Protein AF-0000000086613745 (afdb_homodimer)

Foldseek 3Di:
DWWWWKWQQVVFDFDVPPCDPVNLVVVLVVVQPVVPFDQDDPDDRIRTTIHDDPDDPCVNVVVNVVSCVVGTPDDIQIQIQDPPPRVSVQPPVVCVVQLPPPPCPPVCPVDLPVLAQDPVDPCSVVRLVVLLVLLVLADPLLVLLLLVLLLLLLLLVLVLVLQQLAPSQHPPPCDDPGSSSVSVVSVSVVSNRLNVSSLVSLVSNPQWDVLLSVLLSVVLNVVHFDQPCNNHPLLVLLLLLLVLVQLLQLLQVSLVSSVVSRNNSSSVSSNVVSVVSVSSNSSSLVVLLVCCVVPVAVNLLSNLVNVVVPRDRRSCCGDSPPDRRSNVVSVVSCCVSVSGHLLNSLVSLQVSCVSSVLQPRDDYDPVSVVSSVCSNCVSVVSVVPRDDDCDDWDWFFDNTRVGDTDTD/DWWWWKWQQVVQDFDVPPCDPVNLVVVLVVVQPVVPFDQDDPDDRIRTTIHDDPDDPCVNVVVVVVSCVVGTPDDIQIQIQDPPPRVSVQPPVVCVVQLPPPPCPPVVPVDLPVLAQDPVDPCSVVRLVVLLVLLVLADPLLVLLLLVLLLLLLLLVLVLVLQQLAPNQHPPPCDDPGSSSVSVVSVSVVSNRLNVSSLVSLVSNPQWDVLLSVLLSVVLNVVHFDQPCNNHPLLVLLLLLLVLVQLLQLLQVSLVSSVVSRNNSSSVSSNVVSVVSVSSNSSSLVVLLVCCVVPVAVNLLSNLVNVVVPRDRRSCCGDSPPDRRSNVVSVVSCCVSVSGHLLNSLVSLQVSCVSSVLQPRDDYDPVSVVSSVCSNCVSVVSVVPRDDDDDDWDWFFDNGRVGDTDTD

Solvent-accessible surface area (backbone atoms only — not comparable to full-atom values): 42224 Å² total; per-residue (Å²): 91,28,29,25,30,28,35,38,53,63,65,59,47,70,35,87,81,68,62,48,72,66,55,54,48,49,50,50,46,51,62,44,43,69,74,69,16,58,61,66,65,72,51,81,47,38,39,38,33,33,39,50,59,92,65,58,62,64,60,54,49,48,50,49,52,51,51,38,63,73,58,34,82,41,82,64,54,77,44,63,28,43,46,64,76,72,56,26,74,68,31,66,66,50,40,55,61,56,47,63,59,62,63,65,73,69,65,52,62,81,36,68,57,76,73,43,64,47,46,64,43,92,55,23,66,60,43,42,50,51,49,27,58,29,49,66,54,46,61,70,67,57,50,53,42,52,50,52,53,33,45,43,39,62,36,46,57,46,51,51,46,49,53,46,49,20,60,94,56,46,44,78,50,30,47,35,84,47,54,64,34,42,48,51,24,43,51,48,27,52,44,51,48,52,21,51,42,47,49,51,49,51,47,62,38,28,73,43,30,61,62,42,44,51,46,18,42,35,46,30,35,33,54,36,45,60,85,77,45,85,38,32,51,63,37,44,36,53,48,47,22,50,50,24,44,50,48,18,47,30,28,37,38,47,11,53,51,29,42,72,40,58,21,57,59,57,14,49,51,28,39,52,49,15,53,50,26,45,55,51,16,51,48,32,43,50,52,46,45,49,39,42,73,78,38,40,35,67,40,33,44,33,52,32,50,45,57,73,67,48,86,66,65,84,50,61,69,34,32,60,87,78,44,89,55,42,35,60,50,44,51,36,35,23,36,74,73,59,34,52,35,68,62,53,53,25,50,50,49,45,49,53,41,56,75,57,42,49,88,70,64,70,86,50,48,75,68,21,49,54,24,42,54,50,55,72,48,39,34,62,53,46,58,69,62,45,76,76,86,85,68,79,83,39,71,45,63,34,62,50,48,72,49,45,70,37,71,70,89,26,29,25,31,29,34,40,52,65,64,60,49,70,37,88,80,68,63,47,70,65,56,53,50,48,50,51,46,51,62,44,42,68,74,70,15,56,64,71,56,76,54,82,47,31,39,38,34,32,39,50,57,92,65,57,63,64,59,53,50,48,50,48,51,52,51,37,63,72,58,35,79,40,83,63,55,77,46,62,28,42,46,62,76,71,56,28,76,66,32,65,65,51,42,54,61,56,47,63,60,60,64,65,74,69,65,51,63,80,36,68,58,76,72,43,65,48,46,65,43,93,54,24,67,59,41,43,52,52,49,26,57,29,48,67,54,46,60,70,66,57,49,53,41,52,48,52,54,32,46,45,39,61,36,46,55,45,53,51,47,51,54,47,48,21,58,93,55,46,44,77,48,31,47,35,85,47,53,62,34,43,48,50,25,43,51,46,28,53,44,50,48,52,20,50,42,47,49,50,49,49,48,63,37,29,73,42,31,62,63,42,44,52,45,18,44,36,45,30,34,33,54,39,45,60,86,77,46,83,41,32,51,62,36,44,37,52,48,48,24,50,50,24,44,50,47,18,48,28,28,38,38,47,11,54,51,29,42,74,40,59,21,56,58,57,14,49,51,28,38,53,51,15,52,50,26,46,53,53,16,52,50,33,43,50,52,48,44,49,40,41,73,76,38,39,34,66,40,35,43,33,52,34,51,45,59,73,68,48,86,66,67,84,50,61,68,33,33,60,87,78,45,89,55,41,34,60,50,45,50,35,34,23,36,73,72,58,34,52,34,68,63,52,55,25,50,51,50,44,47,50,41,58,74,57,42,51,86,70,64,71,87,51,48,74,68,22,47,52,25,43,54,49,54,72,47,43,32,62,54,47,58,69,62,46,74,70,82,84,66,80,81,39,71,45,63,35,62,49,47,73,48,45,70,37,68,71

Nearest PDB structures (foldseek):
  2j2f-assembly2_C  TM=9.870E-01  e=4.363E-35  Ricinus communis
  4v0j-assembly1_C  TM=9.874E-01  e=7.073E-35  Ricinus communis
  1oq9-assembly1_A-2  TM=9.898E-01  e=1.147E-34  Ricinus communis
  4v0j-assembly1_D  TM=9.881E-01  e=2.216E-34  Ricinus communis
  4v0j-assembly2_F  TM=9.701E-01  e=9.205E-35  Ricinus communis

InterPro domains:
  IPR005067 Fatty acid desaturase, type 2 [PF03405] (112-402)
  IPR005067 Fatty acid desaturase, type 2 [PTHR31155] (111-407)
  IPR005067 Fatty acid desaturase, type 2 [cd01050] (114-386)
  IPR005803 Fatty acid desaturase type 2, conserved site [PS00574] (331-350)
  IPR009078 Ferritin-like superfamily [SSF47240] (113-407)
  IPR012348 Ribonucleotide reductase-like [G3DSA:1.10.620.20] (96-408)

Structure (mmCIF, N/CA/C/O backbone):
data_AF-0000000086613745-model_v1
#
loop_
_entity.id
_entity.type
_entity.pdbx_description
1 polymer Acyl-
#
loop_
_atom_site.group_PDB
_atom_site.id
_atom_site.type_symbol
_atom_site.label_atom_id
_atom_site.label_alt_id
_atom_site.label_comp_id
_atom_site.label_asym_id
_atom_site.label_entity_id
_atom_site.label_seq_id
_atom_site.pdbx_PDB_ins_code
_atom_site.Cartn_x
_atom_site.Cartn_y
_atom_site.Cartn_z
_atom_site.occupancy
_atom_site.B_iso_or_equiv
_atom_site.auth_seq_id
_atom_site.auth_comp_id
_atom_site.auth_asym_id
_atom_site.auth_atom_id
_atom_site.pdbx_PDB_model_num
ATOM 1 N N . MET A 1 1 ? 31.469 12.406 24.906 1 24.89 1 MET A N 1
ATOM 2 C CA . MET A 1 1 ? 30.391 11.953 24.031 1 24.89 1 MET A CA 1
ATOM 3 C C . MET A 1 1 ? 30.859 10.844 23.094 1 24.89 1 MET A C 1
ATOM 5 O O . MET A 1 1 ? 31.875 11 22.406 1 24.89 1 MET A O 1
ATOM 9 N N . PHE A 1 2 ? 30.688 9.578 23.531 1 30.12 2 PHE A N 1
ATOM 10 C CA . PHE A 1 2 ? 31.219 8.469 22.734 1 30.12 2 PHE A CA 1
ATOM 11 C C . PHE A 1 2 ? 30.188 7.977 21.734 1 30.12 2 PHE A C 1
ATOM 13 O O . PHE A 1 2 ? 28.969 8.094 21.969 1 30.12 2 PHE A O 1
ATOM 20 N N . VAL A 1 3 ? 30.5 8.062 20.5 1 32.59 3 VAL A N 1
ATOM 21 C CA . VAL A 1 3 ? 29.656 7.484 19.453 1 32.59 3 VAL A CA 1
ATOM 22 C C . VAL A 1 3 ? 30.062 6.031 19.219 1 32.59 3 VAL A C 1
ATOM 24 O O . VAL A 1 3 ? 31.234 5.723 19.031 1 32.59 3 VAL A O 1
ATOM 27 N N . ASP A 1 4 ? 29.203 5.062 19.578 1 36.94 4 ASP A N 1
ATOM 28 C CA . ASP A 1 4 ? 29.438 3.664 19.219 1 36.94 4 ASP A CA 1
ATOM 29 C C . ASP A 1 4 ? 28.938 3.365 17.812 1 36.94 4 ASP A C 1
ATOM 31 O O . ASP A 1 4 ? 27.812 3.713 17.453 1 36.94 4 ASP A O 1
ATOM 35 N N . ILE A 1 5 ? 29.828 3.184 16.953 1 36.16 5 ILE A N 1
ATOM 36 C CA . ILE A 1 5 ? 29.531 2.783 15.578 1 36.16 5 ILE A CA 1
ATOM 37 C C . ILE A 1 5 ? 29.484 1.26 15.484 1 36.16 5 ILE A C 1
ATOM 39 O O . ILE A 1 5 ? 30.422 0.582 15.914 1 36.16 5 ILE A O 1
ATOM 43 N N . LYS A 1 6 ? 28.266 0.701 15.352 1 37.03 6 LYS A N 1
ATOM 44 C CA . LYS A 1 6 ? 28.141 -0.733 15.102 1 37.03 6 LYS A CA 1
ATOM 45 C C . LYS A 1 6 ? 28.172 -1.042 13.609 1 37.03 6 LYS A C 1
ATOM 47 O O . LYS A 1 6 ? 27.422 -0.459 12.828 1 37.03 6 LYS A O 1
ATOM 52 N N . LEU A 1 7 ? 29.219 -1.654 13.188 1 35.25 7 LEU A N 1
ATOM 53 C CA . LEU A 1 7 ? 29.391 -2.154 11.828 1 35.25 7 LEU A CA 1
ATOM 54 C C . LEU A 1 7 ? 29.031 -3.635 11.742 1 35.25 7 LEU A C 1
ATOM 56 O O . LEU A 1 7 ? 29.641 -4.465 12.422 1 35.25 7 LEU A O 1
ATOM 60 N N . ASP A 1 8 ? 27.766 -3.957 11.32 1 35.34 8 ASP A N 1
ATOM 61 C CA . ASP A 1 8 ? 27.406 -5.344 11.047 1 35.34 8 ASP A CA 1
ATOM 62 C C . ASP A 1 8 ? 28.125 -5.871 9.812 1 35.34 8 ASP A C 1
ATOM 64 O O . ASP A 1 8 ? 27.875 -5.41 8.695 1 35.34 8 ASP A O 1
ATOM 68 N N . CYS A 1 9 ? 29.219 -6.582 10.031 1 35.16 9 CYS A N 1
ATOM 69 C CA . CYS A 1 9 ? 30.047 -7.168 8.992 1 35.16 9 CYS A CA 1
ATOM 70 C C . CYS A 1 9 ? 29.578 -8.57 8.641 1 35.16 9 CYS A C 1
ATOM 72 O O . CYS A 1 9 ? 30.359 -9.383 8.141 1 35.16 9 CYS A O 1
ATOM 74 N N . SER A 1 10 ? 28.312 -8.922 8.984 1 38.97 10 SER A N 1
ATOM 75 C CA . SER A 1 10 ? 27.922 -10.312 8.766 1 38.97 10 SER A CA 1
ATOM 76 C C . SER A 1 10 ? 27.969 -10.68 7.289 1 38.97 10 SER A C 1
ATOM 78 O O . SER A 1 10 ? 28.25 -11.828 6.938 1 38.97 10 SER A O 1
ATOM 80 N N . ASN A 1 11 ? 27.656 -9.82 6.48 1 32.94 11 ASN A N 1
ATOM 81 C CA . ASN A 1 11 ? 27.703 -10.117 5.055 1 32.94 11 ASN A CA 1
ATOM 82 C C . ASN A 1 11 ? 29.031 -9.68 4.434 1 32.94 11 ASN A C 1
ATOM 84 O O . ASN A 1 11 ? 29.062 -9.227 3.289 1 32.94 11 ASN A O 1
ATOM 88 N N . PHE A 1 12 ? 30.062 -9.797 5.203 1 34.53 12 PHE A N 1
ATOM 89 C CA . PHE A 1 12 ? 31.406 -9.555 4.684 1 34.53 12 PHE A CA 1
ATOM 90 C C . PHE A 1 12 ? 31.781 -10.594 3.635 1 34.53 12 PHE A C 1
ATOM 92 O O . PHE A 1 12 ? 31.797 -11.789 3.922 1 34.53 12 PHE A O 1
ATOM 99 N N . VAL A 1 13 ? 31.438 -10.203 2.424 1 32.16 13 VAL A N 1
ATOM 100 C CA . VAL A 1 13 ? 32.031 -11.078 1.408 1 32.16 13 VAL A CA 1
ATOM 101 C C . VAL A 1 13 ? 33.469 -10.664 1.144 1 32.16 13 VAL A C 1
ATOM 103 O O . VAL A 1 13 ? 33.781 -9.469 1.018 1 32.16 13 VAL A O 1
ATOM 106 N N . GLN A 1 14 ? 34.375 -11.5 1.52 1 31.88 14 GLN A N 1
ATOM 107 C CA . GLN A 1 14 ? 35.812 -11.367 1.248 1 31.88 14 GLN A CA 1
ATOM 108 C C . GLN A 1 14 ? 36.062 -10.914 -0.188 1 31.88 14 GLN A C 1
ATOM 110 O O . GLN A 1 14 ? 35.469 -11.461 -1.125 1 31.88 14 GLN A O 1
ATOM 115 N N . ASN A 1 15 ? 36.219 -9.664 -0.229 1 30.08 15 ASN A N 1
ATOM 116 C CA . ASN A 1 15 ? 36.688 -9.32 -1.572 1 30.08 15 ASN A CA 1
ATOM 117 C C . ASN A 1 15 ? 37.875 -10.18 -2.01 1 30.08 15 ASN A C 1
ATOM 119 O O . ASN A 1 15 ? 38.469 -10.859 -1.186 1 30.08 15 ASN A O 1
ATOM 123 N N . ALA A 1 16 ? 38.062 -10.398 -3.244 1 31.19 16 ALA A N 1
ATOM 124 C CA . ALA A 1 16 ? 39.156 -11.164 -3.85 1 31.19 16 ALA A CA 1
ATOM 125 C C . ALA A 1 16 ? 40.5 -10.828 -3.203 1 31.19 16 ALA A C 1
ATOM 127 O O . ALA A 1 16 ? 41.5 -11.484 -3.477 1 31.19 16 ALA A O 1
ATOM 128 N N . LEU A 1 17 ? 40.656 -9.641 -2.658 1 35.78 17 LEU A N 1
ATOM 129 C CA . LEU A 1 17 ? 42.062 -9.328 -2.375 1 35.78 17 LEU A CA 1
ATOM 130 C C . LEU A 1 17 ? 42.531 -10.07 -1.13 1 35.78 17 LEU A C 1
ATOM 132 O O . LEU A 1 17 ? 43.688 -9.914 -0.722 1 35.78 17 LEU A O 1
ATOM 136 N N . GLY A 1 18 ? 41.969 -11.164 -0.767 1 35.22 18 GLY A N 1
ATOM 137 C CA . GLY A 1 18 ? 42.5 -12.039 0.257 1 35.22 18 GLY A CA 1
ATOM 138 C C . GLY A 1 18 ? 42.531 -11.398 1.632 1 35.22 18 GLY A C 1
ATOM 139 O O . GLY A 1 18 ? 43.281 -11.844 2.506 1 35.22 18 GLY A O 1
ATOM 140 N N . VAL A 1 19 ? 42.188 -10.18 1.733 1 38.12 19 VAL A N 1
ATOM 141 C CA . VAL A 1 19 ? 42.344 -9.586 3.059 1 38.12 19 VAL A CA 1
ATOM 142 C C . VAL A 1 19 ? 41.312 -10.211 4.016 1 38.12 19 VAL A C 1
ATOM 144 O O . VAL A 1 19 ? 40.125 -10.305 3.695 1 38.12 19 VAL A O 1
ATOM 147 N N . GLN A 1 20 ? 41.812 -11.031 4.91 1 42.41 20 GLN A N 1
ATOM 148 C CA . GLN A 1 20 ? 41.062 -11.789 5.914 1 42.41 20 GLN A CA 1
ATOM 149 C C . GLN A 1 20 ? 40.219 -10.859 6.793 1 42.41 20 GLN A C 1
ATOM 151 O O . GLN A 1 20 ? 40.594 -9.719 7.031 1 42.41 20 GLN A O 1
ATOM 156 N N . LYS A 1 21 ? 38.938 -11.188 6.941 1 45.59 21 LYS A N 1
ATOM 157 C CA . LYS A 1 21 ? 38 -10.484 7.805 1 45.59 21 LYS A CA 1
ATOM 158 C C . LYS A 1 21 ? 38.688 -9.992 9.078 1 45.59 21 LYS A C 1
ATOM 160 O O . LYS A 1 21 ? 38.5 -8.844 9.484 1 45.59 21 LYS A O 1
ATOM 165 N N . GLU A 1 22 ? 39.406 -10.844 9.602 1 48 22 GLU A N 1
ATOM 166 C CA . GLU A 1 22 ? 40.062 -10.547 10.867 1 48 22 GLU A CA 1
ATOM 167 C C . GLU A 1 22 ? 41.125 -9.445 10.703 1 48 22 GLU A C 1
ATOM 169 O O . GLU A 1 22 ? 41.25 -8.578 11.57 1 48 22 GLU A O 1
ATOM 174 N N . GLU A 1 23 ? 41.781 -9.406 9.602 1 48.75 23 GLU A N 1
ATOM 175 C CA . GLU A 1 23 ? 42.812 -8.398 9.375 1 48.75 23 GLU A CA 1
ATOM 176 C C . GLU A 1 23 ? 42.219 -7.027 9.117 1 48.75 23 GLU A C 1
ATOM 178 O O . GLU A 1 23 ? 42.719 -6.016 9.602 1 48.75 23 GLU A O 1
ATOM 183 N N . THR A 1 24 ? 41.125 -6.988 8.469 1 45.88 24 THR A N 1
ATOM 184 C CA . THR A 1 24 ? 40.406 -5.742 8.219 1 45.88 24 THR A CA 1
ATOM 185 C C . THR A 1 24 ? 39.844 -5.18 9.516 1 45.88 24 THR A C 1
ATOM 187 O O . THR A 1 24 ? 39.906 -3.977 9.766 1 45.88 24 THR A O 1
ATOM 190 N N . ILE A 1 25 ? 39.375 -6.039 10.234 1 47.44 25 ILE A N 1
ATOM 191 C CA . ILE A 1 25 ? 38.875 -5.629 11.539 1 47.44 25 ILE A CA 1
ATOM 192 C C . ILE A 1 25 ? 40.031 -5.129 12.398 1 47.44 25 ILE A C 1
ATOM 194 O O . ILE A 1 25 ? 39.938 -4.105 13.078 1 47.44 25 ILE A O 1
ATOM 198 N N . ARG A 1 26 ? 41.125 -5.781 12.375 1 52.06 26 ARG A N 1
ATOM 199 C CA . ARG A 1 26 ? 42.281 -5.359 13.133 1 52.06 26 ARG A CA 1
ATOM 200 C C . ARG A 1 26 ? 42.812 -4.004 12.656 1 52.06 26 ARG A C 1
ATOM 202 O O . ARG A 1 26 ? 43.188 -3.154 13.461 1 52.06 26 ARG A O 1
ATOM 209 N N . GLU A 1 27 ? 42.75 -3.738 11.398 1 48.72 27 GLU A N 1
ATOM 210 C CA . GLU A 1 27 ? 43.188 -2.455 10.859 1 48.72 27 GLU A CA 1
ATOM 211 C C . GLU A 1 27 ? 42.219 -1.339 11.227 1 48.72 27 GLU A C 1
ATOM 213 O O . GLU A 1 27 ? 42.656 -0.231 11.57 1 48.72 27 GLU A O 1
ATOM 218 N N . LEU A 1 28 ? 41 -1.771 11.133 1 46.09 28 LEU A N 1
ATOM 219 C CA . LEU A 1 28 ? 40 -0.802 11.57 1 46.09 28 LEU A CA 1
ATOM 220 C C . LEU A 1 28 ? 40.125 -0.533 13.07 1 46.09 28 LEU A C 1
ATOM 222 O O . LEU A 1 28 ? 40.031 0.615 13.508 1 46.09 28 LEU A O 1
ATOM 226 N N . GLN A 1 29 ? 40.344 -1.548 13.773 1 45.81 29 GLN A N 1
ATOM 227 C CA . GLN A 1 29 ? 40.625 -1.404 15.195 1 45.81 29 GLN A CA 1
ATOM 228 C C . GLN A 1 29 ? 41.875 -0.555 15.445 1 45.81 29 GLN A C 1
ATOM 230 O O . GLN A 1 29 ? 41.875 0.315 16.312 1 45.81 29 GLN A O 1
ATOM 235 N N . ALA A 1 30 ? 42.875 -0.783 14.773 1 49.41 30 ALA A N 1
ATOM 236 C CA . ALA A 1 30 ? 44.125 -0.043 14.938 1 49.41 30 ALA A CA 1
ATOM 237 C C . ALA A 1 30 ? 43.938 1.425 14.555 1 49.41 30 ALA A C 1
ATOM 239 O O . ALA A 1 30 ? 44.5 2.312 15.219 1 49.41 30 ALA A O 1
ATOM 240 N N . MET A 1 31 ? 43.219 1.704 13.617 1 44.47 31 MET A N 1
ATOM 241 C CA . MET A 1 31 ? 42.938 3.072 13.188 1 44.47 31 MET A CA 1
ATOM 242 C C . MET A 1 31 ? 42.094 3.814 14.227 1 44.47 31 MET A C 1
ATOM 244 O O . MET A 1 31 ? 42.344 4.992 14.5 1 44.47 31 MET A O 1
ATOM 248 N N . LEU A 1 32 ? 41.188 3.016 14.68 1 43.12 32 LEU A N 1
ATOM 249 C CA . LEU A 1 32 ? 40.312 3.623 15.68 1 43.12 32 LEU A CA 1
ATOM 250 C C . LEU A 1 32 ? 40.969 3.668 17.047 1 43.12 32 LEU A C 1
ATOM 252 O O . LEU A 1 32 ? 40.688 4.562 17.844 1 43.12 32 LEU A O 1
ATOM 256 N N . SER A 1 33 ? 41.719 2.707 17.422 1 43.19 33 SER A N 1
ATOM 257 C CA . SER A 1 33 ? 42.469 2.719 18.672 1 43.19 33 SER A CA 1
ATOM 258 C C . SER A 1 33 ? 43.5 3.863 18.703 1 43.19 33 SER A C 1
ATOM 260 O O . SER A 1 33 ? 43.906 4.312 19.781 1 43.19 33 SER A O 1
ATOM 262 N N . MET A 1 34 ? 44.156 4.27 17.672 1 39.53 34 MET A N 1
ATOM 263 C CA . MET A 1 34 ? 45.188 5.297 17.781 1 39.53 34 MET A CA 1
ATOM 264 C C . MET A 1 34 ? 44.625 6.578 18.391 1 39.53 34 MET A C 1
ATOM 266 O O . MET A 1 34 ? 45.375 7.352 19 1 39.53 34 MET A O 1
ATOM 270 N N . LYS A 1 35 ? 43.469 7 18.062 1 41.72 35 LYS A N 1
ATOM 271 C CA . LYS A 1 35 ? 43.188 8.312 18.641 1 41.72 35 LYS A CA 1
ATOM 272 C C . LYS A 1 35 ? 42.406 8.188 19.938 1 41.72 35 LYS A C 1
ATOM 274 O O . LYS A 1 35 ? 41.719 9.125 20.344 1 41.72 35 LYS A O 1
ATOM 279 N N . GLY A 1 36 ? 42.594 7.195 20.797 1 41.72 36 GLY A N 1
ATOM 280 C CA . GLY A 1 36 ? 42.062 7.02 22.141 1 41.72 36 GLY A CA 1
ATOM 281 C C . GLY A 1 36 ? 40.656 6.426 22.141 1 41.72 36 GLY A C 1
ATOM 282 O O . GLY A 1 36 ? 39.938 6.527 23.125 1 41.72 36 GLY A O 1
ATOM 283 N N . GLN A 1 37 ? 40.188 6.168 21.062 1 37.97 37 GLN A N 1
ATOM 284 C CA . GLN A 1 37 ? 38.812 5.676 21.031 1 37.97 37 GLN A CA 1
ATOM 285 C C . GLN A 1 37 ? 38.75 4.176 21.297 1 37.97 37 GLN A C 1
ATOM 287 O O . GLN A 1 37 ? 39.656 3.436 20.906 1 37.97 37 GLN A O 1
ATOM 292 N N . GLU A 1 38 ? 38.25 3.791 22.516 1 35.91 38 GLU A N 1
ATOM 293 C CA . GLU A 1 38 ? 38.156 2.404 22.969 1 35.91 38 GLU A CA 1
ATOM 294 C C . GLU A 1 38 ? 37.188 1.598 22.109 1 35.91 38 GLU A C 1
ATOM 296 O O . GLU A 1 38 ? 36.062 2.035 21.859 1 35.91 38 GLU A O 1
ATOM 301 N N . ILE A 1 39 ? 37.719 0.938 21.234 1 37.47 39 ILE A N 1
ATOM 302 C CA . ILE A 1 39 ? 36.938 -0.053 20.5 1 37.47 39 ILE A CA 1
ATOM 303 C C . ILE A 1 39 ? 36.625 -1.239 21.406 1 37.47 39 ILE A C 1
ATOM 305 O O . ILE A 1 39 ? 37.531 -1.875 21.953 1 37.47 39 ILE A O 1
ATOM 309 N N . GLU A 1 40 ? 35.469 -1.214 22.094 1 33.34 40 GLU A N 1
ATOM 310 C CA . GLU A 1 40 ? 35.219 -2.365 22.953 1 33.34 40 GLU A CA 1
ATOM 311 C C . GLU A 1 40 ? 35.125 -3.652 22.141 1 33.34 40 GLU A C 1
ATOM 313 O O . GLU A 1 40 ? 35.594 -3.709 21 1 33.34 40 GLU A O 1
ATOM 318 N N . TYR A 1 41 ? 33.812 -4.312 22.422 1 30.05 41 TYR A N 1
ATOM 319 C CA . TYR A 1 41 ? 33.594 -5.746 22.281 1 30.05 41 TYR A CA 1
ATOM 320 C C . TYR A 1 41 ? 33.156 -6.086 20.859 1 30.05 41 TYR A C 1
ATOM 322 O O . TYR A 1 41 ? 32.406 -5.328 20.234 1 30.05 41 TYR A O 1
ATOM 330 N N . LEU A 1 42 ? 34.062 -6.629 20.188 1 32.94 42 LEU A N 1
ATOM 331 C CA . LEU A 1 42 ? 33.75 -7.383 18.969 1 32.94 42 LEU A CA 1
ATOM 332 C C . LEU A 1 42 ? 32.812 -8.539 19.266 1 32.94 42 LEU A C 1
ATOM 334 O O . LEU A 1 42 ? 33.219 -9.531 19.891 1 32.94 42 LEU A O 1
ATOM 338 N N . HIS A 1 43 ? 31.688 -8.273 19.781 1 29.44 43 HIS A N 1
ATOM 339 C CA . HIS A 1 43 ? 31.016 -9.57 19.688 1 29.44 43 HIS A CA 1
ATOM 340 C C . HIS A 1 43 ? 30.797 -9.969 18.234 1 29.44 43 HIS A C 1
ATOM 342 O O . HIS A 1 43 ? 30.844 -9.125 17.344 1 29.44 43 HIS A O 1
ATOM 348 N N . ALA A 1 44 ? 29.812 -10.844 17.75 1 32.31 44 ALA A N 1
ATOM 349 C CA . ALA A 1 44 ? 29.609 -11.469 16.453 1 32.31 44 ALA A CA 1
ATOM 350 C C . ALA A 1 44 ? 29.812 -10.461 15.32 1 32.31 44 ALA A C 1
ATOM 352 O O . ALA A 1 44 ? 30.438 -9.414 15.516 1 32.31 44 ALA A O 1
ATOM 353 N N . LYS A 1 45 ? 28.828 -10.43 14.195 1 35.84 45 LYS A N 1
ATOM 354 C CA . LYS A 1 45 ? 28.766 -9.836 12.859 1 35.84 45 LYS A CA 1
ATOM 355 C C . LYS A 1 45 ? 28.656 -8.32 12.93 1 35.84 45 LYS A C 1
ATOM 357 O O . LYS A 1 45 ? 28.5 -7.648 11.906 1 35.84 45 LYS A O 1
ATOM 362 N N . VAL A 1 46 ? 28.609 -7.73 14.125 1 34.75 46 VAL A N 1
ATOM 363 C CA . VAL A 1 46 ? 28.375 -6.297 14.258 1 34.75 46 VAL A CA 1
ATOM 364 C C . VAL A 1 46 ? 29.547 -5.656 15.008 1 34.75 46 VAL A C 1
ATOM 366 O O . VAL A 1 46 ? 29.969 -6.156 16.062 1 34.75 46 VAL A O 1
ATOM 369 N N . LEU A 1 47 ? 30.328 -4.883 14.297 1 38.34 47 LEU A N 1
ATOM 370 C CA . LEU A 1 47 ? 31.391 -4.086 14.906 1 38.34 47 LEU A CA 1
ATOM 371 C C . LEU A 1 47 ? 30.812 -2.838 15.57 1 38.34 47 LEU A C 1
ATOM 373 O O . LEU A 1 47 ? 30.094 -2.072 14.938 1 38.34 47 LEU A O 1
ATOM 377 N N . VAL A 1 48 ? 30.719 -2.807 16.875 1 40.06 48 VAL A N 1
ATOM 378 C CA . VAL A 1 48 ? 30.297 -1.62 17.609 1 40.06 48 VAL A CA 1
ATOM 379 C C . VAL A 1 48 ? 31.5 -0.777 17.984 1 40.06 48 VAL A C 1
ATOM 381 O O . VAL A 1 48 ? 32.438 -1.278 18.594 1 40.06 48 VAL A O 1
ATOM 384 N N . VAL A 1 49 ? 31.734 0.365 17.266 1 38.69 49 VAL A N 1
ATOM 385 C CA . VAL A 1 49 ? 32.844 1.26 17.594 1 38.69 49 VAL A CA 1
ATOM 386 C C . VAL A 1 49 ? 32.344 2.43 18.438 1 38.69 49 VAL A C 1
ATOM 388 O O . VAL A 1 49 ? 31.359 3.084 18.078 1 38.69 49 VAL A O 1
ATOM 391 N N . ARG A 1 50 ? 32.781 2.607 19.641 1 40 50 ARG A N 1
ATOM 392 C CA . ARG A 1 50 ? 32.5 3.732 20.531 1 40 50 ARG A CA 1
ATOM 393 C C . ARG A 1 50 ? 33.531 4.852 20.328 1 40 50 ARG A C 1
ATOM 395 O O . ARG A 1 50 ? 34.719 4.617 20.391 1 40 50 ARG A O 1
ATOM 402 N N . ILE A 1 51 ? 33.125 5.926 19.625 1 38.44 51 ILE A N 1
ATOM 403 C CA . ILE A 1 51 ? 34 7.055 19.406 1 38.44 51 ILE A CA 1
ATOM 404 C C . ILE A 1 51 ? 33.844 8.07 20.547 1 38.44 51 ILE A C 1
ATOM 406 O O . ILE A 1 51 ? 32.719 8.484 20.844 1 38.44 51 ILE A O 1
ATOM 410 N N . SER A 1 52 ? 34.781 8.062 21.266 1 36.22 52 SER A N 1
ATOM 411 C CA . SER A 1 52 ? 34.938 9.039 22.344 1 36.22 52 SER A CA 1
ATOM 412 C C . SER A 1 52 ? 35.781 10.211 21.906 1 36.22 52 SER A C 1
ATOM 414 O O . SER A 1 52 ? 36.719 10.039 21.125 1 36.22 52 SER A O 1
ATOM 416 N N . GLY A 1 53 ? 35.25 11.648 22.047 1 40.03 53 GLY A N 1
ATOM 417 C CA . GLY A 1 53 ? 35.906 12.93 21.875 1 40.03 53 GLY A CA 1
ATOM 418 C C . GLY A 1 53 ? 35.375 13.742 20.719 1 40.03 53 GLY A C 1
ATOM 419 O O . GLY A 1 53 ? 34.375 13.359 20.094 1 40.03 53 GLY A O 1
ATOM 420 N N . GLY A 1 54 ? 35.906 15.055 20.547 1 36.03 54 GLY A N 1
ATOM 421 C CA . GLY A 1 54 ? 35.562 16.156 19.656 1 36.03 54 GLY A CA 1
ATOM 422 C C . GLY A 1 54 ? 35.656 15.781 18.188 1 36.03 54 GLY A C 1
ATOM 423 O O . GLY A 1 54 ? 35.906 16.641 17.328 1 36.03 54 GLY A O 1
ATOM 424 N N . ILE A 1 55 ? 35.875 14.523 17.922 1 35.09 55 ILE A N 1
ATOM 425 C CA . ILE A 1 55 ? 36.125 14.273 16.516 1 35.09 55 ILE A CA 1
ATOM 426 C C . ILE A 1 55 ? 34.781 14.281 15.758 1 35.09 55 ILE A C 1
ATOM 428 O O . ILE A 1 55 ? 33.781 13.797 16.266 1 35.09 55 ILE A O 1
ATOM 432 N N . ARG A 1 56 ? 34.719 15.18 14.805 1 34.97 56 ARG A N 1
ATOM 433 C CA . ARG A 1 56 ? 33.562 15.305 13.906 1 34.97 56 ARG A CA 1
ATOM 434 C C . ARG A 1 56 ? 33.188 13.953 13.305 1 34.97 56 ARG A C 1
ATOM 436 O O . ARG A 1 56 ? 34.031 13.273 12.711 1 34.97 56 ARG A O 1
ATOM 443 N N . LEU A 1 57 ? 32.156 13.367 13.742 1 39.56 57 LEU A N 1
ATOM 444 C CA . LEU A 1 57 ? 31.562 12.102 13.312 1 39.56 57 LEU A CA 1
ATOM 445 C C . LEU A 1 57 ? 31.719 11.922 11.812 1 39.56 57 LEU A C 1
ATOM 447 O O . LEU A 1 57 ? 32.031 10.82 11.344 1 39.56 57 LEU A O 1
ATOM 451 N N . GLU A 1 58 ? 31.688 12.945 11.141 1 36.72 58 GLU A N 1
ATOM 452 C CA . GLU A 1 58 ? 31.828 12.883 9.688 1 36.72 58 GLU A CA 1
ATOM 453 C C . GLU A 1 58 ? 33.219 12.391 9.281 1 36.72 58 GLU A C 1
ATOM 455 O O . GLU A 1 58 ? 33.344 11.625 8.32 1 36.72 58 GLU A O 1
ATOM 460 N N . HIS A 1 59 ? 34.156 12.82 9.977 1 37.56 59 HIS A N 1
ATOM 461 C CA . HIS A 1 59 ? 35.531 12.445 9.641 1 37.56 59 HIS A CA 1
ATOM 462 C C . HIS A 1 59 ? 35.781 10.977 9.93 1 37.56 59 HIS A C 1
ATOM 464 O O . HIS A 1 59 ? 36.406 10.281 9.125 1 37.56 59 HIS A O 1
ATOM 470 N N . VAL A 1 60 ? 35.188 10.562 11.008 1 39.62 60 VAL A N 1
ATOM 471 C CA . VAL A 1 60 ? 35.406 9.164 11.383 1 39.62 60 VAL A CA 1
ATOM 472 C C . VAL A 1 60 ? 34.562 8.266 10.469 1 39.62 60 VAL A C 1
ATOM 474 O O . VAL A 1 60 ? 35.062 7.242 9.977 1 39.62 60 VAL A O 1
ATOM 477 N N . LEU A 1 61 ? 33.469 8.68 10.203 1 40.66 61 LEU A N 1
ATOM 478 C CA . LEU A 1 61 ? 32.625 7.902 9.297 1 40.66 61 LEU A CA 1
ATOM 479 C C . LEU A 1 61 ? 33.188 7.926 7.883 1 40.66 61 LEU A C 1
ATOM 481 O O . LEU A 1 61 ? 33.156 6.906 7.184 1 40.66 61 LEU A O 1
ATOM 485 N N . GLY A 1 62 ? 33.688 9 7.551 1 40.25 62 GLY A N 1
ATOM 486 C CA . GLY A 1 62 ? 34.375 9.062 6.27 1 40.25 62 GLY A CA 1
ATOM 487 C C . GLY A 1 62 ? 35.562 8.133 6.18 1 40.25 62 GLY A C 1
ATOM 488 O O . GLY A 1 62 ? 35.75 7.441 5.176 1 40.25 62 GLY A O 1
ATOM 489 N N . LYS A 1 63 ? 36.312 8.055 7.188 1 40.5 63 LYS A N 1
ATOM 490 C CA . LYS A 1 63 ? 37.5 7.195 7.188 1 40.5 63 LYS A CA 1
ATOM 491 C C . LYS A 1 63 ? 37.094 5.723 7.242 1 40.5 63 LYS A C 1
ATOM 493 O O . LYS A 1 63 ? 37.719 4.883 6.594 1 40.5 63 LYS A O 1
ATOM 498 N N . ILE A 1 64 ? 36.062 5.461 7.984 1 42.62 64 ILE A N 1
ATOM 499 C CA . ILE A 1 64 ? 35.594 4.086 8.047 1 42.62 64 ILE A CA 1
ATOM 500 C C . ILE A 1 64 ? 35.031 3.68 6.688 1 42.62 64 ILE A C 1
ATOM 502 O O . ILE A 1 64 ? 35.312 2.588 6.188 1 42.62 64 ILE A O 1
ATOM 506 N N . CYS A 1 65 ? 34.25 4.523 6.176 1 38.12 65 CYS A N 1
ATOM 507 C CA . CYS A 1 65 ? 33.688 4.227 4.855 1 38.12 65 CYS A CA 1
ATOM 508 C C . CYS A 1 65 ? 34.781 4.125 3.814 1 38.12 65 CYS A C 1
ATOM 510 O O . CYS A 1 65 ? 34.781 3.238 2.957 1 38.12 65 CYS A O 1
ATOM 512 N N . ASP A 1 66 ? 35.781 4.891 3.887 1 41.66 66 ASP A N 1
ATOM 513 C CA . ASP A 1 66 ? 36.906 4.848 2.969 1 41.66 66 ASP A CA 1
ATOM 514 C C . ASP A 1 66 ? 37.656 3.523 3.09 1 41.66 66 ASP A C 1
ATOM 516 O O . ASP A 1 66 ? 38.031 2.92 2.08 1 41.66 66 ASP A O 1
ATOM 520 N N . ARG A 1 67 ? 37.969 3.178 4.219 1 38.66 67 ARG A N 1
ATOM 521 C CA . ARG A 1 67 ? 38.75 1.966 4.426 1 38.66 67 ARG A CA 1
ATOM 522 C C . ARG A 1 67 ? 37.906 0.719 4.129 1 38.66 67 ARG A C 1
ATOM 524 O O . ARG A 1 67 ? 38.438 -0.251 3.564 1 38.66 67 ARG A O 1
ATOM 531 N N . TRP A 1 68 ? 36.719 0.786 4.52 1 37.97 68 TRP A N 1
ATOM 532 C CA . TRP A 1 68 ? 35.844 -0.345 4.203 1 37.97 68 TRP A CA 1
ATOM 533 C C . TRP A 1 68 ? 35.656 -0.484 2.697 1 37.97 68 TRP A C 1
ATOM 535 O O . TRP A 1 68 ? 35.75 -1.59 2.154 1 37.97 68 TRP A O 1
ATOM 545 N N . ASN A 1 69 ? 35.344 0.506 2.045 1 37.12 69 ASN A N 1
ATOM 546 C CA . ASN A 1 69 ? 35.219 0.45 0.592 1 37.12 69 ASN A CA 1
ATOM 547 C C . ASN A 1 69 ? 36.469 -0.073 -0.068 1 37.12 69 ASN A C 1
ATOM 549 O O . ASN A 1 69 ? 36.406 -0.687 -1.135 1 37.12 69 ASN A O 1
ATOM 553 N N . ASN A 1 70 ? 37.562 0.262 0.493 1 36.75 70 ASN A N 1
ATOM 554 C CA . ASN A 1 70 ? 38.812 -0.291 -0.032 1 36.75 70 ASN A CA 1
ATOM 555 C C . ASN A 1 70 ? 38.938 -1.769 0.32 1 36.75 70 ASN A C 1
ATOM 557 O O . ASN A 1 70 ? 39.688 -2.5 -0.349 1 36.75 70 ASN A O 1
ATOM 561 N N . LEU A 1 71 ? 38.438 -2.041 1.379 1 35.78 71 LEU A N 1
ATOM 562 C CA . LEU A 1 71 ? 38.719 -3.408 1.811 1 35.78 71 LEU A CA 1
ATOM 563 C C . LEU A 1 71 ? 37.531 -4.324 1.483 1 35.78 71 LEU A C 1
ATOM 565 O O . LEU A 1 71 ? 37.719 -5.516 1.229 1 35.78 71 LEU A O 1
ATOM 569 N N . CYS A 1 72 ? 36.25 -3.863 1.864 1 31.16 72 CYS A N 1
ATOM 570 C CA . CYS A 1 72 ? 35.156 -4.816 1.824 1 31.16 72 CYS A CA 1
ATOM 571 C C . CYS A 1 72 ? 34.062 -4.371 0.83 1 31.16 72 CYS A C 1
ATOM 573 O O . CYS A 1 72 ? 33.844 -3.174 0.658 1 31.16 72 CYS A O 1
ATOM 575 N N . ILE A 1 73 ? 33.781 -5.047 -0.253 1 31.22 73 ILE A N 1
ATOM 576 C CA . ILE A 1 73 ? 32.75 -4.812 -1.235 1 31.22 73 ILE A CA 1
ATOM 577 C C . ILE A 1 73 ? 31.375 -4.914 -0.561 1 31.22 73 ILE A C 1
ATOM 579 O O . ILE A 1 73 ? 30.328 -4.703 -1.202 1 31.22 73 ILE A O 1
ATOM 583 N N . GLY A 1 74 ? 31.234 -5.27 0.749 1 30.28 74 GLY A N 1
ATOM 584 C CA . GLY A 1 74 ? 29.891 -5.543 1.258 1 30.28 74 GLY A CA 1
ATOM 585 C C . GLY A 1 74 ? 29.234 -4.328 1.878 1 30.28 74 GLY A C 1
ATOM 586 O O . GLY A 1 74 ? 29.875 -3.291 2.064 1 30.28 74 GLY A O 1
ATOM 587 N N . SER A 1 75 ? 27.891 -4.191 1.775 1 29.75 75 SER A N 1
ATOM 588 C CA . SER A 1 75 ? 27.062 -3.143 2.371 1 29.75 75 SER A CA 1
ATOM 589 C C . SER A 1 75 ? 27.156 -3.168 3.895 1 29.75 75 SER A C 1
ATOM 591 O O . SER A 1 75 ? 27.266 -4.238 4.496 1 29.75 75 SER A O 1
ATOM 593 N N . PHE A 1 76 ? 27.891 -2.143 4.543 1 31.11 76 PHE A N 1
ATOM 594 C CA . PHE A 1 76 ? 27.875 -2.059 6 1 31.11 76 PHE A CA 1
ATOM 595 C C . PHE A 1 76 ? 26.828 -1.063 6.473 1 31.11 76 PHE A C 1
ATOM 597 O O . PHE A 1 76 ? 26.438 -0.165 5.727 1 31.11 76 PHE A O 1
ATOM 604 N N . SER A 1 77 ? 26.016 -1.518 7.309 1 29.33 77 SER A N 1
ATOM 605 C CA . SER A 1 77 ? 25.172 -0.587 8.039 1 29.33 77 SER A CA 1
ATOM 606 C C . SER A 1 77 ? 25.875 -0.032 9.266 1 29.33 77 SER A C 1
ATOM 608 O O . SER A 1 77 ? 26.562 -0.772 9.992 1 29.33 77 SER A O 1
ATOM 610 N N . LEU A 1 78 ? 26.266 1.231 9.273 1 30.56 78 LEU A N 1
ATOM 611 C CA . LEU A 1 78 ? 26.875 1.969 10.383 1 30.56 78 LEU A CA 1
ATOM 612 C C . LEU A 1 78 ? 25.797 2.541 11.297 1 30.56 78 LEU A C 1
ATOM 614 O O . LEU A 1 78 ? 24.859 3.195 10.836 1 30.56 78 LEU A O 1
ATOM 618 N N . SER A 1 79 ? 25.609 1.944 12.406 1 30.94 79 SER A N 1
ATOM 619 C CA . SER A 1 79 ? 24.781 2.547 13.453 1 30.94 79 SER A CA 1
ATOM 620 C C . SER A 1 79 ? 25.641 3.199 14.531 1 30.94 79 SER A C 1
ATOM 622 O O . SER A 1 79 ? 26.719 2.689 14.867 1 30.94 79 SER A O 1
ATOM 624 N N . TYR A 1 80 ? 25.703 4.559 14.719 1 30.23 80 TYR A N 1
ATOM 625 C CA . TYR A 1 80 ? 26.438 5.215 15.797 1 30.23 80 TYR A CA 1
ATOM 626 C C . TYR A 1 80 ? 25.5 5.59 16.938 1 30.23 80 TYR A C 1
ATOM 628 O O . TYR A 1 80 ? 24.312 5.828 16.719 1 30.23 80 TYR A O 1
ATOM 636 N N . VAL A 1 81 ? 25.781 5.047 18.125 1 29.7 81 VAL A N 1
ATOM 637 C CA . VAL A 1 81 ? 25.109 5.441 19.359 1 29.7 81 VAL A CA 1
ATOM 638 C C . VAL A 1 81 ? 25.938 6.512 20.078 1 29.7 81 VAL A C 1
ATOM 640 O O . VAL A 1 81 ? 27.125 6.312 20.344 1 29.7 81 VAL A O 1
ATOM 643 N N . LEU A 1 82 ? 25.484 7.809 19.984 1 27.94 82 LEU A N 1
ATOM 644 C CA . LEU A 1 82 ? 26.078 8.836 20.844 1 27.94 82 LEU A CA 1
ATOM 645 C C . LEU A 1 82 ? 25.781 8.57 22.312 1 27.94 82 LEU A C 1
ATOM 647 O O . LEU A 1 82 ? 24.656 8.203 22.672 1 27.94 82 LEU A O 1
ATOM 651 N N . ASP A 1 83 ? 26.734 8.25 23.047 1 27.23 83 ASP A N 1
ATOM 652 C CA . ASP A 1 83 ? 26.609 7.992 24.484 1 27.23 83 ASP A CA 1
ATOM 653 C C . ASP A 1 83 ? 26.047 9.219 25.203 1 27.23 83 ASP A C 1
ATOM 655 O O . ASP A 1 83 ? 25.938 9.211 26.438 1 27.23 83 ASP A O 1
ATOM 659 N N . GLY A 1 84 ? 26.344 10.477 25.141 1 27.34 84 GLY A N 1
ATOM 660 C CA . GLY A 1 84 ? 25.688 11.094 26.281 1 27.34 84 GLY A CA 1
ATOM 661 C C . GLY A 1 84 ? 24.234 10.664 26.422 1 27.34 84 GLY A C 1
ATOM 662 O O . GLY A 1 84 ? 23.891 9.914 27.344 1 27.34 84 GLY A O 1
ATOM 663 N N . SER A 1 85 ? 23.203 11.602 26.203 1 25.34 85 SER A N 1
ATOM 664 C CA . SER A 1 85 ? 21.891 10.992 26.297 1 25.34 85 SER A CA 1
ATOM 665 C C . SER A 1 85 ? 21.734 9.836 25.312 1 25.34 85 SER A C 1
ATOM 667 O O . SER A 1 85 ? 22.328 9.859 24.234 1 25.34 85 SER A O 1
ATOM 669 N N . ASP A 1 86 ? 21.641 8.531 25.719 1 26.8 86 ASP A N 1
ATOM 670 C CA . ASP A 1 86 ? 21.375 7.215 25.156 1 26.8 86 ASP A CA 1
ATOM 671 C C . ASP A 1 86 ? 20.531 7.324 23.891 1 26.8 86 ASP A C 1
ATOM 673 O O . ASP A 1 86 ? 19.312 7.18 23.938 1 26.8 86 ASP A O 1
ATOM 677 N N . CYS A 1 87 ? 20.672 8.438 23.219 1 24.22 87 CYS A N 1
ATOM 678 C CA . CYS A 1 87 ? 19.719 8.469 22.125 1 24.22 87 CYS A CA 1
ATOM 679 C C . CYS A 1 87 ? 20.062 7.414 21.078 1 24.22 87 CYS A C 1
ATOM 681 O O . CYS A 1 87 ? 20.922 7.633 20.219 1 24.22 87 CYS A O 1
ATOM 683 N N . GLU A 1 88 ? 20.562 6.285 21.484 1 26.55 88 GLU A N 1
ATOM 684 C CA . GLU A 1 88 ? 20.594 5.164 20.562 1 26.55 88 GLU A CA 1
ATOM 685 C C . GLU A 1 88 ? 19.297 5.082 19.75 1 26.55 88 GLU A C 1
ATOM 687 O O . GLU A 1 88 ? 18.203 5.023 20.312 1 26.55 88 GLU A O 1
ATOM 692 N N . LEU A 1 89 ? 19.219 5.77 18.719 1 25.95 89 LEU A N 1
ATOM 693 C CA . LEU A 1 89 ? 17.953 5.465 18.031 1 25.95 89 LEU A CA 1
ATOM 694 C C . LEU A 1 89 ? 17.703 3.959 18 1 25.95 89 LEU A C 1
ATOM 696 O O . LEU A 1 89 ? 16.656 3.51 17.531 1 25.95 89 LEU A O 1
ATOM 700 N N . ASP A 1 90 ? 18.734 3.074 17.953 1 27.92 90 ASP A N 1
ATOM 701 C CA . ASP A 1 90 ? 18.656 1.62 18.031 1 27.92 90 ASP A CA 1
ATOM 702 C C . ASP A 1 90 ? 18.219 1.175 19.422 1 27.92 90 ASP A C 1
ATOM 704 O O . ASP A 1 90 ? 18.438 0.024 19.812 1 27.92 90 ASP A O 1
ATOM 708 N N . ASN A 1 91 ? 18.344 1.997 20.422 1 26.41 91 ASN A N 1
ATOM 709 C CA . ASN A 1 91 ? 18.109 1.473 21.766 1 26.41 91 ASN A CA 1
ATOM 710 C C . ASN A 1 91 ? 16.828 0.652 21.828 1 26.41 91 ASN A C 1
ATOM 712 O O . ASN A 1 91 ? 15.734 1.186 21.641 1 26.41 91 ASN A O 1
ATOM 716 N N . GLU A 1 92 ? 17.016 -0.581 21.688 1 28.72 92 GLU A N 1
ATOM 717 C CA . GLU A 1 92 ? 15.984 -1.571 21.938 1 28.72 92 GLU A CA 1
ATOM 718 C C . GLU A 1 92 ? 15.07 -1.127 23.078 1 28.72 92 GLU A C 1
ATOM 720 O O . GLU A 1 92 ? 13.852 -1.308 23.016 1 28.72 92 GLU A O 1
ATOM 725 N N . GLU A 1 93 ? 15.711 -0.729 24.172 1 27.8 93 GLU A N 1
ATOM 726 C CA . GLU A 1 93 ? 14.938 -0.352 25.359 1 27.8 93 GLU A CA 1
ATOM 727 C C . GLU A 1 93 ? 14.219 0.979 25.141 1 27.8 93 GLU A C 1
ATOM 729 O O . GLU A 1 93 ? 13.078 1.153 25.578 1 27.8 93 GLU A O 1
ATOM 734 N N . SER A 1 94 ? 14.961 1.963 24.672 1 28.52 94 SER A N 1
ATOM 735 C CA . SER A 1 94 ? 14.328 3.277 24.594 1 28.52 94 SER A CA 1
ATOM 736 C C . SER A 1 94 ? 13.367 3.359 23.422 1 28.52 94 SER A C 1
ATOM 738 O O . SER A 1 94 ? 12.359 4.059 23.484 1 28.52 94 SER A O 1
ATOM 740 N N . PHE A 1 95 ? 13.797 2.918 22.297 1 29.75 95 PHE A N 1
ATOM 741 C CA . PHE A 1 95 ? 12.742 2.779 21.297 1 29.75 95 PHE A CA 1
ATOM 742 C C . PHE A 1 95 ? 11.602 1.917 21.812 1 29.75 95 PHE A C 1
ATOM 744 O O . PHE A 1 95 ? 10.461 2.055 21.375 1 29.75 95 PHE A O 1
ATOM 751 N N . ASP A 1 96 ? 11.984 0.932 22.578 1 29.86 96 ASP A N 1
ATOM 752 C CA . ASP A 1 96 ? 10.883 0.258 23.266 1 29.86 96 ASP A CA 1
ATOM 753 C C . ASP A 1 96 ? 9.969 1.265 23.953 1 29.86 96 ASP A C 1
ATOM 755 O O . ASP A 1 96 ? 8.75 1.088 23.984 1 29.86 96 ASP A O 1
ATOM 759 N N . ASN A 1 97 ? 10.664 2.146 24.703 1 29.17 97 ASN A N 1
ATOM 760 C CA . ASN A 1 97 ? 9.836 3.139 25.375 1 29.17 97 ASN A CA 1
ATOM 761 C C . ASN A 1 97 ? 9.328 4.199 24.406 1 29.17 97 ASN A C 1
ATOM 763 O O . ASN A 1 97 ? 8.352 4.898 24.688 1 29.17 97 ASN A O 1
ATOM 767 N N . MET A 1 98 ? 10.227 4.664 23.672 1 28.5 98 MET A N 1
ATOM 768 C CA . MET A 1 98 ? 9.727 5.738 22.812 1 28.5 98 MET A CA 1
ATOM 769 C C . MET A 1 98 ? 8.641 5.219 21.875 1 28.5 98 MET A C 1
ATOM 771 O O . MET A 1 98 ? 7.738 5.965 21.484 1 28.5 98 MET A O 1
ATOM 775 N N . LEU A 1 99 ? 9.148 4.164 21.078 1 31.47 99 LEU A N 1
ATOM 776 C CA . LEU A 1 99 ? 8.172 3.846 20.047 1 31.47 99 LEU A CA 1
ATOM 777 C C . LEU A 1 99 ? 6.852 3.395 20.672 1 31.47 99 LEU A C 1
ATOM 779 O O . LEU A 1 99 ? 6.758 2.281 21.188 1 31.47 99 LEU A O 1
ATOM 783 N N . TYR A 1 100 ? 6.398 4.133 21.453 1 31.02 100 TYR A N 1
ATOM 784 C CA . TYR A 1 100 ? 5.008 4.027 21.859 1 31.02 100 TYR A CA 1
ATOM 785 C C . TYR A 1 100 ? 4.168 3.338 20.797 1 31.02 100 TYR A C 1
ATOM 787 O O . TYR A 1 100 ? 3.027 3.73 20.547 1 31.02 100 TYR A O 1
ATOM 795 N N . LEU A 1 101 ? 4.816 2.93 19.766 1 31.25 101 LEU A N 1
ATOM 796 C CA . LEU A 1 101 ? 3.805 2.195 19.016 1 31.25 101 LEU A CA 1
ATOM 797 C C . LEU A 1 101 ? 3.264 1.027 19.828 1 31.25 101 LEU A C 1
ATOM 799 O O . LEU A 1 101 ? 4.027 0.33 20.5 1 31.25 101 LEU A O 1
ATOM 803 N N . TYR A 1 102 ? 2.404 1.136 20.594 1 30.78 102 TYR A 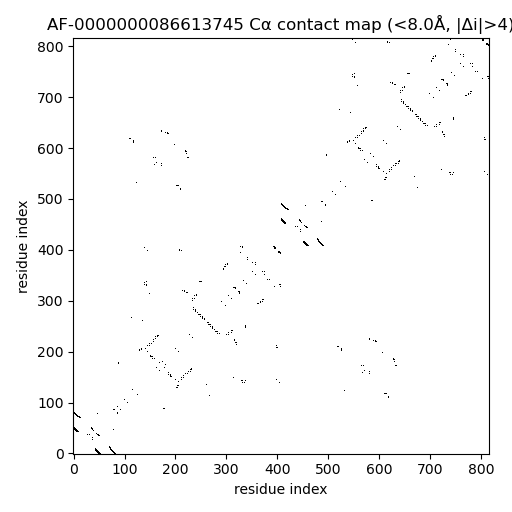N 1
ATOM 804 C CA . TYR A 1 102 ? 1.801 -0.058 21.172 1 30.78 102 TYR A CA 1
ATOM 805 C C . TYR A 1 102 ? 2.078 -1.284 20.312 1 30.78 102 TYR A C 1
ATOM 807 O O . TYR A 1 102 ? 2.098 -1.195 19.078 1 30.78 102 TYR A O 1
ATOM 815 N N . PRO A 1 103 ? 2.945 -2.154 20.812 1 33.44 103 PRO A N 1
ATOM 816 C CA . PRO A 1 103 ? 2.938 -3.4 20.047 1 33.44 103 PRO A CA 1
ATOM 817 C C . PRO A 1 103 ? 1.645 -3.598 19.25 1 33.44 103 PRO A C 1
ATOM 819 O O . PRO A 1 103 ? 0.557 -3.312 19.766 1 33.44 103 PRO A O 1
ATOM 822 N N . THR A 1 104 ? 1.724 -3.387 17.938 1 36.66 104 THR A N 1
ATOM 823 C CA . THR A 1 104 ? 0.639 -3.617 17 1 36.66 104 THR A CA 1
ATOM 824 C C . THR A 1 104 ? -0.336 -4.66 17.531 1 36.66 104 THR A C 1
ATOM 826 O O . THR A 1 104 ? -1.492 -4.715 17.109 1 36.66 104 THR A O 1
ATOM 829 N N . THR A 1 105 ? 0.182 -5.598 18.328 1 37.25 105 THR A N 1
ATOM 830 C CA . THR A 1 105 ? -0.709 -6.719 18.609 1 37.25 105 THR A CA 1
ATOM 831 C C . THR A 1 105 ? -1.915 -6.258 19.422 1 37.25 105 THR A C 1
ATOM 833 O O . THR A 1 105 ? -3.029 -6.742 19.219 1 37.25 105 THR A O 1
ATOM 836 N N . ASP A 1 106 ? -1.62 -5.562 20.453 1 37.16 106 ASP A N 1
ATOM 837 C CA . ASP A 1 106 ? -2.762 -5.375 21.344 1 37.16 106 ASP A CA 1
ATOM 838 C C . ASP A 1 106 ? -3.732 -4.336 20.781 1 37.16 106 ASP A C 1
ATOM 840 O O . ASP A 1 106 ? -4.941 -4.426 21 1 37.16 106 ASP A O 1
ATOM 844 N N . ARG A 1 107 ? -3.322 -3.252 20.281 1 40.06 107 ARG A N 1
ATOM 845 C CA . ARG A 1 107 ? -4.297 -2.25 19.859 1 40.06 107 ARG A CA 1
ATOM 846 C C . ARG A 1 107 ? -4.867 -2.584 18.484 1 40.06 107 ARG A C 1
ATOM 848 O O . ARG A 1 107 ? -5.555 -1.762 17.875 1 40.06 107 ARG A O 1
ATOM 855 N N . ILE A 1 108 ? -4.305 -3.551 18.016 1 42.81 108 ILE A N 1
ATOM 856 C CA . ILE A 1 108 ? -4.938 -4.078 16.812 1 42.81 108 ILE A CA 1
ATOM 857 C C . ILE A 1 108 ? -6.441 -4.227 17.047 1 42.81 108 ILE A C 1
ATOM 859 O O . ILE A 1 108 ? -7.191 -4.492 16.109 1 42.81 108 ILE A O 1
ATOM 863 N N . ASP A 1 109 ? -6.863 -3.977 18.297 1 42.72 109 ASP A N 1
ATOM 864 C CA . ASP A 1 109 ? -8.25 -4.375 18.531 1 42.72 109 ASP A CA 1
ATOM 865 C C . ASP A 1 109 ? -9.219 -3.359 17.938 1 42.72 109 ASP A C 1
ATOM 867 O O . ASP A 1 109 ? -10.406 -3.65 17.766 1 42.72 109 ASP A O 1
ATOM 871 N N . ALA A 1 110 ? -8.812 -2.102 17.953 1 45.81 110 ALA A N 1
ATOM 872 C CA . ALA A 1 110 ? -9.875 -1.335 17.297 1 45.81 110 ALA A CA 1
ATOM 873 C C . ALA A 1 110 ? -9.875 -1.573 15.797 1 45.81 110 ALA A C 1
ATOM 875 O O . ALA A 1 110 ? -9.016 -1.059 15.078 1 45.81 110 ALA A O 1
ATOM 876 N N . LYS A 1 111 ? -10.609 -2.576 15.508 1 58.47 111 LYS A N 1
ATOM 877 C CA . LYS A 1 111 ? -10.633 -3.266 14.219 1 58.47 111 LYS A CA 1
ATOM 878 C C . LYS A 1 111 ? -11.617 -2.607 13.258 1 58.47 111 LYS A C 1
ATOM 880 O O . LYS A 1 111 ? -12.602 -1.994 13.688 1 58.47 111 LYS A O 1
ATOM 885 N N . VAL A 1 112 ? -11.156 -2.268 12.148 1 62.88 112 VAL A N 1
ATOM 886 C CA . VAL A 1 112 ? -11.977 -1.799 11.031 1 62.88 112 VAL A CA 1
ATOM 887 C C . VAL A 1 112 ? -13.414 -2.264 11.219 1 62.88 112 VAL A C 1
ATOM 889 O O . VAL A 1 112 ? -14.359 -1.493 11.008 1 62.88 112 VAL A O 1
ATOM 892 N N . GLU A 1 113 ? -13.523 -3.316 11.828 1 67.31 113 GLU A N 1
ATOM 893 C CA . GLU A 1 113 ? -14.828 -3.975 11.859 1 67.31 113 GLU A CA 1
ATOM 894 C C . GLU A 1 113 ? -15.688 -3.445 13.008 1 67.31 113 GLU A C 1
ATOM 896 O O . GLU A 1 113 ? -16.906 -3.648 13.023 1 67.31 113 GLU A O 1
ATOM 901 N N . ASP A 1 114 ? -15.062 -2.711 13.805 1 72.81 114 ASP A N 1
ATOM 902 C CA . ASP A 1 114 ? -15.836 -2.154 14.914 1 72.81 114 ASP A CA 1
ATOM 903 C C . ASP A 1 114 ? -16.688 -0.971 14.453 1 72.81 114 ASP A C 1
ATOM 905 O O . ASP A 1 114 ? -17.672 -0.626 15.094 1 72.81 114 ASP A O 1
ATOM 909 N N . PHE A 1 115 ? -16.359 -0.499 13.359 1 83 115 PHE A N 1
ATOM 910 C CA . PHE A 1 115 ? -16.969 0.769 12.984 1 83 115 PHE A CA 1
ATOM 911 C C . PHE A 1 115 ? -17.875 0.595 11.773 1 83 115 PHE A C 1
ATOM 913 O O . PHE A 1 115 ? -18.672 1.48 11.461 1 83 115 PHE A O 1
ATOM 920 N N . LEU A 1 116 ? -17.75 -0.52 11.141 1 91.5 116 LEU A N 1
ATOM 921 C CA . LEU A 1 116 ? -18.516 -0.809 9.938 1 91.5 116 LEU A CA 1
ATOM 922 C C . LEU A 1 116 ? -19.516 -1.931 10.195 1 91.5 116 LEU A C 1
ATOM 924 O O . LEU A 1 116 ? -19.359 -2.705 11.141 1 91.5 116 LEU A O 1
ATOM 928 N N . PRO A 1 117 ? -20.594 -1.948 9.398 1 94.56 117 PRO A N 1
ATOM 929 C CA . PRO A 1 117 ? -21.5 -3.084 9.523 1 94.56 117 PRO A CA 1
ATOM 930 C C . PRO A 1 117 ? -20.797 -4.43 9.398 1 94.56 117 PRO A C 1
ATOM 932 O O . PRO A 1 117 ? -19.953 -4.605 8.516 1 94.56 117 PRO A O 1
ATOM 935 N N . ASP A 1 118 ? -21.047 -5.305 10.32 1 92.19 118 ASP A N 1
ATOM 936 C CA . ASP A 1 118 ? -20.5 -6.652 10.281 1 92.19 118 ASP A CA 1
ATOM 937 C C . ASP A 1 118 ? -21.172 -7.492 9.195 1 92.19 118 ASP A C 1
ATOM 939 O O . ASP A 1 118 ? -22.344 -7.848 9.312 1 92.19 118 ASP A O 1
ATOM 943 N N . PRO A 1 119 ? -20.422 -7.863 8.219 1 92.44 119 PRO A N 1
ATOM 944 C CA . PRO A 1 119 ? -21.047 -8.547 7.082 1 92.44 119 PRO A CA 1
ATOM 945 C C . PRO A 1 119 ? -21.531 -9.953 7.438 1 92.44 119 PRO A C 1
ATOM 947 O O . PRO A 1 119 ? -22.375 -10.516 6.734 1 92.44 119 PRO A O 1
ATOM 950 N N . ALA A 1 120 ? -21.047 -10.531 8.453 1 92.38 120 ALA A N 1
ATOM 951 C CA . ALA A 1 120 ? -21.438 -11.891 8.82 1 92.38 120 ALA A CA 1
ATOM 952 C C . ALA A 1 120 ? -22.672 -11.867 9.719 1 92.38 120 ALA A C 1
ATOM 954 O O . ALA A 1 120 ? -23.25 -12.922 10.016 1 92.38 120 ALA A O 1
ATOM 955 N N . SER A 1 121 ? -23.078 -10.672 10.078 1 90.94 121 SER A N 1
ATOM 956 C CA . SER A 1 121 ? -24.203 -10.547 10.984 1 90.94 121 SER A CA 1
ATOM 957 C C . SER A 1 121 ? -25.531 -10.602 10.219 1 90.94 121 SER A C 1
ATOM 959 O O . SER A 1 121 ? -25.625 -10.133 9.086 1 90.94 121 SER A O 1
ATOM 961 N N . ASP A 1 122 ? -26.578 -11.094 10.906 1 90.94 122 ASP A N 1
ATOM 962 C CA . ASP A 1 122 ? -27.922 -11.102 10.336 1 90.94 122 ASP A CA 1
ATOM 963 C C . ASP A 1 122 ? -28.453 -9.688 10.133 1 90.94 122 ASP A C 1
ATOM 965 O O . ASP A 1 122 ? -29.312 -9.453 9.289 1 90.94 122 ASP A O 1
ATOM 969 N N . GLY A 1 123 ? -27.906 -8.773 10.836 1 92.12 123 GLY A N 1
ATOM 970 C CA . GLY A 1 123 ? -28.344 -7.395 10.766 1 92.12 123 GLY A CA 1
ATOM 971 C C . GLY A 1 123 ? -27.547 -6.555 9.797 1 92.12 123 GLY A C 1
ATOM 972 O O . GLY A 1 123 ? -27.656 -5.328 9.781 1 92.12 123 GLY A O 1
ATOM 973 N N . PHE A 1 124 ? -26.812 -7.188 8.945 1 95.06 124 PHE A N 1
ATOM 974 C CA . PHE A 1 124 ? -25.891 -6.477 8.062 1 95.06 124 PHE A CA 1
ATOM 975 C C . PHE A 1 124 ? -26.641 -5.457 7.215 1 95.06 124 PHE A C 1
ATOM 977 O O . PHE A 1 124 ? -26.266 -4.285 7.16 1 95.06 124 PHE A O 1
ATOM 984 N N . HIS A 1 125 ? -27.719 -5.883 6.652 1 94.19 125 HIS A N 1
ATOM 985 C CA . HIS A 1 125 ? -28.484 -5.012 5.766 1 94.19 125 HIS A CA 1
ATOM 986 C C . HIS A 1 125 ? -29.047 -3.814 6.523 1 94.19 125 HIS A C 1
ATOM 988 O O . HIS A 1 125 ? -28.953 -2.678 6.051 1 94.19 125 HIS A O 1
ATOM 994 N N . ASP A 1 126 ? -29.562 -4.086 7.691 1 95.5 126 ASP A N 1
ATOM 995 C CA . ASP A 1 126 ? -30.125 -3.012 8.508 1 95.5 126 ASP A CA 1
ATOM 996 C C . ASP A 1 126 ? -29.047 -2.014 8.914 1 95.5 126 ASP A C 1
ATOM 998 O O . ASP A 1 126 ? -29.266 -0.803 8.898 1 95.5 126 ASP A O 1
ATOM 1002 N N . HIS A 1 127 ? -27.953 -2.562 9.273 1 95.06 127 HIS A N 1
ATOM 1003 C CA . HIS A 1 127 ? -26.859 -1.702 9.695 1 95.06 127 HIS A CA 1
ATOM 1004 C C . HIS A 1 127 ? -26.344 -0.855 8.539 1 95.06 127 HIS A C 1
ATOM 1006 O O . HIS A 1 127 ? -25.938 0.292 8.734 1 95.06 127 HIS A O 1
ATOM 1012 N N . VAL A 1 128 ? -26.312 -1.396 7.332 1 96.31 128 VAL A N 1
ATOM 1013 C CA . VAL A 1 128 ? -25.922 -0.634 6.152 1 96.31 128 VAL A CA 1
ATOM 1014 C C . VAL A 1 128 ? -26.938 0.476 5.891 1 96.31 128 VAL A C 1
ATOM 1016 O O . VAL A 1 128 ? -26.562 1.613 5.598 1 96.31 128 VAL A O 1
ATOM 1019 N N . MET A 1 129 ? -28.172 0.153 6.023 1 95.81 129 MET A N 1
ATOM 1020 C CA . MET A 1 129 ? -29.203 1.162 5.828 1 95.81 129 MET A CA 1
ATOM 1021 C C . MET A 1 129 ? -29.078 2.281 6.855 1 95.81 129 MET A C 1
ATOM 1023 O O . MET A 1 129 ? -29.25 3.455 6.523 1 95.81 129 MET A O 1
ATOM 1027 N N . GLU A 1 130 ? -28.812 1.904 8.078 1 95.88 130 GLU A N 1
ATOM 1028 C CA . GLU A 1 130 ? -28.609 2.906 9.125 1 95.88 130 GLU A CA 1
ATOM 1029 C C . GLU A 1 130 ? -27.422 3.812 8.789 1 95.88 130 GLU A C 1
ATOM 1031 O O . GLU A 1 130 ? -27.484 5.027 8.984 1 95.88 130 GLU A O 1
ATOM 1036 N N . LEU A 1 131 ? -26.344 3.205 8.344 1 96.88 131 LEU A N 1
ATOM 1037 C CA . LEU A 1 131 ? -25.172 3.965 7.922 1 96.88 131 LEU A CA 1
ATOM 1038 C C . LEU A 1 131 ? -25.547 4.957 6.824 1 96.88 131 LEU A C 1
ATOM 1040 O O . LEU A 1 131 ? -25.156 6.129 6.883 1 96.88 131 LEU A O 1
ATOM 1044 N N . ARG A 1 132 ? -26.312 4.523 5.879 1 97.19 132 ARG A N 1
ATOM 1045 C CA . ARG A 1 132 ? -26.719 5.359 4.754 1 97.19 132 ARG A CA 1
ATOM 1046 C C . ARG A 1 132 ? -27.625 6.492 5.211 1 97.19 132 ARG A C 1
ATOM 1048 O O . ARG A 1 132 ? -27.547 7.609 4.691 1 97.19 132 ARG A O 1
ATOM 1055 N N . GLU A 1 133 ? -28.453 6.195 6.168 1 97.19 133 GLU A N 1
ATOM 1056 C CA . GLU A 1 133 ? -29.344 7.227 6.703 1 97.19 133 GLU A CA 1
ATOM 1057 C C . GLU A 1 133 ? -28.547 8.328 7.387 1 97.19 133 GLU A C 1
ATOM 1059 O O . GLU A 1 133 ? -28.828 9.516 7.203 1 97.19 133 GLU A O 1
ATOM 1064 N N . ARG A 1 134 ? -27.578 7.98 8.125 1 96.94 134 ARG A N 1
ATOM 1065 C CA . ARG A 1 134 ? -26.734 8.977 8.766 1 96.94 134 ARG A CA 1
ATOM 1066 C C . ARG A 1 134 ? -25.938 9.773 7.73 1 96.94 134 ARG A C 1
ATOM 1068 O O . ARG A 1 134 ? -25.812 11 7.844 1 96.94 134 ARG A O 1
ATOM 1075 N N . ALA A 1 135 ? -25.453 9.078 6.738 1 97.12 135 ALA A N 1
ATOM 1076 C CA . ALA A 1 135 ? -24.625 9.711 5.711 1 97.12 135 ALA A CA 1
ATOM 1077 C C . ALA A 1 135 ? -25.438 10.719 4.906 1 97.12 135 ALA A C 1
ATOM 1079 O O . ALA A 1 135 ? -24.891 11.695 4.395 1 97.12 135 ALA A O 1
ATOM 1080 N N . LYS A 1 136 ? -26.688 10.477 4.793 1 95.94 136 LYS A N 1
ATOM 1081 C CA . LYS A 1 136 ? -27.562 11.367 4.039 1 95.94 136 LYS A CA 1
ATOM 1082 C C . LYS A 1 136 ? -27.625 12.758 4.668 1 95.94 136 LYS A C 1
ATOM 1084 O O . LYS A 1 136 ? -27.891 13.742 3.984 1 95.94 136 LYS A O 1
ATOM 1089 N N . GLU A 1 137 ? -27.375 12.82 5.949 1 95.62 137 GLU A N 1
ATOM 1090 C CA . GLU A 1 137 ? -27.469 14.078 6.68 1 95.62 137 GLU A CA 1
ATOM 1091 C C . GLU A 1 137 ? -26.234 14.945 6.445 1 95.62 137 GLU A C 1
ATOM 1093 O O . GLU A 1 137 ? -26.25 16.156 6.723 1 95.62 137 GLU A O 1
ATOM 1098 N N . ILE A 1 138 ? -25.203 14.414 5.914 1 97.69 138 ILE A N 1
ATOM 1099 C CA . ILE A 1 138 ? -23.953 15.141 5.711 1 97.69 138 ILE A CA 1
ATOM 1100 C C . ILE A 1 138 ? -23.969 15.844 4.359 1 97.69 138 ILE A C 1
ATOM 1102 O O . ILE A 1 138 ? -24.234 15.219 3.328 1 97.69 138 ILE A O 1
ATOM 1106 N N . PRO A 1 139 ? -23.734 17.156 4.363 1 97.81 139 PRO A N 1
ATOM 1107 C CA . PRO A 1 139 ? -23.719 17.875 3.09 1 97.81 139 PRO A CA 1
ATOM 1108 C C . PRO A 1 139 ? -22.641 17.359 2.137 1 97.81 139 PRO A C 1
ATOM 1110 O O . PRO A 1 139 ? -21.594 16.875 2.582 1 97.81 139 PRO A O 1
ATOM 1113 N N . ASP A 1 140 ? -22.812 17.531 0.84 1 97.5 140 ASP A N 1
ATOM 1114 C CA . ASP A 1 140 ? -21.953 17.016 -0.216 1 97.5 140 ASP A CA 1
ATOM 1115 C C . ASP A 1 140 ? -20.531 17.562 -0.089 1 97.5 140 ASP A C 1
ATOM 1117 O O . ASP A 1 140 ? -19.562 16.859 -0.37 1 97.5 140 ASP A O 1
ATOM 1121 N N . ASP A 1 141 ? -20.406 18.75 0.327 1 97.5 141 ASP A N 1
ATOM 1122 C CA . ASP A 1 141 ? -19.094 19.406 0.435 1 97.5 141 ASP A CA 1
ATOM 1123 C C . ASP A 1 141 ? -18.172 18.625 1.361 1 97.5 141 ASP A C 1
ATOM 1125 O O . ASP A 1 141 ? -16.969 18.5 1.095 1 97.5 141 ASP A O 1
ATOM 1129 N N . TYR A 1 142 ? -18.766 18.109 2.373 1 98.06 142 TYR A N 1
ATOM 1130 C CA . TYR A 1 142 ? -17.969 17.375 3.34 1 98.06 142 TYR A CA 1
ATOM 1131 C C . TYR A 1 142 ? -17.484 16.047 2.756 1 98.06 142 TYR A C 1
ATOM 1133 O O . TYR A 1 142 ? -16.438 15.531 3.146 1 98.06 142 TYR A O 1
ATOM 1141 N N . PHE A 1 143 ? -18.219 15.492 1.82 1 98.44 143 PHE A N 1
ATOM 1142 C CA . PHE A 1 143 ? -17.781 14.266 1.173 1 98.44 143 PHE A CA 1
ATOM 1143 C C . PHE A 1 143 ? -16.609 14.531 0.232 1 98.44 143 PHE A C 1
ATOM 1145 O O . PHE A 1 143 ? -15.734 13.68 0.061 1 98.44 143 PHE A O 1
ATOM 1152 N N . VAL A 1 144 ? -16.547 15.711 -0.354 1 98.31 144 VAL A N 1
ATOM 1153 C CA . VAL A 1 144 ? -15.383 16.078 -1.146 1 98.31 144 VAL A CA 1
ATOM 1154 C C . VAL A 1 144 ? -14.125 15.992 -0.282 1 98.31 144 VAL A C 1
ATOM 1156 O O . VAL A 1 144 ? -13.125 15.383 -0.679 1 98.31 144 VAL A O 1
ATOM 1159 N N . VAL A 1 145 ? -14.211 16.5 0.888 1 97.94 145 VAL A N 1
ATOM 1160 C CA . VAL A 1 145 ? -13.062 16.547 1.783 1 97.94 145 VAL A CA 1
ATOM 1161 C C . VAL A 1 145 ? -12.75 15.141 2.291 1 97.94 145 VAL A C 1
ATOM 1163 O O . VAL A 1 145 ? -11.586 14.727 2.33 1 97.94 145 VAL A O 1
ATOM 1166 N N . LEU A 1 146 ? -13.773 14.391 2.656 1 98.44 146 LEU A N 1
ATOM 1167 C CA . LEU A 1 146 ? -13.57 13.031 3.143 1 98.44 146 LEU A CA 1
ATOM 1168 C C . LEU A 1 146 ? -12.922 12.164 2.068 1 98.44 146 LEU A C 1
ATOM 1170 O O . LEU A 1 146 ? -12.031 11.367 2.363 1 98.44 146 LEU A O 1
ATOM 1174 N N . VAL A 1 147 ? -13.375 12.328 0.847 1 98.38 147 VAL A N 1
ATOM 1175 C CA . VAL A 1 147 ? -12.812 11.578 -0.272 1 98.38 147 VAL A CA 1
ATOM 1176 C C . VAL A 1 147 ? -11.352 11.961 -0.466 1 98.38 147 VAL A C 1
ATOM 1178 O O . VAL A 1 147 ? -10.484 11.094 -0.611 1 98.38 147 VAL A O 1
ATOM 1181 N N . GLY A 1 148 ? -11.062 13.242 -0.464 1 97.69 148 GLY A N 1
ATOM 1182 C CA . GLY A 1 148 ? -9.68 13.68 -0.592 1 97.69 148 GLY A CA 1
ATOM 1183 C C . GLY A 1 148 ? -8.773 13.117 0.485 1 97.69 148 GLY A C 1
ATOM 1184 O O . GLY A 1 148 ? -7.652 12.695 0.2 1 97.69 148 GLY A O 1
ATOM 1185 N N . ASP A 1 149 ? -9.273 13.117 1.693 1 96.81 149 ASP A N 1
ATOM 1186 C CA . ASP A 1 149 ? -8.523 12.547 2.807 1 96.81 149 ASP A CA 1
ATOM 1187 C C . ASP A 1 149 ? -8.281 11.047 2.6 1 96.81 149 ASP A C 1
ATOM 1189 O O . ASP A 1 149 ? -7.184 10.555 2.854 1 96.81 149 ASP A O 1
ATOM 1193 N N . MET A 1 150 ? -9.273 10.375 2.17 1 97.25 150 MET A N 1
ATOM 1194 C CA . MET A 1 150 ? -9.164 8.938 1.948 1 97.25 150 MET A CA 1
ATOM 1195 C C . MET A 1 150 ? -8.188 8.633 0.816 1 97.25 150 MET A C 1
ATOM 1197 O O . MET A 1 150 ? -7.359 7.73 0.93 1 97.25 150 MET A O 1
ATOM 1201 N N . ILE A 1 151 ? -8.25 9.383 -0.262 1 96.75 151 ILE A N 1
ATOM 1202 C CA . ILE A 1 151 ? -7.344 9.203 -1.388 1 96.75 151 ILE A CA 1
ATOM 1203 C C . ILE A 1 151 ? -5.902 9.391 -0.923 1 96.75 151 ILE A C 1
ATOM 1205 O O . ILE A 1 151 ? -5.004 8.656 -1.348 1 96.75 151 ILE A O 1
ATOM 1209 N N . THR A 1 152 ? -5.738 10.32 -0.104 1 95 152 THR A N 1
ATOM 1210 C CA . THR A 1 152 ? -4.41 10.555 0.453 1 95 152 THR A CA 1
ATOM 1211 C C . THR A 1 152 ? -3.922 9.328 1.227 1 95 152 THR A C 1
ATOM 1213 O O . THR A 1 152 ? -2.762 8.93 1.099 1 95 152 THR A O 1
ATOM 1216 N N . GLU A 1 153 ? -4.836 8.742 2.004 1 94 153 GLU A N 1
ATOM 1217 C CA . GLU A 1 153 ? -4.48 7.535 2.738 1 94 153 GLU A CA 1
ATOM 1218 C C . GLU A 1 153 ? -4.105 6.402 1.788 1 94 153 GLU A C 1
ATOM 1220 O O . GLU A 1 153 ? -3.256 5.566 2.113 1 94 153 GLU A O 1
ATOM 1225 N N . GLU A 1 154 ? -4.676 6.391 0.665 1 93.12 154 GLU A N 1
ATOM 1226 C CA . GLU A 1 154 ? -4.477 5.309 -0.297 1 93.12 154 GLU A CA 1
ATOM 1227 C C . GLU A 1 154 ? -3.133 5.441 -1.005 1 93.12 154 GLU A C 1
ATOM 1229 O O . GLU A 1 154 ? -2.676 4.504 -1.663 1 93.12 154 GLU A O 1
ATOM 1234 N N . GLY A 1 155 ? -2.479 6.531 -0.882 1 91.88 155 GLY A N 1
ATOM 1235 C CA . GLY A 1 155 ? -1.163 6.723 -1.47 1 91.88 155 GLY A CA 1
ATOM 1236 C C . GLY A 1 155 ? -0.056 6.039 -0.69 1 91.88 155 GLY A C 1
ATOM 1237 O O . GLY A 1 155 ? 1.123 6.348 -0.875 1 91.88 155 GLY A O 1
ATOM 1238 N N . LEU A 1 156 ? -0.362 5.066 0.064 1 92.44 156 LEU A N 1
ATOM 1239 C CA . LEU A 1 156 ? 0.515 4.453 1.056 1 92.44 156 LEU A CA 1
ATOM 1240 C C . LEU A 1 156 ? 1.749 3.854 0.392 1 92.44 156 LEU A C 1
ATOM 1242 O O . LEU A 1 156 ? 2.869 4.027 0.879 1 92.44 156 LEU A O 1
ATOM 1246 N N . PRO A 1 157 ? 1.636 3.17 -0.754 1 89.5 157 PRO A N 1
ATOM 1247 C CA . PRO A 1 157 ? 2.848 2.637 -1.38 1 89.5 157 PRO A CA 1
ATOM 1248 C C . PRO A 1 157 ? 3.865 3.725 -1.721 1 89.5 157 PRO A C 1
ATOM 1250 O O . PRO A 1 157 ? 5.074 3.504 -1.601 1 89.5 157 PRO A O 1
ATOM 1253 N N . THR A 1 158 ? 3.381 4.82 -2.088 1 87.5 158 THR A N 1
ATOM 1254 C CA . THR A 1 158 ? 4.246 5.949 -2.416 1 87.5 158 THR A CA 1
ATOM 1255 C C . THR A 1 158 ? 4.977 6.445 -1.173 1 87.5 158 THR A C 1
ATOM 1257 O O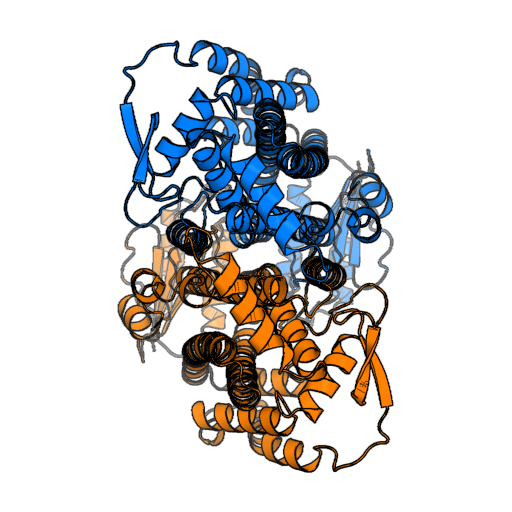 . THR A 1 158 ? 6.172 6.75 -1.229 1 87.5 158 THR A O 1
ATOM 1260 N N . TYR A 1 159 ? 4.258 6.48 -0.091 1 90.5 159 TYR A N 1
ATOM 1261 C CA . TYR A 1 159 ? 4.863 6.941 1.152 1 90.5 159 TYR A CA 1
ATOM 1262 C C . TYR A 1 159 ? 5.914 5.953 1.646 1 90.5 159 TYR A C 1
ATOM 1264 O O . TYR A 1 159 ? 6.953 6.355 2.176 1 90.5 159 TYR A O 1
ATOM 1272 N N . GLN A 1 160 ? 5.602 4.785 1.463 1 87.75 160 GLN A N 1
ATOM 1273 C CA . GLN A 1 160 ? 6.566 3.76 1.85 1 87.75 160 GLN A CA 1
ATOM 1274 C C . GLN A 1 160 ? 7.848 3.871 1.027 1 87.75 160 GLN A C 1
ATOM 1276 O O . GLN A 1 160 ? 8.945 3.672 1.55 1 87.75 160 GLN A O 1
ATOM 1281 N N . THR A 1 161 ? 7.68 4.109 -0.21 1 84.75 161 THR A N 1
ATOM 1282 C CA . THR A 1 161 ? 8.836 4.32 -1.075 1 84.75 161 THR A CA 1
ATOM 1283 C C . THR A 1 161 ? 9.656 5.512 -0.596 1 84.75 161 THR A C 1
ATOM 1285 O O . THR A 1 161 ? 10.891 5.434 -0.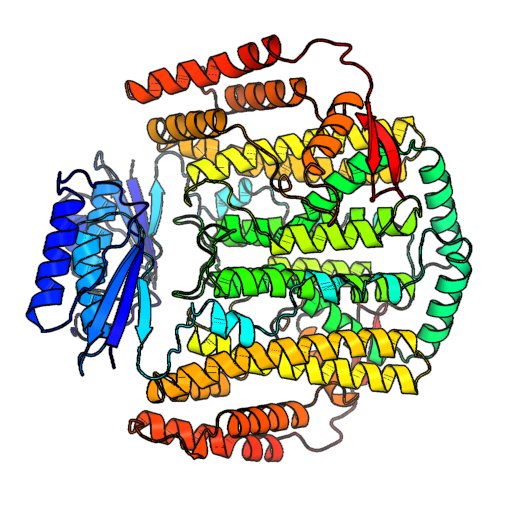53 1 84.75 161 THR A O 1
ATOM 1288 N N . MET A 1 162 ? 9 6.496 -0.286 1 85.5 162 MET A N 1
ATOM 1289 C CA . MET A 1 162 ? 9.68 7.695 0.204 1 85.5 162 MET A CA 1
ATOM 1290 C C . MET A 1 162 ? 10.5 7.391 1.451 1 85.5 162 MET A C 1
ATOM 1292 O O . MET A 1 162 ? 11.672 7.746 1.529 1 85.5 162 MET A O 1
ATOM 1296 N N . LEU A 1 163 ? 9.977 6.684 2.377 1 86.88 163 LEU A N 1
ATOM 1297 C CA . LEU A 1 163 ? 10.641 6.371 3.639 1 86.88 163 LEU A CA 1
ATOM 1298 C C . LEU A 1 163 ? 11.805 5.418 3.416 1 86.88 163 LEU A C 1
ATOM 1300 O O . LEU A 1 163 ? 12.82 5.5 4.109 1 86.88 163 LEU A O 1
ATOM 1304 N N . ASN A 1 164 ? 11.656 4.605 2.418 1 83.19 164 ASN A N 1
ATOM 1305 C CA . ASN A 1 164 ? 12.68 3.592 2.18 1 83.19 164 ASN A CA 1
ATOM 1306 C C . ASN A 1 164 ? 13.781 4.109 1.264 1 83.19 164 ASN A C 1
ATOM 1308 O O . ASN A 1 164 ? 14.734 3.393 0.967 1 83.19 164 ASN A O 1
ATOM 1312 N N . THR A 1 165 ? 13.711 5.281 0.853 1 78.94 165 THR A N 1
ATOM 1313 C CA . THR A 1 165 ? 14.742 5.84 -0.014 1 78.94 165 THR A CA 1
ATOM 1314 C C . THR A 1 165 ? 15.656 6.785 0.767 1 78.94 165 THR A C 1
ATOM 1316 O O . THR A 1 165 ? 16.625 7.305 0.225 1 78.94 165 THR A O 1
ATOM 1319 N N . LEU A 1 166 ? 15.352 6.906 2.008 1 82.25 166 LEU A N 1
ATOM 1320 C CA . LEU A 1 166 ? 16.125 7.848 2.818 1 82.25 166 LEU A CA 1
ATOM 1321 C C . LEU A 1 166 ? 17.547 7.336 3.049 1 82.25 166 LEU A C 1
ATOM 1323 O O . LEU A 1 166 ? 17.75 6.141 3.262 1 82.25 166 LEU A O 1
ATOM 1327 N N . ASP A 1 167 ? 18.297 8.289 3.053 1 77.44 167 ASP A N 1
ATOM 1328 C CA . ASP A 1 167 ? 19.703 7.961 3.299 1 77.44 167 ASP A CA 1
ATOM 1329 C C . ASP A 1 167 ? 19.906 7.449 4.727 1 77.44 167 ASP A C 1
ATOM 1331 O O . ASP A 1 167 ? 19.469 8.094 5.684 1 77.44 167 ASP A O 1
ATOM 1335 N N . GLY A 1 168 ? 20.391 6.285 4.793 1 71.31 168 GLY A N 1
ATOM 1336 C CA . GLY A 1 168 ? 20.844 5.777 6.074 1 71.31 168 GLY A CA 1
ATOM 1337 C C . GLY A 1 168 ? 19.734 5.113 6.879 1 71.31 168 GLY A C 1
ATOM 1338 O O . GLY A 1 168 ? 20 4.523 7.93 1 71.31 168 GLY A O 1
ATOM 1339 N N . VAL A 1 169 ? 18.594 5.191 6.477 1 74.06 169 VAL A N 1
ATOM 1340 C CA . VAL A 1 169 ? 17.516 4.641 7.273 1 74.06 169 VAL A CA 1
ATOM 1341 C C . VAL A 1 169 ? 16.609 3.783 6.395 1 74.06 169 VAL A C 1
ATOM 1343 O O . VAL A 1 169 ? 15.383 3.959 6.395 1 74.06 169 VAL A O 1
ATOM 1346 N N . ARG A 1 170 ? 17.078 2.857 5.781 1 78.56 170 ARG A N 1
ATOM 1347 C CA . ARG A 1 170 ? 16.297 2.029 4.875 1 78.56 170 ARG A CA 1
ATOM 1348 C C . ARG A 1 170 ? 16.016 0.66 5.488 1 78.56 170 ARG A C 1
ATOM 1350 O O . ARG A 1 170 ? 16.75 0.201 6.355 1 78.56 170 ARG A O 1
ATOM 1357 N N . ASP A 1 171 ? 14.891 0.167 5.125 1 82.88 171 ASP A N 1
ATOM 1358 C CA . ASP A 1 171 ? 14.672 -1.26 5.344 1 82.88 171 ASP A CA 1
ATOM 1359 C C . ASP A 1 171 ? 15.414 -2.094 4.297 1 82.88 171 ASP A C 1
ATOM 1361 O O . ASP A 1 171 ? 14.828 -2.477 3.279 1 82.88 171 ASP A O 1
ATOM 1365 N N . GLU A 1 172 ? 16.531 -2.463 4.543 1 75.56 172 GLU A N 1
ATOM 1366 C CA . GLU A 1 172 ? 17.469 -2.951 3.545 1 75.56 172 GLU A CA 1
ATOM 1367 C C . GLU A 1 172 ? 17.062 -4.316 3.008 1 75.56 172 GLU A C 1
ATOM 1369 O O . GLU A 1 172 ? 17.406 -4.68 1.882 1 75.56 172 GLU A O 1
ATOM 1374 N N . THR A 1 173 ? 16.344 -5.039 3.826 1 77.12 173 THR A N 1
ATOM 1375 C CA . THR A 1 173 ? 16.031 -6.402 3.402 1 77.12 173 THR A CA 1
ATOM 1376 C C . THR A 1 173 ? 14.539 -6.59 3.215 1 77.12 173 THR A C 1
ATOM 1378 O O . THR A 1 173 ? 14.094 -7.605 2.668 1 77.12 173 THR A O 1
ATOM 1381 N N . GLY A 1 174 ? 13.781 -5.637 3.648 1 83.31 174 GLY A N 1
ATOM 1382 C CA . GLY A 1 174 ? 12.344 -5.812 3.717 1 83.31 174 GLY A CA 1
ATOM 1383 C C . GLY A 1 174 ? 11.867 -6.395 5.035 1 83.31 174 GLY A C 1
ATOM 1384 O O . GLY A 1 174 ? 10.672 -6.395 5.332 1 83.31 174 GLY A O 1
ATOM 1385 N N . ALA A 1 175 ? 12.789 -6.895 5.754 1 84.25 175 ALA A N 1
ATOM 1386 C CA . ALA A 1 175 ? 12.523 -7.414 7.09 1 84.25 175 ALA A CA 1
ATOM 1387 C C . ALA A 1 175 ? 13.695 -7.129 8.031 1 84.25 175 ALA A C 1
ATOM 1389 O O . ALA A 1 175 ? 14.023 -7.949 8.891 1 84.25 175 ALA A O 1
ATOM 1390 N N . SER A 1 176 ? 14.289 -5.984 7.809 1 83.06 176 SER A N 1
ATOM 1391 C CA . SER A 1 176 ? 15.398 -5.57 8.656 1 83.06 176 SER A CA 1
ATOM 1392 C C . SER A 1 176 ? 14.969 -5.473 10.117 1 83.06 176 SER A C 1
ATOM 1394 O O . SER A 1 176 ? 13.875 -4.984 10.422 1 83.06 176 SER A O 1
ATOM 1396 N N . PRO A 1 177 ? 15.836 -5.98 11.039 1 79 177 PRO A N 1
ATOM 1397 C CA . PRO A 1 177 ? 15.477 -5.953 12.453 1 79 177 PRO A CA 1
ATOM 1398 C C . PRO A 1 177 ? 15.75 -4.602 13.109 1 79 177 PRO A C 1
ATOM 1400 O O . PRO A 1 177 ? 15.508 -4.434 14.305 1 79 177 PRO A O 1
ATOM 1403 N N . THR A 1 178 ? 16.203 -3.631 12.297 1 76.38 178 THR A N 1
ATOM 1404 C CA . THR A 1 178 ? 16.438 -2.312 12.875 1 76.38 178 THR A CA 1
ATOM 1405 C C . THR A 1 178 ? 15.148 -1.711 13.414 1 76.38 178 THR A C 1
ATOM 1407 O O . THR A 1 178 ? 14.07 -1.958 12.875 1 76.38 178 THR A O 1
ATOM 1410 N N . SER A 1 179 ? 15.297 -0.939 14.469 1 74.56 179 SER A N 1
ATOM 1411 C CA . SER A 1 179 ? 14.133 -0.332 15.102 1 74.56 179 SER A CA 1
ATOM 1412 C C . SER A 1 179 ? 13.344 0.517 14.109 1 74.56 179 SER A C 1
ATOM 1414 O O . SER A 1 179 ? 12.109 0.501 14.117 1 74.56 179 SER A O 1
ATOM 1416 N N . TRP A 1 180 ? 14.078 1.212 13.312 1 82.81 180 TRP A N 1
ATOM 1417 C CA . TRP A 1 180 ? 13.406 2.061 12.328 1 82.81 180 TRP A CA 1
ATOM 1418 C C . TRP A 1 180 ? 12.617 1.222 11.328 1 82.81 180 TRP A C 1
ATOM 1420 O O . TRP A 1 180 ? 11.453 1.521 11.039 1 82.81 180 TRP A O 1
ATOM 1430 N N . ALA A 1 181 ? 13.219 0.198 10.844 1 85 181 ALA A N 1
ATOM 1431 C CA . ALA A 1 181 ? 12.555 -0.668 9.875 1 85 181 ALA A CA 1
ATOM 1432 C C . ALA A 1 181 ? 11.312 -1.317 10.484 1 85 181 ALA A C 1
ATOM 1434 O O . ALA A 1 181 ? 10.25 -1.356 9.859 1 85 181 ALA A O 1
ATOM 1435 N N . VAL A 1 182 ? 11.438 -1.771 11.68 1 82.31 182 VAL A N 1
ATOM 1436 C CA . VAL A 1 182 ? 10.328 -2.398 12.375 1 82.31 182 VAL A CA 1
ATOM 1437 C C . VAL A 1 182 ? 9.211 -1.376 12.594 1 82.31 182 VAL A C 1
ATOM 1439 O O . VAL A 1 182 ? 8.039 -1.662 12.336 1 82.31 182 VAL A O 1
ATOM 1442 N N . TRP A 1 183 ? 9.57 -0.219 12.992 1 85.81 183 TRP A N 1
ATOM 1443 C CA . TRP A 1 183 ? 8.586 0.833 13.242 1 85.81 183 TRP A CA 1
ATOM 1444 C C . TRP A 1 183 ? 7.879 1.231 11.945 1 85.81 183 TRP A C 1
ATOM 1446 O O . TRP A 1 183 ? 6.656 1.402 11.93 1 85.81 183 TRP A O 1
ATOM 1456 N N . THR A 1 184 ? 8.648 1.404 10.93 1 90.19 184 THR A N 1
ATOM 1457 C CA . THR A 1 184 ? 8.062 1.856 9.672 1 90.19 184 THR A CA 1
ATOM 1458 C C . THR A 1 184 ? 7.086 0.818 9.125 1 90.19 184 THR A C 1
ATOM 1460 O O . THR A 1 184 ? 6.066 1.169 8.523 1 90.19 184 THR A O 1
ATOM 1463 N N . ARG A 1 185 ? 7.355 -0.433 9.281 1 89.31 185 ARG A N 1
ATOM 1464 C CA . ARG A 1 185 ? 6.438 -1.473 8.828 1 89.31 185 ARG A CA 1
ATOM 1465 C C . ARG A 1 185 ? 5.164 -1.481 9.672 1 89.31 185 ARG A C 1
ATOM 1467 O O . ARG A 1 185 ? 4.07 -1.678 9.141 1 89.31 185 ARG A O 1
ATOM 1474 N N . ALA A 1 186 ? 5.324 -1.296 10.961 1 86.56 186 ALA A N 1
ATOM 1475 C CA . ALA A 1 186 ? 4.152 -1.198 11.828 1 86.56 186 ALA A CA 1
ATOM 1476 C C . ALA A 1 186 ? 3.312 0.027 11.484 1 86.56 186 ALA A C 1
ATOM 1478 O O . ALA A 1 186 ? 2.082 -0.046 11.445 1 86.56 186 ALA A O 1
ATOM 1479 N N . TRP A 1 187 ? 4.035 1.159 11.297 1 92.06 187 TRP A N 1
ATOM 1480 C CA . TRP A 1 187 ? 3.375 2.375 10.844 1 92.06 187 TRP A CA 1
ATOM 1481 C C . TRP A 1 187 ? 2.6 2.119 9.555 1 92.06 187 TRP A C 1
ATOM 1483 O O . TRP A 1 187 ? 1.435 2.508 9.438 1 92.06 187 TRP A O 1
ATOM 1493 N N . THR A 1 188 ? 3.201 1.419 8.625 1 93.62 188 THR A N 1
ATOM 1494 C CA . THR A 1 188 ? 2.59 1.104 7.34 1 93.62 188 THR A CA 1
ATOM 1495 C C . THR A 1 188 ? 1.336 0.257 7.531 1 93.62 188 THR A C 1
ATOM 1497 O O . THR A 1 188 ? 0.317 0.493 6.879 1 93.62 188 THR A O 1
ATOM 1500 N N . ALA A 1 189 ? 1.425 -0.695 8.383 1 90.12 189 ALA A N 1
ATOM 1501 C CA . ALA A 1 189 ? 0.279 -1.56 8.656 1 90.12 189 ALA A CA 1
ATOM 1502 C C . ALA A 1 189 ? -0.898 -0.754 9.195 1 90.12 189 ALA A C 1
ATOM 1504 O O . ALA A 1 189 ? -2.043 -0.966 8.789 1 90.12 189 ALA A O 1
ATOM 1505 N N . GLU A 1 190 ? -0.628 0.184 10.047 1 89.38 190 GLU A N 1
ATOM 1506 C CA . GLU A 1 190 ? -1.683 1.016 10.617 1 89.38 190 GLU A CA 1
ATOM 1507 C C . GLU A 1 190 ? -2.271 1.956 9.57 1 89.38 190 GLU A C 1
ATOM 1509 O O . GLU A 1 190 ? -3.488 2.15 9.516 1 89.38 190 GLU A O 1
ATOM 1514 N N . GLU A 1 191 ? -1.37 2.549 8.82 1 93.62 191 GLU A N 1
ATOM 1515 C CA . GLU A 1 191 ? -1.83 3.447 7.766 1 93.62 191 GLU A CA 1
ATOM 1516 C C . GLU A 1 191 ? -2.727 2.717 6.77 1 93.62 191 GLU A C 1
ATOM 1518 O O . GLU A 1 191 ? -3.684 3.295 6.25 1 93.62 191 GLU A O 1
ATOM 1523 N N . ASN A 1 192 ? -2.344 1.477 6.492 1 93.25 192 ASN A N 1
ATOM 1524 C CA . ASN A 1 192 ? -3.162 0.67 5.594 1 93.25 192 ASN A CA 1
ATOM 1525 C C . ASN A 1 192 ? -4.59 0.531 6.109 1 93.25 192 ASN A C 1
ATOM 1527 O O . ASN A 1 192 ? -5.543 0.56 5.328 1 93.25 192 ASN A O 1
ATOM 1531 N N . ARG A 1 193 ? -4.758 0.447 7.344 1 90.44 193 ARG A N 1
ATOM 1532 C CA . ARG A 1 193 ? -6.074 0.301 7.957 1 90.44 193 ARG A CA 1
ATOM 1533 C C . ARG A 1 193 ? -6.898 1.576 7.801 1 90.44 193 ARG A C 1
ATOM 1535 O O . ARG A 1 193 ? -8.117 1.519 7.648 1 90.44 193 ARG A O 1
ATOM 1542 N N . HIS A 1 194 ? -6.246 2.734 7.895 1 94.06 194 HIS A N 1
ATOM 1543 C CA . HIS A 1 194 ? -6.953 3.998 7.727 1 94.06 194 HIS A CA 1
ATOM 1544 C C . HIS A 1 194 ? -7.625 4.074 6.359 1 94.06 194 HIS A C 1
ATOM 1546 O O . HIS A 1 194 ? -8.812 4.398 6.262 1 94.06 194 HIS A O 1
ATOM 1552 N N . GLY A 1 195 ? -6.797 3.732 5.363 1 93.88 195 GLY A N 1
ATOM 1553 C CA . GLY A 1 195 ? -7.336 3.734 4.012 1 93.88 195 GLY A CA 1
ATOM 1554 C C . GLY A 1 195 ? -8.469 2.748 3.818 1 93.88 195 GLY A C 1
ATOM 1555 O O . GLY A 1 195 ? -9.5 3.086 3.234 1 93.88 195 GLY A O 1
ATOM 1556 N N . ASP A 1 196 ? -8.312 1.578 4.355 1 91.75 196 ASP A N 1
ATOM 1557 C CA . ASP A 1 196 ? -9.328 0.534 4.223 1 91.75 196 ASP A CA 1
ATOM 1558 C C . ASP A 1 196 ? -10.641 0.952 4.879 1 91.75 196 ASP A C 1
ATOM 1560 O O . ASP A 1 196 ? -11.711 0.757 4.305 1 91.75 196 ASP A O 1
ATOM 1564 N N . LEU A 1 197 ? -10.516 1.517 6.055 1 92.38 197 LEU A N 1
ATOM 1565 C CA . LEU A 1 197 ? -11.688 1.905 6.824 1 92.38 197 LEU A CA 1
ATOM 1566 C C . LEU A 1 197 ? -12.477 2.996 6.105 1 92.38 197 LEU A C 1
ATOM 1568 O O . LEU A 1 197 ? -13.688 2.869 5.906 1 92.38 197 LEU A O 1
ATOM 1572 N N . LEU A 1 198 ? -11.789 4 5.711 1 96.5 198 LEU A N 1
ATOM 1573 C CA . LEU A 1 198 ? -12.453 5.117 5.051 1 96.5 198 LEU A CA 1
ATOM 1574 C C . LEU A 1 198 ? -13.008 4.695 3.693 1 96.5 198 LEU A C 1
ATOM 1576 O O . LEU A 1 198 ? -14.109 5.105 3.311 1 96.5 198 LEU A O 1
ATOM 1580 N N . ASN A 1 199 ? -12.234 3.895 2.992 1 95.81 199 ASN A N 1
ATOM 1581 C CA . ASN A 1 199 ? -12.664 3.404 1.688 1 95.81 199 ASN A CA 1
ATOM 1582 C C . ASN A 1 199 ? -13.961 2.598 1.792 1 95.81 199 ASN A C 1
ATOM 1584 O O . ASN A 1 199 ? -14.891 2.809 1.015 1 95.81 199 ASN A O 1
ATOM 1588 N N . LYS A 1 200 ? -14.055 1.748 2.73 1 95.12 200 LYS A N 1
ATOM 1589 C CA . LYS A 1 200 ? -15.242 0.923 2.918 1 95.12 200 LYS A CA 1
ATOM 1590 C C . LYS A 1 200 ? -16.438 1.771 3.34 1 95.12 200 LYS A C 1
ATOM 1592 O O . LYS A 1 200 ? -17.562 1.552 2.871 1 95.12 200 LYS A O 1
ATOM 1597 N N . TYR A 1 201 ? -16.203 2.725 4.254 1 96.94 201 TYR A N 1
ATOM 1598 C CA . TYR A 1 201 ? -17.297 3.613 4.645 1 96.94 201 TYR A CA 1
ATOM 1599 C C . TYR A 1 201 ? -17.859 4.355 3.434 1 96.94 201 TYR A C 1
ATOM 1601 O O . TYR A 1 201 ? -19.078 4.406 3.24 1 96.94 201 TYR A O 1
ATOM 1609 N N . LEU A 1 202 ? -16.938 4.891 2.656 1 97.75 202 LEU A N 1
ATOM 1610 C CA . LEU A 1 202 ? -17.359 5.668 1.494 1 97.75 202 LEU A CA 1
ATOM 1611 C C . LEU A 1 202 ? -18.062 4.781 0.477 1 97.75 202 LEU A C 1
ATOM 1613 O O . LEU A 1 202 ? -19.016 5.227 -0.186 1 97.75 202 LEU A O 1
ATOM 1617 N N . TYR A 1 203 ? -17.609 3.572 0.363 1 96.38 203 TYR A N 1
ATOM 1618 C CA . TYR A 1 203 ? -18.281 2.621 -0.508 1 96.38 203 TYR A CA 1
ATOM 1619 C C . TYR A 1 203 ? -19.703 2.357 -0.021 1 96.38 203 TYR A C 1
ATOM 1621 O O . TYR A 1 203 ? -20.656 2.434 -0.798 1 96.38 203 TYR A O 1
ATOM 1629 N N . LEU A 1 204 ? -19.906 2.133 1.245 1 96.62 204 LEU A N 1
ATOM 1630 C CA . LEU A 1 204 ? -21.188 1.699 1.793 1 96.62 204 LEU A CA 1
ATOM 1631 C C . LEU A 1 204 ? -22.172 2.859 1.849 1 96.62 204 LEU A C 1
ATOM 1633 O O . LEU A 1 204 ? -23.391 2.654 1.751 1 96.62 204 LEU A O 1
ATOM 1637 N N . CYS A 1 205 ? -21.703 4.062 2.033 1 96.88 205 CYS A N 1
ATOM 1638 C CA . CYS A 1 205 ? -22.609 5.18 2.283 1 96.88 205 CYS A CA 1
ATOM 1639 C C . CYS A 1 205 ? -23.406 5.527 1.029 1 96.88 205 CYS A C 1
ATOM 1641 O O . CYS A 1 205 ? -24.484 6.121 1.117 1 96.88 205 CYS A O 1
ATOM 1643 N N . GLY A 1 206 ? -22.844 5.223 -0.159 1 96.5 206 GLY A N 1
ATOM 1644 C CA . GLY A 1 206 ? -23.562 5.375 -1.41 1 96.5 206 GLY A CA 1
ATOM 1645 C C . GLY A 1 206 ? -23.656 6.82 -1.872 1 96.5 206 GLY A C 1
ATOM 1646 O O . GLY A 1 206 ? -24.438 7.145 -2.76 1 96.5 206 GLY A O 1
ATOM 1647 N N . ARG A 1 207 ? -22.812 7.676 -1.279 1 97.62 207 ARG A N 1
ATOM 1648 C CA . ARG A 1 207 ? -22.938 9.109 -1.528 1 97.62 207 ARG A CA 1
ATOM 1649 C C . ARG A 1 207 ? -21.891 9.578 -2.533 1 97.62 207 ARG A C 1
ATOM 1651 O O . ARG A 1 207 ? -21.922 10.727 -2.986 1 97.62 207 ARG A O 1
ATOM 1658 N N . VAL A 1 208 ? -21.016 8.695 -2.926 1 97.94 208 VAL A N 1
ATOM 1659 C CA . VAL A 1 208 ? -19.875 9.141 -3.725 1 97.94 208 VAL A CA 1
ATOM 1660 C C . VAL A 1 208 ? -19.719 8.25 -4.957 1 97.94 208 VAL A C 1
ATOM 1662 O O . VAL A 1 208 ? -20.297 7.16 -5.016 1 97.94 208 VAL A O 1
ATOM 1665 N N . ASP A 1 209 ? -18.984 8.781 -5.973 1 96.56 209 ASP A N 1
ATOM 1666 C CA . ASP A 1 209 ? -18.703 8.039 -7.191 1 96.56 209 ASP A CA 1
ATOM 1667 C C . ASP A 1 209 ? -17.406 7.238 -7.047 1 96.56 209 ASP A C 1
ATOM 1669 O O . ASP A 1 209 ? -16.328 7.734 -7.367 1 96.56 209 ASP A O 1
ATOM 1673 N N . MET A 1 210 ? -17.625 5.988 -6.707 1 94.94 210 MET A N 1
ATOM 1674 C CA . MET A 1 210 ? -16.469 5.141 -6.414 1 94.94 210 MET A CA 1
ATOM 1675 C C . MET A 1 210 ? -15.625 4.918 -7.664 1 94.94 210 MET A C 1
ATOM 1677 O O . MET A 1 210 ? -14.406 4.742 -7.574 1 94.94 210 MET A O 1
ATOM 1681 N N . ARG A 1 211 ? -16.188 4.945 -8.789 1 91 211 ARG A N 1
ATOM 1682 C CA . ARG A 1 211 ? -15.43 4.773 -10.031 1 91 211 ARG A CA 1
ATOM 1683 C C . ARG A 1 211 ? -14.414 5.891 -10.219 1 91 211 ARG A C 1
ATOM 1685 O O . ARG A 1 211 ? -13.242 5.633 -10.5 1 91 211 ARG A O 1
ATOM 1692 N N . GLN A 1 212 ? -14.875 7.078 -10.031 1 93.06 212 GLN A N 1
ATOM 1693 C CA . GLN A 1 212 ? -13.992 8.227 -10.188 1 93.06 212 GLN A CA 1
ATOM 1694 C C . GLN A 1 212 ? -12.945 8.273 -9.078 1 93.06 212 GLN A C 1
ATOM 1696 O O . GLN A 1 212 ? -11.812 8.695 -9.305 1 93.06 212 GLN A O 1
ATOM 1701 N N . ILE A 1 213 ? -13.344 7.906 -7.93 1 95.5 213 ILE A N 1
ATOM 1702 C CA . ILE A 1 213 ? -12.438 7.875 -6.793 1 95.5 213 ILE A CA 1
ATOM 1703 C C . ILE A 1 213 ? -11.32 6.859 -7.047 1 95.5 213 ILE A C 1
ATOM 1705 O O . ILE A 1 213 ? -10.141 7.164 -6.871 1 95.5 213 ILE A O 1
ATOM 1709 N N . GLU A 1 214 ? -11.711 5.668 -7.496 1 92 214 GLU A N 1
ATOM 1710 C CA . GLU A 1 214 ? -10.719 4.629 -7.777 1 92 214 GLU A CA 1
ATOM 1711 C C . GLU A 1 214 ? -9.781 5.055 -8.898 1 92 214 GLU A C 1
ATOM 1713 O O . GLU A 1 214 ? -8.586 4.742 -8.859 1 92 214 GLU A O 1
ATOM 1718 N N . LYS A 1 215 ? -10.297 5.695 -9.828 1 90.62 215 LYS A N 1
ATOM 1719 C CA . LYS A 1 215 ? -9.461 6.238 -10.898 1 90.62 215 LYS A CA 1
ATOM 1720 C C . LYS A 1 215 ? -8.445 7.234 -10.352 1 90.62 215 LYS A C 1
ATOM 1722 O O . LYS A 1 215 ? -7.277 7.215 -10.742 1 90.62 215 LYS A O 1
ATOM 1727 N N . THR A 1 216 ? -8.883 8.086 -9.508 1 94.38 216 THR A N 1
ATOM 1728 C CA . THR A 1 216 ? -8 9.07 -8.891 1 94.38 216 THR A CA 1
ATOM 1729 C C . THR A 1 216 ? -6.891 8.383 -8.094 1 94.38 216 THR A C 1
ATOM 1731 O O . THR A 1 216 ? -5.727 8.781 -8.172 1 94.38 216 THR A O 1
ATOM 1734 N N . ILE A 1 217 ? -7.301 7.336 -7.34 1 93.94 217 ILE A N 1
ATOM 1735 C CA . ILE A 1 217 ? -6.328 6.578 -6.559 1 93.94 217 ILE A CA 1
ATOM 1736 C C . ILE A 1 217 ? -5.285 5.965 -7.492 1 93.94 217 ILE A C 1
ATOM 1738 O O . ILE A 1 217 ? -4.082 6.062 -7.234 1 93.94 217 ILE A O 1
ATOM 1742 N N . GLN A 1 218 ? -5.738 5.379 -8.547 1 89.88 218 GLN A N 1
ATOM 1743 C CA . GLN A 1 218 ? -4.844 4.734 -9.492 1 89.88 218 GLN A CA 1
ATOM 1744 C C . GLN A 1 218 ? -3.854 5.734 -10.086 1 89.88 218 GLN A C 1
ATOM 1746 O O . GLN A 1 218 ? -2.656 5.453 -10.172 1 89.88 218 GLN A O 1
ATOM 1751 N N . TYR A 1 219 ? -4.324 6.867 -10.445 1 89.81 219 TYR A N 1
ATOM 1752 C CA . TYR A 1 219 ? -3.457 7.891 -11.016 1 89.81 219 TYR A CA 1
ATOM 1753 C C . TYR A 1 219 ? -2.463 8.406 -9.984 1 89.81 219 TYR A C 1
ATOM 1755 O O . TYR A 1 219 ? -1.303 8.664 -10.305 1 89.81 219 TYR A O 1
ATOM 1763 N N . LEU A 1 220 ? -2.943 8.555 -8.828 1 93.12 220 LEU A N 1
ATOM 1764 C CA . LEU A 1 220 ? -2.078 9.062 -7.766 1 93.12 220 LEU A CA 1
ATOM 1765 C C . LEU A 1 220 ? -0.915 8.117 -7.508 1 93.12 220 LEU A C 1
ATOM 1767 O O . LEU A 1 220 ? 0.244 8.531 -7.492 1 93.12 220 LEU A O 1
ATOM 1771 N N . ILE A 1 221 ? -1.229 6.836 -7.344 1 92.12 221 ILE A N 1
ATOM 1772 C CA . ILE A 1 221 ? -0.196 5.836 -7.098 1 92.12 221 ILE A CA 1
ATOM 1773 C C . ILE A 1 221 ? 0.722 5.734 -8.312 1 92.12 221 ILE A C 1
ATOM 1775 O O . ILE A 1 221 ? 1.944 5.652 -8.172 1 92.12 221 ILE A O 1
ATOM 1779 N N . GLY A 1 222 ? 0.16 5.785 -9.469 1 87.62 222 GLY A N 1
ATOM 1780 C CA . GLY A 1 222 ? 0.931 5.684 -10.695 1 87.62 222 GLY A CA 1
ATOM 1781 C C . GLY A 1 222 ? 1.869 6.855 -10.906 1 87.62 222 GLY A C 1
ATOM 1782 O O . GLY A 1 222 ? 2.928 6.707 -11.523 1 87.62 222 GLY A O 1
ATOM 1783 N N . SER A 1 223 ? 1.513 7.957 -10.391 1 86.81 223 SER A N 1
ATOM 1784 C CA . SER A 1 223 ? 2.336 9.148 -10.562 1 86.81 223 SER A CA 1
ATOM 1785 C C . SER A 1 223 ? 3.498 9.164 -9.57 1 86.81 223 SER A C 1
ATOM 1787 O O . SER A 1 223 ? 4.555 9.727 -9.859 1 86.81 223 SER A O 1
ATOM 1789 N N . GLY A 1 224 ? 3.295 8.508 -8.477 1 88.12 224 GLY A N 1
ATOM 1790 C CA . GLY A 1 224 ? 4.27 8.656 -7.406 1 88.12 224 GLY A CA 1
ATOM 1791 C C . GLY A 1 224 ? 4.391 10.078 -6.898 1 88.12 224 GLY A C 1
ATOM 1792 O O . GLY A 1 224 ? 3.48 10.891 -7.09 1 88.12 224 GLY A O 1
ATOM 1793 N N . MET A 1 225 ? 5.449 10.297 -6.047 1 84.75 225 MET A N 1
ATOM 1794 C CA . MET A 1 225 ? 5.672 11.633 -5.492 1 84.75 225 MET A CA 1
ATOM 1795 C C . MET A 1 225 ? 7.145 11.836 -5.152 1 84.75 225 MET A C 1
ATOM 1797 O O . MET A 1 225 ? 7.777 10.969 -4.547 1 84.75 225 MET A O 1
ATOM 1801 N N . ASP A 1 226 ? 7.566 12.938 -5.688 1 81.25 226 ASP A N 1
ATOM 1802 C CA . ASP A 1 226 ? 8.867 13.43 -5.23 1 81.25 226 ASP A CA 1
ATOM 1803 C C . ASP A 1 226 ? 8.703 14.516 -4.168 1 81.25 226 ASP A C 1
ATOM 1805 O O . ASP A 1 226 ? 8.297 15.633 -4.477 1 81.25 226 ASP A O 1
ATOM 1809 N N . PRO A 1 227 ? 8.984 14.195 -2.967 1 80.19 227 PRO A N 1
ATOM 1810 C CA . PRO A 1 227 ? 8.781 15.188 -1.907 1 80.19 227 PRO A CA 1
ATOM 1811 C C . PRO A 1 227 ? 9.836 16.281 -1.92 1 80.19 227 PRO A C 1
ATOM 1813 O O . PRO A 1 227 ? 9.68 17.312 -1.246 1 80.19 227 PRO A O 1
ATOM 1816 N N . GLY A 1 228 ? 10.914 16.047 -2.65 1 80.06 228 GLY A N 1
ATOM 1817 C CA . GLY A 1 228 ? 11.961 17.062 -2.725 1 80.06 228 GLY A CA 1
ATOM 1818 C C . GLY A 1 228 ? 12.906 17.031 -1.536 1 80.06 228 GLY A C 1
ATOM 1819 O O . GLY A 1 228 ? 13.477 18.062 -1.168 1 80.06 228 GLY A O 1
ATOM 1820 N N . PHE A 1 229 ? 13.008 15.836 -0.924 1 83.69 229 PHE A N 1
ATOM 1821 C CA . PHE A 1 229 ? 13.836 15.695 0.266 1 83.69 229 PHE A CA 1
ATOM 1822 C C . PHE A 1 229 ? 15.281 15.391 -0.116 1 83.69 229 PHE A C 1
ATOM 1824 O O . PHE A 1 229 ? 16.188 15.461 0.724 1 83.69 229 PHE A O 1
ATOM 1831 N N . GLU A 1 230 ? 15.453 15.125 -1.354 1 79.56 230 GLU A N 1
ATOM 1832 C CA . GLU A 1 230 ? 16.766 14.656 -1.774 1 79.56 230 GLU A CA 1
ATOM 1833 C C . GLU A 1 230 ? 17.281 13.547 -0.861 1 79.56 230 GLU A C 1
ATOM 1835 O O . GLU A 1 230 ? 18.422 13.586 -0.405 1 79.56 230 GLU A O 1
ATOM 1840 N N . ASN A 1 231 ? 16.422 12.727 -0.438 1 81.5 231 ASN A N 1
ATOM 1841 C CA . ASN A 1 231 ? 16.656 11.539 0.375 1 81.5 231 ASN A CA 1
ATOM 1842 C C . ASN A 1 231 ? 17.203 11.898 1.752 1 81.5 231 ASN A C 1
ATOM 1844 O O . ASN A 1 231 ? 17.812 11.055 2.422 1 81.5 231 ASN A O 1
ATOM 1848 N N . SER A 1 232 ? 17.031 13.133 2.172 1 89.38 232 SER A N 1
ATOM 1849 C CA . SER A 1 232 ? 17.469 13.602 3.482 1 89.38 232 SER A CA 1
ATOM 1850 C C . SER A 1 232 ? 16.531 13.125 4.586 1 89.38 232 SER A C 1
ATOM 1852 O O . SER A 1 232 ? 15.344 13.461 4.582 1 89.38 232 SER A O 1
ATOM 1854 N N . PRO A 1 233 ? 17.141 12.438 5.559 1 89.31 233 PRO A N 1
ATOM 1855 C CA . PRO A 1 233 ? 16.281 12.055 6.68 1 89.31 233 PRO A CA 1
ATOM 1856 C C . PRO A 1 233 ? 15.82 13.25 7.508 1 89.31 233 PRO A C 1
ATOM 1858 O O . PRO A 1 233 ? 14.711 13.242 8.047 1 89.31 233 PRO A O 1
ATOM 1861 N N . TYR A 1 234 ? 16.656 14.336 7.559 1 92.38 234 TYR A N 1
ATOM 1862 C CA . TYR A 1 234 ? 16.281 15.539 8.289 1 92.38 234 TYR A CA 1
ATOM 1863 C C . TYR A 1 234 ? 15 16.141 7.715 1 92.38 234 TYR A C 1
ATOM 1865 O O . TYR A 1 234 ? 14.031 16.375 8.445 1 92.38 234 TYR A O 1
ATOM 1873 N N . LEU A 1 235 ? 15.055 16.281 6.422 1 94.25 235 LEU A N 1
ATOM 1874 C CA . LEU A 1 235 ? 13.898 16.875 5.754 1 94.25 235 LEU A CA 1
ATOM 1875 C C . LEU A 1 235 ? 12.672 15.977 5.883 1 94.25 235 LEU A C 1
ATOM 1877 O O . LEU A 1 235 ? 11.57 16.453 6.145 1 94.25 235 LEU A O 1
ATOM 1881 N N . CYS A 1 236 ? 12.875 14.734 5.762 1 93 236 CYS A N 1
ATOM 1882 C CA . CYS A 1 236 ? 11.766 13.789 5.789 1 93 236 CYS A CA 1
ATOM 1883 C C . CYS A 1 236 ? 11.094 13.781 7.156 1 93 236 CYS A C 1
ATOM 1885 O O . CYS A 1 236 ? 9.867 13.82 7.25 1 93 236 CYS A O 1
ATOM 1887 N N . PHE A 1 237 ? 11.898 13.734 8.203 1 93.94 237 PHE A N 1
ATOM 1888 C CA . PHE A 1 237 ? 11.32 13.617 9.539 1 93.94 237 PHE A CA 1
ATOM 1889 C C . PHE A 1 237 ? 10.625 14.914 9.945 1 93.94 237 PHE A C 1
ATOM 1891 O O . PHE A 1 237 ? 9.625 14.891 10.656 1 93.94 237 PHE A O 1
ATOM 1898 N N . ILE A 1 238 ? 11.148 16 9.492 1 96.56 238 ILE A N 1
ATOM 1899 C CA . ILE A 1 238 ? 10.469 17.281 9.719 1 96.56 238 ILE A CA 1
ATOM 1900 C C . ILE A 1 238 ? 9.141 17.297 8.961 1 96.56 238 ILE A C 1
ATOM 1902 O O . ILE A 1 238 ? 8.102 17.641 9.523 1 96.56 238 ILE A O 1
ATOM 1906 N N . TYR A 1 239 ? 9.203 16.891 7.77 1 95.81 239 TYR A N 1
ATOM 1907 C CA . TYR A 1 239 ? 8.016 16.828 6.926 1 95.81 239 TYR A CA 1
ATOM 1908 C C . TYR A 1 239 ? 6.957 15.922 7.551 1 95.81 239 TYR A C 1
ATOM 1910 O O . TYR A 1 239 ? 5.781 16.297 7.633 1 95.81 239 TYR A O 1
ATOM 1918 N N . THR A 1 240 ? 7.359 14.727 7.965 1 95.12 240 THR A N 1
ATOM 1919 C CA . THR A 1 240 ? 6.406 13.766 8.5 1 95.12 240 THR A CA 1
ATOM 1920 C C . THR A 1 240 ? 5.84 14.242 9.836 1 95.12 240 THR A C 1
ATOM 1922 O O . THR A 1 240 ? 4.672 14 10.141 1 95.12 240 THR A O 1
ATOM 1925 N N . SER A 1 241 ? 6.668 14.914 10.656 1 95.88 241 SER A N 1
ATOM 1926 C CA . SER A 1 241 ? 6.152 15.508 11.891 1 95.88 241 SER A CA 1
ATOM 1927 C C . SER A 1 241 ? 5.012 16.484 11.594 1 95.88 241 SER A C 1
ATOM 1929 O O . SER A 1 241 ? 3.957 16.422 12.227 1 95.88 241 SER A O 1
ATOM 1931 N N . PHE A 1 242 ? 5.266 17.281 10.641 1 97.38 242 PHE A N 1
ATOM 1932 C CA . PHE A 1 242 ? 4.273 18.281 10.25 1 97.38 242 PHE A CA 1
ATOM 1933 C C . PHE A 1 242 ? 3.029 17.609 9.68 1 97.38 242 PHE A C 1
ATOM 1935 O O . PHE A 1 242 ? 1.908 17.906 10.094 1 97.38 242 PHE A O 1
ATOM 1942 N N . GLN A 1 243 ? 3.197 16.703 8.75 1 95.88 243 GLN A N 1
ATOM 1943 C CA . GLN A 1 243 ? 2.09 16.062 8.047 1 95.88 243 GLN A CA 1
ATOM 1944 C C . GLN A 1 243 ? 1.232 15.242 9 1 95.88 243 GLN A C 1
ATOM 1946 O O . GLN A 1 243 ? 0.007 15.203 8.867 1 95.88 243 GLN A O 1
ATOM 1951 N N . GLU A 1 244 ? 1.861 14.539 9.945 1 95.88 244 GLU A N 1
ATOM 1952 C CA . GLU A 1 244 ? 1.09 13.766 10.914 1 95.88 244 GLU A CA 1
ATOM 1953 C C . GLU A 1 244 ? 0.209 14.672 11.766 1 95.88 244 GLU A C 1
ATOM 1955 O O . GLU A 1 244 ? -0.918 14.312 12.109 1 95.88 244 GLU A O 1
ATOM 1960 N N . ARG A 1 245 ? 0.712 15.797 12.125 1 96.56 245 ARG A N 1
ATOM 1961 C CA . ARG A 1 245 ? -0.117 16.719 12.883 1 96.56 245 ARG A CA 1
ATOM 1962 C C . ARG A 1 245 ? -1.226 17.312 12.016 1 96.56 245 ARG A C 1
ATOM 1964 O O . ARG A 1 245 ? -2.35 17.5 12.484 1 96.56 245 ARG A O 1
ATOM 1971 N N . ALA A 1 246 ? -0.856 17.641 10.805 1 97.12 246 ALA A N 1
ATOM 1972 C CA . ALA A 1 246 ? -1.873 18.141 9.891 1 97.12 246 ALA A CA 1
ATOM 1973 C C . ALA A 1 246 ? -3.023 17.141 9.75 1 97.12 246 ALA A C 1
ATOM 1975 O O . ALA A 1 246 ? -4.195 17.531 9.797 1 97.12 246 ALA A O 1
ATOM 1976 N N . THR A 1 247 ? -2.723 15.875 9.586 1 96.62 247 THR A N 1
ATOM 1977 C CA . THR A 1 247 ? -3.768 14.867 9.414 1 96.62 247 THR A CA 1
ATOM 1978 C C . THR A 1 247 ? -4.52 14.641 10.727 1 96.62 247 THR A C 1
ATOM 1980 O O . THR A 1 247 ? -5.719 14.367 10.719 1 96.62 247 THR A O 1
ATOM 1983 N N . PHE A 1 248 ? -3.76 14.758 11.844 1 95.94 248 PHE A N 1
ATOM 1984 C CA . PHE A 1 248 ? -4.418 14.719 13.148 1 95.94 248 PHE A CA 1
ATOM 1985 C C . PHE A 1 248 ? -5.504 15.789 13.234 1 95.94 248 PHE A C 1
ATOM 1987 O O . PHE A 1 248 ? -6.648 15.484 13.57 1 95.94 248 PHE A O 1
ATOM 1994 N N . ILE A 1 249 ? -5.18 16.953 12.875 1 96.38 249 ILE A N 1
ATOM 1995 C CA . ILE A 1 249 ? -6.105 18.078 12.938 1 96.38 249 ILE A CA 1
ATOM 1996 C C . ILE A 1 249 ? -7.23 17.891 11.922 1 96.38 249 ILE A C 1
ATOM 1998 O O . ILE A 1 249 ? -8.406 18.047 12.25 1 96.38 249 ILE A O 1
ATOM 2002 N N . SER A 1 250 ? -6.91 17.531 10.711 1 97.44 250 SER A N 1
ATOM 2003 C CA . SER A 1 250 ? -7.895 17.344 9.648 1 97.44 250 SER A CA 1
ATOM 2004 C C . SER A 1 250 ? -8.914 16.281 10.016 1 97.44 250 SER A C 1
ATOM 2006 O O . SER A 1 250 ? -10.125 16.516 9.953 1 97.44 250 SER A O 1
ATOM 2008 N N . HIS A 1 251 ? -8.453 15.109 10.406 1 96.69 251 HIS A N 1
ATOM 2009 C CA . HIS A 1 251 ? -9.359 14.039 10.797 1 96.69 251 HIS A CA 1
ATOM 2010 C C . HIS A 1 251 ? -10.156 14.414 12.047 1 96.69 251 HIS A C 1
ATOM 2012 O O . HIS A 1 251 ? -11.32 14.031 12.188 1 96.69 251 HIS A O 1
ATOM 2018 N N . GLY A 1 252 ? -9.461 15.109 12.953 1 95.75 252 GLY A N 1
ATOM 2019 C CA . GLY A 1 252 ? -10.172 15.578 14.133 1 95.75 252 GLY A CA 1
ATOM 2020 C C . GLY A 1 252 ? -11.328 16.516 13.797 1 95.75 252 GLY A C 1
ATOM 2021 O O . GLY A 1 252 ? -12.43 16.359 14.328 1 95.75 252 GLY A O 1
ATOM 2022 N N . ASN A 1 253 ? -11.07 17.453 12.961 1 97.44 253 ASN A N 1
ATOM 2023 C CA . ASN A 1 253 ? -12.117 18.375 12.531 1 97.44 253 ASN A CA 1
ATOM 2024 C C . ASN A 1 253 ? -13.227 17.656 11.766 1 97.44 253 ASN A C 1
ATOM 2026 O O . ASN A 1 253 ? -14.406 17.969 11.938 1 97.44 253 ASN A O 1
ATOM 2030 N N . THR A 1 254 ? -12.875 16.719 10.945 1 97.69 254 THR A N 1
ATOM 2031 C CA . THR A 1 254 ? -13.859 15.922 10.219 1 97.69 254 THR A CA 1
ATOM 2032 C C . THR A 1 254 ? -14.742 15.141 11.188 1 97.69 254 THR A C 1
ATOM 2034 O O . THR A 1 254 ? -15.953 15.016 10.969 1 97.69 254 THR A O 1
ATOM 2037 N N . ALA A 1 255 ? -14.094 14.594 12.211 1 95.44 255 ALA A N 1
ATOM 2038 C CA . ALA A 1 255 ? -14.859 13.891 13.242 1 95.44 255 ALA A CA 1
ATOM 2039 C C . ALA A 1 255 ? -15.891 14.812 13.891 1 95.44 255 ALA A C 1
ATOM 2041 O O . ALA A 1 255 ? -17.062 14.445 14.039 1 95.44 255 ALA A O 1
ATOM 2042 N N . ARG A 1 256 ? -15.484 16.031 14.234 1 95.81 256 ARG A N 1
ATOM 2043 C CA . ARG A 1 256 ? -16.359 17 14.867 1 95.81 256 ARG A CA 1
ATOM 2044 C C . ARG A 1 256 ? -17.516 17.375 13.945 1 95.81 256 ARG A C 1
ATOM 2046 O O . ARG A 1 256 ? -18.672 17.406 14.375 1 95.81 256 ARG A O 1
ATOM 2053 N N . HIS A 1 257 ? -17.234 17.594 12.711 1 97.5 257 HIS A N 1
ATOM 2054 C CA . HIS A 1 257 ? -18.266 17.953 11.734 1 97.5 257 HIS A CA 1
ATOM 2055 C C . HIS A 1 257 ? -19.25 16.812 11.523 1 97.5 257 HIS A C 1
ATOM 2057 O O . HIS A 1 257 ? -20.453 17.031 11.43 1 97.5 257 HIS A O 1
ATOM 2063 N N . ALA A 1 258 ? -18.703 15.594 11.414 1 96.81 258 ALA A N 1
ATOM 2064 C CA . ALA A 1 258 ? -19.578 14.43 11.25 1 96.81 258 ALA A CA 1
ATOM 2065 C C . ALA A 1 258 ? -20.547 14.305 12.422 1 96.81 258 ALA A C 1
ATOM 2067 O O . ALA A 1 258 ? -21.734 14.023 12.219 1 96.81 258 ALA A O 1
ATOM 2068 N N . GLN A 1 259 ? -20.016 14.562 13.586 1 94.69 259 GLN A N 1
ATOM 2069 C CA . GLN A 1 259 ? -20.859 14.531 14.773 1 94.69 259 GLN A CA 1
ATOM 2070 C C . GLN A 1 259 ? -21.953 15.602 14.703 1 94.69 259 GLN A C 1
ATOM 2072 O O . GLN A 1 259 ? -23.109 15.336 15.016 1 94.69 259 GLN A O 1
ATOM 2077 N N . GLU A 1 260 ? -21.625 16.734 14.312 1 97.06 260 GLU A N 1
ATOM 2078 C CA . GLU A 1 260 ? -22.547 17.859 14.211 1 97.06 260 GLU A CA 1
ATOM 2079 C C . GLU A 1 260 ? -23.641 17.594 13.195 1 97.06 260 GLU A C 1
ATOM 2081 O O . GLU A 1 260 ? -24.781 18.031 13.359 1 97.06 260 GLU A O 1
ATOM 2086 N N . HIS A 1 261 ? -23.328 16.844 12.195 1 97.38 261 HIS A N 1
ATOM 2087 C CA . HIS A 1 261 ? -24.297 16.578 11.125 1 97.38 261 HIS A CA 1
ATOM 2088 C C . HIS A 1 261 ? -25.047 15.273 11.375 1 97.38 261 HIS A C 1
ATOM 2090 O O . HIS A 1 261 ? -25.844 14.844 10.539 1 97.38 261 HIS A O 1
ATOM 2096 N N . GLY A 1 262 ? -24.719 14.586 12.477 1 96 262 GLY A N 1
ATOM 2097 C CA . GLY A 1 262 ? -25.578 13.492 12.914 1 96 262 GLY A CA 1
ATOM 2098 C C . GLY A 1 262 ? -25 12.125 12.602 1 96 262 GLY A C 1
ATOM 2099 O O . GLY A 1 262 ? -25.656 11.102 12.812 1 96 262 GLY A O 1
ATOM 2100 N N . ASP A 1 263 ? -23.812 12.062 12.102 1 97.25 263 ASP A N 1
ATOM 2101 C CA . ASP A 1 263 ? -23.188 10.766 11.859 1 97.25 263 ASP A CA 1
ATOM 2102 C C . ASP A 1 263 ? -22.141 10.445 12.93 1 97.25 263 ASP A C 1
ATOM 2104 O O . ASP A 1 263 ? -20.938 10.609 12.703 1 97.25 263 ASP A O 1
ATOM 2108 N N . SER A 1 264 ? -22.594 9.836 13.945 1 92.94 264 SER A N 1
ATOM 2109 C CA . SER A 1 264 ? -21.734 9.555 15.094 1 92.94 264 SER A CA 1
ATOM 2110 C C . SER A 1 264 ? -20.719 8.469 14.781 1 92.94 264 SER A C 1
ATOM 2112 O O . SER A 1 264 ? -19.609 8.469 15.328 1 92.94 264 SER A O 1
ATOM 2114 N N . LYS A 1 265 ? -21.062 7.547 13.914 1 93 265 LYS A N 1
ATOM 2115 C CA . LYS A 1 265 ? -20.141 6.477 13.57 1 93 265 LYS A CA 1
ATOM 2116 C C . LYS A 1 265 ? -18.969 7.012 12.742 1 93 265 LYS A C 1
ATOM 2118 O O . LYS A 1 265 ? -17.812 6.641 12.977 1 93 265 LYS A O 1
ATOM 2123 N N . LEU A 1 266 ? -19.297 7.863 11.773 1 96.69 266 LEU A N 1
ATOM 2124 C CA . LEU A 1 266 ? -18.219 8.5 11.023 1 96.69 266 LEU A CA 1
ATOM 2125 C C . LEU A 1 266 ? -17.328 9.328 11.945 1 96.69 266 LEU A C 1
ATOM 2127 O O . LEU A 1 266 ? -16.109 9.352 11.781 1 96.69 266 LEU A O 1
ATOM 2131 N N . ALA A 1 267 ? -17.953 10.023 12.875 1 95 267 ALA A N 1
ATOM 2132 C CA . ALA A 1 267 ? -17.188 10.781 13.867 1 95 267 ALA A CA 1
ATOM 2133 C C . ALA A 1 267 ? -16.219 9.875 14.625 1 95 267 ALA A C 1
ATOM 2135 O O . ALA A 1 267 ? -15.062 10.242 14.844 1 95 267 ALA A O 1
ATOM 2136 N N . GLN A 1 268 ? -16.688 8.734 14.969 1 90.88 268 GLN A N 1
ATOM 2137 C CA . GLN A 1 268 ? -15.836 7.777 15.68 1 90.88 268 GLN A CA 1
ATOM 2138 C C . GLN A 1 268 ? -14.703 7.281 14.789 1 90.88 268 GLN A C 1
ATOM 2140 O O . GLN A 1 268 ? -13.562 7.148 15.242 1 90.88 268 GLN A O 1
ATOM 2145 N N . ILE A 1 269 ? -15.008 6.992 13.531 1 93.44 269 ILE A N 1
ATOM 2146 C CA . ILE A 1 269 ? -14.008 6.539 12.57 1 93.44 269 ILE A CA 1
ATOM 2147 C C . ILE A 1 269 ? -12.898 7.582 12.453 1 93.44 269 ILE A C 1
ATOM 2149 O O . ILE A 1 269 ? -11.727 7.281 12.688 1 93.44 269 ILE A O 1
ATOM 2153 N N . CYS A 1 270 ? -13.281 8.773 12.172 1 95.19 270 CYS A N 1
ATOM 2154 C CA . CYS A 1 270 ? -12.305 9.844 11.969 1 95.19 270 CYS A CA 1
ATOM 2155 C C . CYS A 1 270 ? -11.586 10.172 13.273 1 95.19 270 CYS A C 1
ATOM 2157 O O . CYS A 1 270 ? -10.398 10.5 13.258 1 95.19 270 CYS A O 1
ATOM 2159 N N . GLY A 1 271 ? -12.266 10.109 14.375 1 91.88 271 GLY A N 1
ATOM 2160 C CA . GLY A 1 271 ? -11.633 10.305 15.664 1 91.88 271 GLY A CA 1
ATOM 2161 C C . GLY A 1 271 ? -10.562 9.273 15.977 1 91.88 271 GLY A C 1
ATOM 2162 O O . GLY A 1 271 ? -9.508 9.609 16.516 1 91.88 271 GLY A O 1
ATOM 2163 N N . THR A 1 272 ? -10.828 8.047 15.68 1 88.56 272 THR A N 1
ATOM 2164 C CA . THR A 1 272 ? -9.867 6.973 15.898 1 88.56 272 THR A CA 1
ATOM 2165 C C . THR A 1 272 ? -8.633 7.168 15.023 1 88.56 272 THR A C 1
ATOM 2167 O O . THR A 1 272 ? -7.504 6.992 15.484 1 88.56 272 THR A O 1
ATOM 2170 N N . ILE A 1 273 ? -8.883 7.496 13.781 1 92.75 273 ILE A N 1
ATOM 2171 C CA . ILE A 1 273 ? -7.766 7.762 12.875 1 92.75 273 ILE A CA 1
ATOM 2172 C C . ILE A 1 273 ? -6.949 8.945 13.398 1 92.75 273 ILE A C 1
ATOM 2174 O O . ILE A 1 273 ? -5.719 8.898 13.414 1 92.75 273 ILE A O 1
ATOM 2178 N N . ALA A 1 274 ? -7.652 10.016 13.844 1 92.44 274 ALA A N 1
ATOM 2179 C CA . ALA A 1 274 ? -6.973 11.18 14.398 1 92.44 274 ALA A CA 1
ATOM 2180 C C . ALA A 1 274 ? -6.078 10.797 15.57 1 92.44 274 ALA A C 1
ATOM 2182 O O . ALA A 1 274 ? -4.957 11.297 15.695 1 92.44 274 ALA A O 1
ATOM 2183 N N . SER A 1 275 ? -6.539 9.922 16.406 1 87.75 275 SER A N 1
ATOM 2184 C CA . SER A 1 275 ? -5.758 9.453 17.547 1 87.75 275 SER A CA 1
ATOM 2185 C C . SER A 1 275 ? -4.488 8.742 17.094 1 87.75 275 SER A C 1
ATOM 2187 O O . SER A 1 275 ? -3.414 8.953 17.656 1 87.75 275 SER A O 1
ATOM 2189 N N . ASP A 1 276 ? -4.609 7.926 16.078 1 88.25 276 ASP A N 1
ATOM 2190 C CA . ASP A 1 276 ? -3.438 7.258 15.523 1 88.25 276 ASP A CA 1
ATOM 2191 C C . ASP A 1 276 ? -2.441 8.273 14.969 1 88.25 276 ASP A C 1
ATOM 2193 O O . ASP A 1 276 ? -1.236 8.164 15.203 1 88.25 276 ASP A O 1
ATOM 2197 N N . GLU A 1 277 ? -2.992 9.211 14.242 1 92.31 277 GLU A N 1
ATOM 2198 C CA . GLU A 1 277 ? -2.137 10.242 13.648 1 92.31 277 GLU A CA 1
ATOM 2199 C C . GLU A 1 277 ? -1.373 11.008 14.727 1 92.31 277 GLU A C 1
ATOM 2201 O O . GLU A 1 277 ? -0.217 11.383 14.523 1 92.31 277 GLU A O 1
ATOM 2206 N N . LYS A 1 278 ? -2.016 11.25 15.812 1 90.81 278 LYS A N 1
ATOM 2207 C CA . LYS A 1 278 ? -1.36 11.945 16.922 1 90.81 278 LYS A CA 1
ATOM 2208 C C . LYS A 1 278 ? -0.193 11.125 17.469 1 90.81 278 LYS A C 1
ATOM 2210 O O . LYS A 1 278 ? 0.864 11.672 17.781 1 90.81 278 LYS A O 1
ATOM 2215 N N . ARG A 1 279 ? -0.389 9.859 17.609 1 89.19 279 ARG A N 1
ATOM 2216 C CA . ARG A 1 279 ? 0.688 8.977 18.062 1 89.19 279 ARG A CA 1
ATOM 2217 C C . ARG A 1 279 ? 1.835 8.961 17.062 1 89.19 279 ARG A C 1
ATOM 2219 O O . ARG A 1 279 ? 3.006 8.977 17.453 1 89.19 279 ARG A O 1
ATOM 2226 N N . HIS A 1 280 ? 1.522 8.891 15.758 1 92.25 280 HIS A N 1
ATOM 2227 C CA . HIS A 1 280 ? 2.543 8.969 14.719 1 92.25 280 HIS A CA 1
ATOM 2228 C C . HIS A 1 280 ? 3.328 10.273 14.805 1 92.25 280 HIS A C 1
ATOM 2230 O O . HIS A 1 280 ? 4.559 10.266 14.727 1 92.25 280 HIS A O 1
ATOM 2236 N N . GLU A 1 281 ? 2.596 11.32 14.969 1 92.94 281 GLU A N 1
ATOM 2237 C CA . GLU A 1 281 ? 3.209 12.633 15.141 1 92.94 281 GLU A CA 1
ATOM 2238 C C . GLU A 1 281 ? 4.227 12.625 16.281 1 92.94 281 GLU A C 1
ATOM 2240 O O . GLU A 1 281 ? 5.328 13.156 16.141 1 92.94 281 GLU A O 1
ATOM 2245 N N . THR A 1 282 ? 3.809 12.086 17.391 1 88.81 282 THR A N 1
ATOM 2246 C CA . THR A 1 282 ? 4.672 12.047 18.562 1 88.81 282 THR A CA 1
ATOM 2247 C C . THR A 1 282 ? 5.973 11.32 18.25 1 88.81 282 THR A C 1
ATOM 2249 O O . THR A 1 282 ? 7.055 11.781 18.625 1 88.81 282 THR A O 1
ATOM 2252 N N . ALA A 1 283 ? 5.902 10.25 17.578 1 87.5 283 ALA A N 1
ATOM 2253 C CA . ALA A 1 283 ? 7.086 9.469 17.234 1 87.5 283 ALA A CA 1
ATOM 2254 C C . ALA A 1 283 ? 8.039 10.281 16.359 1 87.5 283 ALA A C 1
ATOM 2256 O O . ALA A 1 283 ? 9.227 10.383 16.656 1 87.5 283 ALA A O 1
ATOM 2257 N N . TYR A 1 284 ? 7.559 10.859 15.297 1 92.75 284 TYR A N 1
ATOM 2258 C CA . TYR A 1 284 ? 8.398 11.617 14.375 1 92.75 284 TYR A CA 1
ATOM 2259 C C . TYR A 1 284 ? 8.977 12.852 15.047 1 92.75 284 TYR A C 1
ATOM 2261 O O . TYR A 1 284 ? 10.133 13.211 14.812 1 92.75 284 TYR A O 1
ATOM 2269 N N . THR A 1 285 ? 8.188 13.5 15.875 1 93.12 285 THR A N 1
ATOM 2270 C CA . THR A 1 285 ? 8.648 14.711 16.547 1 93.12 285 THR A CA 1
ATOM 2271 C C . THR A 1 285 ? 9.789 14.391 17.516 1 93.12 285 THR A C 1
ATOM 2273 O O . THR A 1 285 ? 10.711 15.188 17.688 1 93.12 285 THR A O 1
ATOM 2276 N N . LYS A 1 286 ? 9.688 13.266 18.125 1 88.19 286 LYS A N 1
ATOM 2277 C CA . LYS A 1 286 ? 10.766 12.844 19.031 1 88.19 286 LYS A CA 1
ATOM 2278 C C . LYS A 1 286 ? 12.062 12.609 18.25 1 88.19 286 LYS A C 1
ATOM 2280 O O . LYS A 1 286 ? 13.148 12.891 18.766 1 88.19 286 LYS A O 1
ATOM 2285 N N . ILE A 1 287 ? 11.953 12.094 17.078 1 89.75 287 ILE A N 1
ATOM 2286 C CA . ILE A 1 287 ? 13.133 11.898 16.234 1 89.75 287 ILE A CA 1
ATOM 2287 C C . ILE A 1 287 ? 13.781 13.242 15.93 1 89.75 287 ILE A C 1
ATOM 2289 O O . ILE A 1 287 ? 15 13.391 16.047 1 89.75 287 ILE A O 1
ATOM 2293 N N . VAL A 1 288 ? 12.992 14.18 15.625 1 93.69 288 VAL A N 1
ATOM 2294 C CA . VAL A 1 288 ? 13.516 15.5 15.281 1 93.69 288 VAL A CA 1
ATOM 2295 C C . VAL A 1 288 ? 14.117 16.156 16.531 1 93.69 288 VAL A C 1
ATOM 2297 O O . VAL A 1 288 ? 15.141 16.844 16.438 1 93.69 288 VAL A O 1
ATOM 2300 N N . GLU A 1 289 ? 13.477 15.922 17.656 1 89.94 289 GLU A N 1
ATOM 2301 C CA . GLU A 1 289 ? 14.055 16.406 18.906 1 89.94 289 GLU A CA 1
ATOM 2302 C C . GLU A 1 289 ? 15.469 15.875 19.109 1 89.94 289 GLU A C 1
ATOM 2304 O O . GLU A 1 289 ? 16.375 16.625 19.5 1 89.94 289 GLU A O 1
ATOM 2309 N N . LYS A 1 290 ? 15.578 14.664 18.828 1 87.12 290 LYS A N 1
ATOM 2310 C CA . LYS A 1 290 ? 16.891 14.039 18.969 1 87.12 290 LYS A CA 1
ATOM 2311 C C . LYS A 1 290 ? 17.875 14.586 17.922 1 87.12 290 LYS A C 1
ATOM 2313 O O . LYS A 1 290 ? 19.062 14.727 18.203 1 87.12 290 LYS A O 1
ATOM 2318 N N . LEU A 1 291 ? 17.422 14.852 16.75 1 90.81 291 LEU A N 1
ATOM 2319 C CA . LEU A 1 291 ? 18.266 15.461 15.727 1 90.81 291 LEU A CA 1
ATOM 2320 C C . LEU A 1 291 ? 18.75 16.828 16.172 1 90.81 291 LEU A C 1
ATOM 2322 O O . LEU A 1 291 ? 19.922 17.172 15.953 1 90.81 291 LEU A O 1
ATOM 2326 N N . PHE A 1 292 ? 17.922 17.578 16.828 1 93.56 292 PHE A N 1
ATOM 2327 C CA . PHE A 1 292 ? 18.312 18.891 17.328 1 93.56 292 PHE A CA 1
ATOM 2328 C C . PHE A 1 292 ? 19.359 18.75 18.422 1 93.56 292 PHE A C 1
ATOM 2330 O O . PHE A 1 292 ? 20.234 19.609 18.562 1 93.56 292 PHE A O 1
ATOM 2337 N N . GLU A 1 293 ? 19.25 17.688 19.156 1 82.5 293 GLU A N 1
ATOM 2338 C CA . GLU A 1 293 ? 20.219 17.453 20.219 1 82.5 293 GLU A CA 1
ATOM 2339 C C . GLU A 1 293 ? 21.594 17.094 19.656 1 82.5 293 GLU A C 1
ATOM 2341 O O . GLU A 1 293 ? 22.609 17.594 20.141 1 82.5 293 GLU A O 1
ATOM 2346 N N . ILE A 1 294 ? 21.609 16.312 18.578 1 84.56 294 ILE A N 1
ATOM 2347 C CA . ILE A 1 294 ? 22.875 15.75 18.109 1 84.56 294 ILE A CA 1
ATOM 2348 C C . ILE A 1 294 ? 23.484 16.656 17.031 1 84.56 294 ILE A C 1
ATOM 2350 O O . ILE A 1 294 ? 24.703 16.719 16.875 1 84.56 294 ILE A O 1
ATOM 2354 N N . ASP A 1 295 ? 22.656 17.328 16.266 1 90.44 295 ASP A N 1
ATOM 2355 C CA . ASP A 1 295 ? 23.094 18.172 15.148 1 90.44 295 ASP A CA 1
ATOM 2356 C C . ASP A 1 295 ? 22.188 19.391 14.992 1 90.44 295 ASP A C 1
ATOM 2358 O O . ASP A 1 295 ? 21.484 19.516 13.992 1 90.44 295 ASP A O 1
ATOM 2362 N N . PRO A 1 296 ? 22.312 20.266 15.945 1 94.56 296 PRO A N 1
ATOM 2363 C CA . PRO A 1 296 ? 21.391 21.391 15.977 1 94.56 296 PRO A CA 1
ATOM 2364 C C . PRO A 1 296 ? 21.469 22.281 14.734 1 94.56 296 PRO A C 1
ATOM 2366 O O . PRO A 1 296 ? 20.438 22.703 14.203 1 94.56 296 PRO A O 1
ATOM 2369 N N . ASP A 1 297 ? 22.672 22.453 14.195 1 95.62 297 ASP A N 1
ATOM 2370 C CA . ASP A 1 297 ? 22.844 23.375 13.07 1 95.62 297 ASP A CA 1
ATOM 2371 C C . ASP A 1 297 ? 22.219 22.797 11.797 1 95.62 297 ASP A C 1
ATOM 2373 O O . ASP A 1 297 ? 21.438 23.453 11.117 1 95.62 297 ASP A O 1
ATOM 2377 N N . ALA A 1 298 ? 22.547 21.531 11.477 1 94.69 298 ALA A N 1
ATOM 2378 C CA . ALA A 1 298 ? 22 20.891 10.281 1 94.69 298 ALA A CA 1
ATOM 2379 C C . ALA A 1 298 ? 20.484 20.75 10.383 1 94.69 298 ALA A C 1
ATOM 2381 O O . ALA A 1 298 ? 19.766 20.891 9.383 1 94.69 298 ALA A O 1
ATOM 2382 N N . THR A 1 299 ? 20.016 20.5 11.57 1 96.38 299 THR A N 1
ATOM 2383 C CA . THR A 1 299 ? 18.594 20.344 11.781 1 96.38 299 THR A CA 1
ATOM 2384 C C . THR A 1 299 ? 17.859 21.672 11.586 1 96.38 299 THR A C 1
ATOM 2386 O O . THR A 1 299 ? 16.812 21.719 10.953 1 96.38 299 THR A O 1
ATOM 2389 N N . MET A 1 300 ? 18.453 22.703 12.07 1 98.06 300 MET A N 1
ATOM 2390 C CA . MET A 1 300 ? 17.875 24.047 11.922 1 98.06 300 MET A CA 1
ATOM 2391 C C . MET A 1 300 ? 17.797 24.438 10.453 1 98.06 300 MET A C 1
ATOM 2393 O O . MET A 1 300 ? 16.766 24.969 10.008 1 98.06 300 MET A O 1
ATOM 2397 N N . LEU A 1 301 ? 18.828 24.156 9.742 1 97.25 301 LEU A N 1
ATOM 2398 C CA . LEU A 1 301 ? 18.859 24.484 8.32 1 97.25 301 LEU A CA 1
ATOM 2399 C C . LEU A 1 301 ? 17.828 23.656 7.555 1 97.25 301 LEU A C 1
ATOM 2401 O O . LEU A 1 301 ? 17.172 24.156 6.637 1 97.25 301 LEU A O 1
ATOM 2405 N N . ALA A 1 302 ? 17.656 22.406 7.941 1 96.88 302 ALA A N 1
ATOM 2406 C CA . ALA A 1 302 ? 16.672 21.547 7.309 1 96.88 302 ALA A CA 1
ATOM 2407 C C . ALA A 1 302 ? 15.25 22.031 7.582 1 96.88 302 ALA A C 1
ATOM 2409 O O . ALA A 1 302 ? 14.398 22.016 6.691 1 96.88 302 ALA A O 1
ATOM 2410 N N . LEU A 1 303 ? 15.023 22.438 8.789 1 98 303 LEU A N 1
ATOM 2411 C CA . LEU A 1 303 ? 13.711 22.953 9.148 1 98 303 LEU A CA 1
ATOM 2412 C C . LEU A 1 303 ? 13.367 24.188 8.32 1 98 303 LEU A C 1
ATOM 2414 O O . LEU A 1 303 ? 12.273 24.281 7.766 1 98 303 LEU A O 1
ATOM 2418 N N . ALA A 1 304 ? 14.305 25.047 8.234 1 97.31 304 ALA A N 1
ATOM 2419 C CA . ALA A 1 304 ? 14.094 26.25 7.438 1 97.31 304 ALA A CA 1
ATOM 2420 C C . ALA A 1 304 ? 13.859 25.906 5.969 1 97.31 304 ALA A C 1
ATOM 2422 O O . ALA A 1 304 ? 12.992 26.5 5.32 1 97.31 304 ALA A O 1
ATOM 2423 N N . ASP A 1 305 ? 14.617 25.031 5.5 1 95.56 305 ASP A N 1
ATOM 2424 C CA . ASP A 1 305 ? 14.492 24.609 4.105 1 95.56 305 ASP A CA 1
ATOM 2425 C C . ASP A 1 305 ? 13.109 24.031 3.83 1 95.56 305 ASP A C 1
ATOM 2427 O O . ASP A 1 305 ? 12.477 24.375 2.826 1 95.56 305 ASP A O 1
ATOM 2431 N N . MET A 1 306 ? 12.641 23.203 4.699 1 94.56 306 MET A N 1
ATOM 2432 C CA . MET A 1 306 ? 11.328 22.594 4.551 1 94.56 306 MET A CA 1
ATOM 2433 C C . MET A 1 306 ? 10.227 23.656 4.555 1 94.56 306 MET A C 1
ATOM 2435 O O . MET A 1 306 ? 9.258 23.562 3.799 1 94.56 306 MET A O 1
ATOM 2439 N N . MET A 1 307 ? 10.391 24.609 5.387 1 94.88 307 MET A N 1
ATOM 2440 C CA . MET A 1 307 ? 9.367 25.641 5.492 1 94.88 307 MET A CA 1
ATOM 2441 C C . MET A 1 307 ? 9.383 26.547 4.27 1 94.88 307 MET A C 1
ATOM 2443 O O . MET A 1 307 ? 8.336 27.047 3.838 1 94.88 307 MET A O 1
ATOM 2447 N N . LYS A 1 308 ? 10.531 26.781 3.715 1 91.88 308 LYS A N 1
ATOM 2448 C CA . LYS A 1 308 ? 10.633 27.578 2.496 1 91.88 308 LYS A CA 1
ATOM 2449 C C . LYS A 1 308 ? 9.945 26.875 1.325 1 91.88 308 LYS A C 1
ATOM 2451 O O . LYS A 1 308 ? 9.336 27.531 0.48 1 91.88 308 LYS A O 1
ATOM 2456 N N . LYS A 1 309 ? 10.094 25.562 1.318 1 87.62 309 LYS A N 1
ATOM 2457 C CA . LYS A 1 309 ? 9.461 24.766 0.269 1 87.62 309 LYS A CA 1
ATOM 2458 C C . LYS A 1 309 ? 7.957 24.625 0.5 1 87.62 309 LYS A C 1
ATOM 2460 O O . LYS A 1 309 ? 7.215 24.234 -0.402 1 87.62 309 LYS A O 1
ATOM 2465 N N . LYS A 1 310 ? 7.484 25.078 1.58 1 85.5 310 LYS A N 1
ATOM 2466 C CA . LYS A 1 310 ? 6.09 24.922 1.983 1 85.5 310 LYS A CA 1
ATOM 2467 C C . LYS A 1 310 ? 5.695 23.453 2.02 1 85.5 310 LYS A C 1
ATOM 2469 O O . LYS A 1 310 ? 5.75 22.766 1 1 85.5 310 LYS A O 1
ATOM 2474 N N . ILE A 1 311 ? 5.27 23 3.049 1 87.25 311 ILE A N 1
ATOM 2475 C CA . ILE A 1 311 ? 4.879 21.609 3.221 1 87.25 311 ILE A CA 1
ATOM 2476 C C . ILE A 1 311 ? 3.508 21.375 2.594 1 87.25 311 ILE A C 1
ATOM 2478 O O . ILE A 1 311 ? 2.533 22.047 2.949 1 87.25 311 ILE A O 1
ATOM 2482 N N . THR A 1 312 ? 3.559 20.578 1.59 1 82.19 312 THR A N 1
ATOM 2483 C CA . THR A 1 312 ? 2.324 20.219 0.906 1 82.19 312 THR A CA 1
ATOM 2484 C C . THR A 1 312 ? 2.002 18.75 1.125 1 82.19 312 THR A C 1
ATOM 2486 O O . THR A 1 312 ? 2.906 17.922 1.3 1 82.19 312 THR A O 1
ATOM 2489 N N . MET A 1 313 ? 0.703 18.547 1.103 1 83.75 313 MET A N 1
ATOM 2490 C CA . MET A 1 313 ? 0.272 17.156 1.283 1 83.75 313 MET A CA 1
ATOM 2491 C C . MET A 1 313 ? 0.783 16.281 0.149 1 83.75 313 MET A C 1
ATOM 2493 O O . MET A 1 313 ? 0.893 16.734 -0.993 1 83.75 313 MET A O 1
ATOM 2497 N N . PRO A 1 314 ? 1.059 15.039 0.474 1 79.38 314 PRO A N 1
ATOM 2498 C CA . PRO A 1 314 ? 1.615 14.133 -0.538 1 79.38 314 PRO A CA 1
ATOM 2499 C C . PRO A 1 314 ? 0.667 13.914 -1.715 1 79.38 314 PRO A C 1
ATOM 2501 O O . PRO A 1 314 ? 1.117 13.641 -2.832 1 79.38 314 PRO A O 1
ATOM 2504 N N . ALA A 1 315 ? -0.568 14.055 -1.504 1 80.19 315 ALA A N 1
ATOM 2505 C CA . ALA A 1 315 ? -1.544 13.781 -2.555 1 80.19 315 ALA A CA 1
ATOM 2506 C C . ALA A 1 315 ? -1.797 15.023 -3.406 1 80.19 315 ALA A C 1
ATOM 2508 O O . ALA A 1 315 ? -2.822 15.125 -4.082 1 80.19 315 ALA A O 1
ATOM 2509 N N . HIS A 1 316 ? -0.88 15.938 -3.422 1 85.31 316 HIS A N 1
ATOM 2510 C CA . HIS A 1 316 ? -1.078 17.188 -4.152 1 85.31 316 HIS A CA 1
ATOM 2511 C C . HIS A 1 316 ? -1.094 16.938 -5.66 1 85.31 316 HIS A C 1
ATOM 2513 O O . HIS A 1 316 ? -1.505 17.812 -6.426 1 85.31 316 HIS A O 1
ATOM 2519 N N . LEU A 1 317 ? -0.743 15.719 -6.066 1 85.62 317 LEU A N 1
ATOM 2520 C CA . LEU A 1 317 ? -0.754 15.383 -7.488 1 85.62 317 LEU A CA 1
ATOM 2521 C C . LEU A 1 317 ? -2.004 14.586 -7.848 1 85.62 317 LEU A C 1
ATOM 2523 O O . LEU A 1 317 ? -2.066 13.977 -8.914 1 85.62 317 LEU A O 1
ATOM 2527 N N . MET A 1 318 ? -2.949 14.57 -7.031 1 92.69 318 MET A N 1
ATOM 2528 C CA . MET A 1 318 ? -4.18 13.844 -7.328 1 92.69 318 MET A CA 1
ATOM 2529 C C . MET A 1 318 ? -4.809 14.352 -8.625 1 92.69 318 MET A C 1
ATOM 2531 O O . MET A 1 318 ? -4.828 15.555 -8.883 1 92.69 318 MET A O 1
ATOM 2535 N N . TYR A 1 319 ? -5.266 13.398 -9.383 1 92.62 319 TYR A N 1
ATOM 2536 C CA . TYR A 1 319 ? -5.867 13.617 -10.688 1 92.62 319 TYR A CA 1
ATOM 2537 C C . TYR A 1 319 ? -6.945 12.57 -10.977 1 92.62 319 TYR A C 1
ATOM 2539 O O . TYR A 1 319 ? -6.746 11.383 -10.719 1 92.62 319 TYR A O 1
ATOM 2547 N N . ASP A 1 320 ? -8.102 13.07 -11.422 1 91.94 320 ASP A N 1
ATOM 2548 C CA . ASP A 1 320 ? -9.195 12.141 -11.648 1 91.94 320 ASP A CA 1
ATOM 2549 C C . ASP A 1 320 ? -9.375 11.852 -13.141 1 91.94 320 ASP A C 1
ATOM 2551 O O . ASP A 1 320 ? -10.367 11.242 -13.547 1 91.94 320 ASP A O 1
ATOM 2555 N N . GLY A 1 321 ? -8.43 12.328 -13.961 1 85.62 321 GLY A N 1
ATOM 2556 C CA . GLY A 1 321 ? -8.523 12.125 -15.398 1 85.62 321 GLY A CA 1
ATOM 2557 C C . GLY A 1 321 ? -9.188 13.281 -16.125 1 85.62 321 GLY A C 1
ATOM 2558 O O . GLY A 1 321 ? -9.266 13.289 -17.359 1 85.62 321 GLY A O 1
ATOM 2559 N N . ARG A 1 322 ? -9.641 14.297 -15.43 1 90.19 322 ARG A N 1
ATOM 2560 C CA . ARG A 1 322 ? -10.414 15.375 -16.047 1 90.19 322 ARG A CA 1
ATOM 2561 C C . ARG A 1 322 ? -9.969 16.734 -15.508 1 90.19 322 ARG A C 1
ATOM 2563 O O . ARG A 1 322 ? -9.719 17.656 -16.281 1 90.19 322 ARG A O 1
ATOM 2570 N N . ASP A 1 323 ? -9.844 16.828 -14.25 1 92.94 323 ASP A N 1
ATOM 2571 C CA . ASP A 1 323 ? -9.555 18.109 -13.594 1 92.94 323 ASP A CA 1
ATOM 2572 C C . ASP A 1 323 ? -8.086 18.203 -13.203 1 92.94 323 ASP A C 1
ATOM 2574 O O . ASP A 1 323 ? -7.672 17.641 -12.18 1 92.94 323 ASP A O 1
ATOM 2578 N N . ASP A 1 324 ? -7.305 19.031 -13.812 1 89.69 324 ASP A N 1
ATOM 2579 C CA . ASP A 1 324 ? -5.883 19.219 -13.539 1 89.69 324 ASP A CA 1
ATOM 2580 C C . ASP A 1 324 ? -5.668 19.969 -12.227 1 89.69 324 ASP A C 1
ATOM 2582 O O . ASP A 1 324 ? -4.578 19.922 -11.648 1 89.69 324 ASP A O 1
ATOM 2586 N N . ASN A 1 325 ? -6.707 20.625 -11.82 1 93.12 325 ASN A N 1
ATOM 2587 C CA . ASN A 1 325 ? -6.609 21.406 -10.594 1 93.12 325 ASN A CA 1
ATOM 2588 C C . ASN A 1 325 ? -7.363 20.75 -9.438 1 93.12 325 ASN A C 1
ATOM 2590 O O . ASN A 1 325 ? -7.824 21.438 -8.523 1 93.12 325 ASN A O 1
ATOM 2594 N N . LEU A 1 326 ? -7.539 19.438 -9.516 1 95.88 326 LEU A N 1
ATOM 2595 C CA . LEU A 1 326 ? -8.352 18.688 -8.562 1 95.88 326 LEU A CA 1
ATOM 2596 C C . LEU A 1 326 ? -7.895 18.969 -7.133 1 95.88 326 LEU A C 1
ATOM 2598 O O . LEU A 1 326 ? -8.719 19.203 -6.25 1 95.88 326 LEU A O 1
ATOM 2602 N N . PHE A 1 327 ? -6.625 18.984 -6.871 1 95.12 327 PHE A N 1
ATOM 2603 C CA . PHE A 1 327 ? -6.102 19.188 -5.527 1 95.12 327 PHE A CA 1
ATOM 2604 C C . PHE A 1 327 ? -6.43 20.594 -5.027 1 95.12 327 PHE A C 1
ATOM 2606 O O . PHE A 1 327 ? -6.828 20.766 -3.873 1 95.12 327 PHE A O 1
ATOM 2613 N N . GLU A 1 328 ? -6.211 21.547 -5.832 1 93.75 328 GLU A N 1
ATOM 2614 C CA . GLU A 1 328 ? -6.516 22.922 -5.449 1 93.75 328 GLU A CA 1
ATOM 2615 C C . GLU A 1 328 ? -7.992 23.078 -5.102 1 93.75 328 GLU A C 1
ATOM 2617 O O . GLU A 1 328 ? -8.336 23.781 -4.145 1 93.75 328 GLU A O 1
ATOM 2622 N N . HIS A 1 329 ? -8.82 22.5 -5.938 1 96.25 329 HIS A N 1
ATOM 2623 C CA . HIS A 1 329 ? -10.258 22.562 -5.68 1 96.25 329 HIS A CA 1
ATOM 2624 C C . HIS A 1 329 ? -10.609 21.875 -4.367 1 96.25 329 HIS A C 1
ATOM 2626 O O . HIS A 1 329 ? -11.328 22.453 -3.539 1 96.25 329 HIS A O 1
ATOM 2632 N N . PHE A 1 330 ? -10.055 20.719 -4.168 1 96.38 330 PHE A N 1
ATOM 2633 C CA . PHE A 1 330 ? -10.25 19.969 -2.924 1 96.38 330 PHE A CA 1
ATOM 2634 C C . PHE A 1 330 ? -9.781 20.797 -1.729 1 96.38 330 PHE A C 1
ATOM 2636 O O . PHE A 1 330 ? -10.492 20.922 -0.733 1 96.38 330 PHE A O 1
ATOM 2643 N N . SER A 1 331 ? -8.586 21.344 -1.824 1 94.69 331 SER A N 1
ATOM 2644 C CA . SER A 1 331 ? -7.988 22.125 -0.745 1 94.69 331 SER A CA 1
ATOM 2645 C C . SER A 1 331 ? -8.828 23.344 -0.42 1 94.69 331 SER A C 1
ATOM 2647 O O . SER A 1 331 ? -8.953 23.734 0.745 1 94.69 331 SER A O 1
ATOM 2649 N N . SER A 1 332 ? -9.43 23.938 -1.431 1 94.38 332 SER A N 1
ATOM 2650 C CA . SER A 1 332 ? -10.281 25.109 -1.234 1 94.38 332 SER A CA 1
ATOM 2651 C C . SER A 1 332 ? -11.539 24.75 -0.458 1 94.38 332 SER A C 1
ATOM 2653 O O . SER A 1 332 ? -12 25.531 0.385 1 94.38 332 SER A O 1
ATOM 2655 N N . VAL A 1 333 ? -12.102 23.656 -0.776 1 96.75 333 VAL A N 1
ATOM 2656 C CA . VAL A 1 333 ? -13.289 23.203 -0.059 1 96.75 333 VAL A CA 1
ATOM 2657 C C . VAL A 1 333 ? -12.938 22.938 1.404 1 96.75 333 VAL A C 1
ATOM 2659 O O . VAL A 1 333 ? -13.688 23.328 2.307 1 96.75 333 VAL A O 1
ATOM 2662 N N . ALA A 1 334 ? -11.781 22.328 1.634 1 96.44 334 ALA A N 1
ATOM 2663 C CA . ALA A 1 334 ? -11.344 22.047 2.998 1 96.44 334 ALA A CA 1
ATOM 2664 C C . ALA A 1 334 ? -11.156 23.328 3.791 1 96.44 334 ALA A C 1
ATOM 2666 O O . ALA A 1 334 ? -11.547 23.406 4.957 1 96.44 334 ALA A O 1
ATOM 2667 N N . GLN A 1 335 ? -10.586 24.312 3.137 1 94.25 335 GLN A N 1
ATOM 2668 C CA . GLN A 1 335 ? -10.375 25.625 3.764 1 94.25 335 GLN A CA 1
ATOM 2669 C C . GLN A 1 335 ? -11.703 26.281 4.125 1 94.25 335 GLN A C 1
ATOM 2671 O O . GLN A 1 335 ? -11.883 26.75 5.25 1 94.25 335 GLN A O 1
ATOM 2676 N N . ARG A 1 336 ? -12.602 26.25 3.227 1 94.75 336 ARG A N 1
ATOM 2677 C CA . ARG A 1 336 ? -13.898 26.891 3.428 1 94.75 336 ARG A CA 1
ATOM 2678 C C . ARG A 1 336 ? -14.672 26.219 4.559 1 94.75 336 ARG A C 1
ATOM 2680 O O . ARG A 1 336 ? -15.32 26.891 5.359 1 94.75 336 ARG A O 1
ATOM 2687 N N . LEU A 1 337 ? -14.586 24.906 4.668 1 96.5 337 LEU A N 1
ATOM 2688 C CA . LEU A 1 337 ? -15.367 24.141 5.633 1 96.5 337 LEU A CA 1
ATOM 2689 C C . LEU A 1 337 ? -14.703 24.141 7.004 1 96.5 337 LEU A C 1
ATOM 2691 O O . LEU A 1 337 ? -15.289 23.703 7.988 1 96.5 337 LEU A O 1
ATOM 2695 N N . GLY A 1 338 ? -13.422 24.609 7.008 1 95.69 338 GLY A N 1
ATOM 2696 C CA . GLY A 1 338 ? -12.711 24.641 8.273 1 95.69 338 GLY A CA 1
ATOM 2697 C C . GLY A 1 338 ? -12.141 23.297 8.672 1 95.69 338 GLY A C 1
ATOM 2698 O O . GLY A 1 338 ? -11.938 23.031 9.859 1 95.69 338 GLY A O 1
ATOM 2699 N N . VAL A 1 339 ? -11.977 22.406 7.73 1 97.25 339 VAL A N 1
ATOM 2700 C CA . VAL A 1 339 ? -11.383 21.109 8.016 1 97.25 339 VAL A CA 1
ATOM 2701 C C . VAL A 1 339 ? -9.867 21.25 8.172 1 97.25 339 VAL A C 1
ATOM 2703 O O . VAL A 1 339 ? -9.273 20.656 9.07 1 97.25 339 VAL A O 1
ATOM 2706 N N . TYR A 1 340 ? -9.266 21.922 7.324 1 96.06 340 TYR A N 1
ATOM 2707 C CA . TYR A 1 340 ? -7.852 22.281 7.363 1 96.06 340 TYR A CA 1
ATOM 2708 C C . TYR A 1 340 ? -7.609 23.641 6.707 1 96.06 340 TYR A C 1
ATOM 2710 O O . TYR A 1 340 ? -7.785 23.781 5.496 1 96.06 340 TYR A O 1
ATOM 2718 N N . THR A 1 341 ? -7.168 24.578 7.461 1 94.38 341 THR A N 1
ATOM 2719 C CA . THR A 1 341 ? -7.062 25.953 7 1 94.38 341 THR A CA 1
ATOM 2720 C C . THR A 1 341 ? -5.621 26.453 7.082 1 94.38 341 THR A C 1
ATOM 2722 O O . THR A 1 341 ? -4.762 25.781 7.648 1 94.38 341 THR A O 1
ATOM 2725 N N . THR A 1 342 ? -5.457 27.594 6.531 1 92.56 342 THR A N 1
ATOM 2726 C CA . THR A 1 342 ? -4.164 28.266 6.629 1 92.56 342 THR A CA 1
ATOM 2727 C C . THR A 1 342 ? -3.818 28.547 8.086 1 92.56 342 THR A C 1
ATOM 2729 O O . THR A 1 342 ? -2.648 28.5 8.477 1 92.56 342 THR A O 1
ATOM 2732 N N . LYS A 1 343 ? -4.82 28.859 8.828 1 93.44 343 LYS A N 1
ATOM 2733 C CA . LYS A 1 343 ? -4.59 29.062 10.258 1 93.44 343 LYS A CA 1
ATOM 2734 C C . LYS A 1 343 ? -4.059 27.797 10.914 1 93.44 343 LYS A C 1
ATOM 2736 O O . LYS A 1 343 ? -3.17 27.859 11.773 1 93.44 343 LYS A O 1
ATOM 2741 N N . ASP A 1 344 ? -4.645 26.672 10.562 1 95.25 344 ASP A N 1
ATOM 2742 C CA . ASP A 1 344 ? -4.145 25.391 11.07 1 95.25 344 ASP A CA 1
ATOM 2743 C C . ASP A 1 344 ? -2.676 25.203 10.711 1 95.25 344 ASP A C 1
ATOM 2745 O O . ASP A 1 344 ? -1.884 24.734 11.531 1 95.25 344 ASP A O 1
ATOM 2749 N N . TYR A 1 345 ? -2.354 25.516 9.469 1 95.44 345 TYR A N 1
ATOM 2750 C CA . TYR A 1 345 ? -0.975 25.406 9.008 1 95.44 345 TYR A CA 1
ATOM 2751 C C . TYR A 1 345 ? -0.035 26.203 9.906 1 95.44 345 TYR A C 1
ATOM 2753 O O . TYR A 1 345 ? 0.998 25.688 10.344 1 95.44 345 TYR A O 1
ATOM 2761 N N . ALA A 1 346 ? -0.389 27.453 10.188 1 95.19 346 ALA A N 1
ATOM 2762 C CA . ALA A 1 346 ? 0.41 28.312 11.055 1 95.19 346 ALA A CA 1
ATOM 2763 C C . ALA A 1 346 ? 0.484 27.75 12.469 1 95.19 346 ALA A C 1
ATOM 2765 O O . ALA A 1 346 ? 1.545 27.781 13.102 1 95.19 346 ALA A O 1
ATOM 2766 N N . ASP A 1 347 ? -0.616 27.281 12.961 1 96.12 347 ASP A N 1
ATOM 2767 C CA . ASP A 1 347 ? -0.673 26.719 14.305 1 96.12 347 ASP A CA 1
ATOM 2768 C C . ASP A 1 347 ? 0.223 25.484 14.43 1 96.12 347 ASP A C 1
ATOM 2770 O O . ASP A 1 347 ? 0.831 25.266 15.477 1 96.12 347 ASP A O 1
ATOM 2774 N N . ILE A 1 348 ? 0.25 24.672 13.398 1 97.56 348 ILE A N 1
ATOM 2775 C CA . ILE A 1 348 ? 1.092 23.469 13.398 1 97.56 348 ILE A CA 1
ATOM 2776 C C . ILE A 1 348 ? 2.561 23.875 13.5 1 97.56 348 ILE A C 1
ATOM 2778 O O . ILE A 1 348 ? 3.314 23.328 14.305 1 97.56 348 ILE A O 1
ATOM 2782 N N . LEU A 1 349 ? 2.914 24.828 12.695 1 97.06 349 LEU A N 1
ATOM 2783 C CA . LEU A 1 349 ? 4.293 25.297 12.734 1 97.06 349 LEU A CA 1
ATOM 2784 C C . LEU A 1 349 ? 4.633 25.859 14.109 1 97.06 349 LEU A C 1
ATOM 2786 O O . LEU A 1 349 ? 5.699 25.578 14.656 1 97.06 349 LEU A O 1
ATOM 2790 N N . GLU A 1 350 ? 3.762 26.656 14.617 1 96.69 350 GLU A N 1
ATOM 2791 C CA . GLU A 1 350 ? 3.975 27.234 15.945 1 96.69 350 GLU A CA 1
ATOM 2792 C C . GLU A 1 350 ? 4.125 26.125 17 1 96.69 350 GLU A C 1
ATOM 2794 O O . GLU A 1 350 ? 4.992 26.219 17.875 1 96.69 350 GLU A O 1
ATOM 2799 N N . PHE A 1 351 ? 3.295 25.203 16.906 1 97.31 351 PHE A N 1
ATOM 2800 C CA . PHE A 1 351 ? 3.344 24.078 17.828 1 97.31 351 PHE A CA 1
ATOM 2801 C C . PHE A 1 351 ? 4.695 23.375 17.75 1 97.31 351 PHE A C 1
ATOM 2803 O O . PHE A 1 351 ? 5.309 23.094 18.781 1 97.31 351 PHE A O 1
ATOM 2810 N N . LEU A 1 352 ? 5.195 23.031 16.531 1 98 352 LEU A N 1
ATOM 2811 C CA . LEU A 1 352 ? 6.438 22.297 16.359 1 98 352 LEU A CA 1
ATOM 2812 C C . LEU A 1 352 ? 7.637 23.125 16.797 1 98 352 LEU A C 1
ATOM 2814 O O . LEU A 1 352 ? 8.578 22.609 17.391 1 98 352 LEU A O 1
ATOM 2818 N N . VAL A 1 353 ? 7.59 24.406 16.516 1 97.44 353 VAL A N 1
ATOM 2819 C CA . VAL A 1 353 ? 8.633 25.312 16.969 1 97.44 353 VAL A CA 1
ATOM 2820 C C . VAL A 1 353 ? 8.703 25.297 18.5 1 97.44 353 VAL A C 1
ATOM 2822 O O . VAL A 1 353 ? 9.797 25.281 19.078 1 97.44 353 VAL A O 1
ATOM 2825 N N . GLY A 1 354 ? 7.586 25.344 19.094 1 96.38 354 GLY A N 1
ATOM 2826 C CA . GLY A 1 354 ? 7.527 25.266 20.547 1 96.38 354 GLY A CA 1
ATOM 2827 C C . GLY A 1 354 ? 7.984 23.922 21.078 1 96.38 354 GLY A C 1
ATOM 2828 O O . GLY A 1 354 ? 8.766 23.859 22.031 1 96.38 354 GLY A O 1
ATOM 2829 N N . ARG A 1 355 ? 7.527 22.891 20.5 1 95.62 355 ARG A N 1
ATOM 2830 C CA . ARG A 1 355 ? 7.828 21.531 20.922 1 95.62 355 ARG A CA 1
ATOM 2831 C C . ARG A 1 355 ? 9.328 21.25 20.875 1 95.62 355 ARG A C 1
ATOM 2833 O O . ARG A 1 355 ? 9.875 20.578 21.75 1 95.62 355 ARG A O 1
ATOM 2840 N N . TRP A 1 356 ? 9.992 21.766 19.828 1 97.69 356 TRP A N 1
ATOM 2841 C CA . TRP A 1 356 ? 11.422 21.531 19.656 1 97.69 356 TRP A CA 1
ATOM 2842 C C . TRP A 1 356 ? 12.25 22.625 20.297 1 97.69 356 TRP A C 1
ATOM 2844 O O . TRP A 1 356 ? 13.477 22.656 20.156 1 97.69 356 TRP A O 1
ATOM 2854 N N . ARG A 1 357 ? 11.555 23.609 20.969 1 96.19 357 ARG A N 1
ATOM 2855 C CA . ARG A 1 357 ? 12.211 24.734 21.625 1 96.19 357 ARG A CA 1
ATOM 2856 C C . ARG A 1 357 ? 13.219 25.391 20.688 1 96.19 357 ARG A C 1
ATOM 2858 O O . ARG A 1 357 ? 14.375 25.625 21.062 1 96.19 357 ARG A O 1
ATOM 2865 N N . VAL A 1 358 ? 12.766 25.578 19.516 1 98.12 358 VAL A N 1
ATOM 2866 C CA . VAL A 1 358 ? 13.617 26.062 18.438 1 98.12 358 VAL A CA 1
ATOM 2867 C C . VAL A 1 358 ? 14.273 27.375 18.828 1 98.12 358 VAL A C 1
ATOM 2869 O O . VAL A 1 358 ? 15.453 27.609 18.547 1 98.12 358 VAL A O 1
ATOM 2872 N N . GLU A 1 359 ? 13.609 28.219 19.516 1 96.81 359 GLU A N 1
ATOM 2873 C CA . GLU A 1 359 ? 14.094 29.547 19.891 1 96.81 359 GLU A CA 1
ATOM 2874 C C . GLU A 1 359 ? 15.266 29.453 20.859 1 96.81 359 GLU A C 1
ATOM 2876 O O . GLU A 1 359 ? 16.094 30.359 20.922 1 96.81 359 GLU A O 1
ATOM 2881 N N . GLU A 1 360 ? 15.352 28.422 21.531 1 96.69 360 GLU A N 1
ATOM 2882 C CA . GLU A 1 360 ? 16.312 28.297 22.625 1 96.69 360 GLU A CA 1
ATOM 2883 C C . GLU A 1 360 ? 17.578 27.547 22.172 1 96.69 360 GLU A C 1
ATOM 2885 O O . GLU A 1 360 ? 18.562 27.469 22.906 1 96.69 360 GLU A O 1
ATOM 2890 N N . ILE A 1 361 ? 17.484 27.031 20.969 1 97.12 361 ILE A N 1
ATOM 2891 C CA . ILE A 1 361 ? 18.609 26.234 20.5 1 97.12 361 ILE A CA 1
ATOM 2892 C C . ILE A 1 361 ? 19.844 27.125 20.328 1 97.12 361 ILE A C 1
ATOM 2894 O O . ILE A 1 361 ? 19.766 28.203 19.75 1 97.12 361 ILE A O 1
ATOM 2898 N N . THR A 1 362 ? 21 26.688 20.891 1 94 362 THR A N 1
ATOM 2899 C CA . THR A 1 362 ? 22.25 27.422 20.812 1 94 362 THR A CA 1
ATOM 2900 C C . THR A 1 362 ? 23.297 26.625 20.031 1 94 362 THR A C 1
ATOM 2902 O O . THR A 1 362 ? 23.016 25.516 19.562 1 94 362 THR A O 1
ATOM 2905 N N . GLY A 1 363 ? 24.438 27.203 19.734 1 92.5 363 GLY A N 1
ATOM 2906 C CA . GLY A 1 363 ? 25.484 26.516 19.031 1 92.5 363 GLY A CA 1
ATOM 2907 C C . GLY A 1 363 ? 25.281 26.484 17.531 1 92.5 363 GLY A C 1
ATOM 2908 O O . GLY A 1 363 ? 25.766 25.562 16.844 1 92.5 363 GLY A O 1
ATOM 2909 N N . LEU A 1 364 ? 24.656 27.469 17.031 1 97.19 364 LEU A N 1
ATOM 2910 C CA . LEU A 1 364 ? 24.344 27.516 15.609 1 97.19 364 LEU A CA 1
ATOM 2911 C C . LEU A 1 364 ? 25.359 28.344 14.852 1 97.19 364 LEU A C 1
ATOM 2913 O O . LEU A 1 364 ? 25.922 29.297 15.398 1 97.19 364 LEU A O 1
ATOM 2917 N N . SER A 1 365 ? 25.609 27.969 13.617 1 95.94 365 SER A N 1
ATOM 2918 C CA . SER A 1 365 ? 26.359 28.812 12.695 1 95.94 365 SER A CA 1
ATOM 2919 C C . SER A 1 365 ? 25.609 30.094 12.367 1 95.94 365 SER A C 1
ATOM 2921 O O . SER A 1 365 ? 24.453 30.266 12.781 1 95.94 365 SER A O 1
ATOM 2923 N N . SER A 1 366 ? 26.297 30.984 11.625 1 97.12 366 SER A N 1
ATOM 2924 C CA . SER A 1 366 ? 25.641 32.219 11.195 1 97.12 366 SER A CA 1
ATOM 2925 C C . SER A 1 366 ? 24.406 31.906 10.352 1 97.12 366 SER A C 1
ATOM 2927 O O . SER A 1 366 ? 23.359 32.531 10.531 1 97.12 366 SER A O 1
ATOM 2929 N N . GLU A 1 367 ? 24.562 30.953 9.477 1 97.06 367 GLU A N 1
ATOM 2930 C CA . GLU A 1 367 ? 23.438 30.531 8.656 1 97.06 367 GLU A CA 1
ATOM 2931 C C . GLU A 1 367 ? 22.344 29.891 9.508 1 97.06 367 GLU A C 1
ATOM 2933 O O . GLU A 1 367 ? 21.156 30.078 9.25 1 97.06 367 GLU A O 1
ATOM 2938 N N . GLY A 1 368 ? 22.781 29.125 10.523 1 97.81 368 GLY A N 1
ATOM 2939 C CA . GLY A 1 368 ? 21.844 28.5 11.438 1 97.81 368 GLY A CA 1
ATOM 2940 C C . GLY A 1 368 ? 21.031 29.5 12.234 1 97.81 368 GLY A C 1
ATOM 2941 O O . GLY A 1 368 ? 19.828 29.312 12.445 1 97.81 368 GLY A O 1
ATOM 2942 N N . ARG A 1 369 ? 21.688 30.547 12.602 1 97.88 369 ARG A N 1
ATOM 2943 C CA . ARG A 1 369 ? 21 31.594 13.367 1 97.88 369 ARG A CA 1
ATOM 2944 C C . ARG A 1 369 ? 19.984 32.344 12.508 1 97.88 369 ARG A C 1
ATOM 2946 O O . ARG A 1 369 ? 18.891 32.688 12.977 1 97.88 369 ARG A O 1
ATOM 2953 N N . LYS A 1 370 ? 20.344 32.562 11.281 1 97.75 370 LYS A N 1
ATOM 2954 C CA . LYS A 1 370 ? 19.406 33.188 10.352 1 97.75 370 LYS A CA 1
ATOM 2955 C C . LYS A 1 370 ? 18.188 32.281 10.141 1 97.75 370 LYS A C 1
ATOM 2957 O O . LYS A 1 370 ? 17.062 32.781 10.078 1 97.75 370 LYS A O 1
ATOM 2962 N N . ALA A 1 371 ? 18.469 31.016 10.008 1 98.25 371 ALA A N 1
ATOM 2963 C CA . ALA A 1 371 ? 17.406 30.031 9.859 1 98.25 371 ALA A CA 1
ATOM 2964 C C . ALA A 1 371 ? 16.5 30.016 11.086 1 98.25 371 ALA A C 1
ATOM 2966 O O . ALA A 1 371 ? 15.273 29.922 10.961 1 98.25 371 ALA A O 1
ATOM 2967 N N . GLN A 1 372 ? 17.078 30.062 12.227 1 98.31 372 GLN A N 1
ATOM 2968 C CA . GLN A 1 372 ? 16.328 30.078 13.484 1 98.31 372 GLN A CA 1
ATOM 2969 C C . GLN A 1 372 ? 15.383 31.281 13.539 1 98.31 372 GLN A C 1
ATOM 2971 O O . GLN A 1 372 ? 14.203 31.125 13.859 1 98.31 372 GLN A O 1
ATOM 2976 N N . ASP A 1 373 ? 15.898 32.406 13.195 1 97.88 373 ASP A N 1
ATOM 2977 C CA . ASP A 1 373 ? 15.086 33.625 13.195 1 97.88 373 ASP A CA 1
ATOM 2978 C C . ASP A 1 373 ? 13.93 33.5 12.203 1 97.88 373 ASP A C 1
ATOM 2980 O O . ASP A 1 373 ? 12.805 33.875 12.5 1 97.88 373 ASP A O 1
ATOM 2984 N N . TYR A 1 374 ? 14.266 33.031 11.078 1 97.81 374 TYR A N 1
ATOM 2985 C CA . TYR A 1 374 ? 13.273 32.844 10.016 1 97.81 374 TYR A CA 1
ATOM 2986 C C . TYR A 1 374 ? 12.133 31.953 10.477 1 97.81 374 TYR A C 1
ATOM 2988 O O . TYR A 1 374 ? 10.961 32.344 10.367 1 97.81 374 TYR A O 1
ATOM 2996 N N . VAL A 1 375 ? 12.461 30.781 11.023 1 97.94 375 VAL A N 1
ATOM 2997 C CA . VAL A 1 375 ? 11.461 29.781 11.383 1 97.94 375 VAL A CA 1
ATOM 2998 C C . VAL A 1 375 ? 10.617 30.297 12.547 1 97.94 375 VAL A C 1
ATOM 3000 O O . VAL A 1 375 ? 9.406 30.062 12.586 1 97.94 375 VAL A O 1
ATOM 3003 N N . CYS A 1 376 ? 11.195 30.969 13.477 1 97.56 376 CYS A N 1
ATOM 3004 C CA . CYS A 1 376 ? 10.484 31.453 14.656 1 97.56 376 CYS A CA 1
ATOM 3005 C C . CYS A 1 376 ? 9.516 32.562 14.297 1 97.56 376 CYS A C 1
ATOM 3007 O O . CYS A 1 376 ? 8.477 32.719 14.938 1 97.56 376 CYS A O 1
ATOM 3009 N N . ALA A 1 377 ? 9.766 33.25 13.25 1 96.31 377 ALA A N 1
ATOM 3010 C CA . ALA A 1 377 ? 8.922 34.375 12.852 1 96.31 377 ALA A CA 1
ATOM 3011 C C . ALA A 1 377 ? 7.828 33.938 11.883 1 96.31 377 ALA A C 1
ATOM 3013 O O . ALA A 1 377 ? 6.848 34.656 11.664 1 96.31 377 ALA A O 1
ATOM 3014 N N . LEU A 1 378 ? 8 32.812 11.344 1 96.06 378 LEU A N 1
ATOM 3015 C CA . LEU A 1 378 ? 7.211 32.375 10.195 1 96.06 378 LEU A CA 1
ATOM 3016 C C . LEU A 1 378 ? 5.746 32.188 10.586 1 96.06 378 LEU A C 1
ATOM 3018 O O . LEU A 1 378 ? 4.852 32.531 9.812 1 96.06 378 LEU A O 1
ATOM 3022 N N . PRO A 1 379 ? 5.395 31.578 11.781 1 95 379 PRO A N 1
ATOM 3023 C CA . PRO A 1 379 ? 3.979 31.391 12.109 1 95 379 PRO A CA 1
ATOM 3024 C C . PRO A 1 379 ? 3.191 32.688 12.086 1 95 379 PRO A C 1
ATOM 3026 O O . PRO A 1 379 ? 2.094 32.75 11.523 1 95 379 PRO A O 1
ATOM 3029 N N . GLN A 1 380 ? 3.705 33.719 12.609 1 94.06 380 GLN A N 1
ATOM 3030 C CA . GLN A 1 380 ? 3.031 35.031 12.633 1 94.06 380 GLN A CA 1
ATOM 3031 C C . GLN A 1 380 ? 2.918 35.625 11.227 1 94.06 380 GLN A C 1
ATOM 3033 O O . GLN A 1 380 ? 1.915 36.25 10.898 1 94.06 380 GLN A O 1
ATOM 3038 N N . ARG A 1 381 ? 3.949 35.469 10.469 1 92.75 381 ARG A N 1
ATOM 3039 C CA . ARG A 1 381 ? 3.914 35.938 9.094 1 92.75 381 ARG A CA 1
ATOM 3040 C C . ARG A 1 381 ? 2.805 35.25 8.305 1 92.75 381 ARG A C 1
ATOM 3042 O O . ARG A 1 381 ? 2.09 35.906 7.531 1 92.75 381 ARG A O 1
ATOM 3049 N N . ILE A 1 382 ? 2.676 33.938 8.523 1 93.12 382 ILE A N 1
ATOM 3050 C CA . ILE A 1 382 ? 1.657 33.156 7.816 1 93.12 382 ILE A CA 1
ATOM 3051 C C . ILE A 1 382 ? 0.268 33.625 8.25 1 93.12 382 ILE A C 1
ATOM 3053 O O . ILE A 1 382 ? -0.629 33.781 7.414 1 93.12 382 ILE A O 1
ATOM 3057 N N . ARG A 1 383 ? 0.067 33.906 9.469 1 90.75 383 ARG A N 1
ATOM 3058 C CA . ARG A 1 383 ? -1.219 34.375 9.984 1 90.75 383 ARG A CA 1
ATOM 3059 C C . ARG A 1 383 ? -1.606 35.719 9.375 1 90.75 383 ARG A C 1
ATOM 3061 O O . ARG A 1 383 ? -2.785 35.969 9.109 1 90.75 383 ARG A O 1
ATOM 3068 N N . ARG A 1 384 ? -0.664 36.531 9.125 1 89.31 384 ARG A N 1
ATOM 3069 C CA . ARG A 1 384 ? -0.916 37.844 8.57 1 89.31 384 ARG A CA 1
ATOM 3070 C C . ARG A 1 384 ? -1.31 37.781 7.094 1 89.31 384 ARG A C 1
ATOM 3072 O O . ARG A 1 384 ? -2.076 38.594 6.602 1 89.31 384 ARG A O 1
ATOM 3079 N N . LEU A 1 385 ? -0.722 36.812 6.406 1 82.19 385 LEU A N 1
ATOM 3080 C CA . LEU A 1 385 ? -0.966 36.656 4.977 1 82.19 385 LEU A CA 1
ATOM 3081 C C . LEU A 1 385 ? -2.234 35.875 4.727 1 82.19 385 LEU A C 1
ATOM 3083 O O . LEU A 1 385 ? -2.682 35.75 3.584 1 82.19 385 LEU A O 1
ATOM 3087 N N . ALA A 1 386 ? -2.666 35.188 5.68 1 73.94 386 ALA A N 1
ATOM 3088 C CA . ALA A 1 386 ? -3.859 34.375 5.492 1 73.94 386 ALA A CA 1
ATOM 3089 C C . ALA A 1 386 ? -5.004 35.188 4.91 1 73.94 386 ALA A C 1
ATOM 3091 O O . ALA A 1 386 ? -5.277 36.312 5.367 1 73.94 386 ALA A O 1
ATOM 3092 N N . PRO A 1 387 ? -5.242 34.906 3.564 1 61.88 387 PRO A N 1
ATOM 3093 C CA . PRO A 1 387 ? -6.242 35.688 2.854 1 61.88 387 PRO A CA 1
ATOM 3094 C C . PRO A 1 387 ? -7.473 36 3.707 1 61.88 387 PRO A C 1
ATOM 3096 O O . PRO A 1 387 ? -7.867 35.188 4.539 1 61.88 387 PRO A O 1
ATOM 3099 N N . GLY A 1 388 ? -7.715 37.25 3.824 1 53.31 388 GLY A N 1
ATOM 3100 C CA . GLY A 1 388 ? -9 37.656 4.363 1 53.31 388 GLY A CA 1
ATOM 3101 C C . GLY A 1 388 ? -10.172 36.938 3.721 1 53.31 388 GLY A C 1
ATOM 3102 O O . GLY A 1 388 ? -10 36.219 2.75 1 53.31 388 GLY A O 1
ATOM 3103 N N . ARG A 1 389 ? -11.344 37.312 3.998 1 53.06 389 ARG A N 1
ATOM 3104 C CA . ARG A 1 389 ? -12.68 36.781 3.742 1 53.06 389 ARG A CA 1
ATOM 3105 C C . ARG A 1 389 ? -12.875 36.438 2.264 1 53.06 389 ARG A C 1
ATOM 3107 O O . ARG A 1 389 ? -13.039 35.281 1.894 1 53.06 389 ARG A O 1
ATOM 3114 N N . ALA A 1 390 ? -13.938 37.188 1.423 1 51.72 390 ALA A N 1
ATOM 3115 C CA . ALA A 1 390 ? -15.055 37 0.502 1 51.72 390 ALA A CA 1
ATOM 3116 C C . ALA A 1 390 ? -14.562 36.844 -0.935 1 51.72 390 ALA A C 1
ATOM 3118 O O . ALA A 1 390 ? -14.445 37.844 -1.665 1 51.72 390 ALA A O 1
ATOM 3119 N N . LYS A 1 391 ? -13.484 36.094 -1.247 1 56.53 391 LYS A N 1
ATOM 3120 C CA . LYS A 1 391 ? -13.445 36.031 -2.705 1 56.53 391 LYS A CA 1
ATOM 3121 C C . LYS A 1 391 ? -14.773 35.562 -3.273 1 56.53 391 LYS A C 1
ATOM 3123 O O . LYS A 1 391 ? -15.547 34.906 -2.576 1 56.53 391 LYS A O 1
ATOM 3128 N N . GLU A 1 392 ? -14.992 35.938 -4.477 1 65.38 392 GLU A N 1
ATOM 3129 C CA . GLU A 1 392 ? -16.203 35.562 -5.211 1 65.38 392 GLU A CA 1
ATOM 3130 C C . GLU A 1 392 ? -16.406 34.062 -5.246 1 65.38 392 GLU A C 1
ATOM 3132 O O . GLU A 1 392 ? -15.453 33.312 -5.488 1 65.38 392 GLU A O 1
ATOM 3137 N N . ALA A 1 393 ? -17.531 33.625 -4.727 1 75.44 393 ALA A N 1
ATOM 3138 C CA . ALA A 1 393 ? -17.938 32.25 -4.676 1 75.44 393 ALA A CA 1
ATOM 3139 C C . ALA A 1 393 ? -17.938 31.609 -6.07 1 75.44 393 ALA A C 1
ATOM 3141 O O . ALA A 1 393 ? -18.516 32.188 -7.004 1 75.44 393 ALA A O 1
ATOM 3142 N N . ARG A 1 394 ? -17.031 30.766 -6.285 1 90.94 394 ARG A N 1
ATOM 3143 C CA . ARG A 1 394 ? -17.031 29.953 -7.496 1 90.94 394 ARG A CA 1
ATOM 3144 C C . ARG A 1 394 ? -17.469 28.531 -7.195 1 90.94 394 ARG A C 1
ATOM 3146 O O . ARG A 1 394 ? -17.219 28.016 -6.109 1 90.94 394 ARG A O 1
ATOM 3153 N N . TYR A 1 395 ? -18.266 28.062 -8.141 1 95.88 395 TYR A N 1
ATOM 3154 C CA . TYR A 1 395 ? -18.734 26.688 -8.023 1 95.88 395 TYR A CA 1
ATOM 3155 C C . TYR A 1 395 ? -18.047 25.797 -9.055 1 95.88 395 TYR A C 1
ATOM 3157 O O . TYR A 1 395 ? -17.922 26.172 -10.227 1 95.88 395 TYR A O 1
ATOM 3165 N N . VAL A 1 396 ? -17.562 24.656 -8.625 1 96.12 396 VAL A N 1
ATOM 3166 C CA . VAL A 1 396 ? -16.875 23.703 -9.5 1 96.12 396 VAL A CA 1
ATOM 3167 C C . VAL A 1 396 ? -17.484 22.312 -9.344 1 96.12 396 VAL A C 1
ATOM 3169 O O . VAL A 1 396 ? -17.812 21.891 -8.234 1 96.12 396 VAL A O 1
ATOM 3172 N N . PRO A 1 397 ? -17.688 21.672 -10.477 1 97 397 PRO A N 1
ATOM 3173 C CA . PRO A 1 397 ? -18.156 20.281 -10.375 1 97 397 PRO A CA 1
ATOM 3174 C C . PRO A 1 397 ? -17.078 19.328 -9.891 1 97 397 PRO A C 1
ATOM 3176 O O . PRO A 1 397 ? -15.914 19.453 -10.266 1 97 397 PRO A O 1
ATOM 3179 N N . PHE A 1 398 ? -17.391 18.375 -9.047 1 98.12 398 PHE A N 1
ATOM 3180 C CA . PHE A 1 398 ? -16.469 17.359 -8.578 1 98.12 398 PHE A CA 1
ATOM 3181 C C . PHE A 1 398 ? -16.891 15.977 -9.07 1 98.12 398 PHE A C 1
ATOM 3183 O O . PHE A 1 398 ? -18 15.523 -8.789 1 98.12 398 PHE A O 1
ATOM 3190 N N . SER A 1 399 ? -16.016 15.32 -9.766 1 97.12 399 SER A N 1
ATOM 3191 C CA . SER A 1 399 ? -16.281 13.984 -10.281 1 97.12 399 SER A CA 1
ATOM 3192 C C . SER A 1 399 ? -16.531 12.992 -9.148 1 97.12 399 SER A C 1
ATOM 3194 O O . SER A 1 399 ? -17.297 12.039 -9.305 1 97.12 399 SER A O 1
ATOM 3196 N N . TRP A 1 400 ? -16.031 13.219 -7.961 1 97.94 400 TRP A N 1
ATOM 3197 C CA . TRP A 1 400 ? -16.094 12.328 -6.809 1 97.94 400 TRP A CA 1
ATOM 3198 C C . TRP A 1 400 ? -17.516 12.234 -6.281 1 97.94 400 TRP A C 1
ATOM 3200 O O . TRP A 1 400 ? -17.859 11.297 -5.555 1 97.94 400 TRP A O 1
ATOM 3210 N N . ILE A 1 401 ? -18.328 13.281 -6.566 1 98.25 401 ILE A N 1
ATOM 3211 C CA . ILE A 1 401 ? -19.703 13.297 -6.094 1 98.25 401 ILE A CA 1
ATOM 3212 C C . ILE A 1 401 ? -20.641 13.508 -7.273 1 98.25 401 ILE A C 1
ATOM 3214 O O . ILE A 1 401 ? -21.547 14.344 -7.207 1 98.25 401 ILE A O 1
ATOM 3218 N N . PHE A 1 402 ? -20.375 12.82 -8.344 1 97.25 402 PHE A N 1
ATOM 3219 C CA . PHE A 1 402 ? -21.234 12.727 -9.508 1 97.25 402 PHE A CA 1
ATOM 3220 C C . PHE A 1 402 ? -21.406 14.094 -10.164 1 97.25 402 PHE A C 1
ATOM 3222 O O . PHE A 1 402 ? -22.516 14.461 -10.578 1 97.25 402 PHE A O 1
ATOM 3229 N N . ASP A 1 403 ? -20.406 14.93 -10.148 1 97 403 ASP A N 1
ATOM 3230 C CA . ASP A 1 403 ? -20.281 16.219 -10.836 1 97 403 ASP A CA 1
ATOM 3231 C C . ASP A 1 403 ? -21.203 17.266 -10.211 1 97 403 ASP A C 1
ATOM 3233 O O . ASP A 1 403 ? -21.547 18.25 -10.867 1 97 403 ASP A O 1
ATOM 3237 N N . LYS A 1 404 ? -21.641 17.031 -9.008 1 97.69 404 LYS A N 1
ATOM 3238 C CA . LYS A 1 404 ? -22.328 18.094 -8.281 1 97.69 404 LYS A CA 1
ATOM 3239 C C . LYS A 1 404 ? -21.391 19.297 -8.07 1 97.69 404 LYS A C 1
ATOM 3241 O O . LYS A 1 404 ? -20.203 19.125 -7.844 1 97.69 404 LYS A O 1
ATOM 3246 N N . GLU A 1 405 ? -21.984 20.469 -8.156 1 97.19 405 GLU A N 1
ATOM 3247 C CA . GLU A 1 405 ? -21.203 21.688 -8.008 1 97.19 405 GLU A CA 1
ATOM 3248 C C . GLU A 1 405 ? -20.984 22.016 -6.535 1 97.19 405 GLU A C 1
ATOM 3250 O O . GLU A 1 405 ? -21.922 21.953 -5.734 1 97.19 405 GLU A O 1
ATOM 3255 N N . VAL A 1 406 ? -19.766 22.328 -6.219 1 96.62 406 VAL A N 1
ATOM 3256 C CA . VAL A 1 406 ? -19.391 22.672 -4.848 1 96.62 406 VAL A CA 1
ATOM 3257 C C . VAL A 1 406 ? -18.719 24.031 -4.82 1 96.62 406 VAL A C 1
ATOM 3259 O O . VAL A 1 406 ? -17.938 24.375 -5.719 1 96.62 406 VAL A O 1
ATOM 3262 N N . LYS A 1 407 ? -19.078 24.781 -3.832 1 95.56 407 LYS A N 1
ATOM 3263 C CA . LYS A 1 407 ? -18.484 26.094 -3.652 1 95.56 407 LYS A CA 1
ATOM 3264 C C . LYS A 1 407 ? -17.016 26 -3.252 1 95.56 407 LYS A C 1
ATOM 3266 O O . LYS A 1 407 ? -16.656 25.219 -2.361 1 95.56 407 LYS A O 1
ATOM 3271 N N . ILE A 1 408 ? -16.141 26.766 -3.936 1 93.94 408 ILE A N 1
ATOM 3272 C CA . ILE A 1 408 ? -14.711 26.75 -3.619 1 93.94 408 ILE A CA 1
ATOM 3273 C C . ILE A 1 408 ? -14.258 28.141 -3.211 1 93.94 408 ILE A C 1
ATOM 3275 O O . ILE A 1 408 ? -14.852 29.141 -3.619 1 93.94 408 ILE A O 1
ATOM 3279 N N . MET B 1 1 ? 30.266 -3.857 -29.203 1 24.97 1 MET B N 1
ATOM 3280 C CA . MET B 1 1 ? 29.203 -3.725 -28.188 1 24.97 1 MET B CA 1
ATOM 3281 C C . MET B 1 1 ? 29.469 -2.52 -27.297 1 24.97 1 MET B C 1
ATOM 3283 O O . MET B 1 1 ? 30.562 -2.373 -26.734 1 24.97 1 MET B O 1
ATOM 3287 N N . PHE B 1 2 ? 28.891 -1.352 -27.672 1 29.8 2 PHE B N 1
ATOM 3288 C CA . PHE B 1 2 ? 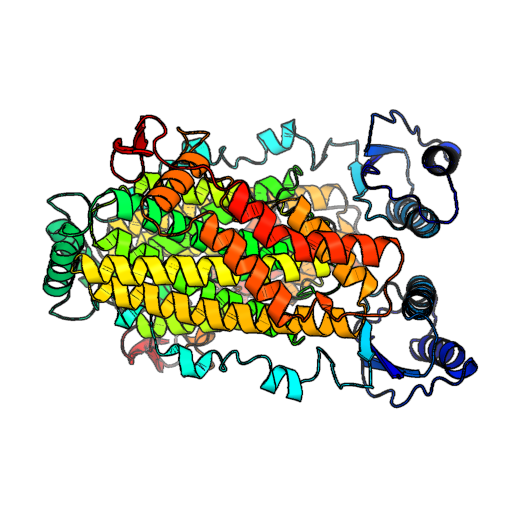29.188 -0.136 -26.922 1 29.8 2 PHE B CA 1
ATOM 3289 C C . PHE B 1 2 ? 28.188 0.054 -25.781 1 29.8 2 PHE B C 1
ATOM 3291 O O . PHE B 1 2 ? 27.047 -0.407 -25.875 1 29.8 2 PHE B O 1
ATOM 3298 N N . VAL B 1 3 ? 28.672 0.055 -24.609 1 32.47 3 VAL B N 1
ATOM 3299 C CA . VAL B 1 3 ? 27.844 0.384 -23.453 1 32.47 3 VAL B CA 1
ATOM 3300 C C . VAL B 1 3 ? 27.844 1.895 -23.234 1 32.47 3 VAL B C 1
ATOM 3302 O O . VAL B 1 3 ? 28.906 2.521 -23.188 1 32.47 3 VAL B O 1
ATOM 3305 N N . ASP B 1 4 ? 26.719 2.578 -23.469 1 36.19 4 ASP B N 1
ATOM 3306 C CA . ASP B 1 4 ? 26.578 3.988 -23.109 1 36.19 4 ASP B CA 1
ATOM 3307 C C . ASP B 1 4 ? 26.219 4.152 -21.641 1 36.19 4 ASP B C 1
ATOM 3309 O O . ASP B 1 4 ? 25.297 3.498 -21.156 1 36.19 4 ASP B O 1
ATOM 3313 N N . ILE B 1 5 ? 27.109 4.574 -20.891 1 35.75 5 ILE B N 1
ATOM 3314 C CA . ILE B 1 5 ? 26.891 4.895 -19.484 1 35.75 5 ILE B CA 1
ATOM 3315 C C . ILE B 1 5 ? 26.453 6.348 -19.344 1 35.75 5 ILE B C 1
ATOM 3317 O O . ILE B 1 5 ? 27.094 7.254 -19.875 1 35.75 5 ILE B O 1
ATOM 3321 N N . LYS B 1 6 ? 25.141 6.543 -19.062 1 36.5 6 LYS B N 1
ATOM 3322 C CA . LYS B 1 6 ? 24.641 7.887 -18.781 1 36.5 6 LYS B CA 1
ATOM 3323 C C . LYS B 1 6 ? 24.781 8.219 -17.297 1 36.5 6 LYS B C 1
ATOM 3325 O O . LYS B 1 6 ? 24.312 7.457 -16.438 1 36.5 6 LYS B O 1
ATOM 3330 N N . LEU B 1 7 ? 25.672 9.086 -17 1 34.94 7 LEU B N 1
ATOM 3331 C CA . LEU B 1 7 ? 25.875 9.625 -15.656 1 34.94 7 LEU B CA 1
ATOM 3332 C C . LEU B 1 7 ? 25.125 10.953 -15.492 1 34.94 7 LEU B C 1
ATOM 3334 O O . LEU B 1 7 ? 25.391 11.914 -16.219 1 34.94 7 LEU B O 1
ATOM 3338 N N . ASP B 1 8 ? 23.906 10.914 -14.914 1 35.25 8 ASP B N 1
ATOM 3339 C CA . ASP B 1 8 ? 23.203 12.148 -14.562 1 35.25 8 ASP B CA 1
ATOM 3340 C C . ASP B 1 8 ? 23.906 12.859 -13.406 1 35.25 8 ASP B C 1
ATOM 3342 O O . ASP B 1 8 ? 23.922 12.359 -12.281 1 35.25 8 ASP B O 1
ATOM 3346 N N . CYS B 1 9 ? 24.719 13.844 -13.734 1 35.19 9 CYS B N 1
ATOM 3347 C CA . CYS B 1 9 ? 25.484 14.648 -12.789 1 35.19 9 CYS B CA 1
ATOM 3348 C C . CYS B 1 9 ? 24.688 15.867 -12.344 1 35.19 9 CYS B C 1
ATOM 3350 O O . CYS B 1 9 ? 25.281 16.875 -11.922 1 35.19 9 CYS B O 1
ATOM 3352 N N . SER B 1 10 ? 23.344 15.852 -12.523 1 38.84 10 SER B N 1
ATOM 3353 C CA . SER B 1 10 ? 22.609 17.078 -12.219 1 38.84 10 SER B CA 1
ATOM 3354 C C . SER B 1 10 ? 22.75 17.453 -10.75 1 38.84 10 SER B C 1
ATOM 3356 O O . SER B 1 10 ? 22.75 18.641 -10.398 1 38.84 10 SER B O 1
ATOM 3358 N N . ASN B 1 11 ? 22.781 16.547 -9.945 1 32.88 11 ASN B N 1
ATOM 3359 C CA . ASN B 1 11 ? 22.922 16.859 -8.523 1 32.88 11 ASN B CA 1
ATOM 3360 C C . ASN B 1 11 ? 24.391 16.812 -8.086 1 32.88 11 ASN B C 1
ATOM 3362 O O . ASN B 1 11 ? 24.688 16.391 -6.961 1 32.88 11 ASN B O 1
ATOM 3366 N N . PHE B 1 12 ? 25.25 17.203 -8.969 1 34.22 12 PHE B N 1
ATOM 3367 C CA . PHE B 1 12 ? 26.656 17.344 -8.617 1 34.22 12 PHE B CA 1
ATOM 3368 C C . PHE B 1 12 ? 26.859 18.453 -7.594 1 34.22 12 PHE B C 1
ATOM 3370 O O . PHE B 1 12 ? 26.5 19.609 -7.852 1 34.22 12 PHE B O 1
ATOM 3377 N N . VAL B 1 13 ? 26.781 18.016 -6.367 1 32.03 13 VAL B N 1
ATOM 3378 C CA . VAL B 1 13 ? 27.219 19.016 -5.406 1 32.03 13 VAL B CA 1
ATOM 3379 C C . VAL B 1 13 ? 28.75 19.031 -5.324 1 32.03 13 VAL B C 1
ATOM 3381 O O . VAL B 1 13 ? 29.375 17.969 -5.266 1 32.03 13 VAL B O 1
ATOM 3384 N N . GLN B 1 14 ? 29.312 20.078 -5.797 1 31.73 14 GLN B N 1
ATOM 3385 C CA . GLN B 1 14 ? 30.75 20.359 -5.691 1 31.73 14 GLN B CA 1
ATOM 3386 C C . GLN B 1 14 ? 31.281 20 -4.309 1 31.73 14 GLN B C 1
ATOM 3388 O O . GLN B 1 14 ? 30.688 20.359 -3.291 1 31.73 14 GLN B O 1
ATOM 3393 N N . ASN B 1 15 ? 31.797 18.844 -4.316 1 29.95 15 ASN B N 1
ATOM 3394 C CA . ASN B 1 15 ? 32.469 18.641 -3.043 1 29.95 15 ASN B CA 1
ATOM 3395 C C . ASN B 1 15 ? 33.438 19.781 -2.719 1 29.95 15 ASN B C 1
ATOM 3397 O O . ASN B 1 15 ? 33.75 20.609 -3.59 1 29.95 15 ASN B O 1
ATOM 3401 N N . ALA B 1 16 ? 33.719 20.062 -1.517 1 30.97 16 ALA B N 1
ATOM 3402 C CA . ALA B 1 16 ? 34.625 21.094 -1.021 1 30.97 16 ALA B CA 1
ATOM 3403 C C . ALA B 1 16 ? 35.906 21.125 -1.826 1 30.97 16 ALA B C 1
ATOM 3405 O O . ALA B 1 16 ? 36.75 22.016 -1.655 1 30.97 16 ALA B O 1
ATOM 3406 N N . LEU B 1 17 ? 36.344 20.016 -2.41 1 35.66 17 LEU B N 1
ATOM 3407 C CA . LEU B 1 17 ? 37.719 20.094 -2.857 1 35.66 17 LEU B CA 1
ATOM 3408 C C . LEU B 1 17 ? 37.844 20.922 -4.129 1 35.66 17 LEU B C 1
ATOM 3410 O O . LEU B 1 17 ? 38.938 21.094 -4.664 1 35.66 17 LEU B O 1
ATOM 3414 N N . GLY B 1 18 ? 36.938 21.828 -4.391 1 35.28 18 GLY B N 1
ATOM 3415 C CA . GLY B 1 18 ? 37.125 22.812 -5.449 1 35.28 18 GLY B CA 1
ATOM 3416 C C . GLY B 1 18 ? 37.156 22.203 -6.836 1 35.28 18 GLY B C 1
ATOM 3417 O O . GLY B 1 18 ? 37.656 22.812 -7.773 1 35.28 18 GLY B O 1
ATOM 3418 N N . VAL B 1 19 ? 37.125 20.938 -6.926 1 38 19 VAL B N 1
ATOM 3419 C CA . VAL B 1 19 ? 37.281 20.391 -8.273 1 38 19 VAL B CA 1
ATOM 3420 C C . VAL B 1 19 ? 36.031 20.703 -9.094 1 38 19 VAL B C 1
ATOM 3422 O O . VAL B 1 19 ? 34.906 20.484 -8.633 1 38 19 VAL B O 1
ATOM 3425 N N . GLN B 1 20 ? 36.156 21.625 -10.016 1 42.47 20 GLN B N 1
ATOM 3426 C CA . GLN B 1 20 ? 35.125 22.156 -10.906 1 42.47 20 GLN B CA 1
ATOM 3427 C C . GLN B 1 20 ? 34.469 21.031 -11.711 1 42.47 20 GLN B C 1
ATOM 3429 O O . GLN B 1 20 ? 35.125 20.031 -12.023 1 42.47 20 GLN B O 1
ATOM 3434 N N . LYS B 1 21 ? 33.156 20.984 -11.688 1 45.66 21 LYS B N 1
ATOM 3435 C CA . LYS B 1 21 ? 32.312 20.047 -12.445 1 45.66 21 LYS B CA 1
ATOM 3436 C C . LYS B 1 21 ? 32.938 19.75 -13.805 1 45.66 21 LYS B C 1
ATOM 3438 O O . LYS B 1 21 ? 33.031 18.594 -14.211 1 45.66 21 LYS B O 1
ATOM 3443 N N . GLU B 1 22 ? 33.344 20.75 -14.383 1 48.25 22 GLU B N 1
ATOM 3444 C CA . GLU B 1 22 ? 33.906 20.641 -15.734 1 48.25 22 GLU B CA 1
ATOM 3445 C C . GLU B 1 22 ? 35.219 19.875 -15.727 1 48.25 22 GLU B C 1
ATOM 3447 O O . GLU B 1 22 ? 35.469 19.078 -16.625 1 48.25 22 GLU B O 1
ATOM 3452 N N . GLU B 1 23 ? 35.969 20.031 -14.711 1 48.62 23 GLU B N 1
ATOM 3453 C CA . GLU B 1 23 ? 37.281 19.344 -14.648 1 48.62 23 GLU B CA 1
ATOM 3454 C C . GLU B 1 23 ? 37.094 17.859 -14.352 1 48.62 23 GLU B C 1
ATOM 3456 O O . GLU B 1 23 ? 37.812 17.031 -14.922 1 48.62 23 GLU B O 1
ATOM 3461 N N . THR B 1 24 ? 36.188 17.547 -13.586 1 45.88 24 THR B N 1
ATOM 3462 C CA . THR B 1 24 ? 35.875 16.156 -13.281 1 45.88 24 THR B CA 1
ATOM 3463 C C . THR B 1 24 ? 35.312 15.445 -14.508 1 45.88 24 THR B C 1
ATOM 3465 O O . THR B 1 24 ? 35.688 14.312 -14.797 1 45.88 24 THR B O 1
ATOM 3468 N N . ILE B 1 25 ? 34.531 16.141 -15.141 1 47.44 25 ILE B N 1
ATOM 3469 C CA . ILE B 1 25 ? 34 15.602 -16.391 1 47.44 25 ILE B CA 1
ATOM 3470 C C . ILE B 1 25 ? 35.125 15.43 -17.391 1 47.44 25 ILE B C 1
ATOM 3472 O O . ILE B 1 25 ? 35.219 14.414 -18.078 1 47.44 25 ILE B O 1
ATOM 3476 N N . ARG B 1 26 ? 36 16.344 -17.469 1 51.97 26 ARG B N 1
ATOM 3477 C CA . ARG B 1 26 ? 37.156 16.25 -18.375 1 51.97 26 ARG B CA 1
ATOM 3478 C C . ARG B 1 26 ? 38.062 15.094 -18 1 51.97 26 ARG B C 1
ATOM 3480 O O . ARG B 1 26 ? 38.562 14.375 -18.875 1 51.97 26 ARG B O 1
ATOM 3487 N N . GLU B 1 27 ? 38.25 14.844 -16.766 1 48.66 27 GLU B N 1
ATOM 3488 C CA . GLU B 1 27 ? 39.062 13.734 -16.312 1 48.66 27 GLU B CA 1
ATOM 3489 C C . GLU B 1 27 ? 38.406 12.391 -16.578 1 48.66 27 GLU B C 1
ATOM 3491 O O . GLU B 1 27 ? 39.062 11.438 -17 1 48.66 27 GLU B O 1
ATOM 3496 N N . LEU B 1 28 ? 37.125 12.469 -16.344 1 46.38 28 LEU B N 1
ATOM 3497 C CA . LEU B 1 28 ? 36.375 11.258 -16.672 1 46.38 28 LEU B CA 1
ATOM 3498 C C . LEU B 1 28 ? 36.406 11.016 -18.188 1 46.38 28 LEU B C 1
ATOM 3500 O O . LEU B 1 28 ? 36.562 9.883 -18.625 1 46.38 28 LEU B O 1
ATOM 3504 N N . GLN B 1 29 ? 36.25 12.055 -18.891 1 45.53 29 GLN B N 1
ATOM 3505 C CA . GLN B 1 29 ? 36.375 11.977 -20.344 1 45.53 29 GLN B CA 1
ATOM 3506 C C . GLN B 1 29 ? 37.75 11.5 -20.75 1 45.53 29 GLN B C 1
ATOM 3508 O O . GLN B 1 29 ? 37.875 10.656 -21.641 1 45.53 29 GLN B O 1
ATOM 3513 N N . ALA B 1 30 ? 38.75 12 -20.203 1 49.31 30 ALA B N 1
ATOM 3514 C CA . ALA B 1 30 ? 40.125 11.633 -20.531 1 49.31 30 ALA B CA 1
ATOM 3515 C C . ALA B 1 30 ? 40.375 10.172 -20.172 1 49.31 30 ALA B C 1
ATOM 3517 O O . ALA B 1 30 ? 41.062 9.461 -20.906 1 49.31 30 ALA B O 1
ATOM 3518 N N . MET B 1 31 ? 39.875 9.727 -19.156 1 44.53 31 MET B N 1
ATOM 3519 C CA . MET B 1 31 ? 40.031 8.336 -18.719 1 44.53 31 MET B CA 1
ATOM 3520 C C . MET B 1 31 ? 39.312 7.383 -19.672 1 44.53 31 MET B C 1
ATOM 3522 O O . MET B 1 31 ? 39.844 6.312 -19.984 1 44.53 31 MET B O 1
ATOM 3526 N N . LEU B 1 32 ? 38.156 7.891 -19.984 1 43.09 32 LEU B N 1
ATOM 3527 C CA . LEU B 1 32 ? 37.375 7.055 -20.875 1 43.09 32 LEU B CA 1
ATOM 3528 C C . LEU B 1 32 ? 37.844 7.184 -22.312 1 43.09 32 LEU B C 1
ATOM 3530 O O . LEU B 1 32 ? 37.719 6.238 -23.109 1 43.09 32 LEU B O 1
ATOM 3534 N N . SER B 1 33 ? 38.25 8.312 -22.766 1 43.22 33 SER B N 1
ATOM 3535 C CA . SER B 1 33 ? 38.812 8.5 -24.094 1 43.22 33 SER B CA 1
ATOM 3536 C C . SER B 1 33 ? 40.094 7.676 -24.281 1 43.22 33 SER B C 1
ATOM 3538 O O . SER B 1 33 ? 40.438 7.336 -25.406 1 43.22 33 SER B O 1
ATOM 3540 N N . MET B 1 34 ? 40.969 7.473 -23.359 1 39.53 34 MET B N 1
ATOM 3541 C CA . MET B 1 34 ? 42.219 6.781 -23.609 1 39.53 34 MET B CA 1
ATOM 3542 C C . MET B 1 34 ? 41.969 5.395 -24.188 1 39.53 34 MET B C 1
ATOM 3544 O O . MET B 1 34 ? 42.812 4.855 -24.906 1 39.53 34 MET B O 1
ATOM 3548 N N . LYS B 1 35 ? 41.031 4.664 -23.734 1 41.81 35 LYS B N 1
ATOM 3549 C CA . LYS B 1 35 ? 41.062 3.318 -24.297 1 41.81 35 LYS B CA 1
ATOM 3550 C C . LYS B 1 35 ? 40.125 3.211 -25.5 1 41.81 35 LYS B C 1
ATOM 3552 O O . LYS B 1 35 ? 39.656 2.117 -25.844 1 41.81 35 LYS B O 1
ATOM 3557 N N . GLY B 1 36 ? 39.938 4.211 -26.359 1 41.94 36 GLY B N 1
ATOM 3558 C CA . GLY B 1 36 ? 39.219 4.215 -27.609 1 41.94 36 GLY B CA 1
ATOM 3559 C C . GLY B 1 36 ? 37.719 4.398 -27.438 1 41.94 36 GLY B C 1
ATOM 3560 O O . GLY B 1 36 ? 36.938 4.098 -28.344 1 41.94 36 GLY B O 1
ATOM 3561 N N . GLN B 1 37 ? 37.312 4.496 -26.312 1 37.75 37 GLN B N 1
ATOM 3562 C CA . GLN B 1 37 ? 35.875 4.582 -26.094 1 37.75 37 GLN B CA 1
ATOM 3563 C C . GLN B 1 37 ? 35.375 6.008 -26.312 1 37.75 37 GLN B C 1
ATOM 3565 O O . GLN B 1 37 ? 36.062 6.973 -26.016 1 37.75 37 GLN B O 1
ATOM 3570 N N . GLU B 1 38 ? 34.625 6.234 -27.453 1 35.72 38 GLU B N 1
ATOM 3571 C CA . GLU B 1 38 ? 34.125 7.543 -27.859 1 35.72 38 GLU B CA 1
ATOM 3572 C C . GLU B 1 38 ? 33.094 8.062 -26.875 1 35.72 38 GLU B C 1
ATOM 3574 O O . GLU B 1 38 ? 32.188 7.332 -26.5 1 35.72 38 GLU B O 1
ATOM 3579 N N . ILE B 1 39 ? 33.5 8.836 -26.078 1 37.25 39 ILE B N 1
ATOM 3580 C CA . ILE B 1 39 ? 32.562 9.602 -25.25 1 37.25 39 ILE B CA 1
ATOM 3581 C C . ILE B 1 39 ? 31.844 10.633 -26.094 1 37.25 39 ILE B C 1
ATOM 3583 O O . ILE B 1 39 ? 32.469 11.492 -26.719 1 37.25 39 ILE B O 1
ATOM 3587 N N . GLU B 1 40 ? 30.719 10.25 -26.688 1 33.38 40 GLU B N 1
ATOM 3588 C CA . GLU B 1 40 ? 30.109 11.203 -27.609 1 33.38 40 GLU B CA 1
ATOM 3589 C C . GLU B 1 40 ? 29.688 12.477 -26.891 1 33.38 40 GLU B C 1
ATOM 3591 O O . GLU B 1 40 ? 30 13.578 -27.328 1 33.38 40 GLU B O 1
ATOM 3596 N N . TYR B 1 41 ? 28.281 12.516 -26.578 1 30.5 41 TYR B N 1
ATOM 3597 C CA . TYR B 1 41 ? 27.641 13.812 -26.406 1 30.5 41 TYR B CA 1
ATOM 3598 C C . TYR B 1 41 ? 27.297 14.062 -24.953 1 30.5 41 TYR B C 1
ATOM 3600 O O . TYR B 1 41 ? 26.953 13.133 -24.219 1 30.5 41 TYR B O 1
ATOM 3608 N N . LEU B 1 42 ? 28.047 14.875 -24.391 1 32.62 42 LEU B N 1
ATOM 3609 C CA . LEU B 1 42 ? 27.672 15.539 -23.141 1 32.62 42 LEU B CA 1
ATOM 3610 C C . LEU B 1 42 ? 26.406 16.359 -23.328 1 32.62 42 LEU B C 1
ATOM 3612 O O . LEU B 1 42 ? 26.422 17.406 -23.984 1 32.62 42 LEU B O 1
ATOM 3616 N N . HIS B 1 43 ? 25.312 15.68 -23.672 1 30.39 43 HIS B N 1
ATOM 3617 C CA . HIS B 1 43 ? 24.234 16.641 -23.547 1 30.39 43 HIS B CA 1
ATOM 3618 C C . HIS B 1 43 ? 23.828 16.828 -22.094 1 30.39 43 HIS B C 1
ATOM 3620 O O . HIS B 1 43 ? 23.75 15.852 -21.328 1 30.39 43 HIS B O 1
ATOM 3626 N N . ALA B 1 44 ? 23.422 17.953 -21.469 1 33.03 44 ALA B N 1
ATOM 3627 C CA . ALA B 1 44 ? 23.203 18.547 -20.141 1 33.03 44 ALA B CA 1
ATOM 3628 C C . ALA B 1 44 ? 23.766 17.641 -19.047 1 33.03 44 ALA B C 1
ATOM 3630 O O . ALA B 1 44 ? 24.781 16.969 -19.234 1 33.03 44 ALA B O 1
ATOM 3631 N N . LYS B 1 45 ? 22.844 17.312 -17.891 1 36.28 45 LYS B N 1
ATOM 3632 C CA . LYS B 1 45 ? 23.047 16.75 -16.547 1 36.28 45 LYS B CA 1
ATOM 3633 C C . LYS B 1 45 ? 23.359 15.258 -16.641 1 36.28 45 LYS B C 1
ATOM 3635 O O . LYS B 1 45 ? 23.531 14.594 -15.609 1 36.28 45 LYS B O 1
ATOM 3640 N N . VAL B 1 46 ? 23.344 14.664 -17.781 1 35.03 46 VAL B N 1
ATOM 3641 C CA . VAL B 1 46 ? 23.5 13.219 -17.922 1 35.03 46 VAL B CA 1
ATOM 3642 C C . VAL B 1 46 ? 24.703 12.922 -18.812 1 35.03 46 VAL B C 1
ATOM 3644 O O . VAL B 1 46 ? 24.844 13.5 -19.891 1 35.03 46 VAL B O 1
ATOM 3647 N N . LEU B 1 47 ? 25.75 12.422 -18.203 1 38.19 47 LEU B N 1
ATOM 3648 C CA . LEU B 1 47 ? 26.906 11.945 -18.953 1 38.19 47 LEU B CA 1
ATOM 3649 C C . LEU B 1 47 ? 26.641 10.57 -19.562 1 38.19 47 LEU B C 1
ATOM 3651 O O . LEU B 1 47 ? 26.234 9.641 -18.859 1 38.19 47 LEU B O 1
ATOM 3655 N N . VAL B 1 48 ? 26.375 10.5 -20.828 1 40.16 48 VAL B N 1
ATOM 3656 C CA . VAL B 1 48 ? 26.203 9.227 -21.531 1 40.16 48 VAL B CA 1
ATOM 3657 C C . VAL B 1 48 ? 27.547 8.75 -22.062 1 40.16 48 VAL B C 1
ATOM 3659 O O . VAL B 1 48 ? 28.25 9.484 -22.781 1 40.16 48 VAL B O 1
ATOM 3662 N N . VAL B 1 49 ? 28.172 7.738 -21.406 1 38.5 49 VAL B N 1
ATOM 3663 C CA . VAL B 1 49 ? 29.438 7.18 -21.875 1 38.5 49 VAL B CA 1
ATOM 3664 C C . VAL B 1 49 ? 29.172 5.906 -22.672 1 38.5 49 VAL B C 1
ATOM 3666 O O . VAL B 1 49 ? 28.453 5.012 -22.203 1 38.5 49 VAL B O 1
ATOM 3669 N N . ARG B 1 50 ? 29.484 5.859 -23.938 1 39.81 50 ARG B N 1
ATOM 3670 C CA . ARG B 1 50 ? 29.422 4.688 -24.812 1 39.81 50 ARG B CA 1
ATOM 3671 C C . ARG B 1 50 ? 30.719 3.9 -24.766 1 39.81 50 ARG B C 1
ATOM 3673 O O . ARG B 1 50 ? 31.797 4.461 -24.969 1 39.81 50 ARG B O 1
ATOM 3680 N N . ILE B 1 51 ? 30.719 2.773 -24.031 1 38.38 51 ILE B N 1
ATOM 3681 C CA . ILE B 1 51 ? 31.922 1.938 -23.969 1 38.38 51 ILE B CA 1
ATOM 3682 C C . ILE B 1 51 ? 31.906 0.912 -25.094 1 38.38 51 ILE B C 1
ATOM 3684 O O . ILE B 1 51 ? 30.906 0.197 -25.281 1 38.38 51 ILE B O 1
ATOM 3688 N N . SER B 1 52 ? 32.688 1.185 -25.922 1 36.19 52 SER B N 1
ATOM 3689 C CA . SER B 1 52 ? 32.969 0.288 -27.047 1 36.19 52 SER B CA 1
ATOM 3690 C C . SER B 1 52 ? 34.156 -0.599 -26.75 1 36.19 52 SER B C 1
ATOM 3692 O O . SER B 1 52 ? 35.125 -0.17 -26.094 1 36.19 52 SER B O 1
ATOM 3694 N N . GLY B 1 53 ? 34 -2.098 -26.875 1 40.06 53 GLY B N 1
ATOM 3695 C CA . GLY B 1 53 ? 35.031 -3.139 -26.844 1 40.06 53 GLY B CA 1
ATOM 3696 C C . GLY B 1 53 ? 34.875 -4.066 -25.641 1 40.06 53 GLY B C 1
ATOM 3697 O O . GLY B 1 53 ? 33.906 -3.98 -24.891 1 40.06 53 GLY B O 1
ATOM 3698 N N . GLY B 1 54 ? 35.75 -5.172 -25.578 1 36.38 54 GLY B N 1
ATOM 3699 C CA . GLY B 1 54 ? 35.844 -6.32 -24.688 1 36.38 54 GLY B CA 1
ATOM 3700 C C . GLY B 1 54 ? 36.031 -5.934 -23.234 1 36.38 54 GLY B C 1
ATOM 3701 O O . GLY B 1 54 ? 36.594 -6.699 -22.453 1 36.38 54 GLY B O 1
ATOM 3702 N N . ILE B 1 55 ? 35.906 -4.648 -22.969 1 35.22 55 ILE B N 1
ATOM 3703 C CA . ILE B 1 55 ? 36.25 -4.348 -21.578 1 35.22 55 ILE B CA 1
ATOM 3704 C C . ILE B 1 55 ? 35.094 -4.734 -20.672 1 35.22 55 ILE B C 1
ATOM 3706 O O . ILE B 1 55 ? 33.906 -4.562 -21.031 1 35.22 55 ILE B O 1
ATOM 3710 N N . ARG B 1 56 ? 35.375 -5.605 -19.75 1 35.28 56 ARG B N 1
ATOM 3711 C CA . ARG B 1 56 ? 34.438 -6.047 -18.719 1 35.28 56 ARG B CA 1
ATOM 3712 C C . ARG B 1 56 ? 33.781 -4.855 -18.031 1 35.28 56 ARG B C 1
ATOM 3714 O O . ARG B 1 56 ? 34.469 -3.973 -17.516 1 35.28 56 ARG B O 1
ATOM 3721 N N . LEU B 1 57 ? 32.562 -4.594 -18.312 1 39.56 57 LEU B N 1
ATOM 3722 C CA . LEU B 1 57 ? 31.719 -3.537 -17.797 1 39.56 57 LEU B CA 1
ATOM 3723 C C . LEU B 1 57 ? 31.984 -3.311 -16.312 1 39.56 57 LEU B C 1
ATOM 3725 O O . LEU B 1 57 ? 32.031 -2.168 -15.844 1 39.56 57 LEU B O 1
ATOM 3729 N N . GLU B 1 58 ? 32.312 -4.297 -15.672 1 36.84 58 GLU B N 1
ATOM 3730 C CA . GLU B 1 58 ? 32.594 -4.203 -14.242 1 36.84 58 GLU B CA 1
ATOM 3731 C C . GLU B 1 58 ? 33.844 -3.352 -13.977 1 36.84 58 GLU B C 1
ATOM 3733 O O . GLU B 1 58 ? 33.875 -2.576 -13.016 1 36.84 58 GLU B O 1
ATOM 3738 N N . HIS B 1 59 ? 34.781 -3.506 -14.797 1 37.75 59 HIS B N 1
ATOM 3739 C CA . HIS B 1 59 ? 36.031 -2.775 -14.602 1 37.75 59 HIS B CA 1
ATOM 3740 C C . HIS B 1 59 ? 35.844 -1.287 -14.883 1 37.75 59 HIS B C 1
ATOM 3742 O O . HIS B 1 59 ? 36.375 -0.447 -14.141 1 37.75 59 HIS B O 1
ATOM 3748 N N . VAL B 1 60 ? 35.031 -1.042 -15.875 1 39.5 60 VAL B N 1
ATOM 3749 C CA . VAL B 1 60 ? 34.812 0.355 -16.219 1 39.5 60 VAL B CA 1
ATOM 3750 C C . VAL B 1 60 ? 33.875 0.996 -15.195 1 39.5 60 VAL B C 1
ATOM 3752 O O . VAL B 1 60 ? 34.125 2.113 -14.742 1 39.5 60 VAL B O 1
ATOM 3755 N N . LEU B 1 61 ? 32.969 0.281 -14.82 1 40.62 61 LEU B N 1
ATOM 3756 C CA . LEU B 1 61 ? 32.062 0.795 -13.805 1 40.62 61 LEU B CA 1
ATOM 3757 C C . LEU B 1 61 ? 32.781 0.938 -12.461 1 40.62 61 LEU B C 1
ATOM 3759 O O . LEU B 1 61 ? 32.562 1.913 -11.742 1 40.62 61 LEU B O 1
ATOM 3763 N N . GLY B 1 62 ? 33.594 0.056 -12.227 1 40.28 62 GLY B N 1
ATOM 3764 C CA . GLY B 1 62 ? 34.438 0.183 -11.031 1 40.28 62 GLY B CA 1
ATOM 3765 C C . GLY B 1 62 ? 35.312 1.408 -11.055 1 40.28 62 GLY B C 1
ATOM 3766 O O . GLY B 1 62 ? 35.438 2.127 -10.055 1 40.28 62 GLY B O 1
ATOM 3767 N N . LYS B 1 63 ? 35.875 1.702 -12.133 1 40.56 63 LYS B N 1
ATOM 3768 C CA . LYS B 1 63 ? 36.781 2.854 -12.242 1 40.56 63 LYS B CA 1
ATOM 3769 C C . LYS B 1 63 ? 36 4.16 -12.203 1 40.56 63 LYS B C 1
ATOM 3771 O O . LYS B 1 63 ? 36.438 5.145 -11.609 1 40.56 63 LYS B O 1
ATOM 3776 N N . ILE B 1 64 ? 34.875 4.121 -12.812 1 42.44 64 ILE B N 1
ATOM 3777 C CA . ILE B 1 64 ? 34.031 5.309 -12.781 1 42.44 64 ILE B CA 1
ATOM 3778 C C . ILE B 1 64 ? 33.531 5.547 -11.352 1 42.44 64 ILE B C 1
ATOM 3780 O O . ILE B 1 64 ? 33.562 6.68 -10.859 1 42.44 64 ILE B O 1
ATOM 3784 N N . CYS B 1 65 ? 33.062 4.52 -10.789 1 37.94 65 CYS B N 1
ATOM 3785 C CA . CYS B 1 65 ? 32.625 4.66 -9.406 1 37.94 65 CYS B CA 1
ATOM 3786 C C . CYS B 1 65 ? 33.781 5.07 -8.5 1 37.94 65 CYS B C 1
ATOM 3788 O O . CYS B 1 65 ? 33.594 5.918 -7.621 1 37.94 65 CYS B O 1
ATOM 3790 N N . ASP B 1 66 ? 34.906 4.609 -8.703 1 41.62 66 ASP B N 1
ATOM 3791 C CA . ASP B 1 66 ? 36.094 4.973 -7.922 1 41.62 66 ASP B CA 1
ATOM 3792 C C . ASP B 1 66 ? 36.438 6.453 -8.094 1 41.62 66 ASP B C 1
ATOM 3794 O O . ASP B 1 66 ? 36.75 7.141 -7.121 1 41.62 66 ASP B O 1
ATOM 3798 N N . ARG B 1 67 ? 36.5 6.859 -9.234 1 38.56 67 ARG B N 1
ATOM 3799 C CA . ARG B 1 67 ? 36.875 8.242 -9.5 1 38.56 67 ARG B CA 1
ATOM 3800 C C . ARG B 1 67 ? 35.781 9.211 -9.078 1 38.56 67 ARG B C 1
ATOM 3802 O O . ARG B 1 67 ? 36.062 10.289 -8.547 1 38.56 67 ARG B O 1
ATOM 3809 N N . TRP B 1 68 ? 34.625 8.82 -9.336 1 37.91 68 TRP B N 1
ATOM 3810 C CA . TRP B 1 68 ? 33.531 9.672 -8.898 1 37.91 68 TRP B CA 1
ATOM 3811 C C . TRP B 1 68 ? 33.469 9.766 -7.375 1 37.91 68 TRP B C 1
ATOM 3813 O O . TRP B 1 68 ? 33.312 10.844 -6.816 1 37.91 68 TRP B O 1
ATOM 3823 N N . ASN B 1 69 ? 33.5 8.719 -6.727 1 37.09 69 ASN B N 1
ATOM 3824 C CA . ASN B 1 69 ? 33.531 8.734 -5.27 1 37.09 69 ASN B CA 1
ATOM 3825 C C . ASN B 1 69 ? 34.688 9.594 -4.742 1 37.09 69 ASN B C 1
ATOM 3827 O O . ASN B 1 69 ? 34.562 10.18 -3.662 1 37.09 69 ASN B O 1
ATOM 3831 N N . ASN B 1 70 ? 35.75 9.578 -5.422 1 36.78 70 ASN B N 1
ATOM 3832 C CA . ASN B 1 70 ? 36.844 10.453 -5.031 1 36.78 70 ASN B CA 1
ATOM 3833 C C . ASN B 1 70 ? 36.531 11.914 -5.359 1 36.78 70 ASN B C 1
ATOM 3835 O O . ASN B 1 70 ? 37.125 12.828 -4.758 1 36.78 70 ASN B O 1
ATOM 3839 N N . LEU B 1 71 ? 35.875 12.031 -6.344 1 35.44 71 LEU B N 1
ATOM 3840 C CA . LEU B 1 71 ? 35.688 13.414 -6.77 1 35.44 71 LEU B CA 1
ATOM 3841 C C . LEU B 1 71 ? 34.375 13.977 -6.293 1 35.44 71 LEU B C 1
ATOM 3843 O O . LEU B 1 71 ? 34.25 15.172 -6.023 1 35.44 71 LEU B O 1
ATOM 3847 N N . CYS B 1 72 ? 33.219 13.164 -6.547 1 31.23 72 CYS B N 1
ATOM 3848 C CA . CYS B 1 72 ? 31.891 13.773 -6.367 1 31.23 72 CYS B CA 1
ATOM 3849 C C . CYS B 1 72 ? 31.109 13.07 -5.266 1 31.23 72 CYS B C 1
ATOM 3851 O O . CYS B 1 72 ? 31.219 11.852 -5.102 1 31.23 72 CYS B O 1
ATOM 3853 N N . ILE B 1 73 ? 30.797 13.648 -4.145 1 31.39 73 ILE B N 1
ATOM 3854 C CA . ILE B 1 73 ? 29.984 13.141 -3.049 1 31.39 73 ILE B CA 1
ATOM 3855 C C . ILE B 1 73 ? 28.562 12.875 -3.545 1 31.39 73 ILE B C 1
ATOM 3857 O O . ILE B 1 73 ? 27.719 12.391 -2.791 1 31.39 73 ILE B O 1
ATOM 3861 N N . GLY B 1 74 ? 28.188 13.133 -4.824 1 30.3 74 GLY B N 1
ATOM 3862 C CA . GLY B 1 74 ? 26.781 13.023 -5.156 1 30.3 74 GLY B CA 1
ATOM 3863 C C . GLY B 1 74 ? 26.391 11.664 -5.711 1 30.3 74 GLY B C 1
ATOM 3864 O O . GLY B 1 74 ? 27.266 10.852 -6.027 1 30.3 74 GLY B O 1
ATOM 3865 N N . SER B 1 75 ? 25.156 11.188 -5.445 1 29.67 75 SER B N 1
ATOM 3866 C CA . SER B 1 75 ? 24.578 9.945 -5.953 1 29.67 75 SER B CA 1
ATOM 3867 C C . SER B 1 75 ? 24.469 9.969 -7.477 1 29.67 75 SER B C 1
ATOM 3869 O O . SER B 1 75 ? 24.219 11.023 -8.07 1 29.67 75 SER B O 1
ATOM 3871 N N . PHE B 1 76 ? 25.375 9.18 -8.234 1 31.11 76 PHE B N 1
ATOM 3872 C CA . PHE B 1 76 ? 25.203 9.078 -9.68 1 31.11 76 PHE B CA 1
ATOM 3873 C C . PHE B 1 76 ? 24.422 7.828 -10.047 1 31.11 76 PHE B C 1
ATOM 3875 O O . PHE B 1 76 ? 24.391 6.859 -9.281 1 31.11 76 PHE B O 1
ATOM 3882 N N . SER B 1 77 ? 23.406 8.039 -10.75 1 29.28 77 SER B N 1
ATOM 3883 C CA . SER B 1 77 ? 22.766 6.906 -11.398 1 29.28 77 SER B CA 1
ATOM 3884 C C . SER B 1 77 ? 23.453 6.562 -12.719 1 29.28 77 SER B C 1
ATOM 3886 O O . SER B 1 77 ? 23.781 7.457 -13.5 1 29.28 77 SER B O 1
ATOM 3888 N N . LEU B 1 78 ? 24.172 5.469 -12.805 1 30.47 78 LEU B N 1
ATOM 3889 C CA . LEU B 1 78 ? 24.812 4.926 -14 1 30.47 78 LEU B CA 1
ATOM 3890 C C . LEU B 1 78 ? 23.828 4.062 -14.789 1 30.47 78 LEU B C 1
ATOM 3892 O O . LEU B 1 78 ? 23.203 3.162 -14.234 1 30.47 78 LEU B O 1
ATOM 3896 N N . SER B 1 79 ? 23.328 4.586 -15.844 1 30.86 79 SER B N 1
ATOM 3897 C CA . SER B 1 79 ? 22.578 3.766 -16.797 1 30.86 79 SER B CA 1
ATOM 3898 C C . SER B 1 79 ? 23.453 3.373 -17.984 1 30.86 79 SER B C 1
ATOM 3900 O O . SER B 1 79 ? 24.281 4.16 -18.438 1 30.86 79 SER B O 1
ATOM 3902 N N . TYR B 1 80 ? 23.875 2.1 -18.203 1 30.11 80 TYR B N 1
ATOM 3903 C CA . TYR B 1 80 ? 24.609 1.666 -19.391 1 30.11 80 TYR B CA 1
ATOM 3904 C C . TYR B 1 80 ? 23.688 1.029 -20.422 1 30.11 80 TYR B C 1
ATOM 3906 O O . TYR B 1 80 ? 22.656 0.461 -20.062 1 30.11 80 TYR B O 1
ATOM 3914 N N . VAL B 1 81 ? 23.656 1.639 -21.609 1 29.8 81 VAL B N 1
ATOM 3915 C CA . VAL B 1 81 ? 22.984 1.056 -22.766 1 29.8 81 VAL B CA 1
ATOM 3916 C C . VAL B 1 81 ? 23.984 0.268 -23.609 1 29.8 81 VAL B C 1
ATOM 3918 O O . VAL B 1 81 ? 25.016 0.8 -24.016 1 29.8 81 VAL B O 1
ATOM 3921 N N . LEU B 1 82 ? 23.938 -1.095 -23.5 1 27.91 82 LEU B N 1
ATOM 3922 C CA . LEU B 1 82 ? 24.688 -1.914 -24.453 1 27.91 82 LEU B CA 1
ATOM 3923 C C . LEU B 1 82 ? 24.141 -1.744 -25.875 1 27.91 82 LEU B C 1
ATOM 3925 O O . LEU B 1 82 ? 22.922 -1.738 -26.078 1 27.91 82 LEU B O 1
ATOM 3929 N N . ASP B 1 83 ? 24.859 -1.132 -26.703 1 27.42 83 ASP B N 1
ATOM 3930 C CA . ASP B 1 83 ? 24.469 -0.933 -28.094 1 27.42 83 ASP B CA 1
ATOM 3931 C C . ASP B 1 83 ? 24.266 -2.27 -28.797 1 27.42 83 ASP B C 1
ATOM 3933 O O . ASP B 1 83 ? 24.031 -2.307 -30.016 1 27.42 83 ASP B O 1
ATOM 3937 N N . GLY B 1 84 ? 24.922 -3.377 -28.812 1 27.34 84 GLY B N 1
ATOM 3938 C CA . GLY B 1 84 ? 24.344 -4.16 -29.891 1 27.34 84 GLY B CA 1
ATOM 3939 C C . GLY B 1 84 ? 22.828 -4.172 -29.891 1 27.34 84 GLY B C 1
ATOM 3940 O O . GLY B 1 84 ? 22.188 -3.539 -30.734 1 27.34 84 GLY B O 1
ATOM 3941 N N . SER B 1 85 ? 22.125 -5.352 -29.594 1 25.41 85 SER B N 1
ATOM 3942 C CA . SER B 1 85 ? 20.688 -5.141 -29.516 1 25.41 85 SER B CA 1
ATOM 3943 C C . SER B 1 85 ? 20.328 -4.066 -28.484 1 25.41 85 SER B C 1
ATOM 3945 O O . SER B 1 85 ? 21 -3.943 -27.469 1 25.41 85 SER B O 1
ATOM 3947 N N . ASP B 1 86 ? 19.875 -2.838 -28.859 1 26.66 86 ASP B N 1
ATOM 3948 C CA . ASP B 1 86 ? 19.328 -1.638 -28.219 1 26.66 86 ASP B CA 1
ATOM 3949 C C . ASP B 1 86 ? 18.672 -1.973 -26.891 1 26.66 86 ASP B C 1
ATOM 3951 O O . ASP B 1 86 ? 17.453 -2.164 -26.828 1 26.66 86 ASP B O 1
ATOM 3955 N N . CYS B 1 87 ? 19.156 -2.99 -26.281 1 24.3 87 CYS B N 1
ATOM 3956 C CA . CYS B 1 87 ? 18.359 -3.287 -25.078 1 24.3 87 CYS B CA 1
ATOM 3957 C C . CYS B 1 87 ? 18.484 -2.166 -24.062 1 24.3 87 CYS B C 1
ATOM 3959 O O . CYS B 1 87 ? 19.453 -2.109 -23.297 1 24.3 87 CYS B O 1
ATOM 3961 N N . GLU B 1 88 ? 18.609 -0.937 -24.5 1 26.61 88 GLU B N 1
ATOM 3962 C CA . GLU B 1 88 ? 18.375 0.152 -23.562 1 26.61 88 GLU B CA 1
ATOM 3963 C C . GLU B 1 88 ? 17.188 -0.145 -22.656 1 26.61 88 GLU B C 1
ATOM 3965 O O . GLU B 1 88 ? 16.094 -0.425 -23.125 1 26.61 88 GLU B O 1
ATOM 3970 N N . LEU B 1 89 ? 17.391 -0.826 -21.625 1 25.95 89 LEU B N 1
ATOM 3971 C CA . LEU B 1 89 ? 16.172 -0.899 -20.844 1 25.95 89 LEU B CA 1
ATOM 3972 C C . LEU B 1 89 ? 15.484 0.459 -20.781 1 25.95 89 LEU B C 1
ATOM 3974 O O . LEU B 1 89 ? 14.422 0.597 -20.156 1 25.95 89 LEU B O 1
ATOM 3978 N N . ASP B 1 90 ? 16.172 1.624 -20.859 1 27.91 90 ASP B N 1
ATOM 3979 C CA . ASP B 1 90 ? 15.633 2.979 -20.953 1 27.91 90 ASP B CA 1
ATOM 3980 C C . ASP B 1 90 ? 14.906 3.191 -22.281 1 27.91 90 ASP B C 1
ATOM 3982 O O . ASP B 1 90 ? 14.742 4.328 -22.734 1 27.91 90 ASP B O 1
ATOM 3986 N N . ASN B 1 91 ? 15.117 2.371 -23.266 1 26.38 91 ASN B N 1
ATOM 3987 C CA . ASN B 1 91 ? 14.531 2.719 -24.562 1 26.38 91 ASN B CA 1
ATOM 3988 C C . ASN B 1 91 ? 13.07 3.15 -24.422 1 26.38 91 ASN B C 1
ATOM 3990 O O . ASN B 1 91 ? 12.219 2.348 -24.031 1 26.38 91 ASN B O 1
ATOM 3994 N N . GLU B 1 92 ? 12.922 4.375 -24.266 1 28.75 92 GLU B N 1
ATOM 3995 C CA . GLU B 1 92 ? 11.617 5.035 -24.359 1 28.75 92 GLU B CA 1
ATOM 3996 C C . GLU B 1 92 ? 10.711 4.332 -25.359 1 28.75 92 GLU B C 1
ATOM 3998 O O . GLU B 1 92 ? 9.516 4.172 -25.125 1 28.75 92 GLU B O 1
ATOM 4003 N N . GLU B 1 93 ? 11.273 4.105 -26.547 1 27.75 93 GLU B N 1
ATOM 4004 C CA . GLU B 1 93 ? 10.469 3.512 -27.609 1 27.75 93 GLU B CA 1
ATOM 4005 C C . GLU B 1 93 ? 10.172 2.043 -27.328 1 27.75 93 GLU B C 1
ATOM 4007 O O . GLU B 1 93 ? 9.07 1.565 -27.594 1 27.75 93 GLU B O 1
ATOM 4012 N N . SER B 1 94 ? 11.211 1.312 -27.016 1 28.44 94 SER B N 1
ATOM 4013 C CA . SER B 1 94 ? 10.977 -0.122 -26.875 1 28.44 94 SER B CA 1
ATOM 4014 C C . SER B 1 94 ? 10.258 -0.441 -25.562 1 28.44 94 SER B C 1
ATOM 4016 O O . SER B 1 94 ? 9.484 -1.396 -25.5 1 28.44 94 SER B O 1
ATOM 4018 N N . PHE B 1 95 ? 10.703 0.127 -24.5 1 29.67 95 PHE B N 1
ATOM 4019 C CA . PHE B 1 95 ? 9.812 -0.014 -23.359 1 29.67 95 PHE B CA 1
ATOM 4020 C C . PHE B 1 95 ? 8.414 0.495 -23.688 1 29.67 95 PHE B C 1
ATOM 4022 O O . PHE B 1 95 ? 7.43 0.056 -23.094 1 29.67 95 PHE B O 1
ATOM 4029 N N . ASP B 1 96 ? 8.398 1.536 -24.484 1 29.75 96 ASP B N 1
ATOM 4030 C CA . ASP B 1 96 ? 7.066 1.881 -24.969 1 29.75 96 ASP B CA 1
ATOM 4031 C C . ASP B 1 96 ? 6.355 0.655 -25.547 1 29.75 96 ASP B C 1
ATOM 4033 O O . ASP B 1 96 ? 5.145 0.5 -25.375 1 29.75 96 ASP B O 1
ATOM 4037 N N . ASN B 1 97 ? 7.141 -0.016 -26.422 1 28.92 97 ASN B N 1
ATOM 4038 C CA . ASN B 1 97 ? 6.504 -1.201 -26.984 1 28.92 97 ASN B CA 1
ATOM 4039 C C . ASN B 1 97 ? 6.449 -2.346 -25.969 1 28.92 97 ASN B C 1
ATOM 4041 O O . ASN B 1 97 ? 5.66 -3.279 -26.141 1 28.92 97 ASN B O 1
ATOM 4045 N N . MET B 1 98 ? 7.547 -2.543 -25.406 1 28.3 98 MET B N 1
ATOM 4046 C CA . MET B 1 98 ? 7.496 -3.701 -24.516 1 28.3 98 MET B CA 1
ATOM 4047 C C . MET B 1 98 ? 6.473 -3.492 -23.406 1 28.3 98 MET B C 1
ATOM 4049 O O . MET B 1 98 ? 5.883 -4.453 -22.906 1 28.3 98 MET B O 1
ATOM 4053 N N . LEU B 1 99 ? 6.777 -2.322 -22.672 1 31.47 99 LEU B N 1
ATOM 4054 C CA . LEU B 1 99 ? 5.93 -2.281 -21.484 1 31.47 99 LEU B CA 1
ATOM 4055 C C . LEU B 1 99 ? 4.457 -2.223 -21.875 1 31.47 99 LEU B C 1
ATOM 4057 O O . LEU B 1 99 ? 3.973 -1.186 -22.344 1 31.47 99 LEU B O 1
ATOM 4061 N N . TYR B 1 100 ? 4.113 -3.088 -22.609 1 30.89 100 TYR B N 1
ATOM 4062 C CA . TYR B 1 100 ? 2.701 -3.395 -22.797 1 30.89 100 TYR B CA 1
ATOM 4063 C C . TYR B 1 100 ? 1.879 -2.959 -21.594 1 30.89 100 TYR B C 1
ATOM 4065 O O . TYR B 1 100 ? 0.949 -3.66 -21.188 1 30.89 100 TYR B O 1
ATOM 4073 N N . LEU B 1 101 ? 2.529 -2.375 -20.656 1 31.23 101 LEU B N 1
ATOM 4074 C CA . LEU B 1 101 ? 1.478 -1.958 -19.734 1 31.23 101 LEU B CA 1
ATOM 4075 C C . LEU B 1 101 ? 0.504 -1.003 -20.422 1 31.23 101 LEU B C 1
ATOM 4077 O O . LEU B 1 101 ? 0.921 -0.122 -21.172 1 31.23 101 LEU B O 1
ATOM 4081 N N . TYR B 1 102 ? -0.394 -1.363 -21.062 1 31.08 102 TYR B N 1
ATOM 4082 C CA . TYR B 1 102 ? -1.396 -0.403 -21.516 1 31.08 102 TYR B CA 1
ATOM 4083 C C . TYR B 1 102 ? -1.357 0.861 -20.656 1 31.08 102 TYR B C 1
ATOM 4085 O O . TYR B 1 102 ? -1.14 0.793 -19.453 1 31.08 102 TYR B O 1
ATOM 4093 N N . PRO B 1 103 ? -0.864 1.924 -21.25 1 33.66 103 PRO B N 1
ATOM 4094 C CA . PRO B 1 103 ? -1.115 3.127 -20.453 1 33.66 103 PRO B CA 1
ATOM 4095 C C . PRO B 1 103 ? -2.285 2.959 -19.484 1 33.66 103 PRO B C 1
ATOM 4097 O O . PRO B 1 103 ? -3.303 2.359 -19.844 1 33.66 103 PRO B O 1
ATOM 4100 N N . THR B 1 104 ? -1.967 2.791 -18.203 1 36.88 104 THR B N 1
ATOM 4101 C CA . THR B 1 104 ? -2.928 2.719 -17.109 1 36.88 104 THR B CA 1
ATOM 4102 C C . THR B 1 104 ? -4.219 3.445 -17.469 1 36.88 104 THR B C 1
ATOM 4104 O O . THR B 1 104 ? -5.266 3.199 -16.875 1 36.88 104 THR B O 1
ATOM 4107 N N . THR B 1 105 ? -4.117 4.469 -18.312 1 37.53 105 THR B N 1
ATOM 4108 C CA . THR B 1 105 ? -5.316 5.289 -18.453 1 37.53 105 THR B CA 1
ATOM 4109 C C . THR B 1 105 ? -6.449 4.496 -19.094 1 37.53 105 THR B C 1
ATOM 4111 O O . THR B 1 105 ? -7.613 4.652 -18.734 1 37.53 105 THR B O 1
ATOM 4114 N N . ASP B 1 106 ? -6.117 3.883 -20.172 1 37.56 106 ASP B N 1
ATOM 4115 C CA . ASP B 1 106 ? -7.273 3.359 -20.891 1 37.56 106 ASP B CA 1
ATOM 4116 C C . ASP B 1 106 ? -7.824 2.107 -20.203 1 37.56 106 ASP B C 1
ATOM 4118 O O . ASP B 1 106 ? -9.031 1.857 -20.234 1 37.56 106 ASP B O 1
ATOM 4122 N N . ARG B 1 107 ? -7.062 1.196 -19.812 1 40.47 107 ARG B N 1
ATOM 4123 C CA . ARG B 1 107 ? -7.629 -0.03 -19.25 1 40.47 107 ARG B CA 1
ATOM 4124 C C . ARG B 1 107 ? -8.062 0.167 -17.812 1 40.47 107 ARG B C 1
ATOM 4126 O O . ARG B 1 107 ? -8.438 -0.792 -17.125 1 40.47 107 ARG B O 1
ATOM 4133 N N . ILE B 1 108 ? -7.734 1.277 -17.422 1 42.97 108 ILE B N 1
ATOM 4134 C CA . ILE B 1 108 ? -8.289 1.647 -16.125 1 42.97 108 ILE B CA 1
ATOM 4135 C C . ILE B 1 108 ? -9.797 1.39 -16.125 1 42.97 108 ILE B C 1
ATOM 4137 O O . ILE B 1 108 ? -10.438 1.438 -15.062 1 42.97 108 ILE B O 1
ATOM 4141 N N . ASP B 1 109 ? -10.312 1.035 -17.312 1 42.59 109 ASP B N 1
ATOM 4142 C CA . ASP B 1 109 ? -11.773 1.031 -17.312 1 42.59 109 ASP B CA 1
ATOM 4143 C C . ASP B 1 109 ? -12.32 -0.219 -16.625 1 42.59 109 ASP B C 1
ATOM 4145 O O . ASP B 1 109 ? -13.508 -0.288 -16.297 1 42.59 109 ASP B O 1
ATOM 4149 N N . ALA B 1 110 ? -11.57 -1.311 -16.734 1 45.66 110 ALA B N 1
ATOM 4150 C CA . ALA B 1 110 ? -12.25 -2.346 -15.953 1 45.66 110 ALA B CA 1
ATOM 4151 C C . ALA B 1 110 ? -12.109 -2.096 -14.461 1 45.66 110 ALA B C 1
ATOM 4153 O O . ALA B 1 110 ? -11.047 -2.342 -13.883 1 45.66 110 ALA B O 1
ATOM 4154 N N . LYS B 1 111 ? -13.062 -1.354 -14.039 1 58.22 111 LYS B N 1
ATOM 4155 C CA . LYS B 1 111 ? -13.102 -0.67 -12.75 1 58.22 111 LYS B CA 1
ATOM 4156 C C . LYS B 1 111 ? -13.695 -1.564 -11.672 1 58.22 111 LYS B C 1
ATOM 4158 O O . LYS B 1 111 ? -14.508 -2.441 -11.961 1 58.22 111 LYS B O 1
ATOM 4163 N N . VAL B 1 112 ? -12.977 -1.754 -10.656 1 62.31 112 VAL B N 1
ATOM 4164 C CA . VAL B 1 112 ? -13.445 -2.41 -9.445 1 62.31 112 VAL B CA 1
ATOM 4165 C C . VAL B 1 112 ? -14.977 -2.377 -9.398 1 62.31 112 VAL B C 1
ATOM 4167 O O . VAL B 1 112 ? -15.609 -3.377 -9.062 1 62.31 112 VAL B O 1
ATOM 4170 N N . GLU B 1 113 ? -15.469 -1.409 -9.961 1 66.62 113 GLU B N 1
ATOM 4171 C CA . GLU B 1 113 ? -16.891 -1.148 -9.781 1 66.62 113 GLU B CA 1
ATOM 4172 C C . GLU B 1 113 ? -17.734 -1.929 -10.789 1 66.62 113 GLU B C 1
ATOM 4174 O O . GLU B 1 113 ? -18.938 -2.082 -10.617 1 66.62 113 GLU B O 1
ATOM 4179 N N . ASP B 1 114 ? -17.047 -2.479 -11.695 1 72.62 114 ASP B N 1
ATOM 4180 C CA . ASP B 1 114 ? -17.797 -3.254 -12.688 1 72.62 114 ASP B CA 1
ATOM 4181 C C . ASP B 1 114 ? -18.188 -4.617 -12.125 1 72.62 114 ASP B C 1
ATOM 4183 O O . ASP B 1 114 ? -19.125 -5.246 -12.617 1 72.62 114 ASP B O 1
ATOM 4187 N N . PHE B 1 115 ? -17.578 -4.949 -11.102 1 83.31 115 PHE B N 1
ATOM 4188 C CA . PHE B 1 115 ? -17.75 -6.332 -10.672 1 83.31 115 PHE B CA 1
ATOM 4189 C C . PHE B 1 115 ? -18.484 -6.395 -9.336 1 83.31 115 PHE B C 1
ATOM 4191 O O . PHE B 1 115 ? -18.938 -7.461 -8.914 1 83.31 115 PHE B O 1
ATOM 4198 N N . LEU B 1 116 ? -18.578 -5.273 -8.695 1 91.69 116 LEU B N 1
ATOM 4199 C CA . LEU B 1 116 ? -19.219 -5.188 -7.391 1 91.69 116 LEU B CA 1
ATOM 4200 C C . LEU B 1 116 ? -20.516 -4.402 -7.473 1 91.69 116 LEU B C 1
ATOM 4202 O O . LEU B 1 116 ? -20.734 -3.639 -8.422 1 91.69 116 LEU B O 1
ATOM 4206 N N . PRO B 1 117 ? -21.422 -4.672 -6.527 1 94.69 117 PRO B N 1
ATOM 4207 C CA . PRO B 1 117 ? -22.625 -3.842 -6.488 1 94.69 117 PRO B CA 1
ATOM 4208 C C . PRO B 1 117 ? -22.312 -2.35 -6.438 1 94.69 117 PRO B C 1
ATOM 4210 O O . PRO B 1 117 ? -21.438 -1.925 -5.691 1 94.69 117 PRO B O 1
ATOM 4213 N N . ASP B 1 118 ? -22.938 -1.607 -7.297 1 92.38 118 ASP B N 1
ATOM 4214 C CA . ASP B 1 118 ? -22.781 -0.157 -7.312 1 92.38 118 ASP B CA 1
ATOM 4215 C C . ASP B 1 118 ? -23.484 0.484 -6.121 1 92.38 118 ASP B C 1
ATOM 4217 O O . ASP B 1 118 ? -24.719 0.493 -6.051 1 92.38 118 ASP B O 1
ATOM 4221 N N . PRO B 1 119 ? -22.734 1.073 -5.254 1 92.69 119 PRO B N 1
ATOM 4222 C CA . PRO B 1 119 ? -23.359 1.583 -4.027 1 92.69 119 PRO B CA 1
ATOM 4223 C C . PRO B 1 119 ? -24.266 2.785 -4.273 1 92.69 119 PRO B C 1
ATOM 4225 O O . PRO B 1 119 ? -25.109 3.104 -3.441 1 92.69 119 PRO B O 1
ATOM 4228 N N . ALA B 1 120 ? -24.109 3.457 -5.332 1 92.62 120 ALA B N 1
ATOM 4229 C CA . ALA B 1 120 ? -24.922 4.637 -5.609 1 92.62 120 ALA B CA 1
ATOM 4230 C C . ALA B 1 120 ? -26.234 4.254 -6.309 1 92.62 120 ALA B C 1
ATOM 4232 O O . ALA B 1 120 ? -27.109 5.094 -6.492 1 92.62 120 ALA B O 1
ATOM 4233 N N . SER B 1 121 ? -26.312 2.988 -6.629 1 91.31 121 SER B N 1
ATOM 4234 C CA . SER B 1 121 ? -27.484 2.521 -7.355 1 91.31 121 SER B CA 1
ATOM 4235 C C . SER B 1 121 ? -28.641 2.227 -6.402 1 91.31 121 SER B C 1
ATOM 4237 O O . SER B 1 121 ? -28.422 1.776 -5.273 1 91.31 121 SER B O 1
ATOM 4239 N N . ASP B 1 122 ? -29.891 2.389 -6.914 1 91.19 122 ASP B N 1
ATOM 4240 C CA . ASP B 1 122 ? -31.078 2.033 -6.148 1 91.19 122 ASP B CA 1
ATOM 4241 C C . ASP B 1 122 ? -31.141 0.528 -5.902 1 91.19 122 ASP B C 1
ATOM 4243 O O . ASP B 1 122 ? -31.781 0.077 -4.949 1 91.19 122 ASP B O 1
ATOM 4247 N N . GLY B 1 123 ? -30.469 -0.211 -6.703 1 92.44 123 GLY B N 1
ATOM 4248 C CA . GLY B 1 123 ? -30.5 -1.661 -6.605 1 92.44 123 GLY B CA 1
ATOM 4249 C C . GLY B 1 123 ? -29.359 -2.225 -5.777 1 92.44 123 GLY B C 1
ATOM 4250 O O . GLY B 1 123 ? -29.125 -3.436 -5.781 1 92.44 123 GLY B O 1
ATOM 4251 N N . PHE B 1 124 ? -28.719 -1.393 -5.047 1 95.19 124 PHE B N 1
ATOM 4252 C CA . PHE B 1 124 ? -27.516 -1.8 -4.32 1 95.19 124 PHE B CA 1
ATOM 4253 C C . PHE B 1 124 ? -27.812 -2.973 -3.395 1 95.19 124 PHE B C 1
ATOM 4255 O O . PHE B 1 124 ? -27.125 -3.988 -3.424 1 95.19 124 PHE B O 1
ATOM 4262 N N . HIS B 1 125 ? -28.859 -2.838 -2.662 1 94.19 125 HIS B N 1
ATOM 4263 C CA . HIS B 1 125 ? -29.219 -3.869 -1.691 1 94.19 125 HIS B CA 1
ATOM 4264 C C . HIS B 1 125 ? -29.531 -5.191 -2.381 1 94.19 125 HIS B C 1
ATOM 4266 O O . HIS B 1 125 ? -29.047 -6.25 -1.953 1 94.19 125 HIS B O 1
ATOM 4272 N N . ASP B 1 126 ? -30.281 -5.121 -3.455 1 95.62 126 ASP B N 1
ATOM 4273 C CA . ASP B 1 126 ? -30.625 -6.324 -4.203 1 95.62 126 ASP B CA 1
ATOM 4274 C C . ASP B 1 126 ? -29.391 -6.984 -4.793 1 95.62 126 ASP B C 1
ATOM 4276 O O . ASP B 1 126 ? -29.266 -8.211 -4.77 1 95.62 126 ASP B O 1
ATOM 4280 N N . HIS B 1 127 ? -28.562 -6.156 -5.285 1 95.12 127 HIS B N 1
ATOM 4281 C CA . HIS B 1 127 ? -27.344 -6.684 -5.891 1 95.12 127 HIS B CA 1
ATOM 4282 C C . HIS B 1 127 ? -26.438 -7.324 -4.844 1 95.12 127 HIS B C 1
ATOM 4284 O O . HIS B 1 127 ? -25.766 -8.312 -5.125 1 95.12 127 HIS B O 1
ATOM 4290 N N . VAL B 1 128 ? -26.375 -6.77 -3.645 1 96.31 128 VAL B N 1
ATOM 4291 C CA . VAL B 1 128 ? -25.609 -7.367 -2.555 1 96.31 128 VAL B CA 1
ATOM 4292 C C . VAL B 1 128 ? -26.219 -8.711 -2.17 1 96.31 128 VAL B C 1
ATOM 4294 O O . VAL B 1 128 ? -25.5 -9.688 -1.961 1 96.31 128 VAL B O 1
ATOM 4297 N N . MET B 1 129 ? -27.516 -8.75 -2.105 1 95.88 129 MET B N 1
ATOM 4298 C CA . MET B 1 129 ? -28.188 -10.008 -1.778 1 95.88 129 MET B CA 1
ATOM 4299 C C . MET B 1 129 ? -27.906 -11.07 -2.838 1 95.88 129 MET B C 1
ATOM 4301 O O . MET B 1 129 ? -27.688 -12.234 -2.512 1 95.88 129 MET B O 1
ATOM 4305 N N . GLU B 1 130 ? -27.938 -10.656 -4.082 1 95.94 130 GLU B N 1
ATOM 4306 C CA . GLU B 1 130 ? -27.609 -11.578 -5.164 1 95.94 130 GLU B CA 1
ATOM 4307 C C . GLU B 1 130 ? -26.188 -12.109 -5.027 1 95.94 130 GLU B C 1
ATOM 4309 O O . GLU B 1 130 ? -25.938 -13.297 -5.238 1 95.94 130 GLU B O 1
ATOM 4314 N N . LEU B 1 131 ? -25.266 -11.211 -4.734 1 96.88 131 LEU B N 1
ATOM 4315 C CA . LEU B 1 131 ? -23.875 -11.602 -4.508 1 96.88 131 LEU B CA 1
ATOM 4316 C C . LEU B 1 131 ? -23.781 -12.633 -3.387 1 96.88 131 LEU B C 1
ATOM 4318 O O . LEU B 1 131 ? -23.109 -13.648 -3.529 1 96.88 131 LEU B O 1
ATOM 4322 N N . ARG B 1 132 ? -24.484 -12.406 -2.33 1 97.12 132 ARG B N 1
ATOM 4323 C CA . ARG B 1 132 ? -24.469 -13.297 -1.175 1 97.12 132 ARG B CA 1
ATOM 4324 C C . ARG B 1 132 ? -25.078 -14.656 -1.517 1 97.12 132 ARG B C 1
ATOM 4326 O O . ARG B 1 132 ? -24.609 -15.688 -1.037 1 97.12 132 ARG B O 1
ATOM 4333 N N . GLU B 1 133 ? -26.109 -14.625 -2.328 1 97.19 133 GLU B N 1
ATOM 4334 C CA . GLU B 1 133 ? -26.734 -15.875 -2.75 1 97.19 133 GLU B CA 1
ATOM 4335 C C . GLU B 1 133 ? -25.766 -16.719 -3.57 1 97.19 133 GLU B C 1
ATOM 4337 O O . GLU B 1 133 ? -25.672 -17.938 -3.369 1 97.19 133 GLU B O 1
ATOM 4342 N N . ARG B 1 134 ? -25.047 -16.141 -4.438 1 96.88 134 ARG B N 1
ATOM 4343 C CA . ARG B 1 134 ? -24.062 -16.875 -5.223 1 96.88 134 ARG B CA 1
ATOM 4344 C C . ARG B 1 134 ? -22.938 -17.391 -4.336 1 96.88 134 ARG B C 1
ATOM 4346 O O . ARG B 1 134 ? -22.5 -18.531 -4.492 1 96.88 134 ARG B O 1
ATOM 4353 N N . ALA B 1 135 ? -22.531 -16.562 -3.408 1 97.06 135 ALA B N 1
ATOM 4354 C CA . ALA B 1 135 ? -21.406 -16.922 -2.529 1 97.06 135 ALA B CA 1
ATOM 4355 C C . ALA B 1 135 ? -21.781 -18.094 -1.635 1 97.06 135 ALA B C 1
ATOM 4357 O O . ALA B 1 135 ? -20.906 -18.875 -1.23 1 97.06 135 ALA B O 1
ATOM 4358 N N . LYS B 1 136 ? -23.016 -18.203 -1.329 1 95.94 136 LYS B N 1
ATOM 4359 C CA . LYS B 1 136 ? -23.484 -19.297 -0.47 1 95.94 136 LYS B CA 1
ATOM 4360 C C . LYS B 1 136 ? -23.234 -20.656 -1.117 1 95.94 136 LYS B C 1
ATOM 4362 O O . LYS B 1 136 ? -23.125 -21.672 -0.422 1 95.94 136 LYS B O 1
ATOM 4367 N N . GLU B 1 137 ? -23.172 -20.672 -2.422 1 95.69 137 GLU B N 1
ATOM 4368 C CA . GLU B 1 137 ? -23.016 -21.922 -3.16 1 95.69 137 GLU B CA 1
ATOM 4369 C C . GLU B 1 137 ? -21.562 -22.406 -3.127 1 95.69 137 GLU B C 1
ATOM 4371 O O . GLU B 1 137 ? -21.281 -23.578 -3.42 1 95.69 137 GLU B O 1
ATOM 4376 N N . ILE B 1 138 ? -20.656 -21.594 -2.742 1 97.69 138 ILE B N 1
ATOM 4377 C CA . ILE B 1 138 ? -19.234 -21.922 -2.744 1 97.69 138 ILE B CA 1
ATOM 4378 C C . ILE B 1 138 ? -18.859 -22.594 -1.419 1 97.69 138 ILE B C 1
ATOM 4380 O O . ILE B 1 138 ? -19.125 -22.047 -0.347 1 97.69 138 ILE B O 1
ATOM 4384 N N . PRO B 1 139 ? -18.266 -23.766 -1.493 1 97.88 139 PRO B N 1
ATOM 4385 C CA . PRO B 1 139 ? -17.844 -24.438 -0.254 1 97.88 139 PRO B CA 1
ATOM 4386 C C . PRO B 1 139 ? -16.828 -23.609 0.538 1 97.88 139 PRO B C 1
ATOM 4388 O O . PRO B 1 139 ? -16.047 -22.859 -0.049 1 97.88 139 PRO B O 1
ATOM 4391 N N . ASP B 1 140 ? -16.75 -23.797 1.836 1 97.5 140 ASP B N 1
ATOM 4392 C CA . ASP B 1 140 ? -15.93 -23.031 2.762 1 97.5 140 ASP B CA 1
ATOM 4393 C C . ASP B 1 140 ? -14.445 -23.172 2.412 1 97.5 140 ASP B C 1
ATOM 4395 O O . ASP B 1 140 ? -13.68 -22.203 2.559 1 97.5 140 ASP B O 1
ATOM 4399 N N . ASP B 1 141 ? -14.039 -24.281 1.957 1 97.5 141 ASP B N 1
ATOM 4400 C CA . ASP B 1 141 ? -12.641 -24.531 1.641 1 97.5 141 ASP B CA 1
ATOM 4401 C C . ASP B 1 141 ? -12.117 -23.531 0.604 1 97.5 141 ASP B C 1
ATOM 4403 O O . ASP B 1 141 ? -10.977 -23.078 0.691 1 97.5 141 ASP B O 1
ATOM 4407 N N . TYR B 1 142 ? -12.992 -23.234 -0.296 1 98.06 142 TYR B N 1
ATOM 4408 C CA . TYR B 1 142 ? -12.578 -22.312 -1.357 1 98.06 142 TYR B CA 1
ATOM 4409 C C . TYR B 1 142 ? -12.414 -20.906 -0.823 1 98.06 142 TYR B C 1
ATOM 4411 O O . TYR B 1 142 ? -11.625 -20.109 -1.358 1 98.06 142 TYR B O 1
ATOM 4419 N N . PHE B 1 143 ? -13.125 -20.547 0.233 1 98.44 143 PHE B N 1
ATOM 4420 C CA . PHE B 1 143 ? -12.961 -19.234 0.836 1 98.44 143 PHE B CA 1
ATOM 4421 C C . PHE B 1 143 ? -11.633 -19.141 1.585 1 98.44 143 PHE B C 1
ATOM 4423 O O . PHE B 1 143 ? -11.023 -18.078 1.641 1 98.44 143 PHE B O 1
ATOM 4430 N N . VAL B 1 144 ? -11.148 -20.25 2.127 1 98.31 144 VAL B N 1
ATOM 4431 C CA . VAL B 1 144 ? -9.82 -20.25 2.729 1 98.31 144 VAL B CA 1
ATOM 4432 C C . VAL B 1 144 ? -8.781 -19.828 1.688 1 98.31 144 VAL B C 1
ATOM 4434 O O . VAL B 1 144 ? -7.949 -18.969 1.944 1 98.31 144 VAL B O 1
ATOM 4437 N N . VAL B 1 145 ? -8.891 -20.375 0.532 1 97.94 145 VAL B N 1
ATOM 4438 C CA . VAL B 1 145 ? -7.926 -20.109 -0.527 1 97.94 145 VAL B CA 1
ATOM 4439 C C . VAL B 1 145 ? -8.102 -18.688 -1.043 1 97.94 145 VAL B C 1
ATOM 4441 O O . VAL B 1 145 ? -7.125 -17.969 -1.25 1 97.94 145 VAL B O 1
ATOM 4444 N N . LEU B 1 146 ? -9.352 -18.266 -1.237 1 98.44 146 LEU B N 1
ATOM 4445 C CA . LEU B 1 146 ? -9.617 -16.922 -1.718 1 98.44 146 LEU B CA 1
ATOM 4446 C C . LEU B 1 146 ? -9.086 -15.883 -0.734 1 98.44 146 LEU B C 1
ATOM 4448 O O . LEU B 1 146 ? -8.508 -14.875 -1.142 1 98.44 146 LEU B O 1
ATOM 4452 N N . VAL B 1 147 ? -9.281 -16.141 0.541 1 98.38 147 VAL B N 1
ATOM 4453 C CA . VAL B 1 147 ? -8.797 -15.234 1.579 1 98.38 147 VAL B CA 1
ATOM 4454 C C . VAL B 1 147 ? -7.266 -15.188 1.545 1 98.38 147 VAL B C 1
ATOM 4456 O O . VAL B 1 147 ? -6.672 -14.109 1.58 1 98.38 147 VAL B O 1
ATOM 4459 N N . GLY B 1 148 ? -6.637 -16.328 1.468 1 97.69 148 GLY B N 1
ATOM 4460 C CA . GLY B 1 148 ? -5.184 -16.359 1.379 1 97.69 148 GLY B CA 1
ATOM 4461 C C . GLY B 1 148 ? -4.645 -15.586 0.192 1 97.69 148 GLY B C 1
ATOM 4462 O O . GLY B 1 148 ? -3.654 -14.859 0.316 1 97.69 148 GLY B O 1
ATOM 4463 N N . ASP B 1 149 ? -5.301 -15.75 -0.929 1 96.81 149 ASP B N 1
ATOM 4464 C CA . ASP B 1 149 ? -4.914 -15.016 -2.129 1 96.81 149 ASP B CA 1
ATOM 4465 C C . ASP B 1 149 ? -5.078 -13.516 -1.927 1 96.81 149 ASP B C 1
ATOM 4467 O O . ASP B 1 149 ? -4.211 -12.727 -2.328 1 96.81 149 ASP B O 1
ATOM 4471 N N . MET B 1 150 ? -6.145 -13.141 -1.336 1 97.25 150 MET B N 1
ATOM 4472 C CA . MET B 1 150 ? -6.41 -11.727 -1.101 1 97.25 150 MET B CA 1
ATOM 4473 C C . MET B 1 150 ? -5.402 -11.133 -0.12 1 97.25 150 MET B C 1
ATOM 4475 O O . MET B 1 150 ? -4.891 -10.039 -0.334 1 97.25 150 MET B O 1
ATOM 4479 N N . ILE B 1 151 ? -5.086 -11.852 0.939 1 96.75 151 ILE B N 1
ATOM 4480 C CA . ILE B 1 151 ? -4.109 -11.398 1.921 1 96.75 151 ILE B CA 1
ATOM 4481 C C . ILE B 1 151 ? -2.758 -11.18 1.242 1 96.75 151 ILE B C 1
ATOM 4483 O O . ILE B 1 151 ? -2.051 -10.219 1.545 1 96.75 151 ILE B O 1
ATOM 4487 N N . THR B 1 152 ? -2.463 -12.031 0.389 1 95.06 152 THR B N 1
ATOM 4488 C CA . THR B 1 152 ? -1.222 -11.898 -0.366 1 95.06 152 THR B CA 1
ATOM 4489 C C . THR B 1 152 ? -1.221 -10.609 -1.177 1 95.06 152 THR B C 1
ATOM 4491 O O . THR B 1 152 ? -0.217 -9.891 -1.216 1 95.06 152 THR B O 1
ATOM 4494 N N . GLU B 1 153 ? -2.375 -10.32 -1.801 1 93.94 153 GLU B N 1
ATOM 4495 C CA . GLU B 1 153 ? -2.492 -9.078 -2.555 1 93.94 153 GLU B CA 1
ATOM 4496 C C . GLU B 1 153 ? -2.314 -7.863 -1.646 1 93.94 153 GLU B C 1
ATOM 4498 O O . GLU B 1 153 ? -1.791 -6.832 -2.074 1 93.94 153 GLU B O 1
ATOM 4503 N N . GLU B 1 154 ? -2.689 -7.988 -0.448 1 93.25 154 GLU B N 1
ATOM 4504 C CA . GLU B 1 154 ? -2.662 -6.879 0.497 1 93.25 154 GLU B CA 1
ATOM 4505 C C . GLU B 1 154 ? -1.245 -6.609 0.994 1 93.25 154 GLU B C 1
ATOM 4507 O O . GLU B 1 154 ? -0.979 -5.566 1.596 1 93.25 154 GLU B O 1
ATOM 4512 N N . GLY B 1 155 ? -0.332 -7.473 0.75 1 92.06 155 GLY B N 1
ATOM 4513 C CA . GLY B 1 155 ? 1.058 -7.273 1.131 1 92.06 155 GLY B CA 1
ATOM 4514 C C . GLY B 1 155 ? 1.797 -6.32 0.211 1 92.06 155 GLY B C 1
ATOM 4515 O O . GLY B 1 155 ? 3.029 -6.281 0.209 1 92.06 155 GLY B O 1
ATOM 4516 N N . LEU B 1 156 ? 1.118 -5.488 -0.468 1 92.56 156 LEU B N 1
ATOM 4517 C CA . LEU B 1 156 ? 1.628 -4.672 -1.565 1 92.56 156 LEU B CA 1
ATOM 4518 C C . LEU B 1 156 ? 2.727 -3.734 -1.081 1 92.56 156 LEU B C 1
ATOM 4520 O O . LEU B 1 156 ? 3.766 -3.598 -1.732 1 92.56 156 LEU B O 1
ATOM 4524 N N . PRO B 1 157 ? 2.596 -3.08 0.09 1 89.69 157 PRO B N 1
ATOM 4525 C CA . PRO B 1 157 ? 3.688 -2.215 0.54 1 89.69 157 PRO B CA 1
ATOM 4526 C C . PRO B 1 157 ? 5.008 -2.965 0.701 1 89.69 157 PRO B C 1
ATOM 4528 O O . PRO B 1 157 ? 6.074 -2.416 0.41 1 89.69 157 PRO B O 1
ATOM 4531 N N . THR B 1 158 ? 4.918 -4.148 1.104 1 87.75 158 THR B N 1
ATOM 4532 C CA . THR B 1 158 ? 6.105 -4.98 1.273 1 87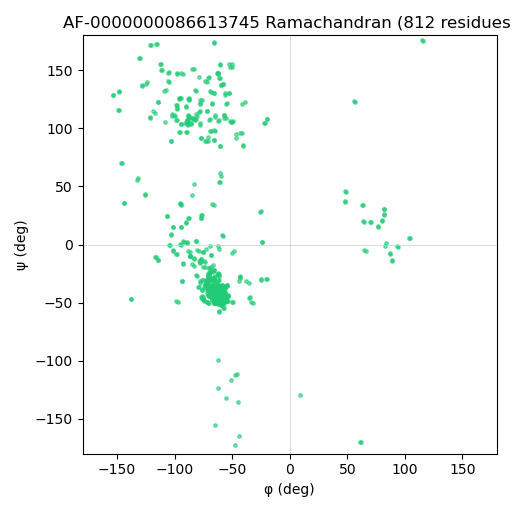.75 158 THR B CA 1
ATOM 4533 C C . THR B 1 158 ? 6.754 -5.277 -0.076 1 87.75 158 THR B C 1
ATOM 4535 O O . THR B 1 158 ? 7.977 -5.227 -0.207 1 87.75 158 THR B O 1
ATOM 4538 N N . TYR B 1 159 ? 5.914 -5.535 -1.035 1 90.62 159 TYR B N 1
ATOM 4539 C CA . TYR B 1 159 ? 6.434 -5.832 -2.365 1 90.62 159 TYR B CA 1
ATOM 4540 C C . TYR B 1 159 ? 7.074 -4.598 -2.988 1 90.62 159 TYR B C 1
ATOM 4542 O O . TYR B 1 159 ? 8.094 -4.695 -3.676 1 90.62 159 TYR B O 1
ATOM 4550 N N . GLN B 1 160 ? 6.469 -3.559 -2.736 1 87.75 160 GLN B N 1
ATOM 4551 C CA . GLN B 1 160 ? 7.035 -2.311 -3.238 1 87.75 160 GLN B CA 1
ATOM 4552 C C . GLN B 1 160 ? 8.406 -2.037 -2.619 1 87.75 160 GLN B C 1
ATOM 4554 O O . GLN B 1 160 ? 9.305 -1.539 -3.293 1 87.75 160 GLN B O 1
ATOM 4559 N N . THR B 1 161 ? 8.5 -2.293 -1.37 1 84.88 161 THR B N 1
ATOM 4560 C CA . THR B 1 161 ? 9.781 -2.148 -0.693 1 84.88 161 THR B CA 1
ATOM 4561 C C . THR B 1 161 ? 10.828 -3.066 -1.318 1 84.88 161 THR B C 1
ATOM 4563 O O . THR B 1 161 ? 11.961 -2.646 -1.566 1 84.88 161 THR B O 1
ATOM 4566 N N . MET B 1 162 ? 10.445 -4.203 -1.556 1 85.56 162 MET B N 1
ATOM 4567 C CA . MET B 1 162 ? 11.352 -5.172 -2.166 1 85.56 162 MET B CA 1
ATOM 4568 C C . MET B 1 162 ? 11.852 -4.672 -3.516 1 85.56 162 MET B C 1
ATOM 4570 O O . MET B 1 162 ? 13.062 -4.684 -3.775 1 85.56 162 MET B O 1
ATOM 4574 N N . LEU B 1 163 ? 11.023 -4.16 -4.336 1 86.88 163 LEU B N 1
ATOM 4575 C CA . LEU B 1 163 ? 11.375 -3.697 -5.672 1 86.88 163 LEU B CA 1
ATOM 4576 C C . LEU B 1 163 ? 12.242 -2.447 -5.605 1 86.88 163 LEU B C 1
ATOM 4578 O O . LEU B 1 163 ? 13.125 -2.256 -6.441 1 86.88 163 LEU B O 1
ATOM 4582 N N . ASN B 1 164 ? 12.016 -1.694 -4.57 1 83.12 164 ASN B N 1
ATOM 4583 C CA . ASN B 1 164 ? 12.742 -0.43 -4.465 1 83.12 164 ASN B CA 1
ATOM 4584 C C . ASN B 1 164 ? 14.062 -0.602 -3.732 1 83.12 164 ASN B C 1
ATOM 4586 O O . ASN B 1 164 ? 14.812 0.363 -3.557 1 83.12 164 ASN B O 1
ATOM 4590 N N . THR B 1 165 ? 14.398 -1.735 -3.352 1 79 165 THR B N 1
ATOM 4591 C CA . THR B 1 165 ? 15.656 -1.964 -2.662 1 79 165 THR B CA 1
ATOM 4592 C C . THR B 1 165 ? 16.672 -2.627 -3.594 1 79 165 THR B C 1
ATOM 4594 O O . THR B 1 165 ? 17.828 -2.832 -3.217 1 79 165 THR B O 1
ATOM 4597 N N . LEU B 1 166 ? 16.25 -2.855 -4.773 1 82.38 166 LEU B N 1
ATOM 4598 C CA . LEU B 1 166 ? 17.109 -3.559 -5.711 1 82.38 166 LEU B CA 1
ATOM 4599 C C . LEU B 1 166 ? 18.281 -2.674 -6.141 1 82.38 166 LEU B C 1
ATOM 4601 O O . LEU B 1 166 ? 18.109 -1.472 -6.355 1 82.38 166 LEU B O 1
ATOM 4605 N N . ASP B 1 167 ? 19.266 -3.365 -6.273 1 77.38 167 ASP B N 1
ATOM 4606 C CA . ASP B 1 167 ? 20.453 -2.656 -6.719 1 77.38 167 ASP B CA 1
ATOM 4607 C C . ASP B 1 167 ? 20.297 -2.143 -8.148 1 77.38 167 ASP B C 1
ATOM 4609 O O . ASP B 1 167 ? 19.922 -2.898 -9.047 1 77.38 167 ASP B O 1
ATOM 4613 N N . GLY B 1 168 ? 20.422 -0.891 -8.258 1 71.56 168 GLY B N 1
ATOM 4614 C CA . GLY B 1 168 ? 20.516 -0.303 -9.586 1 71.56 168 GLY B CA 1
ATOM 4615 C C . GLY B 1 168 ? 19.172 0.002 -10.203 1 71.56 168 GLY B C 1
ATOM 4616 O O . GLY B 1 168 ? 19.094 0.614 -11.273 1 71.56 168 GLY B O 1
ATOM 4617 N N . VAL B 1 169 ? 18.156 -0.376 -9.633 1 74.31 169 VAL B N 1
ATOM 4618 C CA . VAL B 1 169 ? 16.859 -0.175 -10.258 1 74.31 169 VAL B CA 1
ATOM 4619 C C . VAL B 1 169 ? 15.891 0.418 -9.234 1 74.31 169 VAL B C 1
ATOM 4621 O O . VAL B 1 169 ? 14.766 -0.066 -9.086 1 74.31 169 VAL B O 1
ATOM 4624 N N . ARG B 1 170 ? 16.188 1.442 -8.664 1 78.62 170 ARG B N 1
ATOM 4625 C CA . ARG B 1 170 ? 15.344 2.037 -7.637 1 78.62 170 ARG B CA 1
ATOM 4626 C C . ARG B 1 170 ? 14.602 3.254 -8.18 1 78.62 170 ARG B C 1
ATOM 4628 O O . ARG B 1 170 ? 15.039 3.879 -9.141 1 78.62 170 ARG B O 1
ATOM 4635 N N . ASP B 1 171 ? 13.453 3.416 -7.637 1 83.19 171 ASP B N 1
ATOM 4636 C CA . ASP B 1 171 ? 12.812 4.719 -7.797 1 83.19 171 ASP B CA 1
ATOM 4637 C C . ASP B 1 171 ? 13.43 5.754 -6.859 1 83.19 171 ASP B C 1
ATOM 4639 O O . ASP B 1 171 ? 12.93 5.984 -5.758 1 83.19 171 ASP B O 1
ATOM 4643 N N . GLU B 1 172 ? 14.344 6.414 -7.266 1 75.62 172 GLU B N 1
ATOM 4644 C CA . GLU B 1 172 ? 15.25 7.176 -6.414 1 75.62 172 GLU B CA 1
ATOM 4645 C C . GLU B 1 172 ? 14.547 8.375 -5.789 1 75.62 172 GLU B C 1
ATOM 4647 O O . GLU B 1 172 ? 14.938 8.852 -4.723 1 75.62 172 GLU B O 1
ATOM 4652 N N . THR B 1 173 ? 13.539 8.844 -6.465 1 77.38 173 THR B N 1
ATOM 4653 C CA . THR B 1 173 ? 12.93 10.078 -5.973 1 77.38 173 THR B CA 1
ATOM 4654 C C . THR B 1 173 ? 11.484 9.836 -5.559 1 77.38 173 THR B C 1
ATOM 4656 O O . THR B 1 173 ? 10.859 10.695 -4.938 1 77.38 173 THR B O 1
ATOM 4659 N N . GLY B 1 174 ? 10.969 8.688 -5.895 1 83.88 174 GLY B N 1
ATOM 4660 C CA . GLY B 1 174 ? 9.547 8.445 -5.738 1 83.88 174 GLY B CA 1
ATOM 4661 C C . GLY B 1 174 ? 8.734 8.844 -6.957 1 83.88 174 GLY B C 1
ATOM 4662 O O . GLY B 1 174 ? 7.559 8.5 -7.066 1 83.88 174 GLY B O 1
ATOM 4663 N N . ALA B 1 175 ? 9.359 9.562 -7.797 1 84.56 175 ALA B N 1
ATOM 4664 C CA . ALA B 1 175 ? 8.766 9.953 -9.07 1 84.56 175 ALA B CA 1
ATOM 4665 C C . ALA B 1 175 ? 9.812 9.992 -10.18 1 84.56 175 ALA B C 1
ATOM 4667 O O . ALA B 1 175 ? 9.766 10.859 -11.055 1 84.56 175 ALA B O 1
ATOM 4668 N N . SER B 1 176 ? 10.719 9.07 -10.07 1 83.12 176 SER B N 1
ATOM 4669 C CA . SER B 1 176 ? 11.766 8.969 -11.094 1 83.12 176 SER B CA 1
ATOM 4670 C C . SER B 1 176 ? 11.164 8.719 -12.469 1 83.12 176 SER B C 1
ATOM 4672 O O . SER B 1 176 ? 10.227 7.938 -12.617 1 83.12 176 SER B O 1
ATOM 4674 N N . PRO B 1 177 ? 11.719 9.438 -13.508 1 79.12 177 PRO B N 1
ATOM 4675 C CA . PRO B 1 177 ? 11.172 9.281 -14.852 1 79.12 177 PRO B CA 1
ATOM 4676 C C . PRO B 1 177 ? 11.711 8.039 -15.57 1 79.12 177 PRO B C 1
ATOM 4678 O O . PRO B 1 177 ? 11.352 7.781 -16.719 1 79.12 177 PRO B O 1
ATOM 4681 N N . THR B 1 178 ? 12.539 7.258 -14.852 1 76.38 178 THR B N 1
ATOM 4682 C CA . THR B 1 178 ? 13.055 6.051 -15.484 1 76.38 178 THR B CA 1
ATOM 4683 C C . THR B 1 178 ? 11.922 5.094 -15.844 1 76.38 178 THR B C 1
ATOM 4685 O O . THR B 1 178 ? 10.906 5.039 -15.141 1 76.38 178 THR B O 1
ATOM 4688 N N . SER B 1 179 ? 12.125 4.371 -16.922 1 74.75 179 SER B N 1
ATOM 4689 C CA . SER B 1 179 ? 11.102 3.447 -17.391 1 74.75 179 SER B CA 1
ATOM 4690 C C . SER B 1 179 ? 10.734 2.432 -16.312 1 74.75 179 SER B C 1
ATOM 4692 O O . SER B 1 179 ? 9.562 2.1 -16.125 1 74.75 179 SER B O 1
ATOM 4694 N N . TRP B 1 180 ? 11.734 1.988 -15.641 1 83 180 TRP B N 1
ATOM 4695 C CA . TRP B 1 180 ? 11.484 1.006 -14.586 1 83 180 TRP B CA 1
ATOM 4696 C C . TRP B 1 180 ? 10.648 1.611 -13.469 1 83 180 TRP B C 1
ATOM 4698 O O . TRP B 1 180 ? 9.68 1.002 -13.008 1 83 180 TRP B O 1
ATOM 4708 N N . ALA B 1 181 ? 11.016 2.771 -13.047 1 85.06 181 ALA B N 1
ATOM 4709 C CA . ALA B 1 181 ? 10.281 3.436 -11.969 1 85.06 181 ALA B CA 1
ATOM 4710 C C . ALA B 1 181 ? 8.836 3.695 -12.375 1 85.06 181 ALA B C 1
ATOM 4712 O O . ALA B 1 181 ? 7.91 3.449 -11.594 1 85.06 181 ALA B O 1
ATOM 4713 N N . VAL B 1 182 ? 8.648 4.148 -13.562 1 82.38 182 VAL B N 1
ATOM 4714 C CA . VAL B 1 182 ? 7.309 4.418 -14.078 1 82.38 182 VAL B CA 1
ATOM 4715 C C . VAL B 1 182 ? 6.508 3.119 -14.148 1 82.38 182 VAL B C 1
ATOM 4717 O O . VAL B 1 182 ? 5.355 3.068 -13.711 1 82.38 182 VAL B O 1
ATOM 4720 N N . TRP B 1 183 ? 7.117 2.096 -14.617 1 85.88 183 TRP B N 1
ATOM 4721 C CA . TRP B 1 183 ? 6.449 0.805 -14.742 1 85.88 183 TRP B CA 1
ATOM 4722 C C . TRP B 1 183 ? 6.082 0.25 -13.367 1 85.88 183 TRP B C 1
ATOM 4724 O O . TRP B 1 183 ? 4.973 -0.259 -13.172 1 85.88 183 TRP B O 1
ATOM 4734 N N . THR B 1 184 ? 7 0.32 -12.477 1 90.12 184 THR B N 1
ATOM 4735 C CA . THR B 1 184 ? 6.762 -0.251 -11.156 1 90.12 184 THR B CA 1
ATOM 4736 C C . THR B 1 184 ? 5.625 0.482 -10.445 1 90.12 184 THR B C 1
ATOM 4738 O O . THR B 1 184 ? 4.848 -0.129 -9.711 1 90.12 184 THR B O 1
ATOM 4741 N N . ARG B 1 185 ? 5.512 1.764 -10.617 1 89.38 185 ARG B N 1
ATOM 4742 C CA . ARG B 1 185 ? 4.414 2.512 -10.008 1 89.38 185 ARG B CA 1
ATOM 4743 C C . ARG B 1 185 ? 3.08 2.145 -10.648 1 89.38 185 ARG B C 1
ATOM 4745 O O . ARG B 1 185 ? 2.062 2.037 -9.961 1 89.38 185 ARG B O 1
ATOM 4752 N N . ALA B 1 186 ? 3.088 1.979 -11.953 1 86.69 186 ALA B N 1
ATOM 4753 C CA . ALA B 1 186 ? 1.877 1.536 -12.641 1 86.69 186 ALA B CA 1
ATOM 4754 C C . ALA B 1 186 ? 1.476 0.133 -12.195 1 86.69 186 ALA B C 1
ATOM 4756 O O . ALA B 1 186 ? 0.292 -0.142 -11.977 1 86.69 186 ALA B O 1
ATOM 4757 N N . TRP B 1 187 ? 2.506 -0.754 -12.148 1 92.06 187 TRP B N 1
ATOM 4758 C CA . TRP B 1 187 ? 2.287 -2.096 -11.617 1 92.06 187 TRP B CA 1
ATOM 4759 C C . TRP B 1 187 ? 1.671 -2.039 -10.227 1 92.06 187 TRP B C 1
ATOM 4761 O O . TRP B 1 187 ? 0.691 -2.734 -9.945 1 92.06 187 TRP B O 1
ATOM 4771 N N . THR B 1 188 ? 2.188 -1.174 -9.383 1 93.56 188 THR B N 1
ATOM 4772 C CA . THR B 1 188 ? 1.711 -1.016 -8.016 1 93.56 188 THR B CA 1
ATOM 4773 C C . THR B 1 188 ? 0.256 -0.557 -8 1 93.56 188 THR B C 1
ATOM 4775 O O . THR B 1 188 ? -0.548 -1.055 -7.211 1 93.56 188 THR B O 1
ATOM 4778 N N . ALA B 1 189 ? -0.05 0.366 -8.836 1 90 189 ALA B N 1
ATOM 4779 C CA . ALA B 1 189 ? -1.419 0.869 -8.914 1 90 189 ALA B CA 1
ATOM 4780 C C . ALA B 1 189 ? -2.391 -0.245 -9.297 1 90 189 ALA B C 1
ATOM 4782 O O . ALA B 1 189 ? -3.475 -0.356 -8.719 1 90 189 ALA B O 1
ATOM 4783 N N . GLU B 1 190 ? -2.002 -1.086 -10.195 1 89.38 190 GLU B N 1
ATOM 4784 C CA . GLU B 1 190 ? -2.855 -2.191 -10.617 1 89.38 190 GLU B CA 1
ATOM 4785 C C . GLU B 1 190 ? -2.996 -3.236 -9.516 1 89.38 190 GLU B C 1
ATOM 4787 O O . GLU B 1 190 ? -4.086 -3.762 -9.289 1 89.38 190 GLU B O 1
ATOM 4792 N N . GLU B 1 191 ? -1.861 -3.545 -8.922 1 93.62 191 GLU B N 1
ATOM 4793 C CA . GLU B 1 191 ? -1.889 -4.516 -7.832 1 93.62 191 GLU B CA 1
ATOM 4794 C C . GLU B 1 191 ? -2.795 -4.047 -6.699 1 93.62 191 GLU B C 1
ATOM 4796 O O . GLU B 1 191 ? -3.459 -4.855 -6.051 1 93.62 191 GLU B O 1
ATOM 4801 N N . ASN B 1 192 ? -2.74 -2.746 -6.457 1 93.25 192 ASN B N 1
ATOM 4802 C CA . ASN B 1 192 ? -3.607 -2.184 -5.426 1 93.25 192 ASN B CA 1
ATOM 4803 C C . ASN B 1 192 ? -5.078 -2.467 -5.719 1 93.25 192 ASN B C 1
ATOM 4805 O O . ASN B 1 192 ? -5.855 -2.75 -4.805 1 93.25 192 ASN B O 1
ATOM 4809 N N . ARG B 1 193 ? -5.441 -2.455 -6.914 1 90.56 193 ARG B N 1
ATOM 4810 C CA . ARG B 1 193 ? -6.824 -2.699 -7.316 1 90.56 193 ARG B CA 1
ATOM 4811 C C . ARG B 1 193 ? -7.219 -4.152 -7.066 1 90.56 193 ARG B C 1
ATOM 4813 O O . ARG B 1 193 ? -8.367 -4.438 -6.73 1 90.56 193 ARG B O 1
ATOM 4820 N N . HIS B 1 194 ? -6.293 -5.074 -7.281 1 94 194 HIS B N 1
ATOM 4821 C CA . HIS B 1 194 ? -6.58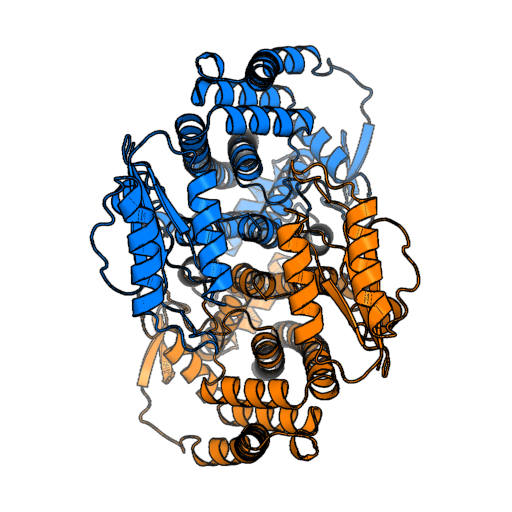2 -6.484 -7.035 1 94 194 HIS B CA 1
ATOM 4822 C C . HIS B 1 194 ? -6.992 -6.719 -5.586 1 94 194 HIS B C 1
ATOM 4824 O O . HIS B 1 194 ? -8.008 -7.363 -5.32 1 94 194 HIS B O 1
ATOM 4830 N N . GLY B 1 195 ? -6.148 -6.141 -4.715 1 93.88 195 GLY B N 1
ATOM 4831 C CA . GLY B 1 195 ? -6.453 -6.266 -3.301 1 93.88 195 GLY B CA 1
ATOM 4832 C C . GLY B 1 195 ? -7.777 -5.637 -2.916 1 93.88 195 GLY B C 1
ATOM 4833 O O . GLY B 1 195 ? -8.57 -6.246 -2.195 1 93.88 195 GLY B O 1
ATOM 4834 N N . ASP B 1 196 ? -8.047 -4.48 -3.439 1 91.75 196 ASP B N 1
ATOM 4835 C CA . ASP B 1 196 ? -9.281 -3.76 -3.129 1 91.75 196 ASP B CA 1
ATOM 4836 C C . ASP B 1 196 ? -10.508 -4.543 -3.592 1 91.75 196 ASP B C 1
ATOM 4838 O O . ASP B 1 196 ? -11.492 -4.648 -2.861 1 91.75 196 ASP B O 1
ATOM 4842 N N . LEU B 1 197 ? -10.398 -5.074 -4.789 1 92.38 197 LEU B N 1
ATOM 4843 C CA . LEU B 1 197 ? -11.523 -5.793 -5.387 1 92.38 197 LEU B CA 1
ATOM 4844 C C . LEU B 1 197 ? -11.852 -7.047 -4.582 1 92.38 197 LEU B C 1
ATOM 4846 O O . LEU B 1 197 ? -13.008 -7.262 -4.203 1 92.38 197 LEU B O 1
ATOM 4850 N N . LEU B 1 198 ? -10.852 -7.809 -4.324 1 96.44 198 LEU B N 1
ATOM 4851 C CA . LEU B 1 198 ? -11.07 -9.055 -3.598 1 96.44 198 LEU B CA 1
ATOM 4852 C C . LEU B 1 198 ? -11.508 -8.781 -2.164 1 96.44 198 LEU B C 1
ATOM 4854 O O . LEU B 1 198 ? -12.383 -9.477 -1.634 1 96.44 198 LEU B O 1
ATOM 4858 N N . ASN B 1 199 ? -10.898 -7.785 -1.563 1 95.75 199 ASN B N 1
ATOM 4859 C CA . ASN B 1 199 ? -11.25 -7.41 -0.199 1 95.75 199 ASN B CA 1
ATOM 4860 C C . ASN B 1 199 ? -12.719 -7.004 -0.091 1 95.75 199 ASN B C 1
ATOM 4862 O O . ASN B 1 199 ? -13.43 -7.457 0.812 1 95.75 199 ASN B O 1
ATOM 4866 N N . LYS B 1 200 ? -13.188 -6.227 -0.984 1 95.12 200 LYS B N 1
ATOM 4867 C CA . LYS B 1 200 ? -14.578 -5.773 -0.972 1 95.12 200 LYS B CA 1
ATOM 4868 C C . LYS B 1 200 ? -15.539 -6.934 -1.231 1 95.12 200 LYS B C 1
ATOM 4870 O O . LYS B 1 200 ? -16.594 -7.031 -0.597 1 95.12 200 LYS B O 1
ATOM 4875 N N . TYR B 1 201 ? -15.188 -7.801 -2.189 1 96.94 201 TYR B N 1
ATOM 4876 C CA . TYR B 1 201 ? -16.031 -8.969 -2.434 1 96.94 201 TYR B CA 1
ATOM 4877 C C . TYR B 1 201 ? -16.172 -9.812 -1.172 1 96.94 201 TYR B C 1
ATOM 4879 O O . TYR B 1 201 ? -17.281 -10.203 -0.801 1 96.94 201 TYR B O 1
ATOM 4887 N N . LEU B 1 202 ? -15.031 -10.062 -0.552 1 97.75 202 LEU B N 1
ATOM 4888 C CA . LEU B 1 202 ? -15.031 -10.898 0.642 1 97.75 202 LEU B CA 1
ATOM 4889 C C . LEU B 1 202 ? -15.805 -10.234 1.773 1 97.75 202 LEU B C 1
ATOM 4891 O O . LEU B 1 202 ? -16.469 -10.914 2.561 1 97.75 202 LEU B O 1
ATOM 4895 N N . TYR B 1 203 ? -15.695 -8.938 1.85 1 96.38 203 TYR B N 1
ATOM 4896 C CA . TYR B 1 203 ? -16.484 -8.203 2.834 1 96.38 203 TYR B CA 1
ATOM 4897 C C . TYR B 1 203 ? -17.969 -8.359 2.568 1 96.38 203 TYR B C 1
ATOM 4899 O O . TYR B 1 203 ? -18.734 -8.688 3.477 1 96.38 203 TYR B O 1
ATOM 4907 N N . LEU B 1 204 ? -18.406 -8.219 1.347 1 96.56 204 LEU B N 1
ATOM 4908 C CA . LEU B 1 204 ? -19.828 -8.172 1.004 1 96.56 204 LEU B CA 1
ATOM 4909 C C . LEU B 1 204 ? -20.438 -9.57 1.07 1 96.56 204 LEU B C 1
ATOM 4911 O O . LEU B 1 204 ? -21.641 -9.711 1.352 1 96.56 204 LEU B O 1
ATOM 4915 N N . CYS B 1 205 ? -19.688 -10.594 0.795 1 96.88 205 CYS B N 1
ATOM 4916 C CA . CYS B 1 205 ? -20.266 -11.93 0.658 1 96.88 205 CYS B CA 1
ATOM 4917 C C . CYS B 1 205 ? -20.734 -12.461 2.008 1 96.88 205 CYS B C 1
ATOM 4919 O O . CYS B 1 205 ? -21.609 -13.336 2.068 1 96.88 205 CYS B O 1
ATOM 4921 N N . GLY B 1 206 ? -20.109 -11.984 3.102 1 96.44 206 GLY B N 1
ATOM 4922 C CA . GLY B 1 206 ? -20.562 -12.312 4.445 1 96.44 206 GLY B CA 1
ATOM 4923 C C . GLY B 1 206 ? -20.172 -13.711 4.883 1 96.44 206 GLY B C 1
ATOM 4924 O O . GLY B 1 206 ? -20.703 -14.227 5.871 1 96.44 206 GLY B O 1
ATOM 4925 N N . ARG B 1 207 ? -19.234 -14.312 4.156 1 97.62 207 ARG B N 1
ATOM 4926 C CA . ARG B 1 207 ? -18.906 -15.711 4.395 1 97.62 207 ARG B CA 1
ATOM 4927 C C . ARG B 1 207 ? -17.625 -15.844 5.219 1 97.62 207 ARG B C 1
ATOM 4929 O O . ARG B 1 207 ? -17.266 -16.938 5.648 1 97.62 207 ARG B O 1
ATOM 4936 N N . VAL B 1 208 ? -16.969 -14.742 5.492 1 97.94 208 VAL B N 1
ATOM 4937 C CA . VAL B 1 208 ? -15.648 -14.828 6.102 1 97.94 208 VAL B CA 1
ATOM 4938 C C . VAL B 1 208 ? -15.578 -13.906 7.316 1 97.94 208 VAL B C 1
ATOM 4940 O O . VAL B 1 208 ? -16.422 -13.023 7.484 1 97.94 208 VAL B O 1
ATOM 4943 N N . ASP B 1 209 ? -14.586 -14.18 8.203 1 96.56 209 ASP B N 1
ATOM 4944 C CA . ASP B 1 209 ? -14.336 -13.352 9.383 1 96.56 209 ASP B CA 1
ATOM 4945 C C . ASP B 1 209 ? -13.359 -12.227 9.062 1 96.56 209 ASP B C 1
ATOM 4947 O O . ASP B 1 209 ? -12.148 -12.383 9.219 1 96.56 209 ASP B O 1
ATOM 4951 N N . MET B 1 210 ? -13.969 -11.102 8.781 1 94.88 210 MET B N 1
ATOM 4952 C CA . MET B 1 210 ? -13.164 -9.969 8.344 1 94.88 210 MET B CA 1
ATOM 4953 C C . MET B 1 210 ? -12.242 -9.492 9.453 1 94.88 210 MET B C 1
ATOM 4955 O O . MET B 1 210 ? -11.148 -8.977 9.188 1 94.88 210 MET B O 1
ATOM 4959 N N . ARG B 1 211 ? -12.594 -9.641 10.656 1 91.06 211 ARG B N 1
ATOM 4960 C CA . ARG B 1 211 ? -11.75 -9.234 11.773 1 91.06 211 ARG B CA 1
ATOM 4961 C C . ARG B 1 211 ? -10.438 -10.016 11.781 1 91.06 211 ARG B C 1
ATOM 4963 O O . ARG B 1 211 ? -9.359 -9.43 11.891 1 91.06 211 ARG B O 1
ATOM 4970 N N . GLN B 1 212 ? -10.562 -11.289 11.633 1 93.19 212 GLN B N 1
ATOM 4971 C CA . GLN B 1 212 ? -9.375 -12.141 11.633 1 93.19 212 GLN B CA 1
ATOM 4972 C C . GLN B 1 212 ? -8.539 -11.914 10.383 1 93.19 212 GLN B C 1
ATOM 4974 O O . GLN B 1 212 ? -7.309 -11.992 10.43 1 93.19 212 GLN B O 1
ATOM 4979 N N . ILE B 1 213 ? -9.188 -11.695 9.32 1 95.5 213 ILE B N 1
ATOM 4980 C CA . ILE B 1 213 ? -8.508 -11.438 8.055 1 95.5 213 ILE B CA 1
ATOM 4981 C C . ILE B 1 213 ? -7.703 -10.141 8.164 1 95.5 213 ILE B C 1
ATOM 4983 O O . ILE B 1 213 ? -6.523 -10.102 7.805 1 95.5 213 ILE B O 1
ATOM 4987 N N . GLU B 1 214 ? -8.336 -9.102 8.688 1 92.06 214 GLU B N 1
ATOM 4988 C CA . GLU B 1 214 ? -7.652 -7.82 8.836 1 92.06 214 GLU B CA 1
ATOM 4989 C C . GLU B 1 214 ? -6.469 -7.934 9.789 1 92.06 214 GLU B C 1
ATOM 4991 O O . GLU B 1 214 ? -5.434 -7.297 9.586 1 92.06 214 GLU B O 1
ATOM 4996 N N . LYS B 1 215 ? -6.641 -8.68 10.781 1 90.75 215 LYS B N 1
ATOM 4997 C CA . LYS B 1 215 ? -5.535 -8.938 11.695 1 90.75 215 LYS B CA 1
ATOM 4998 C C . LYS B 1 215 ? -4.375 -9.617 10.984 1 90.75 215 LYS B C 1
ATOM 5000 O O . LYS B 1 215 ? -3.213 -9.258 11.195 1 90.75 215 LYS B O 1
ATOM 5005 N N . THR B 1 216 ? -4.68 -10.578 10.195 1 94.44 216 THR B N 1
ATOM 5006 C CA . THR B 1 216 ? -3.656 -11.281 9.438 1 94.44 216 THR B CA 1
ATOM 5007 C C . THR B 1 216 ? -2.918 -10.328 8.508 1 94.44 216 THR B C 1
ATOM 5009 O O . THR B 1 216 ? -1.691 -10.383 8.391 1 94.44 216 THR B O 1
ATOM 5012 N N . ILE B 1 217 ? -3.711 -9.461 7.832 1 94 217 ILE B N 1
ATOM 5013 C CA . ILE B 1 217 ? -3.121 -8.469 6.934 1 94 217 ILE B CA 1
ATOM 5014 C C . ILE B 1 217 ? -2.164 -7.57 7.711 1 94 217 ILE B C 1
ATOM 5016 O O . ILE B 1 217 ? -1.038 -7.324 7.273 1 94 217 ILE B O 1
ATOM 5020 N N . GLN B 1 218 ? -2.6 -7.117 8.836 1 89.81 218 GLN B N 1
ATOM 5021 C CA . GLN B 1 218 ? -1.791 -6.223 9.656 1 89.81 218 GLN B CA 1
ATOM 5022 C C . GLN B 1 218 ? -0.483 -6.891 10.07 1 89.81 218 GLN B C 1
ATOM 5024 O O . GLN B 1 218 ? 0.585 -6.281 9.984 1 89.81 218 GLN B O 1
ATOM 5029 N N . TYR B 1 219 ? -0.554 -8.102 10.469 1 90.06 219 TYR B N 1
ATOM 5030 C CA . TYR B 1 219 ? 0.643 -8.828 10.883 1 90.06 219 TYR B CA 1
ATOM 5031 C C . TYR B 1 219 ? 1.573 -9.062 9.695 1 90.06 219 TYR B C 1
ATOM 5033 O O . TYR B 1 219 ? 2.797 -8.984 9.836 1 90.06 219 TYR B O 1
ATOM 5041 N N . LEU B 1 220 ? 0.989 -9.367 8.625 1 93.25 220 LEU B N 1
ATOM 5042 C CA . LEU B 1 220 ? 1.794 -9.633 7.441 1 93.25 220 LEU B CA 1
ATOM 5043 C C . LEU B 1 220 ? 2.59 -8.398 7.031 1 93.25 220 LEU B C 1
ATOM 5045 O O . LEU B 1 220 ? 3.805 -8.477 6.832 1 93.25 220 LEU B O 1
ATOM 5049 N N . ILE B 1 221 ? 1.899 -7.27 6.945 1 92.19 221 ILE B N 1
ATOM 5050 C CA . ILE B 1 221 ? 2.561 -6.023 6.566 1 92.19 221 ILE B CA 1
ATOM 5051 C C . ILE B 1 221 ? 3.584 -5.641 7.633 1 92.19 221 ILE B C 1
ATOM 5053 O O . ILE B 1 221 ? 4.699 -5.223 7.312 1 92.19 221 ILE B O 1
ATOM 5057 N N . GLY B 1 222 ? 3.24 -5.82 8.852 1 87.69 222 GLY B N 1
ATOM 5058 C CA . GLY B 1 222 ? 4.125 -5.477 9.953 1 87.69 222 GLY B CA 1
ATOM 5059 C C . GLY B 1 222 ? 5.379 -6.332 10 1 87.69 222 GLY B C 1
ATOM 5060 O O . GLY B 1 222 ? 6.43 -5.875 10.453 1 87.69 222 GLY B O 1
ATOM 5061 N N . SER B 1 223 ? 5.281 -7.5 9.516 1 87.06 223 SER B N 1
ATOM 5062 C CA . SER B 1 223 ? 6.422 -8.406 9.531 1 87.06 223 SER B CA 1
ATOM 5063 C C . SER B 1 223 ? 7.383 -8.109 8.383 1 87.06 223 SER B C 1
ATOM 5065 O O . SER B 1 223 ? 8.586 -8.344 8.5 1 87.06 223 SER B O 1
ATOM 5067 N N . GLY B 1 224 ? 6.84 -7.57 7.352 1 88.12 224 GLY B N 1
ATOM 5068 C CA . GLY B 1 224 ? 7.648 -7.457 6.145 1 88.12 224 GLY B CA 1
ATOM 5069 C C . GLY B 1 224 ? 8.094 -8.797 5.594 1 88.12 224 GLY B C 1
ATOM 5070 O O . GLY B 1 224 ? 7.492 -9.828 5.902 1 88.12 224 GLY B O 1
ATOM 5071 N N . MET B 1 225 ? 9.031 -8.727 4.594 1 84.88 225 MET B N 1
ATOM 5072 C CA . MET B 1 225 ? 9.539 -9.953 3.98 1 84.88 225 MET B CA 1
ATOM 5073 C C . MET B 1 225 ? 10.938 -9.742 3.42 1 84.88 225 MET B C 1
ATOM 5075 O O . MET B 1 225 ? 11.195 -8.75 2.738 1 84.88 225 MET B O 1
ATOM 5079 N N . ASP B 1 226 ? 11.734 -10.672 3.854 1 81.38 226 ASP B N 1
ATOM 5080 C CA . ASP B 1 226 ? 13.031 -10.781 3.193 1 81.38 226 ASP B CA 1
ATOM 5081 C C . ASP B 1 226 ? 13.023 -11.883 2.141 1 81.38 226 ASP B C 1
ATOM 5083 O O . ASP B 1 226 ? 13 -13.07 2.477 1 81.38 226 ASP B O 1
ATOM 5087 N N . PRO B 1 227 ? 13.016 -11.523 0.922 1 80.19 227 PRO B N 1
ATOM 5088 C CA . PRO B 1 227 ? 12.938 -12.547 -0.12 1 80.19 227 PRO B CA 1
ATOM 5089 C C . PRO B 1 227 ? 14.25 -13.312 -0.29 1 80.19 227 PRO B C 1
ATOM 5091 O O . PRO B 1 227 ? 14.289 -14.344 -0.957 1 80.19 227 PRO B O 1
ATOM 5094 N N . GLY B 1 228 ? 15.312 -12.766 0.275 1 80.12 228 GLY B N 1
ATOM 5095 C CA . GLY B 1 228 ? 16.594 -13.438 0.171 1 80.12 228 GLY B CA 1
ATOM 5096 C C . GLY B 1 228 ? 17.312 -13.172 -1.144 1 80.12 228 GLY B C 1
ATOM 5097 O O . GLY B 1 228 ? 18.094 -14 -1.609 1 80.12 228 GLY B O 1
ATOM 5098 N N . PHE B 1 229 ? 16.984 -12.016 -1.744 1 83.62 229 PHE B N 1
ATOM 5099 C CA . PHE B 1 229 ? 17.547 -11.672 -3.039 1 83.62 229 PHE B CA 1
ATOM 5100 C C . PHE B 1 229 ? 18.891 -10.969 -2.869 1 83.62 229 PHE B C 1
ATOM 5102 O O . PHE B 1 229 ? 19.641 -10.805 -3.836 1 83.62 229 PHE B O 1
ATOM 5109 N N . GLU B 1 230 ? 19.172 -10.641 -1.676 1 79.31 230 GLU B N 1
ATOM 5110 C CA . GLU B 1 230 ? 20.359 -9.812 -1.447 1 79.31 230 GLU B CA 1
ATOM 5111 C C . GLU B 1 230 ? 20.375 -8.617 -2.398 1 79.31 230 GLU B C 1
ATOM 5113 O O . GLU B 1 230 ? 21.406 -8.336 -3.02 1 79.31 230 GLU B O 1
ATOM 5118 N N . ASN B 1 231 ? 19.266 -8.086 -2.664 1 81.38 231 ASN B N 1
ATOM 5119 C CA . ASN B 1 231 ? 19.031 -6.898 -3.473 1 81.38 231 ASN B CA 1
ATOM 5120 C C . ASN B 1 231 ? 19.453 -7.113 -4.922 1 81.38 231 ASN B C 1
ATOM 5122 O O . ASN B 1 231 ? 19.688 -6.148 -5.652 1 81.38 231 ASN B O 1
ATOM 5126 N N . SER B 1 232 ? 19.562 -8.352 -5.344 1 89.44 232 SER B N 1
ATOM 5127 C CA . SER B 1 232 ? 19.906 -8.695 -6.715 1 89.44 232 SER B CA 1
ATOM 5128 C C . SER B 1 232 ? 18.719 -8.539 -7.652 1 89.44 232 SER B C 1
ATOM 5130 O O . SER B 1 232 ? 17.688 -9.195 -7.48 1 89.44 232 SER B O 1
ATOM 5132 N N . PRO B 1 233 ? 18.953 -7.73 -8.695 1 89.31 233 PRO B N 1
ATOM 5133 C CA . PRO B 1 233 ? 17.859 -7.633 -9.664 1 89.31 233 PRO B CA 1
ATOM 5134 C C . PRO B 1 233 ? 17.641 -8.93 -10.438 1 89.31 233 PRO B C 1
ATOM 5136 O O . PRO B 1 233 ? 16.516 -9.25 -10.805 1 89.31 233 PRO B O 1
ATOM 5139 N N . TYR B 1 234 ? 18.734 -9.734 -10.641 1 92.38 234 TYR B N 1
ATOM 5140 C CA . TYR B 1 234 ? 18.609 -11.016 -11.328 1 92.38 234 TYR B CA 1
ATOM 5141 C C . TYR B 1 234 ? 17.656 -11.938 -10.586 1 92.38 234 TYR B C 1
ATOM 5143 O O . TYR B 1 234 ? 16.703 -12.453 -11.172 1 92.38 234 TYR B O 1
ATOM 5151 N N . LEU B 1 235 ? 17.953 -12.039 -9.32 1 94.19 235 LEU B N 1
ATOM 5152 C CA . LEU B 1 235 ? 17.125 -12.914 -8.5 1 94.19 235 LEU B CA 1
ATOM 5153 C C . LEU B 1 235 ? 15.688 -12.398 -8.43 1 94.19 235 LEU B C 1
ATOM 5155 O O . LEU B 1 235 ? 14.734 -13.18 -8.531 1 94.19 235 LEU B O 1
ATOM 5159 N N . CYS B 1 236 ? 15.547 -11.148 -8.297 1 93 236 CYS B N 1
ATOM 5160 C CA . CYS B 1 236 ? 14.219 -10.562 -8.141 1 93 236 CYS B CA 1
ATOM 5161 C C . CYS B 1 236 ? 13.383 -10.766 -9.391 1 93 236 CYS B C 1
ATOM 5163 O O . CYS B 1 236 ? 12.219 -11.164 -9.305 1 93 236 CYS B O 1
ATOM 5165 N N . PHE B 1 237 ? 13.969 -10.516 -10.555 1 93.94 237 PHE B N 1
ATOM 5166 C CA . PHE B 1 237 ? 13.188 -10.594 -11.781 1 93.94 237 PHE B CA 1
ATOM 5167 C C . PHE B 1 237 ? 12.836 -12.047 -12.109 1 93.94 237 PHE B C 1
ATOM 5169 O O . PHE B 1 237 ? 11.773 -12.32 -12.664 1 93.94 237 PHE B O 1
ATOM 5176 N N . ILE B 1 238 ? 13.703 -12.938 -11.766 1 96.56 238 ILE B N 1
ATOM 5177 C CA . ILE B 1 238 ? 13.383 -14.352 -11.914 1 96.56 238 ILE B CA 1
ATOM 5178 C C . ILE B 1 238 ? 12.242 -14.727 -10.969 1 96.56 238 ILE B C 1
ATOM 5180 O O . ILE B 1 238 ? 11.273 -15.375 -11.383 1 96.56 238 ILE B O 1
ATOM 5184 N N . TYR B 1 239 ? 12.367 -14.297 -9.797 1 95.69 239 TYR B N 1
ATOM 5185 C CA . TYR B 1 239 ? 11.352 -14.547 -8.781 1 95.69 239 TYR B CA 1
ATOM 5186 C C . TYR B 1 239 ? 10 -14 -9.219 1 95.69 239 TYR B C 1
ATOM 5188 O O . TYR B 1 239 ? 8.984 -14.688 -9.133 1 95.69 239 TYR B O 1
ATOM 5196 N N . THR B 1 240 ? 9.984 -12.75 -9.664 1 95.06 240 THR B N 1
ATOM 5197 C CA . THR B 1 240 ? 8.734 -12.102 -10.023 1 95.06 240 THR B CA 1
ATOM 5198 C C . THR B 1 240 ? 8.133 -12.75 -11.273 1 95.06 240 THR B C 1
ATOM 5200 O O . THR B 1 240 ? 6.91 -12.852 -11.398 1 95.06 240 THR B O 1
ATOM 5203 N N . SER B 1 241 ? 8.984 -13.18 -12.227 1 95.94 241 SER B N 1
ATOM 5204 C CA . SER B 1 241 ? 8.477 -13.922 -13.375 1 95.94 241 SER B CA 1
ATOM 5205 C C . SER B 1 241 ? 7.715 -15.172 -12.938 1 95.94 241 SER B C 1
ATOM 5207 O O . SER B 1 241 ? 6.602 -15.422 -13.406 1 95.94 241 SER B O 1
ATOM 5209 N N . PHE B 1 242 ? 8.32 -15.844 -12.055 1 97.31 242 PHE B N 1
ATOM 5210 C CA . PHE B 1 242 ? 7.719 -17.078 -11.539 1 97.31 242 PHE B CA 1
ATOM 5211 C C . PHE B 1 242 ? 6.438 -16.766 -10.773 1 97.31 242 PHE B C 1
ATOM 5213 O O . PHE B 1 242 ? 5.402 -17.391 -11.023 1 97.31 242 PHE B O 1
ATOM 5220 N N . GLN B 1 243 ? 6.48 -15.844 -9.859 1 95.88 243 GLN B N 1
ATOM 5221 C CA . GLN B 1 243 ? 5.355 -15.523 -8.984 1 95.88 243 GLN B CA 1
ATOM 5222 C C . GLN B 1 243 ? 4.168 -15 -9.789 1 95.88 243 GLN B C 1
ATOM 5224 O O . GLN B 1 243 ? 3.018 -15.312 -9.469 1 95.88 243 GLN B O 1
ATOM 5229 N N . GLU B 1 244 ? 4.426 -14.172 -10.797 1 95.88 244 GLU B N 1
ATOM 5230 C CA . GLU B 1 244 ? 3.332 -13.664 -11.625 1 95.88 244 GLU B CA 1
ATOM 5231 C C . GLU B 1 244 ? 2.625 -14.797 -12.359 1 95.88 244 GLU B C 1
ATOM 5233 O O . GLU B 1 244 ? 1.404 -14.773 -12.523 1 95.88 244 GLU B O 1
ATOM 5238 N N . ARG B 1 245 ? 3.371 -15.742 -12.805 1 96.62 245 ARG B N 1
ATOM 5239 C CA . ARG B 1 245 ? 2.734 -16.891 -13.461 1 96.62 245 ARG B CA 1
ATOM 5240 C C . ARG B 1 245 ? 1.976 -17.734 -12.445 1 96.62 245 ARG B C 1
ATOM 5242 O O . ARG B 1 245 ? 0.895 -18.25 -12.742 1 96.62 245 ARG B O 1
ATOM 5249 N N . ALA B 1 246 ? 2.596 -17.922 -11.312 1 97.06 246 ALA B N 1
ATOM 5250 C CA . ALA B 1 246 ? 1.911 -18.656 -10.266 1 97.06 246 ALA B CA 1
ATOM 5251 C C . ALA B 1 246 ? 0.561 -18.031 -9.93 1 97.06 246 ALA B C 1
ATOM 5253 O O . ALA B 1 246 ? -0.448 -18.734 -9.82 1 97.06 246 ALA B O 1
ATOM 5254 N N . THR B 1 247 ? 0.511 -16.719 -9.781 1 96.56 247 THR B N 1
ATOM 5255 C CA . THR B 1 247 ? -0.736 -16.047 -9.438 1 96.56 247 THR B CA 1
ATOM 5256 C C . THR B 1 247 ? -1.708 -16.078 -10.617 1 96.56 247 THR B C 1
ATOM 5258 O O . THR B 1 247 ? -2.924 -16.156 -10.422 1 96.56 247 THR B O 1
ATOM 5261 N N . PHE B 1 248 ? -1.129 -15.992 -11.844 1 95.88 248 PHE B N 1
ATOM 5262 C CA . PHE B 1 248 ? -1.956 -16.172 -13.031 1 95.88 248 PHE B CA 1
ATOM 5263 C C . PHE B 1 248 ? -2.699 -17.5 -12.977 1 95.88 248 PHE B C 1
ATOM 5265 O O . PHE B 1 248 ? -3.922 -17.531 -13.133 1 95.88 248 PHE B O 1
ATOM 5272 N N . ILE B 1 249 ? -2.004 -18.531 -12.695 1 96.44 249 ILE B N 1
ATOM 5273 C CA . ILE B 1 249 ? -2.574 -19.859 -12.648 1 96.44 249 ILE B CA 1
ATOM 5274 C C . ILE B 1 249 ? -3.543 -19.969 -11.477 1 96.44 249 ILE B C 1
ATOM 5276 O O . ILE B 1 249 ? -4.664 -20.469 -11.625 1 96.44 249 ILE B O 1
ATOM 5280 N N . SER B 1 250 ? -3.16 -19.516 -10.312 1 97.38 250 SER B N 1
ATOM 5281 C CA . SER B 1 250 ? -3.984 -19.594 -9.109 1 97.38 250 SER B CA 1
ATOM 5282 C C . SER B 1 250 ? -5.309 -18.859 -9.297 1 97.38 250 SER B C 1
ATOM 5284 O O . SER B 1 250 ? -6.379 -19.422 -9.055 1 97.38 250 SER B O 1
ATOM 5286 N N . HIS B 1 251 ? -5.262 -17.625 -9.719 1 96.69 251 HIS B N 1
ATOM 5287 C CA . HIS B 1 251 ? -6.48 -16.859 -9.953 1 96.69 251 HIS B CA 1
ATOM 5288 C C . HIS B 1 251 ? -7.312 -17.469 -11.07 1 96.69 251 HIS B C 1
ATOM 5290 O O . HIS B 1 251 ? -8.547 -17.438 -11.023 1 96.69 251 HIS B O 1
ATOM 5296 N N . GLY B 1 252 ? -6.598 -17.969 -12.086 1 95.75 252 GLY B N 1
ATOM 5297 C CA . GLY B 1 252 ? -7.312 -18.641 -13.156 1 95.75 252 GLY B CA 1
ATOM 5298 C C . GLY B 1 252 ? -8.094 -19.859 -12.672 1 95.75 252 GLY B C 1
ATOM 5299 O O . GLY B 1 252 ? -9.258 -20.031 -13.023 1 95.75 252 GLY B O 1
ATOM 5300 N N . ASN B 1 253 ? -7.465 -20.672 -11.898 1 97.5 253 ASN B N 1
ATOM 5301 C CA . ASN B 1 253 ? -8.133 -21.844 -11.336 1 97.5 253 ASN B CA 1
ATOM 5302 C C . ASN B 1 253 ? -9.266 -21.453 -10.398 1 97.5 253 ASN B C 1
ATOM 5304 O O . ASN B 1 253 ? -10.32 -22.078 -10.398 1 97.5 253 ASN B O 1
ATOM 5308 N N . THR B 1 254 ? -9.07 -20.422 -9.625 1 97.69 254 THR B N 1
ATOM 5309 C CA . THR B 1 254 ? -10.125 -19.922 -8.742 1 97.69 254 THR B CA 1
ATOM 5310 C C . THR B 1 254 ? -11.328 -19.438 -9.547 1 97.69 254 THR B C 1
ATOM 5312 O O . THR B 1 254 ? -12.477 -19.656 -9.148 1 97.69 254 THR B O 1
ATOM 5315 N N . ALA B 1 255 ? -11.023 -18.766 -10.648 1 95.38 255 ALA B N 1
ATOM 5316 C CA . ALA B 1 255 ? -12.102 -18.328 -11.539 1 95.38 255 ALA B CA 1
ATOM 5317 C C . ALA B 1 255 ? -12.914 -19.516 -12.047 1 95.38 255 ALA B C 1
ATOM 5319 O O . ALA B 1 255 ? -14.141 -19.484 -12.008 1 95.38 255 ALA B O 1
ATOM 5320 N N . ARG B 1 256 ? -12.234 -20.562 -12.469 1 95.94 256 ARG B N 1
ATOM 5321 C CA . ARG B 1 256 ? -12.891 -21.766 -12.984 1 95.94 256 ARG B CA 1
ATOM 5322 C C . ARG B 1 256 ? -13.742 -22.422 -11.906 1 95.94 256 ARG B C 1
ATOM 5324 O O . ARG B 1 256 ? -14.891 -22.797 -12.164 1 95.94 256 ARG B O 1
ATOM 5331 N N . HIS B 1 257 ? -13.227 -22.531 -10.734 1 97.5 257 HIS B N 1
ATOM 5332 C CA . HIS B 1 257 ? -13.953 -23.141 -9.625 1 97.5 257 HIS B CA 1
ATOM 5333 C C . HIS B 1 257 ? -15.172 -22.328 -9.242 1 97.5 257 HIS B C 1
ATOM 5335 O O . HIS B 1 257 ? -16.25 -22.875 -8.984 1 97.5 257 HIS B O 1
ATOM 5341 N N . ALA B 1 258 ? -14.992 -21 -9.188 1 96.88 258 ALA B N 1
ATOM 5342 C CA . ALA B 1 258 ? -16.109 -20.125 -8.875 1 96.88 258 ALA B CA 1
ATOM 5343 C C . ALA B 1 258 ? -17.25 -20.312 -9.875 1 96.88 258 ALA B C 1
ATOM 5345 O O . ALA B 1 258 ? -18.422 -20.375 -9.5 1 96.88 258 ALA B O 1
ATOM 5346 N N . GLN B 1 259 ? -16.844 -20.438 -11.117 1 94.88 259 GLN B N 1
ATOM 5347 C CA . GLN B 1 259 ? -17.844 -20.672 -12.164 1 94.88 259 GLN B CA 1
ATOM 5348 C C . GLN B 1 259 ? -18.562 -22 -11.961 1 94.88 259 GLN B C 1
ATOM 5350 O O . GLN B 1 259 ? -19.781 -22.078 -12.086 1 94.88 259 GLN B O 1
ATOM 5355 N N . GLU B 1 260 ? -17.875 -22.984 -11.648 1 97.19 260 GLU B N 1
ATOM 5356 C CA . GLU B 1 260 ? -18.406 -24.328 -11.438 1 97.19 260 GLU B CA 1
ATOM 5357 C C . GLU B 1 260 ? -19.375 -24.344 -10.258 1 97.19 260 GLU B C 1
ATOM 5359 O O . GLU B 1 260 ? -20.359 -25.094 -10.266 1 97.19 260 GLU B O 1
ATOM 5364 N N . HIS B 1 261 ? -19.125 -23.516 -9.297 1 97.44 261 HIS B N 1
ATOM 5365 C CA . HIS B 1 261 ? -19.953 -23.516 -8.094 1 97.44 261 HIS B CA 1
ATOM 5366 C C . HIS B 1 261 ? -21.062 -22.469 -8.195 1 97.44 261 HIS B C 1
ATOM 5368 O O . HIS B 1 261 ? -21.812 -22.266 -7.23 1 97.44 261 HIS B O 1
ATOM 5374 N N . GLY B 1 262 ? -21.125 -21.75 -9.32 1 96.06 262 GLY B N 1
ATOM 5375 C CA . GLY B 1 262 ? -22.312 -20.969 -9.594 1 96.06 262 GLY B CA 1
ATOM 5376 C C . GLY B 1 262 ? -22.109 -19.484 -9.344 1 96.06 262 GLY B C 1
ATOM 5377 O O . GLY B 1 262 ? -23.062 -18.688 -9.43 1 96.06 262 GLY B O 1
ATOM 5378 N N . ASP B 1 263 ? -20.922 -19.062 -9.031 1 97.25 263 ASP B N 1
ATOM 5379 C CA . ASP B 1 263 ? -20.656 -17.641 -8.852 1 97.25 263 ASP B CA 1
ATOM 5380 C C . ASP B 1 263 ? -19.922 -17.062 -10.055 1 97.25 263 ASP B C 1
ATOM 5382 O O . ASP B 1 263 ? -18.703 -16.875 -10.016 1 97.25 263 ASP B O 1
ATOM 5386 N N . SER B 1 264 ? -20.672 -16.625 -10.984 1 93.06 264 SER B N 1
ATOM 5387 C CA . SER B 1 264 ? -20.109 -16.141 -12.242 1 93.06 264 SER B CA 1
ATOM 5388 C C . SER B 1 264 ? -19.406 -14.805 -12.055 1 93.06 264 SER B C 1
ATOM 5390 O O . SER B 1 264 ? -18.453 -14.5 -12.766 1 93.06 264 SER B O 1
ATOM 5392 N N . LYS B 1 265 ? -19.875 -14.008 -11.133 1 93 265 LYS B N 1
ATOM 5393 C CA . LYS B 1 265 ? -19.234 -12.711 -10.906 1 93 265 LYS B CA 1
ATOM 5394 C C . LYS B 1 265 ? -17.859 -12.875 -10.273 1 93 265 LYS B C 1
ATOM 5396 O O . LYS B 1 265 ? -16.906 -12.203 -10.664 1 93 265 LYS B O 1
ATOM 5401 N N . LEU B 1 266 ? -17.781 -13.766 -9.289 1 96.69 266 LEU B N 1
ATOM 5402 C CA . LEU B 1 266 ? -16.469 -14.055 -8.719 1 96.69 266 LEU B CA 1
ATOM 5403 C C . LEU B 1 266 ? -15.523 -14.617 -9.781 1 96.69 266 LEU B C 1
ATOM 5405 O O . LEU B 1 266 ? -14.336 -14.289 -9.797 1 96.69 266 LEU B O 1
ATOM 5409 N N . ALA B 1 267 ? -16.062 -15.484 -10.633 1 95.06 267 ALA B N 1
ATOM 5410 C CA . ALA B 1 267 ? -15.273 -16.016 -11.742 1 95.06 267 ALA B CA 1
ATOM 5411 C C . ALA B 1 267 ? -14.719 -14.891 -12.609 1 95.06 267 ALA B C 1
ATOM 5413 O O . ALA B 1 267 ? -13.555 -14.922 -13 1 95.06 267 ALA B O 1
ATOM 5414 N N . GLN B 1 268 ? -15.531 -13.922 -12.859 1 90.75 268 GLN B N 1
ATOM 5415 C CA . GLN B 1 268 ? -15.102 -12.781 -13.664 1 90.75 268 GLN B CA 1
ATOM 5416 C C . GLN B 1 268 ? -14.031 -11.969 -12.938 1 90.75 268 GLN B C 1
ATOM 5418 O O . GLN B 1 268 ? -13.062 -11.531 -13.555 1 90.75 268 GLN B O 1
ATOM 5423 N N . ILE B 1 269 ? -14.227 -11.758 -11.641 1 93.44 269 ILE B N 1
ATOM 5424 C CA . ILE B 1 269 ? -13.258 -11.023 -10.828 1 93.44 269 ILE B CA 1
ATOM 5425 C C . ILE B 1 269 ? -11.898 -11.703 -10.906 1 93.44 269 ILE B C 1
ATOM 5427 O O . ILE B 1 269 ? -10.906 -11.086 -11.297 1 93.44 269 ILE B O 1
ATOM 5431 N N . CYS B 1 270 ? -11.875 -12.945 -10.594 1 95.19 270 CYS B N 1
ATOM 5432 C CA . CYS B 1 270 ? -10.625 -13.695 -10.57 1 95.19 270 CYS B CA 1
ATOM 5433 C C . CYS B 1 270 ? -10.039 -13.828 -11.969 1 95.19 270 CYS B C 1
ATOM 5435 O O . CYS B 1 270 ? -8.82 -13.805 -12.141 1 95.19 270 CYS B O 1
ATOM 5437 N N . GLY B 1 271 ? -10.875 -13.984 -12.953 1 91.88 271 GLY B N 1
ATOM 5438 C CA . GLY B 1 271 ? -10.406 -14.031 -14.336 1 91.88 271 GLY B CA 1
ATOM 5439 C C . GLY B 1 271 ? -9.734 -12.742 -14.773 1 91.88 271 GLY B C 1
ATOM 5440 O O . GLY B 1 271 ? -8.711 -12.781 -15.469 1 91.88 271 GLY B O 1
ATOM 5441 N N . THR B 1 272 ? -10.289 -11.633 -14.422 1 88.56 272 THR B N 1
ATOM 5442 C CA . THR B 1 272 ? -9.711 -10.336 -14.758 1 88.56 272 THR B CA 1
ATOM 5443 C C . THR B 1 272 ? -8.359 -10.156 -14.078 1 88.56 272 THR B C 1
ATOM 5445 O O . THR B 1 272 ? -7.402 -9.68 -14.695 1 88.56 272 THR B O 1
ATOM 5448 N N . ILE B 1 273 ? -8.312 -10.523 -12.812 1 92.75 273 ILE B N 1
ATOM 5449 C CA . ILE B 1 273 ? -7.043 -10.445 -12.094 1 92.75 273 ILE B CA 1
ATOM 5450 C C . ILE B 1 273 ? -6.016 -11.352 -12.758 1 92.75 273 ILE B C 1
ATOM 5452 O O . ILE B 1 273 ? -4.863 -10.961 -12.961 1 92.75 273 ILE B O 1
ATOM 5456 N N . ALA B 1 274 ? -6.445 -12.586 -13.117 1 92.44 274 ALA B N 1
ATOM 5457 C CA . ALA B 1 274 ? -5.551 -13.523 -13.789 1 92.44 274 ALA B CA 1
ATOM 5458 C C . ALA B 1 274 ? -4.992 -12.922 -15.078 1 92.44 274 ALA B C 1
ATOM 5460 O O . ALA B 1 274 ? -3.807 -13.094 -15.383 1 92.44 274 ALA B O 1
ATOM 5461 N N . SER B 1 275 ? -5.797 -12.242 -15.812 1 87.75 275 SER B N 1
ATOM 5462 C CA . SER B 1 275 ? -5.355 -11.602 -17.047 1 87.75 275 SER B CA 1
ATOM 5463 C C . SER B 1 275 ? -4.285 -10.547 -16.781 1 87.75 275 SER B C 1
ATOM 5465 O O . SER B 1 275 ? -3.297 -10.461 -17.5 1 87.75 275 SER B O 1
ATOM 5467 N N . ASP B 1 276 ? -4.488 -9.773 -15.734 1 88.31 276 ASP B N 1
ATOM 5468 C CA . ASP B 1 276 ? -3.48 -8.789 -15.352 1 88.31 276 ASP B CA 1
ATOM 5469 C C . ASP B 1 276 ? -2.166 -9.469 -14.969 1 88.31 276 ASP B C 1
ATOM 5471 O O . ASP B 1 276 ? -1.091 -9.023 -15.375 1 88.31 276 ASP B O 1
ATOM 5475 N N . GLU B 1 277 ? -2.312 -10.508 -14.188 1 92.25 277 GLU B N 1
ATOM 5476 C CA . GLU B 1 277 ? -1.124 -11.234 -13.758 1 92.25 277 GLU B CA 1
ATOM 5477 C C . GLU B 1 277 ? -0.344 -11.773 -14.953 1 92.25 277 GLU B C 1
ATOM 5479 O O . GLU B 1 277 ? 0.888 -11.805 -14.938 1 92.25 277 GLU B O 1
ATOM 5484 N N . LYS B 1 278 ? -1.049 -12.219 -15.945 1 90.75 278 LYS B N 1
ATOM 5485 C CA . LYS B 1 278 ? -0.398 -12.719 -17.156 1 90.75 278 LYS B CA 1
ATOM 5486 C C . LYS B 1 278 ? 0.396 -11.617 -17.844 1 90.75 278 LYS B C 1
ATOM 5488 O O . LYS B 1 278 ? 1.505 -11.852 -18.328 1 90.75 278 LYS B O 1
ATOM 5493 N N . ARG B 1 279 ? -0.169 -10.461 -17.938 1 89.19 279 ARG B N 1
ATOM 5494 C CA . ARG B 1 279 ? 0.537 -9.328 -18.516 1 89.19 279 ARG B CA 1
ATOM 5495 C C . ARG B 1 279 ? 1.769 -8.961 -17.688 1 89.19 279 ARG B C 1
ATOM 5497 O O . ARG B 1 279 ? 2.824 -8.656 -18.25 1 89.19 279 ARG B O 1
ATOM 5504 N N . HIS B 1 280 ? 1.65 -8.961 -16.359 1 92.19 280 HIS B N 1
ATOM 5505 C CA . HIS B 1 280 ? 2.793 -8.719 -15.477 1 92.19 280 HIS B CA 1
ATOM 5506 C C . HIS B 1 280 ? 3.893 -9.75 -15.719 1 92.19 280 HIS B C 1
ATOM 5508 O O . HIS B 1 280 ? 5.07 -9.398 -15.82 1 92.19 280 HIS B O 1
ATOM 5514 N N . GLU B 1 281 ? 3.473 -10.969 -15.805 1 92.88 281 GLU B N 1
ATOM 5515 C CA . GLU B 1 281 ? 4.398 -12.062 -16.094 1 92.88 281 GLU B CA 1
ATOM 5516 C C . GLU B 1 281 ? 5.191 -11.781 -17.375 1 92.88 281 GLU B C 1
ATOM 5518 O O . GLU B 1 281 ? 6.41 -11.969 -17.406 1 92.88 281 GLU B O 1
ATOM 5523 N N . THR B 1 282 ? 4.477 -11.414 -18.391 1 88.94 282 THR B N 1
ATOM 5524 C CA . THR B 1 282 ? 5.109 -11.156 -19.672 1 88.94 282 THR B CA 1
ATOM 5525 C C . THR B 1 282 ? 6.184 -10.078 -19.547 1 88.94 282 THR B C 1
ATOM 5527 O O . THR B 1 282 ? 7.281 -10.227 -20.094 1 88.94 282 THR B O 1
ATOM 5530 N N . ALA B 1 283 ? 5.91 -9.055 -18.844 1 87.69 283 ALA B N 1
ATOM 5531 C CA . ALA B 1 283 ? 6.867 -7.969 -18.656 1 87.69 283 ALA B CA 1
ATOM 5532 C C . ALA B 1 283 ? 8.125 -8.461 -17.953 1 87.69 283 ALA B C 1
ATOM 5534 O O . ALA B 1 283 ? 9.242 -8.234 -18.438 1 87.69 283 ALA B O 1
ATOM 5535 N N . TYR B 1 284 ? 7.992 -9.133 -16.859 1 92.81 284 TYR B N 1
ATOM 5536 C CA . TYR B 1 284 ? 9.141 -9.602 -16.078 1 92.81 284 TYR B CA 1
ATOM 5537 C C . TYR B 1 284 ? 9.938 -10.641 -16.875 1 92.81 284 TYR B C 1
ATOM 5539 O O . TYR B 1 284 ? 11.172 -10.648 -16.812 1 92.81 284 TYR B O 1
ATOM 5547 N N . THR B 1 285 ? 9.25 -11.508 -17.578 1 93.19 285 THR B N 1
ATOM 5548 C CA . THR B 1 285 ? 9.922 -12.555 -18.344 1 93.19 285 THR B CA 1
ATOM 5549 C C . THR B 1 285 ? 10.773 -11.938 -19.453 1 93.19 285 THR B C 1
ATOM 5551 O O . THR B 1 285 ? 11.844 -12.453 -19.781 1 93.19 285 THR B O 1
ATOM 5554 N N . LYS B 1 286 ? 10.266 -10.898 -20.031 1 88.38 286 LYS B N 1
ATOM 5555 C CA . LYS B 1 286 ? 11.031 -10.211 -21.062 1 88.38 286 LYS B CA 1
ATOM 5556 C C . LYS B 1 286 ? 12.305 -9.602 -20.484 1 88.38 286 LYS B C 1
ATOM 5558 O O . LYS B 1 286 ? 13.344 -9.578 -21.156 1 88.38 286 LYS B O 1
ATOM 5563 N N . ILE B 1 287 ? 12.234 -9.109 -19.297 1 89.75 287 ILE B N 1
ATOM 5564 C CA . ILE B 1 287 ? 13.422 -8.57 -18.641 1 89.75 287 ILE B CA 1
ATOM 5565 C C . ILE B 1 287 ? 14.461 -9.672 -18.453 1 89.75 287 ILE B C 1
ATOM 5567 O O . ILE B 1 287 ? 15.641 -9.469 -18.75 1 89.75 287 ILE B O 1
ATOM 5571 N N . VAL B 1 288 ? 14.023 -10.789 -18.062 1 93.75 288 VAL B N 1
ATOM 5572 C CA . VAL B 1 288 ? 14.945 -11.898 -17.828 1 93.75 288 VAL B CA 1
ATOM 5573 C C . VAL B 1 288 ? 15.516 -12.383 -19.156 1 93.75 288 VAL B C 1
ATOM 5575 O O . VAL B 1 288 ? 16.688 -12.75 -19.25 1 93.75 288 VAL B O 1
ATOM 5578 N N . GLU B 1 289 ? 14.68 -12.359 -20.188 1 90.19 289 GLU B N 1
ATOM 5579 C CA . GLU B 1 289 ? 15.172 -12.688 -21.516 1 90.19 289 GLU B CA 1
ATOM 5580 C C . GLU B 1 289 ? 16.328 -11.781 -21.906 1 90.19 289 GLU B C 1
ATOM 5582 O O . GLU B 1 289 ? 17.344 -12.25 -22.453 1 90.19 289 GLU B O 1
ATOM 5587 N N . LYS B 1 290 ? 16.141 -10.578 -21.625 1 87.38 290 LYS B N 1
ATOM 5588 C CA . LYS B 1 290 ? 17.188 -9.617 -21.938 1 87.38 290 LYS B CA 1
ATOM 5589 C C . LYS B 1 290 ? 18.422 -9.836 -21.078 1 87.38 290 LYS B C 1
ATOM 5591 O O . LYS B 1 290 ? 19.547 -9.633 -21.531 1 87.38 290 LYS B O 1
ATOM 5596 N N . LEU B 1 291 ? 18.234 -10.203 -19.844 1 91 291 LEU B N 1
ATOM 5597 C CA . LEU B 1 291 ? 19.359 -10.523 -18.969 1 91 291 LEU B CA 1
ATOM 5598 C C . LEU B 1 291 ? 20.156 -11.703 -19.516 1 91 291 LEU B C 1
ATOM 5600 O O . LEU B 1 291 ? 21.391 -11.695 -19.484 1 91 291 LEU B O 1
ATOM 5604 N N . PHE B 1 292 ? 19.484 -12.68 -20.047 1 93.69 292 PHE B N 1
ATOM 5605 C CA . PHE B 1 292 ? 20.156 -13.836 -20.641 1 93.69 292 PHE B CA 1
ATOM 5606 C C . PHE B 1 292 ? 20.938 -13.43 -21.875 1 93.69 292 PHE B C 1
ATOM 5608 O O . PHE B 1 292 ? 21.984 -14.016 -22.156 1 93.69 292 PHE B O 1
ATOM 5615 N N . GLU B 1 293 ? 20.422 -12.461 -22.562 1 82.88 293 GLU B N 1
ATOM 5616 C CA . GLU B 1 293 ? 21.125 -11.977 -23.766 1 82.88 293 GLU B CA 1
ATOM 5617 C C . GLU B 1 293 ? 22.406 -11.242 -23.391 1 82.88 293 GLU B C 1
ATOM 5619 O O . GLU B 1 293 ? 23.438 -11.43 -24.047 1 82.88 293 GLU B O 1
ATOM 5624 N N . ILE B 1 294 ? 22.359 -10.461 -22.312 1 84.81 294 ILE B N 1
ATOM 5625 C CA . ILE B 1 294 ? 23.469 -9.555 -22.016 1 84.81 294 ILE B CA 1
ATOM 5626 C C . ILE B 1 294 ? 24.453 -10.234 -21.062 1 84.81 294 ILE B C 1
ATOM 5628 O O . ILE B 1 294 ? 25.656 -9.945 -21.094 1 84.81 294 ILE B O 1
ATOM 5632 N N . ASP B 1 295 ? 23.969 -11.102 -20.203 1 90.69 295 ASP B N 1
ATOM 5633 C CA . ASP B 1 295 ? 24.781 -11.75 -19.188 1 90.69 295 ASP B CA 1
ATOM 5634 C C . ASP B 1 295 ? 24.297 -13.172 -18.922 1 90.69 295 ASP B C 1
ATOM 5636 O O . ASP B 1 295 ? 23.812 -13.477 -17.828 1 90.69 295 ASP B O 1
ATOM 5640 N N . PRO B 1 296 ? 24.531 -14 -19.906 1 94.69 296 PRO B N 1
ATOM 5641 C CA . PRO B 1 296 ? 23.953 -15.344 -19.812 1 94.69 296 PRO B CA 1
ATOM 5642 C C . PRO B 1 296 ? 24.469 -16.141 -18.609 1 94.69 296 PRO B C 1
ATOM 5644 O O . PRO B 1 296 ? 23.703 -16.828 -17.953 1 94.69 296 PRO B O 1
ATOM 5647 N N . ASP B 1 297 ? 25.734 -15.969 -18.281 1 95.69 297 ASP B N 1
ATOM 5648 C CA . ASP B 1 297 ? 26.328 -16.766 -17.203 1 95.69 297 ASP B CA 1
ATOM 5649 C C . ASP B 1 297 ? 25.766 -16.359 -15.844 1 95.69 297 ASP B C 1
ATOM 5651 O O . ASP B 1 297 ? 25.312 -17.203 -15.07 1 95.69 297 ASP B O 1
ATOM 5655 N N . ALA B 1 298 ? 25.766 -15.055 -15.539 1 94.81 298 ALA B N 1
ATOM 5656 C CA . ALA B 1 298 ? 25.25 -14.578 -14.258 1 94.81 298 ALA B CA 1
ATOM 5657 C C . ALA B 1 298 ? 23.75 -14.859 -14.133 1 94.81 298 ALA B C 1
ATOM 5659 O O . ALA B 1 298 ? 23.266 -15.172 -13.039 1 94.81 298 ALA B O 1
ATOM 5660 N N . THR B 1 299 ? 23.062 -14.773 -15.234 1 96.44 299 THR B N 1
ATOM 5661 C CA . THR B 1 299 ? 21.641 -15.031 -15.219 1 96.44 299 THR B CA 1
ATOM 5662 C C . THR B 1 299 ? 21.359 -16.5 -14.961 1 96.44 299 THR B C 1
ATOM 5664 O O . THR B 1 299 ? 20.469 -16.844 -14.172 1 96.44 299 THR B O 1
ATOM 5667 N N . MET B 1 300 ? 22.125 -17.344 -15.547 1 98.06 300 MET B N 1
ATOM 5668 C CA . MET B 1 300 ? 21.984 -18.781 -15.344 1 98.06 300 MET B CA 1
ATOM 5669 C C . MET B 1 300 ? 22.234 -19.156 -13.883 1 98.06 300 MET B C 1
ATOM 5671 O O . MET B 1 300 ? 21.484 -19.938 -13.305 1 98.06 300 MET B O 1
ATOM 5675 N N . LEU B 1 301 ? 23.25 -18.594 -13.344 1 97.25 301 LEU B N 1
ATOM 5676 C CA . LEU B 1 301 ? 23.578 -18.859 -11.953 1 97.25 301 LEU B CA 1
ATOM 5677 C C . LEU B 1 301 ? 22.484 -18.344 -11.023 1 97.25 301 LEU B C 1
ATOM 5679 O O . LEU B 1 301 ? 22.141 -19 -10.031 1 97.25 301 LEU B O 1
ATOM 5683 N N . ALA B 1 302 ? 21.906 -17.203 -11.344 1 96.88 302 ALA B N 1
ATOM 5684 C CA . ALA B 1 302 ? 20.812 -16.641 -10.555 1 96.88 302 ALA B CA 1
ATOM 5685 C C . ALA B 1 302 ? 19.578 -17.516 -10.617 1 96.88 302 ALA B C 1
ATOM 5687 O O . ALA B 1 302 ? 18.891 -17.719 -9.609 1 96.88 302 ALA B O 1
ATOM 5688 N N . LEU B 1 303 ? 19.297 -17.984 -11.797 1 98 303 LEU B N 1
ATOM 5689 C CA . LEU B 1 303 ? 18.156 -18.859 -11.969 1 98 303 LEU B CA 1
ATOM 5690 C C . LEU B 1 303 ? 18.297 -20.125 -11.125 1 98 303 LEU B C 1
ATOM 5692 O O . LEU B 1 303 ? 17.375 -20.516 -10.414 1 98 303 LEU B O 1
ATOM 5696 N N . ALA B 1 304 ? 19.438 -20.688 -11.195 1 97.31 304 ALA B N 1
ATOM 5697 C CA . ALA B 1 304 ? 19.703 -21.891 -10.406 1 97.31 304 ALA B CA 1
ATOM 5698 C C . ALA B 1 304 ? 19.594 -21.594 -8.914 1 97.31 304 ALA B C 1
ATOM 5700 O O . ALA B 1 304 ? 19.047 -22.391 -8.148 1 97.31 304 ALA B O 1
ATOM 5701 N N . ASP B 1 305 ? 20.141 -20.516 -8.539 1 95.5 305 ASP B N 1
ATOM 5702 C CA . ASP B 1 305 ? 20.125 -20.125 -7.133 1 95.5 305 ASP B CA 1
ATOM 5703 C C . ASP B 1 305 ? 18.688 -19.953 -6.641 1 95.5 305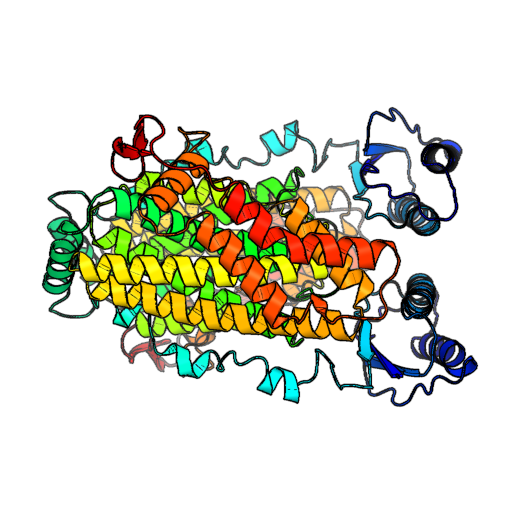 ASP B C 1
ATOM 5705 O O . ASP B 1 305 ? 18.328 -20.422 -5.559 1 95.5 305 ASP B O 1
ATOM 5709 N N . MET B 1 306 ? 17.875 -19.312 -7.414 1 94.5 306 MET B N 1
ATOM 5710 C CA . MET B 1 306 ? 16.469 -19.094 -7.059 1 94.5 306 MET B CA 1
ATOM 5711 C C . MET B 1 306 ? 15.734 -20.422 -6.918 1 94.5 306 MET B C 1
ATOM 5713 O O . MET B 1 306 ? 14.898 -20.578 -6.027 1 94.5 306 MET B O 1
ATOM 5717 N N . MET B 1 307 ? 16.031 -21.297 -7.785 1 94.81 307 MET B N 1
ATOM 5718 C CA . MET B 1 307 ? 15.336 -22.578 -7.754 1 94.81 307 MET B CA 1
ATOM 5719 C C . MET B 1 307 ? 15.789 -23.422 -6.57 1 94.81 307 MET B C 1
ATOM 5721 O O . MET B 1 307 ? 15 -24.188 -5.996 1 94.81 307 MET B O 1
ATOM 5725 N N . LYS B 1 308 ? 17.031 -23.312 -6.203 1 91.69 308 LYS B N 1
ATOM 5726 C CA . LYS B 1 308 ? 17.531 -24.016 -5.031 1 91.69 308 LYS B CA 1
ATOM 5727 C C . LYS B 1 308 ? 16.859 -23.516 -3.756 1 91.69 308 LYS B C 1
ATOM 5729 O O . LYS B 1 308 ? 16.594 -24.297 -2.842 1 91.69 308 LYS B O 1
ATOM 5734 N N . LYS B 1 309 ? 16.625 -22.203 -3.729 1 87.25 309 LYS B N 1
ATOM 5735 C CA . LYS B 1 309 ? 15.969 -21.594 -2.582 1 87.25 309 LYS B CA 1
ATOM 5736 C C . LYS B 1 309 ? 14.469 -21.906 -2.586 1 87.25 309 LYS B C 1
ATOM 5738 O O . LYS B 1 309 ? 13.789 -21.719 -1.575 1 87.25 309 LYS B O 1
ATOM 5743 N N . LYS B 1 310 ? 13.984 -22.5 -3.594 1 85.06 310 LYS B N 1
ATOM 5744 C CA . LYS B 1 310 ? 12.555 -22.734 -3.783 1 85.06 310 LYS B CA 1
ATOM 5745 C C . LYS B 1 310 ? 11.758 -21.438 -3.727 1 85.06 310 LYS B C 1
ATOM 5747 O O . LYS B 1 310 ? 11.773 -20.734 -2.711 1 85.06 310 LYS B O 1
ATOM 5752 N N . ILE B 1 311 ? 11.07 -21.172 -4.668 1 86.69 311 ILE B N 1
ATOM 5753 C CA . ILE B 1 311 ? 10.281 -19.938 -4.75 1 86.69 311 ILE B CA 1
ATOM 5754 C C . ILE B 1 311 ? 9.008 -20.094 -3.922 1 86.69 311 ILE B C 1
ATOM 5756 O O . ILE B 1 311 ? 8.219 -21.016 -4.148 1 86.69 311 ILE B O 1
ATOM 5760 N N . THR B 1 312 ? 8.992 -19.297 -2.916 1 81.62 312 THR B N 1
ATOM 5761 C CA . THR B 1 312 ? 7.816 -19.281 -2.049 1 81.62 312 THR B CA 1
ATOM 5762 C C . THR B 1 312 ? 7.059 -17.969 -2.188 1 81.62 312 THR B C 1
ATOM 5764 O O . THR B 1 312 ? 7.652 -16.938 -2.488 1 81.62 312 THR B O 1
ATOM 5767 N N . MET B 1 313 ? 5.777 -18.141 -1.96 1 83.38 313 MET B N 1
ATOM 5768 C CA . MET B 1 313 ? 4.941 -16.953 -2.043 1 83.38 313 MET B CA 1
ATOM 5769 C C . MET B 1 313 ? 5.348 -15.93 -0.985 1 83.38 313 MET B C 1
ATOM 5771 O O . MET B 1 313 ? 5.75 -16.297 0.119 1 83.38 313 MET B O 1
ATOM 5775 N N . PRO B 1 314 ? 5.211 -14.664 -1.328 1 79.19 314 PRO B N 1
ATOM 5776 C CA . PRO B 1 314 ? 5.633 -13.617 -0.397 1 79.19 314 PRO B CA 1
ATOM 5777 C C . PRO B 1 314 ? 4.855 -13.648 0.917 1 79.19 314 PRO B C 1
ATOM 5779 O O . PRO B 1 314 ? 5.379 -13.227 1.955 1 79.19 314 PRO B O 1
ATOM 5782 N N . ALA B 1 315 ? 3.693 -14.125 0.893 1 80.25 315 ALA B N 1
ATOM 5783 C CA . ALA B 1 315 ? 2.852 -14.117 2.088 1 80.25 315 ALA B CA 1
ATOM 5784 C C . ALA B 1 315 ? 3.088 -15.359 2.939 1 80.25 315 ALA B C 1
ATOM 5786 O O . ALA B 1 315 ? 2.242 -15.727 3.758 1 80.25 315 ALA B O 1
ATOM 5787 N N . HIS B 1 316 ? 4.215 -15.984 2.801 1 85.38 316 HIS B N 1
ATOM 5788 C CA . HIS B 1 316 ? 4.488 -17.219 3.525 1 85.38 316 HIS B CA 1
ATOM 5789 C C . HIS B 1 316 ? 4.629 -16.953 5.023 1 85.38 316 HIS B C 1
ATOM 5791 O O . HIS B 1 316 ? 4.598 -17.891 5.824 1 85.38 316 HIS B O 1
ATOM 5797 N N . LEU B 1 317 ? 4.68 -15.68 5.406 1 86.06 317 LEU B N 1
ATOM 5798 C CA . LEU B 1 317 ? 4.789 -15.336 6.82 1 86.06 317 LEU B CA 1
ATOM 5799 C C . LEU B 1 317 ? 3.436 -14.914 7.383 1 86.06 317 LEU B C 1
ATOM 5801 O O . LEU B 1 317 ? 3.363 -14.328 8.461 1 86.06 317 LEU B O 1
ATOM 5805 N N . MET B 1 318 ? 2.41 -15.18 6.711 1 92.81 318 MET B N 1
ATOM 5806 C CA . MET B 1 318 ? 1.086 -14.82 7.207 1 92.81 318 MET B CA 1
ATOM 5807 C C . MET B 1 318 ? 0.823 -15.453 8.57 1 92.81 318 MET B C 1
ATOM 5809 O O . MET B 1 318 ? 1.183 -16.609 8.797 1 92.81 318 MET B O 1
ATOM 5813 N N . TYR B 1 319 ? 0.233 -14.664 9.414 1 92.75 319 TYR B N 1
ATOM 5814 C CA . TYR B 1 319 ? -0.083 -15.016 10.789 1 92.75 319 TYR B CA 1
ATOM 5815 C C . TYR B 1 319 ? -1.353 -14.312 11.258 1 92.75 319 TYR B C 1
ATOM 5817 O O . TYR B 1 319 ? -1.539 -13.117 11 1 92.75 319 TYR B O 1
ATOM 5825 N N . ASP B 1 320 ? -2.238 -15.109 11.859 1 92.06 320 ASP B N 1
ATOM 5826 C CA . ASP B 1 320 ? -3.508 -14.516 12.273 1 92.06 320 ASP B CA 1
ATOM 5827 C C . ASP B 1 320 ? -3.531 -14.266 13.781 1 92.06 320 ASP B C 1
ATOM 5829 O O . ASP B 1 320 ? -4.582 -13.953 14.344 1 92.06 320 ASP B O 1
ATOM 5833 N N . GLY B 1 321 ? -2.389 -14.43 14.438 1 85.69 321 GLY B N 1
ATOM 5834 C CA . GLY B 1 321 ? -2.311 -14.234 15.875 1 85.69 321 GLY B CA 1
ATOM 5835 C C . GLY B 1 321 ? -2.514 -15.516 16.672 1 85.69 321 GLY B C 1
ATOM 5836 O O . GLY B 1 321 ? -2.4 -15.516 17.891 1 85.69 321 GLY B O 1
ATOM 5837 N N . ARG B 1 322 ? -2.756 -16.625 16.016 1 90.25 322 ARG B N 1
ATOM 5838 C CA . ARG B 1 322 ? -3.094 -17.859 16.719 1 90.25 322 ARG B CA 1
ATOM 5839 C C . ARG B 1 322 ? -2.371 -19.047 16.094 1 90.25 322 ARG B C 1
ATOM 5841 O O . ARG B 1 322 ? -1.762 -19.859 16.812 1 90.25 322 ARG B O 1
ATOM 5848 N N . ASP B 1 323 ? -2.412 -19.141 14.828 1 93 323 ASP B N 1
ATOM 5849 C CA . ASP B 1 323 ? -1.875 -20.297 14.109 1 93 323 ASP B CA 1
ATOM 5850 C C . ASP B 1 323 ? -0.514 -19.969 13.5 1 93 323 ASP B C 1
ATOM 5852 O O . ASP B 1 323 ? -0.435 -19.344 12.438 1 93 323 ASP B O 1
ATOM 5856 N N . ASP B 1 324 ? 0.56 -20.547 13.961 1 89.69 324 ASP B N 1
ATOM 5857 C CA . ASP B 1 324 ? 1.915 -20.312 13.469 1 89.69 324 ASP B CA 1
ATOM 5858 C C . ASP B 1 324 ? 2.133 -21 12.125 1 89.69 324 ASP B C 1
ATOM 5860 O O . ASP B 1 324 ? 3.072 -20.672 11.398 1 89.69 324 ASP B O 1
ATOM 5864 N N . ASN B 1 325 ? 1.271 -21.953 11.859 1 93.19 325 ASN B N 1
ATOM 5865 C CA . ASN B 1 325 ? 1.404 -22.703 10.617 1 93.19 325 ASN B CA 1
ATOM 5866 C C . ASN B 1 325 ? 0.332 -22.312 9.609 1 93.19 325 ASN B C 1
ATOM 5868 O O . ASN B 1 325 ? -0.051 -23.109 8.758 1 93.19 325 ASN B O 1
ATOM 5872 N N . LEU B 1 326 ? -0.199 -21.094 9.75 1 95.94 326 LEU B N 1
ATOM 5873 C CA . LEU B 1 326 ? -1.322 -20.625 8.945 1 95.94 326 LEU B CA 1
ATOM 5874 C C . LEU B 1 326 ? -1.025 -20.781 7.453 1 95.94 326 LEU B C 1
ATOM 5876 O O . LEU B 1 326 ? -1.869 -21.266 6.699 1 95.94 326 LEU B O 1
ATOM 5880 N N . PHE B 1 327 ? 0.148 -20.453 7 1 95.06 327 PHE B N 1
ATOM 5881 C CA . PHE B 1 327 ? 0.504 -20.531 5.586 1 95.06 327 PHE B CA 1
ATOM 5882 C C . PHE B 1 327 ? 0.513 -21.969 5.109 1 95.06 327 PHE B C 1
ATOM 5884 O O . PHE B 1 327 ? 0.015 -22.281 4.023 1 95.06 327 PHE B O 1
ATOM 5891 N N . GLU B 1 328 ? 1.107 -22.812 5.852 1 93.81 328 GLU B N 1
ATOM 5892 C CA . GLU B 1 328 ? 1.15 -24.219 5.488 1 93.81 328 GLU B CA 1
ATOM 5893 C C . GLU B 1 328 ? -0.255 -24.812 5.363 1 93.81 3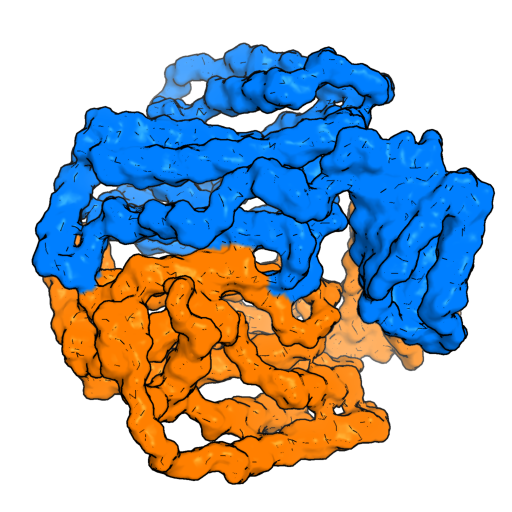28 GLU B C 1
ATOM 5895 O O . GLU B 1 328 ? -0.528 -25.594 4.453 1 93.81 328 GLU B O 1
ATOM 5900 N N . HIS B 1 329 ? -1.079 -24.469 6.324 1 96.25 329 HIS B N 1
ATOM 5901 C CA . HIS B 1 329 ? -2.459 -24.938 6.285 1 96.25 329 HIS B CA 1
ATOM 5902 C C . HIS B 1 329 ? -3.188 -24.406 5.055 1 96.25 329 HIS B C 1
ATOM 5904 O O . HIS B 1 329 ? -3.826 -25.172 4.328 1 96.25 329 HIS B O 1
ATOM 5910 N N . PHE B 1 330 ? -3.014 -23.125 4.797 1 96.38 330 PHE B N 1
ATOM 5911 C CA . PHE B 1 330 ? -3.596 -22.516 3.613 1 96.38 330 PHE B CA 1
ATOM 5912 C C . PHE B 1 330 ? -3.098 -23.188 2.342 1 96.38 330 PHE B C 1
ATOM 5914 O O . PHE B 1 330 ? -3.891 -23.531 1.463 1 96.38 330 PHE B O 1
ATOM 5921 N N . SER B 1 331 ? -1.804 -23.375 2.252 1 94.69 331 SER B N 1
ATOM 5922 C CA . SER B 1 331 ? -1.176 -23.969 1.079 1 94.69 331 SER B CA 1
ATOM 5923 C C . SER B 1 331 ? -1.672 -25.406 0.855 1 94.69 331 SER B C 1
ATOM 5925 O O . SER B 1 331 ? -1.863 -25.828 -0.286 1 94.69 331 SER B O 1
ATOM 5927 N N . SER B 1 332 ? -1.919 -26.109 1.933 1 94.44 332 SER B N 1
ATOM 5928 C CA . SER B 1 332 ? -2.428 -27.469 1.841 1 94.44 332 SER B CA 1
ATOM 5929 C C . SER B 1 332 ? -3.84 -27.5 1.27 1 94.44 332 SER B C 1
ATOM 5931 O O . SER B 1 332 ? -4.184 -28.391 0.485 1 94.44 332 SER B O 1
ATOM 5933 N N . VAL B 1 333 ? -4.637 -26.609 1.694 1 96.69 333 VAL B N 1
ATOM 5934 C CA . VAL B 1 333 ? -6 -26.516 1.175 1 96.69 333 VAL B CA 1
ATOM 5935 C C . VAL B 1 333 ? -5.961 -26.203 -0.318 1 96.69 333 VAL B C 1
ATOM 5937 O O . VAL B 1 333 ? -6.695 -26.797 -1.106 1 96.69 333 VAL B O 1
ATOM 5940 N N . ALA B 1 334 ? -5.074 -25.281 -0.706 1 96.44 334 ALA B N 1
ATOM 5941 C CA . ALA B 1 334 ? -4.941 -24.922 -2.113 1 96.44 334 ALA B CA 1
ATOM 5942 C C . ALA B 1 334 ? -4.52 -26.125 -2.957 1 96.44 334 ALA B C 1
ATOM 5944 O O . ALA B 1 334 ? -5.047 -26.328 -4.051 1 96.44 334 ALA B O 1
ATOM 5945 N N . GLN B 1 335 ? -3.604 -26.891 -2.42 1 94.25 335 GLN B N 1
ATOM 5946 C CA . GLN B 1 335 ? -3.135 -28.094 -3.1 1 94.25 335 GLN B CA 1
ATOM 5947 C C . GLN B 1 335 ? -4.262 -29.109 -3.271 1 94.25 335 GLN B C 1
ATOM 5949 O O . GLN B 1 335 ? -4.469 -29.641 -4.367 1 94.25 335 GLN B O 1
ATOM 5954 N N . ARG B 1 336 ? -4.984 -29.328 -2.246 1 94.75 336 ARG B N 1
ATOM 5955 C CA . ARG B 1 336 ? -6.062 -30.312 -2.266 1 94.75 336 ARG B CA 1
ATOM 5956 C C . ARG B 1 336 ? -7.152 -29.906 -3.25 1 94.75 336 ARG B C 1
ATOM 5958 O O . ARG B 1 336 ? -7.699 -30.75 -3.961 1 94.75 336 ARG B O 1
ATOM 5965 N N . LEU B 1 337 ? -7.457 -28.609 -3.342 1 96.5 337 LEU B N 1
ATOM 5966 C CA . LEU B 1 337 ? -8.562 -28.125 -4.164 1 96.5 337 LEU B CA 1
ATOM 5967 C C . LEU B 1 337 ? -8.133 -27.969 -5.617 1 96.5 337 LEU B C 1
ATOM 5969 O O . LEU B 1 337 ? -8.961 -27.734 -6.492 1 96.5 337 LEU B O 1
ATOM 5973 N N . GLY B 1 338 ? -6.785 -28.062 -5.824 1 95.69 338 GLY B N 1
ATOM 5974 C CA . GLY B 1 338 ? -6.289 -27.922 -7.188 1 95.69 338 GLY B CA 1
ATOM 5975 C C . GLY B 1 338 ? -6.191 -26.469 -7.637 1 95.69 338 GLY B C 1
ATOM 5976 O O . GLY B 1 338 ? -6.25 -26.188 -8.836 1 95.69 338 GLY B O 1
ATOM 5977 N N . VAL B 1 339 ? -6.137 -25.547 -6.707 1 97.25 339 VAL B N 1
ATOM 5978 C CA . VAL B 1 339 ? -5.984 -24.141 -7.051 1 97.25 339 VAL B CA 1
ATOM 5979 C C . VAL B 1 339 ? -4.535 -23.859 -7.434 1 97.25 339 VAL B C 1
ATOM 5981 O O . VAL B 1 339 ? -4.27 -23.141 -8.398 1 97.25 339 VAL B O 1
ATOM 5984 N N . TYR B 1 340 ? -3.643 -24.328 -6.707 1 96.06 340 TYR B N 1
ATOM 5985 C CA . TYR B 1 340 ? -2.207 -24.266 -6.961 1 96.06 340 TYR B CA 1
ATOM 5986 C C . TYR B 1 340 ? -1.497 -25.484 -6.379 1 96.06 340 TYR B C 1
ATOM 5988 O O . TYR B 1 340 ? -1.442 -25.641 -5.16 1 96.06 340 TYR B O 1
ATOM 5996 N N . THR B 1 341 ? -0.915 -26.281 -7.207 1 94.38 341 THR B N 1
ATOM 5997 C CA . THR B 1 341 ? -0.36 -27.562 -6.793 1 94.38 341 THR B CA 1
ATOM 5998 C C . THR B 1 341 ? 1.133 -27.625 -7.105 1 94.38 341 THR B C 1
ATOM 6000 O O . THR B 1 341 ? 1.674 -26.75 -7.777 1 94.38 341 THR B O 1
ATOM 6003 N N . THR B 1 342 ? 1.688 -28.672 -6.602 1 92.5 342 THR B N 1
ATOM 6004 C CA . THR B 1 342 ? 3.086 -28.953 -6.91 1 92.5 342 THR B CA 1
ATOM 6005 C C . THR B 1 342 ? 3.277 -29.156 -8.406 1 92.5 342 THR B C 1
ATOM 6007 O O . THR B 1 342 ? 4.316 -28.797 -8.961 1 92.5 342 THR B O 1
ATOM 6010 N N . LYS B 1 343 ? 2.293 -29.75 -9 1 93.38 343 LYS B N 1
ATOM 6011 C CA . LYS B 1 343 ? 2.357 -29.906 -10.453 1 93.38 343 LYS B CA 1
ATOM 6012 C C . LYS B 1 343 ? 2.404 -28.547 -11.148 1 93.38 343 LYS B C 1
ATOM 6014 O O . LYS B 1 343 ? 3.135 -28.375 -12.133 1 93.38 343 LYS B O 1
ATOM 6019 N N . ASP B 1 344 ? 1.584 -27.641 -10.688 1 95.25 344 ASP B N 1
ATOM 6020 C CA . ASP B 1 344 ? 1.622 -26.281 -11.242 1 95.25 344 ASP B CA 1
ATOM 6021 C C . ASP B 1 344 ? 3.014 -25.672 -11.094 1 95.25 344 ASP B C 1
ATOM 6023 O O . ASP B 1 344 ? 3.51 -25.016 -12.016 1 95.25 344 ASP B O 1
ATOM 6027 N N . TYR B 1 345 ? 3.6 -25.859 -9.93 1 95.44 345 TYR B N 1
ATOM 6028 C CA . TYR B 1 345 ? 4.945 -25.359 -9.672 1 95.44 345 TYR B CA 1
ATOM 6029 C C . TYR B 1 345 ? 5.926 -25.891 -10.719 1 95.44 345 TYR B C 1
ATOM 6031 O O . TYR B 1 345 ? 6.699 -25.109 -11.297 1 95.44 345 TYR B O 1
ATOM 6039 N N . ALA B 1 346 ? 5.898 -27.188 -10.977 1 95.19 346 ALA B N 1
ATOM 6040 C CA . ALA B 1 346 ? 6.77 -27.812 -11.977 1 95.19 346 ALA B CA 1
ATOM 6041 C C . ALA B 1 346 ? 6.469 -27.281 -13.367 1 95.19 346 ALA B C 1
ATOM 6043 O O . ALA B 1 346 ? 7.387 -27.016 -14.148 1 95.19 346 ALA B O 1
ATOM 6044 N N . ASP B 1 347 ? 5.219 -27.141 -13.68 1 96.19 347 ASP B N 1
ATOM 6045 C CA . ASP B 1 347 ? 4.809 -26.656 -14.984 1 96.19 347 ASP B CA 1
ATOM 6046 C C . ASP B 1 347 ? 5.293 -25.219 -15.211 1 96.19 347 ASP B C 1
ATOM 6048 O O . ASP B 1 347 ? 5.648 -24.859 -16.328 1 96.19 347 ASP B O 1
ATOM 6052 N N . ILE B 1 348 ? 5.238 -24.406 -14.188 1 97.5 348 ILE B N 1
ATOM 6053 C CA . ILE B 1 348 ? 5.699 -23.031 -14.289 1 97.5 348 ILE B CA 1
ATOM 6054 C C . ILE B 1 348 ? 7.191 -23 -14.609 1 97.5 348 ILE B C 1
ATOM 6056 O O . ILE B 1 348 ? 7.629 -22.281 -15.508 1 97.5 348 ILE B O 1
ATOM 6060 N N . LEU B 1 349 ? 7.918 -23.797 -13.891 1 97.06 349 LEU B N 1
ATOM 6061 C CA . LEU B 1 349 ? 9.352 -23.859 -14.141 1 97.06 349 LEU B CA 1
ATOM 6062 C C . LEU B 1 349 ? 9.633 -24.344 -15.562 1 97.06 349 LEU B C 1
ATOM 6064 O O . LEU B 1 349 ? 10.477 -23.766 -16.266 1 97.06 349 LEU B O 1
ATOM 6068 N N . GLU B 1 350 ? 8.953 -25.344 -15.961 1 96.75 350 GLU B N 1
ATOM 6069 C CA . GLU B 1 350 ? 9.117 -25.859 -17.328 1 96.75 350 GLU B CA 1
ATOM 6070 C C . GLU B 1 350 ? 8.797 -24.781 -18.359 1 96.75 350 GLU B C 1
ATOM 6072 O O . GLU B 1 350 ? 9.508 -24.641 -19.359 1 96.75 350 GLU B O 1
ATOM 6077 N N . PHE B 1 351 ? 7.762 -24.125 -18.125 1 97.31 351 PHE B N 1
ATOM 6078 C CA . PHE B 1 351 ? 7.352 -23.062 -19.016 1 97.31 351 PHE B CA 1
ATOM 6079 C C . PHE B 1 351 ? 8.445 -22 -19.125 1 97.31 351 PHE B C 1
ATOM 6081 O O . PHE B 1 351 ? 8.789 -21.578 -20.234 1 97.31 351 PHE B O 1
ATOM 6088 N N . LEU B 1 352 ? 9 -21.516 -17.984 1 97.94 352 LEU B N 1
ATOM 6089 C CA . LEU B 1 352 ? 10 -20.438 -17.984 1 97.94 352 LEU B CA 1
ATOM 6090 C C . LEU B 1 352 ? 11.305 -20.922 -18.609 1 97.94 352 LEU B C 1
ATOM 6092 O O . LEU B 1 352 ? 11.961 -20.156 -19.328 1 97.94 352 LEU B O 1
ATOM 6096 N N . VAL B 1 353 ? 11.664 -22.141 -18.359 1 97.44 353 VAL B N 1
ATOM 6097 C CA . VAL B 1 353 ? 12.836 -22.734 -18.984 1 97.44 353 VAL B CA 1
ATOM 6098 C C . VAL B 1 353 ? 12.672 -22.734 -20.5 1 97.44 353 VAL B C 1
ATOM 6100 O O . VAL B 1 353 ? 13.617 -22.422 -21.234 1 97.44 353 VAL B O 1
ATOM 6103 N N . GLY B 1 354 ? 11.539 -23.109 -20.922 1 96.5 354 GLY B N 1
ATOM 6104 C CA . GLY B 1 354 ? 11.242 -23.078 -22.344 1 96.5 354 GLY B CA 1
ATOM 6105 C C . GLY B 1 354 ? 11.211 -21.672 -22.922 1 96.5 354 GLY B C 1
ATOM 6106 O O . GLY B 1 354 ? 11.789 -21.406 -23.969 1 96.5 354 GLY B O 1
ATOM 6107 N N . ARG B 1 355 ? 10.57 -20.797 -22.25 1 95.69 355 ARG B N 1
ATOM 6108 C CA . ARG B 1 355 ? 10.406 -19.422 -22.688 1 95.69 355 ARG B CA 1
ATOM 6109 C C . ARG B 1 355 ? 11.766 -18.734 -22.859 1 95.69 355 ARG B C 1
ATOM 6111 O O . ARG B 1 355 ? 11.953 -17.953 -23.797 1 95.69 355 ARG B O 1
ATOM 6118 N N . TRP B 1 356 ? 12.695 -19.016 -21.938 1 97.69 356 TRP B N 1
ATOM 6119 C CA . TRP B 1 356 ? 14.008 -18.359 -21.953 1 97.69 356 TRP B CA 1
ATOM 6120 C C . TRP B 1 356 ? 15.008 -19.203 -22.75 1 97.69 356 TRP B C 1
ATOM 6122 O O . TRP B 1 356 ? 16.188 -18.859 -22.812 1 97.69 356 TRP B O 1
ATOM 6132 N N . ARG B 1 357 ? 14.516 -20.344 -23.344 1 96.25 357 ARG B N 1
ATOM 6133 C CA . ARG B 1 357 ? 15.367 -21.25 -24.109 1 96.25 357 ARG B CA 1
ATOM 6134 C C . ARG B 1 357 ? 16.641 -21.578 -23.359 1 96.25 357 ARG B C 1
ATOM 6136 O O . ARG B 1 357 ? 17.75 -21.484 -23.906 1 96.25 357 ARG B O 1
ATOM 6143 N N . VAL B 1 358 ? 16.438 -21.875 -22.125 1 98.12 358 VAL B N 1
ATOM 6144 C CA . VAL B 1 358 ? 17.547 -22.078 -21.188 1 98.12 358 VAL B CA 1
ATOM 6145 C C . VAL B 1 358 ? 18.484 -23.156 -21.719 1 98.12 358 VAL B C 1
ATOM 6147 O O . VAL B 1 358 ? 19.703 -23.031 -21.625 1 98.12 358 VAL B O 1
ATOM 6150 N N . GLU B 1 359 ? 17.984 -24.172 -22.328 1 96.88 359 GLU B N 1
ATOM 6151 C CA . GLU B 1 359 ? 18.766 -25.312 -22.797 1 96.88 359 GLU B CA 1
ATOM 6152 C C . GLU B 1 359 ? 19.703 -24.906 -23.938 1 96.88 359 GLU B C 1
ATOM 6154 O O . GLU B 1 359 ? 20.75 -25.547 -24.141 1 96.88 359 GLU B O 1
ATOM 6159 N N . GLU B 1 360 ? 19.406 -23.906 -24.578 1 96.69 360 GLU B N 1
ATOM 6160 C CA . GLU B 1 360 ? 20.125 -23.531 -25.797 1 96.69 360 GLU B CA 1
ATOM 6161 C C . GLU B 1 360 ? 21.172 -22.453 -25.516 1 96.69 360 GLU B C 1
ATOM 6163 O O . GLU B 1 360 ? 21.969 -22.109 -26.375 1 96.69 360 GLU B O 1
ATOM 6168 N N . ILE B 1 361 ? 21.125 -21.953 -24.312 1 97.12 361 ILE B N 1
ATOM 6169 C CA . ILE B 1 361 ? 22.031 -20.859 -23.984 1 97.12 361 ILE B CA 1
ATOM 6170 C C . ILE B 1 361 ? 23.469 -21.359 -24.016 1 97.12 361 ILE B C 1
ATOM 6172 O O . ILE B 1 361 ? 23.781 -22.406 -23.453 1 97.12 361 ILE B O 1
ATOM 6176 N N . THR B 1 362 ? 24.344 -20.625 -24.734 1 94.06 362 THR B N 1
ATOM 6177 C CA . THR B 1 362 ? 25.766 -20.969 -24.859 1 94.06 362 THR B CA 1
ATOM 6178 C C . THR B 1 362 ? 26.641 -19.891 -24.219 1 94.06 362 THR B C 1
ATOM 6180 O O . THR B 1 362 ? 26.125 -18.906 -23.688 1 94.06 362 THR B O 1
ATOM 6183 N N . GLY B 1 363 ? 27.922 -20.125 -24.109 1 92.44 363 GLY B N 1
ATOM 6184 C CA . GLY B 1 363 ? 28.828 -19.141 -23.547 1 92.44 363 GLY B CA 1
ATOM 6185 C C . GLY B 1 363 ? 28.844 -19.141 -22.031 1 92.44 363 GLY B C 1
ATOM 6186 O O . GLY B 1 363 ? 29.141 -18.125 -21.406 1 92.44 363 GLY B O 1
ATOM 6187 N N . LEU B 1 364 ? 28.609 -20.25 -21.469 1 97.19 364 LEU B N 1
ATOM 6188 C CA . LEU B 1 364 ? 28.531 -20.375 -20.016 1 97.19 364 LEU B CA 1
ATOM 6189 C C . LEU B 1 364 ? 29.859 -20.875 -19.438 1 97.19 364 LEU B C 1
ATOM 6191 O O . LEU B 1 364 ? 30.578 -21.625 -20.094 1 97.19 364 LEU B O 1
ATOM 6195 N N . SER B 1 365 ? 30.156 -20.406 -18.25 1 96.06 365 SER B N 1
ATOM 6196 C CA . SER B 1 365 ? 31.25 -20.984 -17.469 1 96.06 365 SER B CA 1
ATOM 6197 C C . SER B 1 365 ? 30.938 -22.422 -17.062 1 96.06 365 SER B C 1
ATOM 6199 O O . SER B 1 365 ? 29.844 -22.922 -17.312 1 96.06 365 SER B O 1
ATOM 6201 N N . SER B 1 366 ? 31.953 -23.047 -16.453 1 97.12 366 SER B N 1
ATOM 6202 C CA . SER B 1 366 ? 31.734 -24.406 -15.961 1 97.12 366 SER B CA 1
ATOM 6203 C C . SER B 1 366 ? 30.609 -24.453 -14.938 1 97.12 366 SER B C 1
ATOM 6205 O O . SER B 1 366 ? 29.766 -25.344 -14.969 1 97.12 366 SER B O 1
ATOM 6207 N N . GLU B 1 367 ? 30.625 -23.484 -14.07 1 97.06 367 GLU B N 1
ATOM 6208 C CA . GLU B 1 367 ? 29.562 -23.375 -13.086 1 97.06 367 GLU B CA 1
ATOM 6209 C C . GLU B 1 367 ? 28.219 -23.078 -13.75 1 97.06 367 GLU B C 1
ATOM 6211 O O . GLU B 1 367 ? 27.188 -23.578 -13.32 1 97.06 367 GLU B O 1
ATOM 6216 N N . GLY B 1 368 ? 28.281 -22.25 -14.805 1 97.81 368 GLY B N 1
ATOM 6217 C CA . GLY B 1 368 ? 27.078 -21.938 -15.562 1 97.81 368 GLY B CA 1
ATOM 6218 C C . GLY B 1 368 ? 26.469 -23.141 -16.25 1 97.81 368 GLY B C 1
ATOM 6219 O O . GLY B 1 368 ? 25.25 -23.312 -16.281 1 97.81 368 GLY B O 1
ATOM 6220 N N . ARG B 1 369 ? 27.328 -23.969 -16.734 1 97.94 369 ARG B N 1
ATOM 6221 C CA . ARG B 1 369 ? 26.859 -25.172 -17.406 1 97.94 369 ARG B CA 1
ATOM 6222 C C . ARG B 1 369 ? 26.234 -26.156 -16.422 1 97.94 369 ARG B C 1
ATOM 6224 O O . ARG B 1 369 ? 25.234 -26.797 -16.734 1 97.94 369 ARG B O 1
ATOM 6231 N N . LYS B 1 370 ? 26.828 -26.25 -15.273 1 97.75 370 LYS B N 1
ATOM 6232 C CA . LYS B 1 370 ? 26.25 -27.078 -14.227 1 97.75 370 LYS B CA 1
ATOM 6233 C C . LYS B 1 370 ? 24.875 -26.562 -13.812 1 97.75 370 LYS B C 1
ATOM 6235 O O . LYS B 1 370 ? 23.938 -27.344 -13.594 1 97.75 370 LYS B O 1
ATOM 6240 N N . ALA B 1 371 ? 24.812 -25.266 -13.703 1 98.25 371 ALA B N 1
ATOM 6241 C CA . ALA B 1 371 ? 23.531 -24.625 -13.367 1 98.25 371 ALA B CA 1
ATOM 6242 C C . ALA B 1 371 ? 22.484 -24.891 -14.445 1 98.25 371 ALA B C 1
ATOM 6244 O O . ALA B 1 371 ? 21.328 -25.141 -14.141 1 98.25 371 ALA B O 1
ATOM 6245 N N . GLN B 1 372 ? 22.891 -24.781 -15.664 1 98.31 372 GLN B N 1
ATOM 6246 C CA . GLN B 1 372 ? 22 -25.047 -16.797 1 98.31 372 GLN B CA 1
ATOM 6247 C C . GLN B 1 372 ? 21.422 -26.453 -16.734 1 98.31 372 GLN B C 1
ATOM 6249 O O . GLN B 1 372 ? 20.219 -26.656 -16.875 1 98.31 372 GLN B O 1
ATOM 6254 N N . ASP B 1 373 ? 22.281 -27.391 -16.5 1 97.88 373 ASP B N 1
ATOM 6255 C CA . ASP B 1 373 ? 21.859 -28.781 -16.406 1 97.88 373 ASP B CA 1
ATOM 6256 C C . ASP B 1 373 ? 20.875 -28.969 -15.25 1 97.88 373 ASP B C 1
ATOM 6258 O O . ASP B 1 373 ? 19.875 -29.672 -15.391 1 97.88 373 ASP B O 1
ATOM 6262 N N . TYR B 1 374 ? 21.219 -28.406 -14.172 1 97.81 374 TYR B N 1
ATOM 6263 C CA . TYR B 1 374 ? 20.406 -28.5 -12.977 1 97.81 374 TYR B CA 1
ATOM 6264 C C . TYR B 1 374 ? 19 -27.969 -13.234 1 97.81 374 TYR B C 1
ATOM 6266 O O . TYR B 1 374 ? 18 -28.656 -12.961 1 97.81 374 TYR B O 1
ATOM 6274 N N . VAL B 1 375 ? 18.891 -26.766 -13.805 1 97.94 375 VAL B N 1
ATOM 6275 C CA . VAL B 1 375 ? 17.609 -26.094 -13.984 1 97.94 375 VAL B CA 1
ATOM 6276 C C . VAL B 1 375 ? 16.766 -26.828 -15.023 1 97.94 375 VAL B C 1
ATOM 6278 O O . VAL B 1 375 ? 15.555 -26.969 -14.875 1 97.94 375 VAL B O 1
ATOM 6281 N N . CYS B 1 376 ? 17.375 -27.344 -16.047 1 97.56 376 CYS B N 1
ATOM 6282 C CA . CYS B 1 376 ? 16.672 -28.031 -17.109 1 97.56 376 CYS B CA 1
ATOM 6283 C C . CYS B 1 376 ? 16.125 -29.375 -16.641 1 97.56 376 CYS B C 1
ATOM 6285 O O . CYS B 1 376 ? 15.078 -29.828 -17.125 1 97.56 376 CYS B O 1
ATOM 6287 N N . ALA B 1 377 ? 16.703 -29.938 -15.648 1 96.38 377 ALA B N 1
ATOM 6288 C CA . ALA B 1 377 ? 16.281 -31.25 -15.156 1 96.38 377 ALA B CA 1
ATOM 6289 C C . ALA B 1 377 ? 15.266 -31.094 -14.031 1 96.38 377 ALA B C 1
ATOM 6291 O O . ALA B 1 377 ? 14.57 -32.062 -13.68 1 96.38 377 ALA B O 1
ATOM 6292 N N . LEU B 1 378 ? 15.195 -29.953 -13.492 1 96 378 LEU B N 1
ATOM 6293 C CA . LEU B 1 378 ? 14.492 -29.734 -12.227 1 96 378 LEU B CA 1
ATOM 6294 C C . LEU B 1 378 ? 13 -29.984 -12.383 1 96 378 LEU B C 1
ATOM 6296 O O . LEU B 1 378 ? 12.367 -30.562 -11.5 1 96 378 LEU B O 1
ATOM 6300 N N . PRO B 1 379 ? 12.305 -29.547 -13.508 1 94.94 379 PRO B N 1
ATOM 6301 C CA . PRO B 1 379 ? 10.867 -29.766 -13.617 1 94.94 379 PRO B CA 1
ATOM 6302 C C . PRO B 1 379 ? 10.492 -31.25 -13.5 1 94.94 379 PRO B C 1
ATOM 6304 O O . PRO B 1 379 ? 9.555 -31.594 -12.781 1 94.94 379 PRO B O 1
ATOM 6307 N N . GLN B 1 380 ? 11.203 -32.094 -14.117 1 94.06 380 GLN B N 1
ATOM 6308 C CA . GLN B 1 380 ? 10.93 -33.531 -14.078 1 94.06 380 GLN B CA 1
ATOM 6309 C C . GLN B 1 380 ? 11.195 -34.094 -12.688 1 94.06 380 GLN B C 1
ATOM 6311 O O . GLN B 1 380 ? 10.477 -34.969 -12.219 1 94.06 380 GLN B O 1
ATOM 6316 N N . ARG B 1 381 ? 12.234 -33.656 -12.086 1 92.75 381 ARG B N 1
ATOM 6317 C CA . ARG B 1 381 ? 12.547 -34.094 -10.727 1 92.75 381 ARG B CA 1
ATOM 6318 C C . ARG B 1 381 ? 11.422 -33.719 -9.766 1 92.75 381 ARG B C 1
ATOM 6320 O O . ARG B 1 381 ? 11.039 -34.531 -8.914 1 92.75 381 ARG B O 1
ATOM 6327 N N . ILE B 1 382 ? 10.891 -32.5 -9.93 1 93.12 382 ILE B N 1
ATOM 6328 C CA . ILE B 1 382 ? 9.812 -32.031 -9.062 1 93.12 382 ILE B CA 1
ATOM 6329 C C . ILE B 1 382 ? 8.562 -32.875 -9.289 1 93.12 382 ILE B C 1
ATOM 6331 O O . ILE B 1 382 ? 7.883 -33.281 -8.336 1 93.12 382 ILE B O 1
ATOM 6335 N N . ARG B 1 383 ? 8.273 -33.25 -10.477 1 90.69 383 ARG B N 1
ATOM 6336 C CA . ARG B 1 383 ? 7.105 -34.062 -10.805 1 90.69 383 ARG B CA 1
ATOM 6337 C C . ARG B 1 383 ? 7.211 -35.438 -10.172 1 90.69 383 ARG B C 1
ATOM 6339 O O . ARG B 1 383 ? 6.207 -36 -9.75 1 90.69 383 ARG B O 1
ATOM 6346 N N . ARG B 1 384 ? 8.375 -35.938 -10.086 1 89.38 384 ARG B N 1
ATOM 6347 C CA . ARG B 1 384 ? 8.594 -37.281 -9.531 1 89.38 384 ARG B CA 1
ATOM 6348 C C . ARG B 1 384 ? 8.414 -37.281 -8.016 1 89.38 384 ARG B C 1
ATOM 6350 O O . ARG B 1 384 ? 7.996 -38.281 -7.434 1 89.38 384 ARG B O 1
ATOM 6357 N N . LEU B 1 385 ? 8.805 -36.188 -7.406 1 82.25 385 LEU B N 1
ATOM 6358 C CA . LEU B 1 385 ? 8.75 -36.094 -5.953 1 82.25 385 LEU B CA 1
ATOM 6359 C C . LEU B 1 385 ? 7.355 -35.656 -5.496 1 82.25 385 LEU B C 1
ATOM 6361 O O . LEU B 1 385 ? 7.066 -35.656 -4.297 1 82.25 385 LEU B O 1
ATOM 6365 N N . ALA B 1 386 ? 6.617 -35.156 -6.355 1 74 386 ALA B N 1
ATOM 6366 C CA . ALA B 1 386 ? 5.281 -34.719 -5.973 1 74 386 ALA B CA 1
ATOM 6367 C C . ALA B 1 386 ? 4.516 -35.812 -5.246 1 74 386 ALA B C 1
ATOM 6369 O O . ALA B 1 386 ? 4.504 -36.969 -5.695 1 74 386 ALA B O 1
ATOM 6370 N N . PRO B 1 387 ? 4.418 -35.562 -3.871 1 61.84 387 PRO B N 1
ATOM 6371 C CA . PRO B 1 387 ? 3.803 -36.625 -3.043 1 61.84 387 PRO B CA 1
ATOM 6372 C C . PRO B 1 387 ? 2.588 -37.25 -3.711 1 61.84 387 PRO B C 1
ATOM 6374 O O . PRO B 1 387 ? 1.854 -36.594 -4.441 1 61.84 387 PRO B O 1
ATOM 6377 N N . GLY B 1 388 ? 2.74 -38.531 -3.887 1 53.19 388 GLY B N 1
ATOM 6378 C CA . GLY B 1 388 ? 1.558 -39.281 -4.258 1 53.19 388 GLY B CA 1
ATOM 6379 C C . GLY B 1 388 ? 0.331 -38.906 -3.447 1 53.19 388 GLY B C 1
ATOM 6380 O O . GLY B 1 388 ? 0.418 -38.125 -2.506 1 53.19 388 GLY B O 1
ATOM 6381 N N . ARG B 1 389 ? -0.683 -39.688 -3.461 1 52.19 389 ARG B N 1
ATOM 6382 C CA . ARG B 1 389 ? -2.062 -39.594 -2.988 1 52.19 389 ARG B CA 1
ATOM 6383 C C . ARG B 1 389 ? -2.113 -39.25 -1.509 1 52.19 389 ARG B C 1
ATOM 6385 O O . ARG B 1 389 ? -1.088 -38.906 -0.909 1 52.19 389 ARG B O 1
ATOM 6392 N N . ALA B 1 390 ? -2.986 -40.031 -0.601 1 51.34 390 ALA B N 1
ATOM 6393 C CA . ALA B 1 390 ? -3.973 -39.938 0.473 1 51.34 390 ALA B CA 1
ATOM 6394 C C . ALA B 1 390 ? -3.295 -39.781 1.832 1 51.34 390 ALA B C 1
ATOM 6396 O O . ALA B 1 390 ? -2.881 -40.781 2.441 1 51.34 390 ALA B O 1
ATOM 6397 N N . LYS B 1 391 ? -2.363 -38.812 2.051 1 56.75 391 LYS B N 1
ATOM 6398 C CA . LYS B 1 391 ? -2.115 -38.75 3.488 1 56.75 391 LYS B CA 1
ATOM 6399 C C . LYS B 1 391 ? -3.422 -38.656 4.27 1 56.75 391 LYS B C 1
ATOM 6401 O O . LYS B 1 391 ? -4.449 -38.25 3.723 1 56.75 391 LYS B O 1
ATOM 6406 N N . GLU B 1 392 ? -3.367 -39.094 5.488 1 65.5 392 GLU B N 1
ATOM 6407 C CA . GLU B 1 392 ? -4.508 -39.094 6.398 1 65.5 392 GLU B CA 1
ATOM 6408 C C . GLU B 1 392 ? -5.109 -37.688 6.504 1 65.5 392 GLU B C 1
ATOM 6410 O O . GLU B 1 392 ? -4.383 -36.688 6.625 1 65.5 392 GLU B O 1
ATOM 6415 N N . ALA B 1 393 ? -6.367 -37.625 6.164 1 75.31 393 ALA B N 1
ATOM 6416 C CA . ALA B 1 393 ? -7.156 -36.375 6.207 1 75.31 393 ALA B CA 1
ATOM 6417 C C . ALA B 1 393 ? -7.125 -35.781 7.602 1 75.31 393 ALA B C 1
ATOM 6419 O O . ALA B 1 393 ? -7.363 -36.438 8.602 1 75.31 393 ALA B O 1
ATOM 6420 N N . ARG B 1 394 ? -6.473 -34.688 7.719 1 90.88 394 ARG B N 1
ATOM 6421 C CA . ARG B 1 394 ? -6.531 -33.906 8.938 1 90.88 394 ARG B CA 1
ATOM 6422 C C . ARG B 1 394 ? -7.398 -32.656 8.734 1 90.88 394 ARG B C 1
ATOM 6424 O O . ARG B 1 394 ? -7.461 -32.125 7.629 1 90.88 394 ARG B O 1
ATOM 6431 N N . TYR B 1 395 ? -8.133 -32.406 9.805 1 95.88 395 TYR B N 1
ATOM 6432 C CA . TYR B 1 395 ? -8.984 -31.234 9.789 1 95.88 395 TYR B CA 1
ATOM 6433 C C . TYR B 1 395 ? -8.445 -30.156 10.727 1 95.88 395 TYR B C 1
ATOM 6435 O O . TYR B 1 395 ? -8.039 -30.469 11.852 1 95.88 395 TYR B O 1
ATOM 6443 N N . VAL B 1 396 ? -8.359 -28.938 10.258 1 96.12 396 VAL B N 1
ATOM 6444 C CA . VAL B 1 396 ? -7.84 -27.828 11.039 1 96.12 396 VAL B CA 1
ATOM 6445 C C . VAL B 1 396 ? -8.836 -26.672 11.008 1 96.12 396 VAL B C 1
ATOM 6447 O O . VAL B 1 396 ? -9.43 -26.375 9.961 1 96.12 396 VAL B O 1
ATOM 6450 N N . PRO B 1 397 ? -9.039 -26.062 12.164 1 97 397 PRO B N 1
ATOM 6451 C CA . PRO B 1 397 ? -9.898 -24.875 12.156 1 97 397 PRO B CA 1
ATOM 6452 C C . PRO B 1 397 ? -9.211 -23.656 11.539 1 97 397 PRO B C 1
ATOM 6454 O O . PRO B 1 397 ? -8.016 -23.453 11.742 1 97 397 PRO B O 1
ATOM 6457 N N . PHE B 1 398 ? -9.906 -22.859 10.781 1 98.12 398 PHE B N 1
ATOM 6458 C CA . PHE B 1 398 ? -9.383 -21.625 10.203 1 98.12 398 PHE B CA 1
ATOM 6459 C C . PHE B 1 398 ? -10.102 -20.422 10.781 1 98.12 398 PHE B C 1
ATOM 6461 O O . PHE B 1 398 ? -11.32 -20.297 10.672 1 98.12 398 PHE B O 1
ATOM 6468 N N . SER B 1 399 ? -9.352 -19.531 11.359 1 97.12 399 SER B N 1
ATOM 6469 C CA . SER B 1 399 ? -9.914 -18.312 11.938 1 97.12 399 SER B CA 1
ATOM 6470 C C . SER B 1 399 ? -10.594 -17.453 10.875 1 97.12 399 SER B C 1
ATOM 6472 O O . SER B 1 399 ? -11.562 -16.75 11.164 1 97.12 399 SER B O 1
ATOM 6474 N N . TRP B 1 400 ? -10.219 -17.562 9.633 1 97.94 400 TRP B N 1
ATOM 6475 C CA . TRP B 1 400 ? -10.711 -16.75 8.516 1 97.94 400 TRP B CA 1
ATOM 6476 C C . TRP B 1 400 ? -12.164 -17.078 8.211 1 97.94 400 TRP B C 1
ATOM 6478 O O . TRP B 1 400 ? -12.859 -16.281 7.562 1 97.94 400 TRP B O 1
ATOM 6488 N N . ILE B 1 401 ? -12.594 -18.281 8.594 1 98.25 401 ILE B N 1
ATOM 6489 C CA . ILE B 1 401 ? -13.969 -18.703 8.328 1 98.25 401 ILE B CA 1
ATOM 6490 C C . ILE B 1 401 ? -14.633 -19.141 9.633 1 98.25 401 ILE B C 1
ATOM 6492 O O . ILE B 1 401 ? -15.266 -20.203 9.68 1 98.25 401 ILE B O 1
ATOM 6496 N N . PHE B 1 402 ? -14.406 -18.391 10.656 1 97.25 402 PHE B N 1
ATOM 6497 C CA . PHE B 1 402 ? -15.078 -18.531 11.938 1 97.25 402 PHE B CA 1
ATOM 6498 C C . PHE B 1 402 ? -14.75 -19.875 12.586 1 97.25 402 PHE B C 1
ATOM 6500 O O . PHE B 1 402 ? -15.633 -20.516 13.148 1 97.25 402 PHE B O 1
ATOM 6507 N N . ASP B 1 403 ? -13.562 -20.375 12.398 1 97 403 ASP B N 1
ATOM 6508 C CA . ASP B 1 403 ? -12.977 -21.562 13.031 1 97 403 ASP B CA 1
ATOM 6509 C C . ASP B 1 403 ? -13.648 -22.828 12.531 1 97 403 ASP B C 1
ATOM 6511 O O . ASP B 1 403 ? -13.609 -23.859 13.211 1 97 403 ASP B O 1
ATOM 6515 N N . LYS B 1 404 ? -14.32 -22.766 11.406 1 97.69 404 LYS B N 1
ATOM 6516 C CA . LYS B 1 404 ? -14.766 -24 10.773 1 97.69 404 LYS B CA 1
ATOM 6517 C C . LYS B 1 404 ? -13.586 -24.891 10.406 1 97.69 404 LYS B C 1
ATOM 6519 O O . LYS B 1 404 ? -12.531 -24.406 10 1 97.69 404 LYS B O 1
ATOM 6524 N N . GLU B 1 405 ? -13.805 -26.172 10.555 1 97.19 405 GLU B N 1
ATOM 6525 C CA . GLU B 1 405 ? -12.742 -27.141 10.258 1 97.19 405 GLU B CA 1
ATOM 6526 C C . GLU B 1 405 ? -12.656 -27.422 8.766 1 97.19 405 GLU B C 1
ATOM 6528 O O . GLU B 1 405 ? -13.68 -27.641 8.109 1 97.19 405 GLU B O 1
ATOM 6533 N N . VAL B 1 406 ? -11.453 -27.375 8.258 1 96.62 406 VAL B N 1
ATOM 6534 C CA . VAL B 1 406 ? -11.211 -27.625 6.844 1 96.62 406 VAL B CA 1
ATOM 6535 C C . VAL B 1 406 ? -10.188 -28.75 6.688 1 96.62 406 VAL B C 1
ATOM 6537 O O . VAL B 1 406 ? -9.227 -28.844 7.453 1 96.62 406 VAL B O 1
ATOM 6540 N N . LYS B 1 407 ? -10.461 -29.578 5.738 1 95.56 407 LYS B N 1
ATOM 6541 C CA . LYS B 1 407 ? -9.555 -30.672 5.441 1 95.56 407 LYS B CA 1
ATOM 6542 C C . LYS B 1 407 ? -8.25 -30.172 4.836 1 95.56 407 LYS B C 1
ATOM 6544 O O . LYS B 1 407 ? -8.266 -29.344 3.918 1 95.56 407 LYS B O 1
ATOM 6549 N N . ILE B 1 408 ? -7.121 -30.656 5.359 1 93.94 408 ILE B N 1
ATOM 6550 C CA . ILE B 1 408 ? -5.824 -30.25 4.836 1 93.94 408 ILE B CA 1
ATOM 6551 C C . ILE B 1 408 ? -5.055 -31.469 4.34 1 93.94 408 ILE B C 1
ATOM 6553 O O . ILE B 1 408 ? -5.277 -32.594 4.812 1 93.94 408 ILE B O 1
#

Radius of gyration: 27.92 Å; Cα contacts (8 Å, |Δi|>4): 1209; chains: 2; bounding box: 76×78×56 Å

Organism: Rhododendron simsii (NCBI:txid118357)

pLDDT: mean 76.4, std 25.87, range [24.22, 98.44]

Sequence (816 aa):
MFVDIKLDCSNFVQNALGVQKEETIRELQAMLSMKGQEIEYLHAKVLVVRISGGIRLEHVLGKICDRWNNLCIGSFSLSYVLDGSDCELDNEESFDNMLYLYPTTDRIDAKVEDFLPDPASDGFHDHVMELRERAKEIPDDYFVVLVGDMITEEGLPTYQTMLNTLDGVRDETGASPTSWAVWTRAWTAEENRHGDLLNKYLYLCGRVDMRQIEKTIQYLIGSGMDPGFENSPYLCFIYTSFQERATFISHGNTARHAQEHGDSKLAQICGTIASDEKRHETAYTKIVEKLFEIDPDATMLALADMMKKKITMPAHLMYDGRDDNLFEHFSSVAQRLGVYTTKDYADILEFLVGRWRVEEITGLSSEGRKAQDYVCALPQRIRRLAPGRAKEARYVPFSWIFDKEVKIMFVDIKLDCSNFVQNALGVQKEETIRELQAMLSMKGQEIEYLHAKVLVVRISGGIRLEHVLGKICDRWNNLCIGSFSLSYVLDGSDCELDNEESFDNMLYLYPTTDRIDAKVEDFLPDPASDGFHDHVMELRERAKEIPDDYFVVLVGDMITEEGLPTYQTMLNTLDGVRDETGASPTSWAVWTRAWTAEENRHGDLLNKYLYLCGRVDMRQIEKTIQYLIGSGMDPGFENSPYLCFIYTSFQERATFISHGNTARHAQEHGDSKLAQICGTIASDEKRHETAYTKIVEKLFEIDPDATMLALADMMKKKITMPAHLMYDGRDDNLFEHFSSVAQRLGVYTTKDYADILEFLVGRWRVEEITGLSSEGRKAQDYVCALPQRIRRLAPGRAKEARYVPFSWIFDKEVKI

Secondary structure (DSSP, 8-state):
-EEEEEEE-TT----TT---HHHHHHHHHHHHHTTT-----EETTEEEEEEESS--HHHHHHHHHHHHHHH--S---EEEEETTTTB-TT-TTHHHHH-----TTTGGGS-HHHHS--TTSTTHHHHHHHHHHHHHTS-HHHHHHHHHHHHHHHTHHHHHHHHHTSTT---SSSS--SHHHHHHHHHHHHHHHHHHHHHHHHHHH--S-HHHHHHHHHHHHHH----S-TT-HHHHHHHHHHHHHHHHHHHHHHHHHHHHTT-HHHHHHHHHHHHHHHHHHHHHHHHHHHHHHH-HHHHHHHHHHHHHH----GGGG---SS-TTHHHHHHHHHHHHTSS-HHHHHHHHHHHHHHTTGGG--S--HHHHHHHHHHHHHHHHHHHHS--S-----EEEEGGGTTEEEE-/-EEEEEEE-TT----TT---HHHHHHHHHHHHHTTT-----EETTEEEEEEESS--HHHHHHHHHHHHHHH--S---EEEEETTTTB-TT-TTHHHHH-----TTTGGGS-HHHHS--TTSTTHHHHHHHHHHHHHTS-HHHHHHHHHHHHHHHTHHHHHHHHHTSTT---SSSS--SHHHHHHHHHHHHHHHHHHHHHHHHHHH--S-HHHHHHHHHHHHHH----S-TT-HHHHHHHHHHHHHHHHHHHHHHHHHHHHTT-HHHHHHHHHHHHHHHHHHHHHHHHHHHHHHH-HHHHHHHHHHHHHH----GGGG---SS-TTHHHHHHHHHHHHTSS-HHHHHHHHHHHHHHTTGGG--S--HHHHHHHHHHHHHHHHHHHHS--S-----EEEEGGGTTEEEE-